Protein AF-A0A1F8KU06-F1 (afdb_monomer_lite)

Sequence (932 aa):
MKFEYQEDDVIWIDDRFTNGYSRRDAIPIIGINEVLKFLVSVGELTIDVYFAILNRIRASNLRFIPVQSDEILYHIRQARLDNGHLIETQEIINLKSYIAASLFHGRILQCPPMQDGSSNQMGEVEFLLSLGREIIGAIIELWISDVDENTCLTKADWLLSNLYLDHLGMSEAITWQRPNQNDLFLLAVSLSSFIGQAITIPAKEEGGIQNRRQKYLDWIYHRLLKTKFEANPALLPTIVEILKSSLFRREDDTLKSVPKSVRMAFLQKYYDDLPENIKNEFALDSELMNSLGYTSLIRIGELEFEPREFLSALSVAINDNTASVKSLGSEEEFQIKRIDTVGESAVTLINLDDGIGLNIQDDIFALLSNSPSIREETLLRHPTWFDCDNQTLEKIVSEIVSKDNPQERVELAEKWRNSSAVTFYKKLYDQLSRREPFELAIFRPINAEALLRHHRLRMSIEDGRRFQEVINSSSKDLLQEVGLFEAISRFSGLPIPLPKSLVDAAKSLSPDEKRKFVKRCLNITGSPLSKFHFIHLLAHISTDEHAYHRLARRIIRNLLKTDDSEFDAFFSVLSWINNDFNLWPETRIMPKHIRLFLVWAHSHRIFTIFKSLGAPDDWLESVFKSQYQPITSDLFERDLSLYCDVANPKQVNRPSFVLSGFQYCLGEKTNDYLDETSKALFLKEVFTEIDGKSGPHLSLIRDLSRASNVLESFLGESFVLMLKPILGDELSNQFRQDNFELLVNQAIDRLIENNDDFLSWSHLHGVLGGLPPYENLVNRQIKLFSQCQFAHLIEEDMNLGILAIHTASIQVPHLDNDNLRSKLQSEIINIASVLAKKDIMQKPKDEQHSTNESVEQQIYEILLDSALNLSITSNHAIGDFGVIINKLIDINPSMIPVIRYMVQRLYDELPINQAKNLSSILVRLRADRVYS

Structure (mmCIF, N/CA/C/O backbone):
data_AF-A0A1F8KU06-F1
#
_entry.id   AF-A0A1F8KU06-F1
#
loop_
_atom_site.group_PDB
_atom_site.id
_atom_site.type_symbol
_atom_site.label_atom_id
_atom_site.label_alt_id
_atom_site.label_comp_id
_atom_site.label_asym_id
_atom_site.label_entity_id
_atom_site.label_seq_id
_atom_site.pdbx_PDB_ins_code
_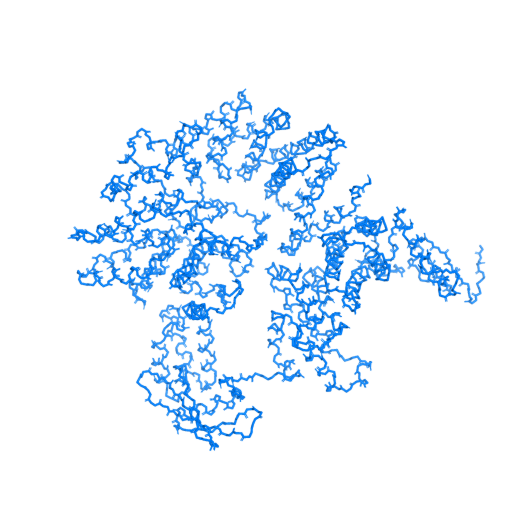atom_site.Cartn_x
_atom_site.Cartn_y
_atom_site.Cartn_z
_atom_site.occupancy
_atom_site.B_iso_or_equiv
_atom_site.auth_seq_id
_atom_site.auth_comp_id
_atom_site.auth_asym_id
_atom_site.auth_atom_id
_atom_site.pdbx_PDB_model_num
ATOM 1 N N . MET A 1 1 ? 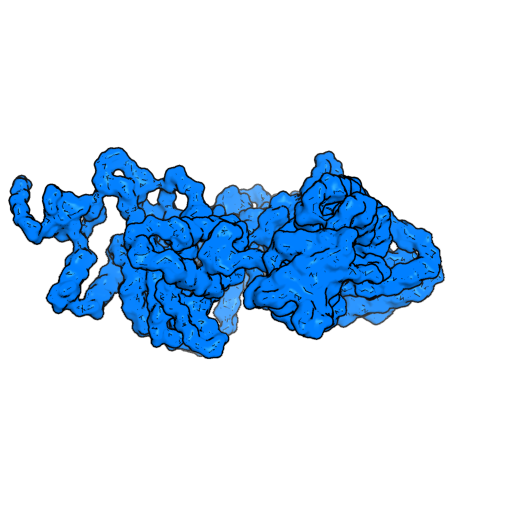-9.192 -16.362 66.208 1.00 47.44 1 MET A N 1
ATOM 2 C CA . MET A 1 1 ? -9.703 -17.742 66.054 1.00 47.44 1 MET A CA 1
ATOM 3 C C . MET A 1 1 ? -8.833 -18.454 65.030 1.00 47.44 1 MET A C 1
ATOM 5 O O . MET A 1 1 ? -8.618 -17.881 63.969 1.00 47.44 1 MET A O 1
ATOM 9 N N . LYS A 1 2 ? -8.290 -19.634 65.349 1.00 57.62 2 LYS A N 1
ATOM 10 C CA . LYS A 1 2 ? -7.710 -20.538 64.341 1.00 57.62 2 LYS A CA 1
ATOM 11 C C . LYS A 1 2 ? -8.857 -21.389 63.788 1.00 57.62 2 LYS A C 1
ATOM 13 O O . LYS A 1 2 ? -9.661 -21.868 64.577 1.00 57.62 2 LYS A O 1
ATOM 18 N N . PHE A 1 3 ? -8.966 -21.482 62.467 1.00 72.12 3 PHE A N 1
ATOM 19 C CA . PHE A 1 3 ? -9.912 -22.370 61.790 1.00 72.12 3 PHE A CA 1
ATOM 20 C C . PHE A 1 3 ? -9.271 -23.763 61.734 1.00 72.12 3 PHE A C 1
ATOM 22 O O . PHE A 1 3 ? -8.132 -23.868 61.281 1.00 72.12 3 PHE A O 1
ATOM 29 N N . GLU A 1 4 ? -9.941 -24.790 62.256 1.00 80.44 4 GLU A N 1
ATOM 30 C CA . GLU A 1 4 ? -9.533 -26.192 62.094 1.00 80.44 4 GLU A CA 1
ATOM 31 C C . GLU A 1 4 ? -10.221 -26.735 60.842 1.00 80.44 4 GLU A C 1
ATOM 33 O O . GLU A 1 4 ? -11.447 -26.715 60.783 1.00 80.44 4 GLU A O 1
ATOM 38 N N . TYR A 1 5 ? -9.440 -27.155 59.845 1.00 79.06 5 TYR A N 1
ATOM 39 C CA . TYR A 1 5 ? -9.954 -27.586 58.545 1.00 79.06 5 TYR A CA 1
ATOM 40 C C . TYR A 1 5 ? -10.028 -29.108 58.415 1.00 79.06 5 TYR A C 1
ATOM 42 O O . TYR A 1 5 ? -9.215 -29.825 59.005 1.00 79.06 5 TYR A O 1
ATOM 50 N N . GLN A 1 6 ? -10.993 -29.585 57.630 1.00 84.69 6 GLN A N 1
ATOM 51 C CA . GLN A 1 6 ? -11.130 -30.978 57.194 1.00 84.69 6 GLN A CA 1
ATOM 52 C C . GLN A 1 6 ? -10.565 -31.175 55.776 1.00 84.69 6 GLN A C 1
ATOM 54 O O . GLN A 1 6 ? -10.295 -30.209 55.067 1.00 84.69 6 GLN A O 1
ATOM 59 N N . GLU A 1 7 ? -10.344 -32.432 55.376 1.00 77.00 7 GLU A N 1
ATOM 60 C CA . GLU A 1 7 ? -9.687 -32.787 54.104 1.00 77.00 7 GLU A CA 1
ATOM 61 C C . GLU A 1 7 ? -10.473 -32.319 52.863 1.00 77.00 7 GLU A C 1
ATOM 63 O O . GLU A 1 7 ? -9.859 -31.924 51.876 1.00 77.00 7 GLU A O 1
ATOM 68 N N . ASP A 1 8 ? -11.807 -32.265 52.956 1.00 82.94 8 ASP A N 1
ATOM 69 C CA . ASP A 1 8 ? -12.715 -31.859 51.870 1.00 82.94 8 ASP A CA 1
ATOM 70 C C . ASP A 1 8 ? -13.186 -30.394 51.966 1.00 82.94 8 ASP A C 1
ATOM 72 O O . ASP A 1 8 ? -14.059 -29.964 51.206 1.00 82.94 8 ASP A O 1
ATOM 76 N N . ASP A 1 9 ? -12.644 -29.611 52.906 1.00 87.81 9 ASP A N 1
ATOM 77 C CA . ASP A 1 9 ? -13.012 -28.201 53.019 1.00 87.81 9 ASP A CA 1
ATOM 78 C C . ASP A 1 9 ? -12.568 -27.425 51.771 1.00 87.81 9 ASP A C 1
ATOM 80 O O . ASP A 1 9 ? -11.492 -27.638 51.209 1.00 87.81 9 ASP A O 1
ATOM 84 N N . VAL A 1 10 ? -13.387 -26.455 51.365 1.00 88.75 10 VAL A N 1
ATOM 85 C CA . VAL A 1 10 ? -13.061 -25.482 50.318 1.00 88.75 10 VAL A CA 1
ATOM 86 C C . VAL A 1 10 ? -13.389 -24.078 50.818 1.00 88.75 10 VAL A C 1
ATOM 88 O O . VAL A 1 10 ? -14.393 -23.865 51.500 1.00 88.75 10 VAL A O 1
ATOM 91 N N . ILE A 1 11 ? -12.553 -23.096 50.482 1.00 88.69 11 ILE A N 1
ATOM 92 C CA . ILE A 1 11 ? -12.850 -21.684 50.749 1.00 88.69 11 ILE A CA 1
ATOM 93 C C . ILE A 1 11 ? -13.415 -21.090 49.467 1.00 88.69 11 ILE A C 1
ATOM 95 O O . ILE A 1 11 ? -12.671 -20.840 48.523 1.00 88.69 11 ILE A O 1
ATOM 99 N N . TRP A 1 12 ? -14.722 -20.843 49.439 1.00 91.38 12 TRP A N 1
ATOM 100 C CA . TRP A 1 12 ? -15.338 -20.098 48.347 1.00 91.38 12 TRP A CA 1
ATOM 101 C C . TRP A 1 12 ? -15.254 -18.596 48.622 1.00 91.38 12 TRP A C 1
ATOM 103 O O . TRP A 1 12 ? -15.838 -18.097 49.589 1.00 91.38 12 TRP A O 1
ATOM 113 N N . ILE A 1 13 ? -14.524 -17.876 47.769 1.00 89.00 13 ILE A N 1
ATOM 114 C CA . ILE A 1 13 ? -14.461 -16.417 47.797 1.00 89.00 13 ILE A CA 1
ATOM 115 C C . ILE A 1 13 ? -14.380 -15.834 46.382 1.00 89.00 13 ILE A C 1
ATOM 117 O O . ILE A 1 13 ? -13.611 -16.280 45.539 1.00 89.00 13 ILE A O 1
ATOM 121 N N . ASP A 1 14 ? -15.168 -14.793 46.126 1.00 85.25 14 ASP A N 1
ATOM 122 C CA . ASP A 1 14 ? -15.140 -14.030 44.875 1.00 85.25 14 ASP A CA 1
ATOM 123 C C . ASP A 1 14 ? -14.476 -12.668 45.113 1.00 85.25 14 ASP A C 1
ATOM 125 O O . ASP A 1 14 ? -15.098 -11.609 45.036 1.00 85.25 14 ASP A O 1
ATOM 129 N N . ASP A 1 15 ? -13.188 -12.717 45.454 1.00 84.56 15 ASP A N 1
ATOM 130 C CA . ASP A 1 15 ? -12.332 -11.550 45.661 1.00 84.56 15 ASP A CA 1
ATOM 131 C C . ASP A 1 15 ? -10.991 -11.762 44.953 1.00 84.56 15 ASP A C 1
ATOM 133 O O . ASP A 1 15 ? -10.284 -12.736 45.208 1.00 84.56 15 ASP A O 1
ATOM 137 N N . ARG A 1 16 ? -10.623 -10.841 44.057 1.00 80.00 16 ARG A N 1
ATOM 138 C CA . ARG A 1 16 ? -9.420 -10.977 43.216 1.00 80.00 16 ARG A CA 1
ATOM 139 C C . ARG A 1 16 ? -8.124 -10.981 44.023 1.00 80.00 16 ARG A C 1
ATOM 141 O O . ARG A 1 16 ? -7.179 -11.662 43.642 1.00 80.00 16 ARG A O 1
ATOM 148 N N . PHE A 1 17 ? -8.077 -10.252 45.138 1.00 78.69 17 PHE A N 1
ATOM 149 C CA . PHE A 1 17 ? -6.897 -10.240 45.999 1.00 78.69 17 PHE A CA 1
ATOM 150 C C . PHE A 1 17 ? -6.713 -11.595 46.694 1.00 78.69 17 PHE A C 1
ATOM 152 O O . PHE A 1 17 ? -5.615 -12.151 46.698 1.00 78.69 17 PHE A O 1
ATOM 159 N N . THR A 1 18 ? -7.795 -12.157 47.226 1.00 79.69 18 THR A N 1
ATOM 160 C CA . THR A 1 18 ? -7.757 -13.435 47.945 1.00 79.69 18 THR A CA 1
ATOM 161 C C . THR A 1 18 ? -7.583 -14.627 47.000 1.00 79.69 18 THR A C 1
ATOM 163 O O . THR A 1 18 ? -6.808 -15.529 47.310 1.00 79.69 18 THR A O 1
ATOM 166 N N . ASN A 1 19 ? -8.196 -14.592 45.813 1.00 76.75 19 ASN A N 1
ATOM 167 C CA . ASN A 1 19 ? -8.027 -15.618 44.773 1.00 76.75 19 ASN A CA 1
ATOM 168 C C . ASN A 1 19 ? -6.632 -15.612 44.127 1.00 76.75 19 ASN A C 1
ATOM 170 O O . ASN A 1 19 ? -6.268 -16.563 43.440 1.00 76.75 19 ASN A O 1
ATOM 174 N N . GLY A 1 20 ? -5.812 -14.587 44.388 1.00 72.00 20 GLY A N 1
ATOM 175 C CA . GLY A 1 20 ? -4.382 -14.612 44.073 1.00 72.00 20 GLY A CA 1
ATOM 176 C C . GLY A 1 20 ? -3.601 -15.675 44.861 1.00 72.00 20 GLY A C 1
ATOM 177 O O . GLY A 1 20 ? -2.468 -15.995 44.503 1.00 72.00 20 GLY A O 1
ATOM 178 N N . TYR A 1 21 ? -4.189 -16.241 45.916 1.00 77.19 21 TYR A N 1
ATOM 179 C CA . TYR A 1 21 ? -3.653 -17.383 46.647 1.00 77.19 21 TYR A CA 1
ATOM 180 C C . TYR A 1 21 ? -4.392 -18.649 46.211 1.00 77.19 21 TYR A C 1
ATOM 182 O O . TYR A 1 21 ? -5.610 -18.728 46.312 1.00 77.19 21 TYR A O 1
ATOM 190 N N . SER A 1 22 ? -3.663 -19.678 45.777 1.00 74.94 22 SER A N 1
ATOM 191 C CA . SER A 1 22 ? -4.286 -20.954 45.398 1.00 74.94 22 SER A CA 1
ATOM 192 C C . SER A 1 22 ? -4.851 -21.718 46.599 1.00 74.94 22 SER A C 1
ATOM 194 O O . SER A 1 22 ? -5.759 -22.537 46.451 1.00 74.94 22 SER A O 1
ATOM 196 N N . ARG A 1 23 ? -4.291 -21.481 47.794 1.00 78.56 23 ARG A N 1
ATOM 197 C CA . ARG A 1 23 ? -4.655 -22.153 49.045 1.00 78.56 23 ARG A CA 1
ATOM 198 C C . ARG A 1 23 ? -4.467 -21.243 50.252 1.00 78.56 23 ARG A C 1
ATOM 200 O O . ARG A 1 23 ? -3.573 -20.395 50.267 1.00 78.56 23 ARG A O 1
ATOM 207 N N . ARG A 1 24 ? -5.238 -21.505 51.307 1.00 79.31 24 ARG A N 1
ATOM 208 C CA . ARG A 1 24 ? -4.912 -21.104 52.682 1.00 79.31 24 ARG A CA 1
ATOM 209 C C . ARG A 1 24 ? -4.530 -22.362 53.453 1.00 79.31 24 ARG A C 1
ATOM 211 O O . ARG A 1 24 ? -5.360 -23.251 53.618 1.00 79.31 24 ARG A O 1
ATOM 218 N N . ASP A 1 25 ? -3.291 -22.429 53.932 1.00 81.06 25 ASP A N 1
ATOM 219 C CA . ASP A 1 25 ? -2.727 -23.649 54.519 1.00 81.06 25 ASP A CA 1
ATOM 220 C C . ASP A 1 25 ? -2.830 -24.828 53.519 1.00 81.06 25 ASP A C 1
ATOM 222 O O . ASP A 1 25 ? -2.161 -24.798 52.486 1.00 81.06 25 ASP A O 1
ATOM 226 N N . ALA A 1 26 ? -3.676 -25.834 53.773 1.00 80.38 26 ALA A N 1
ATOM 227 C CA . ALA A 1 26 ? -3.928 -26.944 52.842 1.00 80.38 26 ALA A CA 1
ATOM 228 C C . ALA A 1 26 ? -5.226 -26.801 52.021 1.00 80.38 26 ALA A C 1
ATOM 230 O O . ALA A 1 26 ? -5.424 -27.560 51.073 1.00 80.38 26 ALA A O 1
ATOM 231 N N . ILE A 1 27 ? -6.081 -25.831 52.354 1.00 86.38 27 ILE A N 1
ATOM 232 C CA . ILE A 1 27 ? -7.443 -25.711 51.826 1.00 86.38 27 ILE A CA 1
ATOM 233 C C . ILE A 1 27 ? -7.422 -24.947 50.498 1.00 86.38 27 ILE A C 1
ATOM 235 O O . ILE A 1 27 ? -6.880 -23.834 50.468 1.00 86.38 27 ILE A O 1
ATOM 239 N N . PRO A 1 28 ? -8.001 -25.481 49.411 1.00 87.38 28 PRO A N 1
ATOM 240 C CA . PRO A 1 28 ? -8.119 -24.756 48.153 1.00 87.38 28 PRO A CA 1
ATOM 241 C C . PRO A 1 28 ? -9.046 -23.545 48.288 1.00 87.38 28 PRO A C 1
ATOM 243 O O . PRO A 1 28 ? -10.093 -23.601 48.939 1.00 87.38 28 PRO A O 1
ATOM 246 N N . ILE A 1 29 ? -8.646 -22.450 47.647 1.00 87.38 29 ILE A N 1
ATOM 247 C CA . ILE A 1 29 ? -9.492 -21.272 47.454 1.00 87.38 29 ILE A CA 1
ATOM 248 C C . ILE A 1 29 ? -10.117 -21.385 46.061 1.00 87.38 29 ILE A C 1
ATOM 250 O O . ILE A 1 29 ? -9.401 -21.596 45.082 1.00 87.38 29 ILE A O 1
ATOM 254 N N . ILE A 1 30 ? -11.445 -21.297 45.984 1.00 89.38 30 ILE A N 1
ATOM 255 C CA . ILE A 1 30 ? -12.228 -21.436 44.751 1.00 89.38 30 ILE A CA 1
ATOM 256 C C . ILE A 1 30 ? -13.141 -20.223 44.550 1.00 89.38 30 ILE A C 1
ATOM 258 O O . ILE A 1 30 ? -13.590 -19.607 45.521 1.00 89.38 30 ILE A O 1
ATOM 262 N N . GLY A 1 31 ? -13.438 -19.892 43.296 1.00 88.25 31 GLY A N 1
ATOM 263 C CA . GLY A 1 31 ? -14.382 -18.841 42.934 1.00 88.25 31 GLY A CA 1
ATOM 264 C C . GLY A 1 31 ? -15.703 -19.399 42.406 1.00 88.25 31 GLY A C 1
ATOM 265 O O . GLY A 1 31 ? -15.936 -20.611 42.339 1.00 88.25 31 GLY A O 1
ATOM 266 N N . ILE A 1 32 ? -16.574 -18.486 41.976 1.00 89.06 32 ILE A N 1
ATOM 267 C CA . ILE A 1 32 ? -17.881 -18.818 41.402 1.00 89.06 32 ILE A CA 1
ATOM 268 C C . ILE A 1 32 ? -17.778 -19.781 40.209 1.00 89.06 32 ILE A C 1
ATOM 270 O O . ILE A 1 32 ? -18.652 -20.626 40.026 1.00 89.06 32 ILE A O 1
ATOM 274 N N . ASN A 1 33 ? -16.720 -19.691 39.395 1.00 85.69 33 ASN A N 1
ATOM 275 C CA . ASN A 1 33 ? -16.596 -20.511 38.190 1.00 85.69 33 ASN A CA 1
ATOM 276 C C . ASN A 1 33 ? -16.369 -21.992 38.527 1.00 85.69 33 ASN A C 1
ATOM 278 O O . ASN A 1 33 ? -17.009 -22.864 37.939 1.00 85.69 33 ASN A O 1
ATOM 282 N N . GLU A 1 34 ? -15.500 -22.284 39.497 1.00 89.06 34 GLU A N 1
ATOM 283 C CA . GLU A 1 34 ? -15.238 -23.647 39.964 1.00 89.06 34 GLU A CA 1
ATOM 284 C C . GLU A 1 34 ? -16.491 -24.263 40.592 1.00 89.06 34 GLU A C 1
ATOM 286 O O . GLU A 1 34 ? -16.816 -25.415 40.304 1.00 89.06 34 GLU A O 1
ATOM 291 N N . VAL A 1 35 ? -17.235 -23.479 41.382 1.00 91.69 35 VAL A N 1
ATOM 292 C CA . VAL A 1 35 ? -18.499 -23.917 41.995 1.00 91.69 35 VAL A CA 1
ATOM 293 C C . VAL A 1 35 ? -19.528 -24.276 40.925 1.00 91.69 35 VAL A C 1
ATOM 295 O O . VAL A 1 35 ? -20.118 -25.355 40.971 1.00 91.69 35 VAL A O 1
ATOM 298 N N . LEU A 1 36 ? -19.729 -23.409 39.929 1.00 92.38 36 LEU A N 1
ATOM 299 C CA . LEU A 1 36 ? -20.692 -23.664 38.858 1.00 92.38 36 LEU A CA 1
ATOM 300 C C . LEU A 1 36 ? -20.309 -24.891 38.017 1.00 92.38 36 LEU A C 1
ATOM 302 O O . LEU A 1 36 ? -21.170 -25.719 37.721 1.00 92.38 36 LEU A O 1
ATOM 306 N N . LYS A 1 37 ? -19.024 -25.049 37.680 1.00 91.00 37 LYS A N 1
ATOM 307 C CA . LYS A 1 37 ? -18.527 -26.229 36.954 1.00 91.00 37 LYS A CA 1
ATOM 308 C C . LYS A 1 37 ? -18.701 -27.514 37.749 1.00 91.00 37 LYS A C 1
ATOM 310 O O . LYS A 1 37 ? -19.070 -28.534 37.171 1.00 91.00 37 LYS A O 1
ATOM 315 N N . PHE A 1 38 ? -18.459 -27.467 39.057 1.00 91.62 38 PHE A N 1
ATOM 316 C CA . PHE A 1 38 ? -18.692 -28.607 39.935 1.00 91.62 38 PHE A CA 1
ATOM 317 C C . PHE A 1 38 ? -20.173 -29.002 39.952 1.00 91.62 38 PHE A C 1
ATOM 319 O O . PHE A 1 38 ? -20.495 -30.170 39.772 1.00 91.62 38 PHE A O 1
ATOM 326 N N . LEU A 1 39 ? -21.087 -28.036 40.072 1.00 94.44 39 LEU A N 1
ATOM 327 C CA . LEU A 1 39 ? -22.528 -28.310 40.037 1.00 94.44 39 LEU A CA 1
ATOM 328 C C . LEU A 1 39 ? -22.984 -28.928 38.705 1.00 94.44 39 LEU A C 1
ATOM 330 O O . LEU A 1 39 ? -23.856 -29.796 38.704 1.00 94.44 39 LEU A O 1
ATOM 334 N N . VAL A 1 40 ? -22.379 -28.532 37.582 1.00 94.19 40 VAL A N 1
ATOM 335 C CA . VAL A 1 40 ? -22.612 -29.191 36.286 1.00 94.19 40 VAL A CA 1
ATOM 336 C C . VAL A 1 40 ? -22.052 -30.615 36.281 1.00 94.19 40 VAL A C 1
ATOM 338 O O . VAL A 1 40 ? -22.735 -31.533 35.829 1.00 94.19 40 VAL A O 1
ATOM 341 N N . SER A 1 41 ? -20.839 -30.831 36.802 1.00 93.00 41 SER A N 1
ATOM 342 C CA . SER A 1 41 ? -20.198 -32.154 36.785 1.00 93.00 41 SER A CA 1
ATOM 343 C C . SER A 1 41 ? -20.920 -33.191 37.651 1.00 93.00 41 SER A C 1
ATOM 345 O O . SER A 1 41 ? -20.904 -34.373 37.307 1.00 93.00 41 SER A O 1
ATOM 347 N N . VAL A 1 42 ? -21.598 -32.762 38.722 1.00 95.00 42 VAL A N 1
ATOM 348 C CA . VAL A 1 42 ? -22.450 -33.632 39.554 1.00 95.00 42 VAL A CA 1
ATOM 349 C C . VAL A 1 42 ? -23.913 -33.696 39.090 1.00 95.00 42 VAL A C 1
ATOM 351 O O . VAL A 1 42 ? -24.704 -34.427 39.679 1.00 95.00 42 VAL A O 1
ATOM 354 N N . GLY A 1 43 ? -24.279 -32.975 38.023 1.00 93.50 43 GLY A N 1
ATOM 355 C CA . GLY A 1 43 ? -25.619 -33.006 37.424 1.00 93.50 43 GLY A CA 1
ATOM 356 C C . GLY A 1 43 ? -26.686 -32.163 38.135 1.00 93.50 43 GLY A C 1
ATOM 357 O O . GLY A 1 43 ? -27.856 -32.242 37.766 1.00 93.50 43 GLY A O 1
ATOM 358 N N . GLU A 1 44 ? -26.302 -31.339 39.113 1.00 96.44 44 GLU A N 1
ATOM 359 C CA . GLU A 1 44 ? -27.201 -30.412 39.824 1.00 96.44 44 GLU A CA 1
ATOM 360 C C . GLU A 1 44 ? -27.538 -29.165 38.982 1.00 96.44 44 GLU A C 1
ATOM 362 O O . GLU A 1 44 ? -28.553 -28.502 39.205 1.00 96.44 44 GLU A O 1
ATOM 367 N N . LEU A 1 45 ? -26.711 -28.849 37.977 1.00 96.12 45 LEU A N 1
ATOM 368 C CA . LEU A 1 45 ? -26.977 -27.828 36.962 1.00 96.12 45 LEU A CA 1
ATOM 369 C C . LEU A 1 45 ? -26.892 -28.417 35.551 1.00 96.12 45 LEU A C 1
ATOM 371 O O . LEU A 1 45 ? -25.956 -29.140 35.219 1.00 96.12 45 LEU A O 1
ATOM 375 N N . THR A 1 46 ? -27.837 -28.049 34.683 1.00 96.12 46 THR A N 1
ATOM 376 C CA . THR A 1 46 ? -27.711 -28.317 33.244 1.00 96.12 46 THR A CA 1
ATOM 377 C C . THR A 1 46 ? -26.770 -27.307 32.585 1.00 96.12 46 THR A C 1
ATOM 379 O O . THR A 1 46 ? -26.581 -26.195 33.083 1.00 96.12 46 THR A O 1
ATOM 382 N N . ILE A 1 47 ? -26.223 -27.669 31.422 1.00 93.38 47 ILE A N 1
ATOM 383 C CA . ILE A 1 47 ? -25.351 -26.792 30.624 1.00 93.38 47 ILE A CA 1
ATOM 384 C C . ILE A 1 47 ? -26.077 -25.495 30.218 1.00 93.38 47 ILE A C 1
ATOM 386 O O . ILE A 1 47 ? -25.506 -24.411 30.325 1.00 93.38 47 ILE A O 1
ATOM 390 N N . ASP A 1 48 ? -27.355 -25.574 29.834 1.00 94.75 48 ASP A N 1
ATOM 391 C CA . ASP A 1 48 ? -28.138 -24.389 29.452 1.00 94.75 48 ASP A CA 1
ATOM 392 C C . ASP A 1 48 ? -28.303 -23.412 30.625 1.00 94.75 48 ASP A C 1
ATOM 394 O O . ASP A 1 48 ? -28.179 -22.195 30.464 1.00 94.75 48 ASP A O 1
ATOM 398 N N . VAL A 1 49 ? -28.550 -23.943 31.831 1.00 95.38 49 VAL A N 1
ATOM 399 C CA . VAL A 1 49 ? -28.669 -23.128 33.047 1.00 95.38 49 VAL A CA 1
ATOM 400 C C . VAL A 1 49 ? -27.312 -22.542 33.434 1.00 95.38 49 VAL A C 1
ATOM 402 O O . VAL A 1 49 ? -27.251 -21.370 33.808 1.00 95.38 49 VAL A O 1
ATOM 405 N N . TYR A 1 50 ? -26.226 -23.306 33.294 1.00 95.38 50 TYR A N 1
ATOM 406 C CA . TYR A 1 50 ? -24.862 -22.827 33.522 1.00 95.38 50 TYR A CA 1
ATOM 407 C C . TYR A 1 50 ? -24.530 -21.606 32.655 1.00 95.38 50 TYR A C 1
ATOM 409 O O . TYR A 1 50 ? -24.175 -20.552 33.192 1.00 95.38 50 TYR A O 1
ATOM 417 N N . PHE A 1 51 ? -24.733 -21.694 31.338 1.00 95.62 51 PHE A N 1
ATOM 418 C CA . PHE A 1 51 ? -24.459 -20.569 30.441 1.00 95.62 51 PHE A CA 1
ATOM 419 C C . PHE A 1 51 ? -25.436 -19.404 30.627 1.00 95.62 51 PHE A C 1
ATOM 421 O O . PHE A 1 51 ? -25.029 -18.249 30.516 1.00 95.62 51 PHE A O 1
ATOM 428 N N . ALA A 1 52 ? -26.696 -19.655 30.996 1.00 95.06 52 ALA A N 1
ATOM 429 C CA . ALA A 1 52 ? -27.621 -18.580 31.360 1.00 95.06 52 ALA A CA 1
ATOM 430 C C . ALA A 1 52 ? -27.164 -17.815 32.619 1.00 95.06 52 ALA A C 1
ATOM 432 O O . ALA A 1 52 ? -27.290 -16.588 32.676 1.00 95.06 52 ALA A O 1
ATOM 433 N N . ILE A 1 53 ? -26.615 -18.512 33.623 1.00 95.25 53 ILE A N 1
ATOM 434 C CA . ILE A 1 53 ? -26.035 -17.886 34.822 1.00 95.25 53 ILE A CA 1
ATOM 435 C C . ILE A 1 53 ? -24.794 -17.074 34.446 1.00 95.25 53 ILE A C 1
ATOM 437 O O . ILE A 1 53 ? -24.723 -15.897 34.809 1.00 95.25 53 ILE A O 1
ATOM 441 N N . LEU A 1 54 ? -23.858 -17.650 33.683 1.00 94.88 54 LEU A N 1
ATOM 442 C CA . LEU A 1 54 ? -22.678 -16.920 33.211 1.00 94.88 54 LEU A CA 1
ATOM 443 C C . LEU A 1 54 ? -23.076 -15.668 32.431 1.00 94.88 54 LEU A C 1
ATOM 445 O O . LEU A 1 54 ? -22.557 -14.588 32.710 1.00 94.88 54 LEU A O 1
ATOM 449 N N . ASN A 1 55 ? -24.060 -15.765 31.536 1.00 95.31 55 ASN A N 1
ATOM 450 C CA . ASN A 1 55 ? -24.518 -14.620 30.763 1.00 95.31 55 ASN A CA 1
ATOM 451 C C . ASN A 1 55 ? -25.090 -13.499 31.644 1.00 95.31 55 ASN A C 1
ATOM 453 O O . ASN A 1 55 ? -24.797 -12.327 31.408 1.00 95.31 55 ASN A O 1
ATOM 457 N N . ARG A 1 56 ? -25.835 -13.836 32.708 1.00 95.12 56 ARG A N 1
ATOM 458 C CA . ARG A 1 56 ? -26.292 -12.847 33.703 1.00 95.12 56 ARG A CA 1
ATOM 459 C C . ARG A 1 56 ? -25.117 -12.181 34.411 1.00 95.12 56 ARG A C 1
ATOM 461 O O . ARG A 1 56 ? -25.115 -10.962 34.561 1.00 95.12 56 ARG A O 1
ATOM 468 N N . ILE A 1 57 ? -24.100 -12.956 34.784 1.00 93.00 57 ILE A N 1
ATOM 469 C CA . ILE A 1 57 ? -22.870 -12.433 35.384 1.00 93.00 57 ILE A CA 1
ATOM 470 C C . ILE A 1 57 ? -22.155 -11.470 34.411 1.00 93.00 57 ILE A C 1
ATOM 472 O O . ILE A 1 57 ? -21.751 -10.374 34.818 1.00 93.00 57 ILE A O 1
ATOM 476 N N . ARG A 1 58 ? -22.069 -11.819 33.114 1.00 93.56 58 ARG A N 1
ATOM 477 C CA . ARG A 1 58 ? -21.532 -10.936 32.059 1.00 93.56 58 ARG A CA 1
ATOM 478 C C . ARG A 1 58 ? -22.358 -9.655 31.926 1.00 93.56 58 ARG A C 1
ATOM 480 O O . ARG A 1 58 ? -21.794 -8.562 31.888 1.00 93.56 58 ARG A O 1
ATOM 487 N N . ALA A 1 59 ? -23.687 -9.774 31.901 1.00 93.00 59 ALA A N 1
ATOM 488 C CA . ALA A 1 59 ? -24.616 -8.652 31.778 1.00 93.00 59 ALA A CA 1
ATOM 489 C C . ALA A 1 59 ? -24.487 -7.658 32.945 1.00 93.00 59 ALA A C 1
ATOM 491 O O . ALA A 1 59 ? -24.549 -6.445 32.716 1.00 93.00 59 ALA A O 1
ATOM 492 N N . SER A 1 60 ? -24.243 -8.172 34.158 1.00 91.88 60 SER A N 1
ATOM 493 C CA . SER A 1 60 ? -23.940 -7.406 35.375 1.00 91.88 60 SER A CA 1
ATOM 494 C C . SER A 1 60 ? -22.515 -6.838 35.425 1.00 91.88 60 SER A C 1
ATOM 496 O O . SER A 1 60 ? -22.203 -6.085 36.345 1.00 91.88 60 SER A O 1
ATOM 498 N N . ASN A 1 61 ? -21.664 -7.144 34.438 1.00 89.25 61 ASN A N 1
ATOM 499 C CA . ASN A 1 61 ? -20.296 -6.636 34.309 1.00 89.25 61 ASN A CA 1
ATOM 500 C C . ASN A 1 61 ? -19.376 -7.012 35.492 1.00 89.25 61 ASN A C 1
ATOM 502 O O . ASN A 1 61 ? -18.543 -6.206 35.912 1.00 89.25 61 ASN A O 1
ATOM 506 N N . LEU A 1 62 ? -19.512 -8.232 36.030 1.00 90.00 62 LEU A N 1
ATOM 507 C CA . LEU A 1 62 ? -18.574 -8.786 37.017 1.00 90.00 62 LEU A CA 1
ATOM 508 C C . LEU A 1 62 ? -17.302 -9.282 36.305 1.00 90.00 62 LEU A C 1
ATOM 510 O O . LEU A 1 62 ? -17.248 -10.411 35.826 1.00 90.00 62 LEU A O 1
ATOM 514 N N . ARG A 1 63 ? -16.318 -8.386 36.163 1.00 88.69 63 ARG A N 1
ATOM 515 C CA . ARG A 1 63 ? -15.149 -8.519 35.267 1.00 88.69 63 ARG A CA 1
ATOM 516 C C . ARG A 1 63 ? -14.119 -9.560 35.709 1.00 88.69 63 ARG A C 1
ATOM 518 O O . ARG A 1 63 ? -14.010 -9.888 36.885 1.00 88.69 63 ARG A O 1
ATOM 525 N N . PHE A 1 64 ? -13.298 -9.971 34.741 1.00 88.69 64 PHE A N 1
ATOM 526 C CA . PHE A 1 64 ? -12.152 -10.887 34.873 1.00 88.69 64 PHE A CA 1
ATOM 527 C C . PHE A 1 64 ? -12.484 -12.334 35.250 1.00 88.69 64 PHE A C 1
ATOM 529 O O . PHE A 1 64 ? -11.592 -13.129 35.520 1.00 88.69 64 PHE A O 1
ATOM 536 N N . ILE A 1 65 ? -13.756 -12.715 35.184 1.00 89.94 65 ILE A N 1
ATOM 537 C CA . ILE A 1 65 ? -14.159 -14.117 35.112 1.00 89.94 65 ILE A CA 1
ATOM 538 C C . ILE A 1 65 ? -13.706 -14.679 33.752 1.00 89.94 65 ILE A C 1
ATOM 540 O O . ILE A 1 65 ? -14.050 -14.071 32.725 1.00 89.94 65 ILE A O 1
ATOM 544 N N . PRO A 1 66 ? -12.971 -15.807 33.713 1.00 90.31 66 PRO A N 1
ATOM 545 C CA . PRO A 1 66 ? -12.488 -16.415 32.473 1.00 90.31 66 PRO A CA 1
ATOM 546 C C . PRO A 1 66 ? -13.618 -16.681 31.478 1.00 90.31 66 PRO A C 1
ATOM 548 O O . PRO A 1 66 ? -14.701 -17.107 31.877 1.00 90.31 66 PRO A O 1
ATOM 551 N N . VAL A 1 67 ? -13.372 -16.410 30.199 1.00 93.81 67 VAL A N 1
ATOM 552 C CA . VAL A 1 67 ? -14.254 -16.794 29.085 1.00 93.81 67 VAL A CA 1
ATOM 553 C C . VAL A 1 67 ? -13.675 -18.050 28.459 1.00 93.81 67 VAL A C 1
ATOM 555 O O . VAL A 1 67 ? -12.462 -18.122 28.280 1.00 93.81 67 VAL A O 1
ATOM 558 N N . GLN A 1 68 ? -14.525 -19.017 28.135 1.00 93.88 68 GLN A N 1
ATOM 559 C CA . GLN A 1 68 ? -14.107 -20.293 27.563 1.00 93.88 68 GLN A CA 1
ATOM 560 C C . GLN A 1 68 ? -14.729 -20.518 26.183 1.00 93.88 68 GLN A C 1
ATOM 562 O O . GLN A 1 68 ? -15.773 -19.955 25.842 1.00 93.88 68 GLN A O 1
ATOM 567 N N . SER A 1 69 ? -14.058 -21.331 25.374 1.00 95.62 69 SER A N 1
ATOM 568 C CA . SER A 1 69 ? -14.466 -21.671 24.010 1.00 95.62 69 SER A CA 1
ATOM 569 C C . SER A 1 69 ? -15.858 -22.305 23.946 1.00 95.62 69 SER A C 1
ATOM 571 O O . SER A 1 69 ? -16.618 -22.002 23.028 1.00 95.62 69 SER A O 1
ATOM 573 N N . ASP A 1 70 ? -16.238 -23.112 24.934 1.00 95.06 70 ASP A N 1
ATOM 574 C CA . ASP A 1 70 ? -17.566 -23.721 25.049 1.00 95.06 70 ASP A CA 1
ATOM 575 C C . ASP A 1 70 ? -18.689 -22.690 25.279 1.00 95.06 70 ASP A C 1
ATOM 577 O O . ASP A 1 70 ? -19.720 -22.778 24.610 1.00 95.06 70 ASP A O 1
ATOM 581 N N . GLU A 1 71 ? -18.478 -21.674 26.126 1.00 96.19 71 GLU A N 1
ATOM 582 C CA . GLU A 1 71 ? -19.397 -20.532 26.315 1.00 96.19 71 GLU A CA 1
ATOM 583 C C . GLU A 1 71 ? -19.592 -19.762 25.001 1.00 96.19 71 GLU A C 1
ATOM 585 O O . GLU A 1 71 ? -20.725 -19.484 24.591 1.00 96.19 71 GLU A O 1
ATOM 590 N N . ILE A 1 72 ? -18.489 -19.452 24.308 1.00 97.44 72 ILE A N 1
ATOM 591 C CA . ILE A 1 72 ? -18.518 -18.750 23.016 1.00 97.44 72 ILE A CA 1
ATOM 592 C C . ILE A 1 72 ? -19.309 -19.574 21.989 1.00 97.44 72 ILE A C 1
ATOM 594 O O . ILE A 1 72 ? -20.222 -19.055 21.338 1.00 97.44 72 ILE A O 1
ATOM 598 N N . LEU A 1 73 ? -18.981 -20.863 21.855 1.00 96.56 73 LEU A N 1
ATOM 599 C CA . LEU A 1 73 ? -19.612 -21.779 20.906 1.00 96.56 73 LEU A CA 1
ATOM 600 C C . LEU A 1 73 ? -21.100 -21.977 21.197 1.00 96.56 73 LEU A C 1
ATOM 602 O O . LEU A 1 73 ? -21.904 -22.017 20.262 1.00 96.56 73 LEU A O 1
ATOM 606 N N . TYR A 1 74 ? -21.474 -22.088 22.472 1.00 96.00 74 TYR A N 1
ATOM 607 C CA . TYR A 1 74 ? -22.862 -22.248 22.888 1.00 96.00 74 TYR A CA 1
ATOM 608 C C . TYR A 1 74 ? -23.726 -21.088 22.385 1.00 96.00 74 TYR A C 1
ATOM 610 O O . TYR A 1 74 ? -24.754 -21.320 21.743 1.00 96.00 74 TYR A O 1
ATOM 618 N N . HIS A 1 75 ? -23.288 -19.845 22.600 1.00 96.12 75 HIS A N 1
ATOM 619 C CA . HIS A 1 75 ? -24.044 -18.669 22.174 1.00 96.12 75 HIS A CA 1
ATOM 620 C C . HIS A 1 75 ? -23.982 -18.441 20.654 1.00 96.12 75 HIS A C 1
ATOM 622 O O . HIS A 1 75 ? -25.021 -18.207 20.031 1.00 96.12 75 HIS A O 1
ATOM 628 N N . ILE A 1 76 ? -22.808 -18.574 20.021 1.00 95.44 76 ILE A N 1
ATOM 629 C CA . ILE A 1 76 ? -22.653 -18.316 18.577 1.00 95.44 76 ILE A CA 1
ATOM 630 C C . ILE A 1 76 ? -23.424 -19.330 17.717 1.00 95.44 76 ILE A C 1
ATOM 632 O O . ILE A 1 76 ? -23.947 -18.987 16.653 1.00 95.44 76 ILE A O 1
ATOM 636 N N . ARG A 1 77 ? -23.548 -20.590 18.161 1.00 93.75 77 ARG A N 1
ATOM 637 C CA . ARG A 1 77 ? -24.290 -21.628 17.425 1.00 93.75 77 ARG A CA 1
ATOM 638 C C . ARG A 1 77 ? -25.791 -21.339 17.380 1.00 93.75 77 ARG A C 1
ATOM 640 O O . ARG A 1 77 ? -26.407 -21.632 16.360 1.00 93.75 77 ARG A O 1
ATOM 647 N N . GLN A 1 78 ? -26.339 -20.694 18.407 1.00 92.56 78 GLN A N 1
ATOM 648 C CA . GLN A 1 78 ? -27.759 -20.338 18.497 1.00 92.56 78 GLN A CA 1
ATOM 649 C C . GLN A 1 78 ? -28.133 -19.070 17.715 1.00 92.56 78 GLN A C 1
ATOM 651 O O . GLN A 1 78 ? -29.307 -18.872 17.398 1.00 92.56 78 GLN A O 1
ATOM 656 N N . ALA A 1 79 ? -27.159 -18.220 17.378 1.00 93.81 79 ALA A N 1
ATOM 657 C CA . ALA A 1 79 ? -27.408 -17.033 16.570 1.00 93.81 79 ALA A CA 1
ATOM 658 C C . ALA A 1 79 ? -27.853 -17.389 15.147 1.00 93.81 79 ALA A C 1
ATOM 660 O O . ALA A 1 79 ? -27.291 -18.286 14.500 1.00 93.81 79 ALA A O 1
ATOM 661 N N . ARG A 1 80 ? -28.859 -16.648 14.673 1.00 93.44 80 ARG A N 1
ATOM 662 C CA . ARG A 1 80 ? -29.412 -16.763 13.321 1.00 93.44 80 ARG A CA 1
ATOM 663 C C . ARG A 1 80 ? -28.580 -15.953 12.336 1.00 93.44 80 ARG A C 1
ATOM 665 O O . ARG A 1 80 ? -27.941 -14.972 12.711 1.00 93.44 80 ARG A O 1
ATOM 672 N N . LEU A 1 81 ? -28.635 -16.370 11.078 1.00 91.75 81 LEU A N 1
ATOM 673 C CA . LEU A 1 81 ? -28.068 -15.630 9.962 1.00 91.75 81 LEU A CA 1
ATOM 674 C C . LEU A 1 81 ? -29.198 -15.021 9.130 1.00 91.75 81 LEU A C 1
ATOM 676 O O . LEU A 1 81 ? -30.210 -15.686 8.908 1.00 91.75 81 LEU A O 1
ATOM 680 N N . ASP A 1 82 ? -29.005 -13.792 8.668 1.00 87.06 82 ASP A N 1
ATOM 681 C CA . ASP A 1 82 ? -29.888 -13.110 7.721 1.00 87.06 82 ASP A CA 1
ATOM 682 C C . ASP A 1 82 ? -29.046 -12.412 6.651 1.00 87.06 82 ASP A C 1
ATOM 684 O O . ASP A 1 82 ? -28.082 -11.718 6.971 1.00 87.06 82 ASP A O 1
ATOM 688 N N . ASN A 1 83 ? -29.355 -12.667 5.378 1.00 80.75 83 ASN A N 1
ATOM 689 C CA . ASN A 1 83 ? -28.605 -12.171 4.214 1.00 80.75 83 ASN A CA 1
ATOM 690 C C . ASN A 1 83 ? -27.067 -12.306 4.324 1.00 80.75 83 ASN A C 1
ATOM 692 O O . ASN A 1 83 ? -26.328 -11.440 3.873 1.00 80.75 83 ASN A O 1
ATOM 696 N N . GLY A 1 84 ? -26.572 -13.393 4.931 1.00 81.75 84 GLY A N 1
ATOM 697 C CA . GLY A 1 84 ? -25.130 -13.636 5.104 1.00 81.75 84 GLY A CA 1
ATOM 698 C C . GLY A 1 84 ? -24.487 -12.934 6.307 1.00 81.75 84 GLY A C 1
ATOM 699 O O . GLY A 1 84 ? -23.283 -13.079 6.518 1.00 81.75 84 GLY A O 1
ATOM 700 N N . HIS A 1 85 ? -25.272 -12.241 7.133 1.00 84.56 85 HIS A N 1
ATOM 701 C CA . HIS A 1 85 ? -24.823 -11.582 8.358 1.00 84.56 85 HIS A CA 1
ATOM 702 C C . HIS A 1 85 ? -25.355 -12.283 9.607 1.00 84.56 85 HIS A C 1
ATOM 704 O O . HIS A 1 85 ? -26.457 -12.829 9.620 1.00 84.56 85 HIS A O 1
ATOM 710 N N . LEU A 1 86 ? -24.567 -12.258 10.683 1.00 91.94 86 LEU A N 1
ATOM 711 C CA . LEU A 1 86 ? -24.994 -12.764 11.984 1.00 91.94 86 LEU A CA 1
ATOM 712 C C . LEU A 1 86 ? -25.901 -11.745 12.678 1.00 91.94 86 LEU A C 1
ATOM 714 O O . LEU A 1 86 ? -25.482 -10.615 12.919 1.00 91.94 86 LEU A O 1
ATOM 718 N N . ILE A 1 87 ? -27.112 -12.165 13.054 1.00 92.56 87 ILE A N 1
ATOM 719 C CA . ILE A 1 87 ? -27.983 -11.368 13.923 1.00 92.56 87 ILE A CA 1
ATOM 720 C C . ILE A 1 87 ? -27.533 -11.579 15.369 1.00 92.56 87 ILE A C 1
ATOM 722 O O . ILE A 1 87 ? -27.619 -12.690 15.903 1.00 92.56 87 ILE A O 1
ATOM 726 N N . GLU A 1 88 ? -27.048 -10.512 16.002 1.00 91.69 88 GLU A N 1
ATOM 727 C CA . GLU A 1 88 ? -26.591 -10.562 17.389 1.00 91.69 88 GLU A CA 1
ATOM 728 C C . GLU A 1 88 ? -27.762 -10.827 18.347 1.00 91.69 88 GLU A C 1
ATOM 730 O O . GLU A 1 88 ? -28.767 -10.118 18.357 1.00 91.69 88 GLU A O 1
ATOM 735 N N . THR A 1 89 ? -27.621 -11.860 19.176 1.00 94.31 89 THR A N 1
ATOM 736 C CA . THR A 1 89 ? -28.516 -12.122 20.307 1.00 94.31 89 THR A CA 1
ATOM 737 C C . THR A 1 89 ? -28.076 -11.303 21.519 1.00 94.31 89 THR A C 1
ATOM 739 O O . THR A 1 89 ? -26.912 -10.898 21.616 1.00 94.31 89 THR A O 1
ATOM 742 N N . GLN A 1 90 ? -28.973 -11.084 22.486 1.00 92.69 90 GLN A N 1
ATOM 743 C CA . GLN A 1 90 ? -28.622 -10.358 23.712 1.00 92.69 90 GLN A CA 1
ATOM 744 C C . GLN A 1 90 ? -27.459 -11.037 24.450 1.00 92.69 90 GLN A C 1
ATOM 746 O O . GLN A 1 90 ? -26.597 -10.367 25.021 1.00 92.69 90 GLN A O 1
ATOM 751 N N . GLU A 1 91 ? -27.403 -12.365 24.405 1.00 94.19 91 GLU A N 1
ATOM 752 C CA . GLU A 1 91 ? -26.357 -13.162 25.023 1.00 94.19 91 GLU A CA 1
ATOM 753 C C . GLU A 1 91 ? -24.982 -12.881 24.405 1.00 94.19 91 GLU A C 1
ATOM 755 O O . GLU A 1 91 ? -24.007 -12.694 25.137 1.00 94.19 91 GLU A O 1
ATOM 760 N N . ILE A 1 92 ? -24.911 -12.796 23.073 1.00 94.00 92 ILE A N 1
ATOM 761 C CA . ILE A 1 92 ? -23.683 -12.479 22.333 1.00 94.00 92 ILE A CA 1
ATOM 762 C C . ILE A 1 92 ? -23.269 -11.023 22.556 1.00 94.00 92 ILE A C 1
ATOM 764 O O . ILE A 1 92 ? -22.082 -10.752 22.748 1.00 94.00 92 ILE A O 1
ATOM 768 N N . ILE A 1 93 ? -24.232 -10.096 22.592 1.00 92.25 93 ILE A N 1
ATOM 769 C CA . ILE A 1 93 ? -23.975 -8.692 22.940 1.00 92.25 93 ILE A CA 1
ATOM 770 C C . ILE A 1 93 ? -23.352 -8.610 24.337 1.00 92.25 93 ILE A C 1
ATOM 772 O O . ILE A 1 93 ? -22.320 -7.961 24.513 1.00 92.25 93 ILE A O 1
ATOM 776 N N . ASN A 1 94 ? -23.919 -9.323 25.318 1.00 93.88 94 ASN A N 1
ATOM 777 C CA . ASN A 1 94 ? -23.396 -9.363 26.684 1.00 93.88 94 ASN A CA 1
ATOM 778 C C . ASN A 1 94 ? -21.960 -9.901 26.726 1.00 93.88 94 ASN A C 1
ATOM 780 O O . ASN A 1 94 ? -21.119 -9.311 27.404 1.00 93.88 94 ASN A O 1
ATOM 784 N N . LEU A 1 95 ? -21.666 -10.975 25.986 1.00 94.31 95 LEU A N 1
ATOM 785 C CA . LEU A 1 95 ? -20.329 -11.567 25.908 1.00 94.31 95 LEU A CA 1
ATOM 786 C C . LEU A 1 95 ? -19.308 -10.613 25.261 1.00 94.31 95 LEU A C 1
ATOM 788 O O . LEU A 1 95 ? -18.245 -10.368 25.835 1.00 94.31 95 LEU A O 1
ATOM 792 N N . LYS A 1 96 ? -19.655 -10.019 24.111 1.00 93.50 96 LYS A N 1
ATOM 793 C CA . LYS A 1 96 ? -18.835 -9.026 23.396 1.00 93.50 96 LYS A CA 1
ATOM 794 C C . LYS A 1 96 ? -18.517 -7.823 24.283 1.00 93.50 96 LYS A C 1
ATOM 796 O O . LYS A 1 96 ? -17.345 -7.506 24.496 1.00 93.50 96 LYS A O 1
ATOM 801 N N . SER A 1 97 ? -19.547 -7.192 24.853 1.00 91.00 97 SER A N 1
ATOM 802 C CA . SER A 1 97 ? -19.381 -6.032 25.734 1.00 91.00 97 SER A CA 1
ATOM 803 C C . SER A 1 97 ? -18.592 -6.377 26.994 1.00 91.00 97 SER A C 1
ATOM 805 O O . SER A 1 97 ? -17.814 -5.554 27.466 1.00 91.00 97 SER A O 1
ATOM 807 N N . TYR A 1 98 ? -18.761 -7.582 27.543 1.00 94.25 98 TYR A N 1
ATOM 808 C CA . TYR A 1 98 ? -18.017 -8.034 28.715 1.00 94.25 98 TYR A CA 1
ATOM 809 C C . TYR A 1 98 ? -16.513 -8.176 28.443 1.00 94.25 98 TYR A C 1
ATOM 811 O O . TYR A 1 98 ? -15.695 -7.682 29.228 1.00 94.25 98 TYR A O 1
ATOM 819 N N . ILE A 1 99 ? -16.145 -8.835 27.338 1.00 94.75 99 ILE A N 1
ATOM 820 C CA . ILE A 1 99 ? -14.742 -9.016 26.937 1.00 94.75 99 ILE A CA 1
ATOM 821 C C . ILE A 1 99 ? -14.095 -7.647 26.725 1.00 94.75 99 ILE A C 1
ATOM 823 O O . ILE A 1 99 ? -13.062 -7.341 27.325 1.00 94.75 99 ILE A O 1
ATOM 827 N N . ALA A 1 100 ? -14.754 -6.791 25.945 1.00 92.62 100 ALA A N 1
ATOM 828 C CA . ALA A 1 100 ? -14.275 -5.449 25.665 1.00 92.62 100 ALA A CA 1
ATOM 829 C C . ALA A 1 100 ? -14.163 -4.595 26.943 1.00 92.62 100 ALA A C 1
ATOM 831 O O . ALA A 1 100 ? -13.137 -3.959 27.171 1.00 92.62 100 ALA A O 1
ATOM 832 N N . ALA A 1 101 ? -15.151 -4.640 27.844 1.00 91.81 101 ALA A N 1
ATOM 833 C CA . ALA A 1 101 ? -15.096 -3.918 29.116 1.00 91.81 101 ALA A CA 1
ATOM 834 C C . ALA A 1 101 ? -13.987 -4.426 30.053 1.00 91.81 101 ALA A C 1
ATOM 836 O O . ALA A 1 101 ? -13.403 -3.618 30.784 1.00 91.81 101 ALA A O 1
ATOM 837 N N . SER A 1 102 ? -13.696 -5.733 30.037 1.00 92.94 102 SER A N 1
ATOM 838 C CA . SER A 1 102 ? -12.609 -6.339 30.817 1.00 92.94 102 SER A CA 1
ATOM 839 C C . SER A 1 102 ? -11.243 -5.863 30.323 1.00 92.94 102 SER A C 1
ATOM 841 O O . SER A 1 102 ? -10.413 -5.471 31.138 1.00 92.94 102 SER A O 1
ATOM 843 N N . LEU A 1 103 ? -11.036 -5.809 29.004 1.00 93.38 103 LEU A N 1
ATOM 844 C CA . LEU A 1 103 ? -9.812 -5.264 28.411 1.00 93.38 103 LEU A CA 1
ATOM 845 C C . LEU A 1 103 ? -9.704 -3.745 28.622 1.00 93.38 103 LEU A C 1
ATOM 847 O O . LEU A 1 103 ? -8.667 -3.267 29.068 1.00 93.38 103 LEU A O 1
ATOM 851 N N . PHE A 1 104 ? -10.781 -2.981 28.408 1.00 89.94 104 PHE A N 1
ATOM 852 C CA . PHE A 1 104 ? -10.772 -1.518 28.558 1.00 89.94 104 PHE A CA 1
ATOM 853 C C . PHE A 1 104 ? -10.409 -1.072 29.981 1.00 89.94 104 PHE A C 1
ATOM 855 O O . PHE A 1 104 ? -9.696 -0.092 30.186 1.00 89.94 104 PHE A O 1
ATOM 862 N N . HIS A 1 105 ? -10.875 -1.813 30.989 1.00 88.62 105 HIS A N 1
ATOM 863 C CA . HIS A 1 105 ? -10.544 -1.550 32.389 1.00 88.62 105 HIS A CA 1
ATOM 864 C C . HIS A 1 105 ? -9.368 -2.388 32.894 1.00 88.62 105 HIS A C 1
ATOM 866 O O . HIS A 1 105 ? -9.079 -2.346 34.088 1.00 88.62 105 HIS A O 1
ATOM 872 N N . GLY A 1 106 ? -8.681 -3.129 32.024 1.00 88.12 106 GLY A N 1
ATOM 873 C CA . GLY A 1 106 ? -7.676 -4.116 32.409 1.00 88.12 106 GLY A CA 1
ATOM 874 C C . GLY A 1 106 ? -6.410 -3.532 33.034 1.00 88.12 106 GLY A C 1
ATOM 875 O O . GLY A 1 106 ? -5.630 -4.286 33.594 1.00 88.12 106 GLY A O 1
ATOM 876 N N . ARG A 1 107 ? -6.243 -2.201 33.067 1.00 87.62 107 ARG A N 1
ATOM 877 C CA . ARG A 1 107 ? -5.172 -1.518 33.826 1.00 87.62 107 ARG A CA 1
ATOM 878 C C . ARG A 1 107 ? -5.123 -1.872 35.321 1.00 87.62 107 ARG A C 1
ATOM 880 O O . ARG A 1 107 ? -4.150 -1.562 35.994 1.00 87.62 107 ARG A O 1
ATOM 887 N N . ILE A 1 108 ? -6.203 -2.447 35.858 1.00 88.31 108 ILE A N 1
ATOM 888 C CA . ILE A 1 108 ? -6.286 -2.917 37.249 1.00 88.31 108 ILE A CA 1
ATOM 889 C C . ILE A 1 108 ? -5.895 -4.394 37.410 1.00 88.31 108 ILE A C 1
ATOM 891 O O . ILE A 1 108 ? -6.020 -4.924 38.514 1.00 88.31 108 ILE A O 1
ATOM 895 N N . LEU A 1 109 ? -5.512 -5.084 36.332 1.00 88.50 109 LEU A N 1
ATOM 896 C CA . LEU A 1 109 ? -4.943 -6.429 36.389 1.00 88.50 109 LEU A CA 1
ATOM 897 C C . LEU A 1 109 ? -3.528 -6.361 36.956 1.00 88.50 109 LEU A C 1
ATOM 899 O O . LEU A 1 109 ? -2.719 -5.521 36.557 1.00 88.50 109 LEU A O 1
ATOM 903 N N . GLN A 1 110 ? -3.219 -7.271 37.870 1.00 86.69 110 GLN A N 1
ATOM 904 C CA . GLN A 1 110 ? -1.861 -7.455 38.360 1.00 86.69 110 GLN A CA 1
ATOM 905 C C . GLN A 1 110 ? -1.023 -8.071 37.240 1.00 86.69 110 GLN A C 1
ATOM 907 O O . GLN A 1 110 ? -1.310 -9.177 36.796 1.00 86.69 110 GLN A O 1
ATOM 912 N N . CYS A 1 111 ? 0.000 -7.369 36.764 1.00 86.25 111 CYS A N 1
ATOM 913 C CA . CYS A 1 111 ? 0.863 -7.855 35.692 1.00 86.25 111 CYS A CA 1
ATOM 914 C C . CYS A 1 111 ? 2.330 -7.812 36.146 1.00 86.25 111 CYS A C 1
ATOM 916 O O . CYS A 1 111 ? 2.714 -6.869 36.839 1.00 86.25 111 CYS A O 1
ATOM 918 N N . PRO A 1 112 ? 3.164 -8.794 35.766 1.00 84.25 112 PRO A N 1
ATOM 919 C CA . PRO A 1 112 ? 4.570 -8.802 36.121 1.00 84.25 112 PRO A CA 1
ATOM 920 C C . PRO A 1 112 ? 5.336 -7.666 35.410 1.00 84.25 112 PRO A C 1
ATOM 922 O O . PRO A 1 112 ? 4.960 -7.286 34.298 1.00 84.25 112 PRO A O 1
ATOM 925 N N . PRO A 1 113 ? 6.432 -7.152 35.998 1.00 84.88 113 PRO A N 1
ATOM 926 C CA . PRO A 1 113 ? 7.075 -7.657 37.213 1.00 84.88 113 PRO A CA 1
ATOM 927 C C . PRO A 1 113 ? 6.295 -7.309 38.492 1.00 84.88 113 PRO A C 1
ATOM 929 O O . PRO A 1 113 ? 5.938 -6.158 38.728 1.00 84.88 113 PRO A O 1
ATOM 932 N N . MET A 1 114 ? 6.042 -8.326 39.322 1.00 84.06 114 MET A N 1
ATOM 933 C CA . MET A 1 114 ? 5.418 -8.177 40.641 1.00 84.06 114 MET A CA 1
ATOM 934 C C . MET A 1 114 ? 6.487 -7.863 41.696 1.00 84.06 114 MET A C 1
ATOM 936 O O . MET A 1 114 ? 7.669 -8.119 41.482 1.00 84.06 114 MET A O 1
ATOM 940 N N . GLN A 1 115 ? 6.092 -7.316 42.849 1.00 81.81 115 GLN A N 1
ATOM 941 C CA . GLN A 1 115 ? 7.033 -7.070 43.950 1.00 81.81 115 GLN A CA 1
ATOM 942 C C . GLN A 1 115 ? 7.624 -8.390 44.479 1.00 81.81 115 GLN A C 1
ATOM 944 O O . GLN A 1 115 ? 6.912 -9.398 44.577 1.00 81.81 115 GLN A O 1
ATOM 949 N N . ASP A 1 116 ? 8.900 -8.377 44.871 1.00 77.75 116 ASP A N 1
ATOM 950 C CA . ASP A 1 116 ? 9.566 -9.535 45.477 1.00 77.75 116 ASP A CA 1
ATOM 951 C C . ASP A 1 116 ? 8.776 -10.043 46.695 1.00 77.75 116 ASP A C 1
ATOM 953 O O . ASP A 1 116 ? 8.405 -9.277 47.584 1.00 77.75 116 ASP A O 1
ATOM 957 N N . GLY A 1 117 ? 8.488 -11.348 46.728 1.00 76.50 117 GLY A N 1
ATOM 958 C CA . GLY A 1 117 ? 7.669 -11.967 47.777 1.00 76.50 117 GLY A CA 1
ATOM 959 C C . GLY A 1 117 ? 6.152 -11.926 47.542 1.00 76.50 117 GLY A C 1
ATOM 960 O O . GLY A 1 117 ? 5.406 -12.434 48.379 1.00 76.50 117 GLY A O 1
ATOM 961 N N . SER A 1 118 ? 5.679 -11.388 46.409 1.00 78.62 118 SER A N 1
ATOM 962 C CA . SER A 1 118 ? 4.274 -11.527 45.989 1.00 78.62 118 SER A CA 1
ATOM 963 C C . SER A 1 118 ? 3.878 -13.004 45.890 1.00 78.62 118 SER A C 1
ATOM 965 O O . SER A 1 118 ? 4.632 -13.813 45.343 1.00 78.62 118 SER A O 1
ATOM 967 N N . SER A 1 119 ? 2.685 -13.349 46.384 1.00 73.50 119 SER A N 1
ATOM 968 C CA . SER A 1 119 ? 2.149 -14.720 46.360 1.00 73.50 119 SER A CA 1
ATOM 969 C C . SER A 1 119 ? 1.874 -15.237 44.950 1.00 73.50 119 SER A C 1
ATOM 971 O O . SER A 1 119 ? 2.005 -16.432 44.701 1.00 73.50 119 SER A O 1
ATOM 973 N N . ASN A 1 120 ? 1.553 -14.332 44.025 1.00 77.94 120 ASN A N 1
ATOM 974 C CA . ASN A 1 120 ? 1.367 -14.627 42.615 1.00 77.94 120 ASN A CA 1
ATOM 975 C C . ASN A 1 120 ? 2.376 -13.839 41.767 1.00 77.94 120 ASN A C 1
ATOM 977 O O . ASN A 1 120 ? 2.118 -12.713 41.347 1.00 77.94 120 ASN A O 1
ATOM 981 N N . GLN A 1 121 ? 3.540 -14.441 41.521 1.00 79.25 121 GLN A N 1
ATOM 982 C CA . GLN A 1 121 ? 4.632 -13.828 40.751 1.00 79.25 121 GLN A CA 1
ATOM 983 C C . GLN A 1 121 ? 4.284 -13.589 39.272 1.00 79.25 121 GLN A C 1
ATOM 985 O O . GLN A 1 121 ? 4.872 -12.714 38.641 1.00 79.25 121 GLN A O 1
ATOM 990 N N . MET A 1 122 ? 3.320 -14.336 38.726 1.00 78.19 122 MET A N 1
ATOM 991 C CA . MET A 1 122 ? 2.868 -14.198 37.334 1.00 78.19 122 MET A CA 1
ATOM 992 C C . MET A 1 122 ? 1.680 -13.237 37.189 1.00 78.19 122 MET A C 1
ATOM 994 O O . MET A 1 122 ? 1.274 -12.928 36.067 1.00 78.19 122 MET A O 1
ATOM 998 N N . GLY A 1 123 ? 1.139 -12.740 38.307 1.00 84.06 123 GLY A N 1
ATOM 999 C CA . GLY A 1 123 ? -0.049 -11.896 38.327 1.00 84.06 123 GLY A CA 1
ATOM 1000 C C . GLY A 1 123 ? -1.261 -12.569 37.670 1.00 84.06 123 GLY A C 1
ATOM 1001 O O . GLY A 1 123 ? -1.419 -13.788 37.670 1.00 84.06 123 GLY A O 1
ATOM 1002 N N . GLU A 1 124 ? -2.134 -11.764 37.086 1.00 87.12 124 GLU A N 1
ATOM 1003 C CA . GLU A 1 124 ? -3.378 -12.171 36.427 1.00 87.12 124 GLU A CA 1
ATOM 1004 C C . GLU A 1 124 ? -3.232 -12.239 34.893 1.00 87.12 124 GLU A C 1
ATOM 1006 O O . GLU A 1 124 ? -4.224 -12.232 34.167 1.00 87.12 124 GLU A O 1
ATOM 1011 N N . VAL A 1 125 ? -2.002 -12.333 34.373 1.00 85.50 125 VAL A N 1
ATOM 1012 C CA . VAL A 1 125 ? -1.731 -12.402 32.921 1.00 85.50 125 VAL A CA 1
ATOM 1013 C C . VAL A 1 125 ? -2.385 -13.619 32.264 1.00 85.50 125 VAL A C 1
ATOM 1015 O O . VAL A 1 125 ? -2.756 -13.559 31.091 1.00 85.50 125 VAL A O 1
ATOM 1018 N N . GLU A 1 126 ? -2.594 -14.703 33.016 1.00 85.00 126 GLU A N 1
ATOM 1019 C CA . GLU A 1 126 ? -3.271 -15.904 32.520 1.00 85.00 126 GLU A CA 1
ATOM 1020 C C . GLU A 1 126 ? -4.690 -15.610 32.012 1.00 85.00 126 GLU A C 1
ATOM 1022 O O . GLU A 1 126 ? -5.130 -16.237 31.051 1.00 85.00 126 GLU A O 1
ATOM 1027 N N . PHE A 1 127 ? -5.387 -14.607 32.564 1.00 88.88 127 PHE A N 1
ATOM 1028 C CA . PHE A 1 127 ? -6.677 -14.159 32.028 1.00 88.88 127 PHE A CA 1
ATOM 1029 C C . PHE A 1 127 ? -6.557 -13.690 30.566 1.00 88.88 127 PHE A C 1
ATOM 1031 O O . PHE A 1 127 ? -7.384 -14.044 29.732 1.00 88.88 127 PHE A O 1
ATOM 1038 N N . LEU A 1 128 ? -5.506 -12.933 30.233 1.00 88.69 128 LEU A N 1
ATOM 1039 C CA . LEU A 1 128 ? -5.283 -12.410 28.878 1.00 88.69 128 LEU A CA 1
ATOM 1040 C C . LEU A 1 128 ? -4.825 -13.512 27.919 1.00 88.69 128 LEU A C 1
ATOM 1042 O O . LEU A 1 128 ? -5.301 -13.598 26.786 1.00 88.69 128 LEU A O 1
ATOM 1046 N N . LEU A 1 129 ? -3.898 -14.362 28.376 1.00 85.56 129 LEU A N 1
ATOM 1047 C CA . LEU A 1 129 ? -3.377 -15.464 27.569 1.00 85.56 129 LEU A CA 1
ATOM 1048 C C . LEU A 1 129 ? -4.475 -16.485 27.261 1.00 85.56 129 LEU A C 1
ATOM 1050 O O . LEU A 1 129 ? -4.616 -16.898 26.111 1.00 85.56 129 LEU A O 1
ATOM 1054 N N . SER A 1 130 ? -5.280 -16.852 28.262 1.00 89.81 130 SER A N 1
ATOM 1055 C CA . SER A 1 130 ? -6.420 -17.751 28.068 1.00 89.81 130 SER A CA 1
ATOM 1056 C C . SER A 1 130 ? -7.473 -17.139 27.150 1.00 89.81 130 SER A C 1
ATOM 1058 O O . SER A 1 130 ? -7.875 -17.810 26.210 1.00 89.81 130 SER A O 1
ATOM 1060 N N . LEU A 1 131 ? -7.839 -15.863 27.314 1.00 93.56 131 LEU A N 1
ATOM 1061 C CA . LEU A 1 131 ? -8.840 -15.211 26.463 1.00 93.56 131 LEU A CA 1
ATOM 1062 C C . LEU A 1 131 ? -8.516 -15.333 24.964 1.00 93.56 131 LEU A C 1
ATOM 1064 O O . LEU A 1 131 ? -9.374 -15.741 24.182 1.00 93.56 131 LEU A O 1
ATOM 1068 N N . GLY A 1 132 ? -7.280 -15.018 24.561 1.00 91.69 132 GLY A N 1
ATOM 1069 C CA . GLY A 1 132 ? -6.856 -15.154 23.163 1.00 91.69 132 GLY A CA 1
ATOM 1070 C C . GLY A 1 132 ? -6.933 -16.603 22.668 1.00 91.69 132 GLY A C 1
ATOM 1071 O O . GLY A 1 132 ? -7.486 -16.861 21.598 1.00 91.69 132 GLY A O 1
ATOM 1072 N N . ARG A 1 133 ? -6.442 -17.559 23.470 1.00 92.00 133 ARG A N 1
ATOM 1073 C CA . ARG A 1 133 ? -6.470 -18.991 23.127 1.00 92.00 133 ARG A CA 1
ATOM 1074 C C . ARG A 1 133 ? -7.891 -19.539 23.012 1.00 92.00 133 ARG A C 1
ATOM 1076 O O . ARG A 1 133 ? -8.160 -20.274 22.071 1.00 92.00 133 ARG A O 1
ATOM 1083 N N . GLU A 1 134 ? -8.791 -19.172 23.920 1.00 96.31 134 GLU A N 1
ATOM 1084 C CA . GLU A 1 134 ? -10.179 -19.652 23.941 1.00 96.31 134 GLU A CA 1
ATOM 1085 C C . GLU A 1 134 ? -10.994 -19.098 22.763 1.00 96.31 134 GLU A C 1
ATOM 1087 O O . GLU A 1 134 ? -11.809 -19.817 22.186 1.00 96.31 134 GLU A O 1
ATOM 1092 N N . ILE A 1 135 ? -10.736 -17.855 22.332 1.00 96.69 135 ILE A N 1
ATOM 1093 C CA . ILE A 1 135 ? -11.361 -17.295 21.121 1.00 96.69 135 ILE A CA 1
ATOM 1094 C C . ILE A 1 135 ? -10.857 -18.015 19.862 1.00 96.69 135 ILE A C 1
ATOM 1096 O O . ILE A 1 135 ? -11.667 -18.391 19.013 1.00 96.69 135 ILE A O 1
ATOM 1100 N N . ILE A 1 136 ? -9.541 -18.240 19.739 1.00 96.06 136 ILE A N 1
ATOM 1101 C CA . ILE A 1 136 ? -8.969 -19.007 18.617 1.00 96.06 136 ILE A CA 1
ATOM 1102 C C . ILE A 1 136 ? -9.522 -20.438 18.621 1.00 96.06 136 ILE A C 1
ATOM 1104 O O . ILE A 1 136 ? -9.952 -20.923 17.576 1.00 96.06 136 ILE A O 1
ATOM 1108 N N . GLY A 1 137 ? -9.588 -21.081 19.789 1.00 96.12 137 GLY A N 1
ATOM 1109 C CA . GLY A 1 137 ? -10.159 -22.416 19.957 1.00 96.12 137 GLY A CA 1
ATOM 1110 C C . GLY A 1 137 ? -11.618 -22.484 19.509 1.00 96.12 137 GLY A C 1
ATOM 1111 O O . GLY A 1 137 ? -11.975 -23.367 18.736 1.00 96.12 137 GLY A O 1
ATOM 1112 N N . ALA A 1 138 ? -12.449 -21.507 19.890 1.00 97.06 138 ALA A N 1
ATOM 1113 C CA . ALA A 1 138 ? -13.833 -21.424 19.419 1.00 97.06 138 ALA A CA 1
ATOM 1114 C C . ALA A 1 138 ? -13.928 -21.280 17.889 1.00 97.06 138 ALA A C 1
ATOM 1116 O O . ALA A 1 138 ? -14.787 -21.902 17.266 1.00 97.06 138 ALA A O 1
ATOM 1117 N N . ILE A 1 139 ? -13.036 -20.499 17.268 1.00 97.00 139 ILE A N 1
ATOM 1118 C CA . ILE A 1 139 ? -12.964 -20.390 15.804 1.00 97.00 139 ILE A CA 1
ATOM 1119 C C . ILE A 1 139 ? -12.595 -21.749 15.189 1.00 97.00 139 ILE A C 1
ATOM 1121 O O . ILE A 1 139 ? -13.300 -22.211 14.296 1.00 97.00 139 ILE A O 1
ATOM 1125 N N . ILE A 1 140 ? -11.543 -22.415 15.672 1.00 95.75 140 ILE A N 1
ATOM 1126 C CA . ILE A 1 140 ? -11.109 -23.731 15.169 1.00 95.75 140 ILE A CA 1
ATOM 1127 C C . ILE A 1 140 ? -12.226 -24.779 15.308 1.00 95.75 140 ILE A C 1
ATOM 1129 O O . ILE A 1 140 ? -12.526 -25.493 14.352 1.00 95.75 140 ILE A O 1
ATOM 1133 N N . GLU A 1 141 ? -12.906 -24.827 16.452 1.00 95.56 141 GLU A N 1
ATOM 1134 C CA . GLU A 1 141 ? -14.014 -25.755 16.718 1.00 95.56 141 GLU A CA 1
ATOM 1135 C C . GLU A 1 141 ? -15.241 -25.523 15.818 1.00 95.56 141 GLU A C 1
ATOM 1137 O O . GLU A 1 141 ? -15.947 -26.474 15.465 1.00 95.56 141 GLU A O 1
ATOM 1142 N N . LEU A 1 142 ? -15.505 -24.282 15.383 1.00 94.19 142 LEU A N 1
ATOM 1143 C CA . LEU A 1 142 ? -16.509 -24.032 14.338 1.00 94.19 142 LEU A CA 1
ATOM 1144 C C . LEU A 1 142 ? -16.112 -24.708 13.020 1.00 94.19 142 LEU A C 1
ATOM 1146 O O . LEU A 1 142 ? -16.953 -25.342 12.381 1.00 94.19 142 LEU A O 1
ATOM 1150 N N . TRP A 1 143 ? -14.834 -24.639 12.647 1.00 93.25 143 TRP A N 1
ATOM 1151 C CA . TRP A 1 143 ? -14.331 -25.245 11.414 1.00 93.25 143 TRP A CA 1
ATOM 1152 C C . TRP A 1 143 ? -14.237 -26.773 11.474 1.00 93.25 143 TRP A C 1
ATOM 1154 O O . TRP A 1 143 ? -14.416 -27.415 10.435 1.00 93.25 143 TRP A O 1
ATOM 1164 N N . ILE A 1 144 ? -14.036 -27.352 12.664 1.00 91.88 144 ILE A N 1
ATOM 1165 C CA . ILE A 1 144 ? -14.124 -28.803 12.917 1.00 91.88 144 ILE A CA 1
ATOM 1166 C C . ILE A 1 144 ? -15.571 -29.302 12.792 1.00 91.88 144 ILE A C 1
ATOM 1168 O O . ILE A 1 144 ? -15.800 -30.415 12.317 1.00 91.88 144 ILE A O 1
ATOM 1172 N N . SER A 1 145 ? -16.546 -28.495 13.220 1.00 85.38 145 SER A N 1
ATOM 1173 C CA . SER A 1 145 ? -17.953 -28.897 13.240 1.00 85.38 145 SER A CA 1
ATOM 1174 C C . SER A 1 145 ? -18.543 -29.135 11.844 1.00 85.38 145 SER A C 1
ATOM 1176 O O . SER A 1 145 ? -18.153 -28.501 10.861 1.00 85.38 145 SER A O 1
ATOM 1178 N N . ASP A 1 146 ? -19.528 -30.035 11.768 1.00 81.12 146 ASP A N 1
ATOM 1179 C CA . ASP A 1 146 ? -20.206 -30.437 10.525 1.00 81.12 146 ASP A CA 1
ATOM 1180 C C . ASP A 1 146 ? -21.302 -29.434 10.117 1.00 81.12 146 ASP A C 1
ATOM 1182 O O . ASP A 1 146 ? -22.469 -29.769 9.927 1.00 81.12 146 ASP A O 1
ATOM 1186 N N . VAL A 1 147 ? -20.926 -28.157 10.073 1.00 84.00 147 VAL A N 1
ATOM 1187 C CA . VAL A 1 147 ? -21.784 -27.039 9.668 1.00 84.00 147 VAL A CA 1
ATOM 1188 C C . VAL A 1 147 ? -21.403 -26.619 8.251 1.00 84.00 147 VAL A C 1
ATOM 1190 O O . VAL A 1 147 ? -20.224 -26.676 7.876 1.00 84.00 147 VAL A O 1
ATOM 1193 N N . ASP A 1 148 ? -22.384 -26.168 7.466 1.00 87.69 148 ASP A N 1
ATOM 1194 C CA . ASP A 1 148 ? -22.121 -25.653 6.126 1.00 87.69 148 ASP A CA 1
ATOM 1195 C C . ASP A 1 148 ? -21.075 -24.525 6.154 1.00 87.69 148 ASP A C 1
ATOM 1197 O O . ASP A 1 148 ? -20.900 -23.798 7.135 1.00 87.69 148 ASP A O 1
ATOM 1201 N N . GLU A 1 149 ? -20.315 -24.430 5.071 1.00 86.62 149 GLU A N 1
ATOM 1202 C CA . GLU A 1 149 ? -19.165 -23.537 4.970 1.00 86.62 149 GLU A CA 1
ATOM 1203 C C . GLU A 1 149 ? -19.528 -22.063 5.128 1.00 86.62 149 GLU A C 1
ATOM 1205 O O . GLU A 1 149 ? -18.825 -21.350 5.839 1.00 86.62 149 GLU A O 1
ATOM 1210 N N . ASN A 1 150 ? -20.637 -21.621 4.532 1.00 89.25 150 ASN A N 1
ATOM 1211 C CA . ASN A 1 150 ? -21.048 -20.223 4.593 1.00 89.25 150 ASN A CA 1
ATOM 1212 C C . ASN A 1 150 ? -21.412 -19.826 6.030 1.00 89.25 150 ASN A C 1
ATOM 1214 O O . ASN A 1 150 ? -20.933 -18.816 6.541 1.00 89.25 150 ASN A O 1
ATOM 1218 N N . THR A 1 151 ? -22.175 -20.671 6.728 1.00 91.44 151 THR A N 1
ATOM 1219 C CA . THR A 1 151 ? -22.494 -20.454 8.144 1.00 91.44 151 THR A CA 1
ATOM 1220 C C . THR A 1 151 ? -21.240 -20.434 9.016 1.00 91.44 151 THR A C 1
ATOM 1222 O O . THR A 1 151 ? -21.131 -19.598 9.918 1.00 91.44 151 THR A O 1
ATOM 1225 N N . CYS A 1 152 ? -20.289 -21.337 8.761 1.00 91.94 152 CYS A N 1
ATOM 1226 C CA . CYS A 1 152 ? -19.017 -21.374 9.479 1.00 91.94 152 CYS A CA 1
ATOM 1227 C C . CYS A 1 152 ? -18.211 -20.088 9.257 1.00 91.94 152 CYS A C 1
ATOM 1229 O O . CYS A 1 152 ? -17.774 -19.470 10.229 1.00 91.94 152 CYS A O 1
ATOM 1231 N N . LEU A 1 153 ? -18.075 -19.658 8.001 1.00 93.44 153 LEU A N 1
ATOM 1232 C CA . LEU A 1 153 ? -17.349 -18.453 7.612 1.00 93.44 153 LEU A CA 1
ATOM 1233 C C . LEU A 1 153 ? -17.963 -17.207 8.256 1.00 93.44 153 LEU A C 1
ATOM 1235 O O . LEU A 1 153 ? -17.246 -16.478 8.937 1.00 93.44 153 LEU A O 1
ATOM 1239 N N . THR A 1 154 ? -19.279 -16.997 8.137 1.00 94.38 154 THR A N 1
ATOM 1240 C CA . THR A 1 154 ? -19.962 -15.838 8.739 1.00 94.38 154 THR A CA 1
ATOM 1241 C C . THR A 1 154 ? -19.775 -15.790 10.259 1.00 94.38 154 THR A C 1
ATOM 1243 O O . THR A 1 154 ? -19.508 -14.727 10.824 1.00 94.38 154 THR A O 1
ATOM 1246 N N . LYS A 1 155 ? -19.888 -16.933 10.952 1.00 95.62 155 LYS A N 1
ATOM 1247 C CA . LYS A 1 155 ? -19.717 -16.995 12.415 1.00 95.62 155 LYS A CA 1
ATOM 1248 C C . LYS A 1 155 ? -18.263 -16.779 12.834 1.00 95.62 155 LYS A C 1
ATOM 1250 O O . LYS A 1 155 ? -18.015 -16.039 13.786 1.00 95.62 155 LYS A O 1
ATOM 1255 N N . ALA A 1 156 ? -17.311 -17.384 12.129 1.00 95.75 156 ALA A N 1
ATOM 1256 C CA . ALA A 1 156 ? -15.887 -17.219 12.397 1.00 95.75 156 ALA A CA 1
ATOM 1257 C C . ALA A 1 156 ? -15.421 -15.776 12.133 1.00 95.75 156 ALA A C 1
ATOM 1259 O O . ALA A 1 156 ? -14.684 -15.216 12.946 1.00 95.75 156 ALA A O 1
ATOM 1260 N N . ASP A 1 157 ? -15.909 -15.144 11.061 1.00 94.81 157 ASP A N 1
ATOM 1261 C CA . ASP A 1 157 ? -15.628 -13.740 10.747 1.00 94.81 157 ASP A CA 1
ATOM 1262 C C . ASP A 1 157 ? -16.207 -12.788 11.800 1.00 94.81 157 ASP A C 1
ATOM 1264 O O . ASP A 1 157 ? -15.533 -11.845 12.232 1.00 94.81 157 ASP A O 1
ATOM 1268 N N . TRP A 1 158 ? -17.410 -13.084 12.306 1.00 94.62 158 TRP A N 1
ATOM 1269 C CA . TRP A 1 158 ? -17.981 -12.333 13.419 1.00 94.62 158 TRP A CA 1
ATOM 1270 C C . TRP A 1 158 ? -17.111 -12.454 14.681 1.00 94.62 158 TRP A C 1
ATOM 1272 O O . TRP A 1 158 ? -16.794 -11.427 15.287 1.00 94.62 158 TRP A O 1
ATOM 1282 N N . LEU A 1 159 ? -16.677 -13.666 15.063 1.00 96.00 159 LEU A N 1
ATOM 1283 C CA . LEU A 1 159 ? -15.812 -13.876 16.237 1.00 96.00 159 LEU A CA 1
ATOM 1284 C C . LEU A 1 159 ? -14.484 -13.124 16.105 1.00 96.00 159 LEU A C 1
ATOM 1286 O O . LEU A 1 159 ? -14.062 -12.443 17.045 1.00 96.00 159 LEU A O 1
ATOM 1290 N N . LEU A 1 160 ? -13.857 -13.201 14.932 1.00 94.38 160 LEU A N 1
ATOM 1291 C CA . LEU A 1 160 ? -12.602 -12.517 14.646 1.00 94.38 160 LEU A CA 1
ATOM 1292 C C . LEU A 1 160 ? -12.756 -10.988 14.732 1.00 94.38 160 LEU A C 1
ATOM 1294 O O . LEU A 1 160 ? -11.953 -10.312 15.371 1.00 94.38 160 LEU A O 1
ATOM 1298 N N . SER A 1 161 ? -13.824 -10.442 14.149 1.00 90.00 161 SER A N 1
ATOM 1299 C CA . SER A 1 161 ? -14.054 -8.992 14.059 1.00 90.00 161 SER A CA 1
ATOM 1300 C C . SER A 1 161 ? -14.563 -8.356 15.362 1.00 90.00 161 SER A C 1
ATOM 1302 O O . SER A 1 161 ? -14.446 -7.139 15.555 1.00 90.00 161 SER A O 1
ATOM 1304 N N . ASN A 1 162 ? -15.172 -9.147 16.251 1.00 90.69 162 ASN A N 1
ATOM 1305 C CA . ASN A 1 162 ? -15.832 -8.643 17.460 1.00 90.69 162 ASN A CA 1
ATOM 1306 C C . ASN A 1 162 ? -15.127 -9.034 18.759 1.00 90.69 162 ASN A C 1
ATOM 1308 O O . ASN A 1 162 ? -15.101 -8.217 19.680 1.00 90.69 162 ASN A O 1
ATOM 1312 N N . LEU A 1 163 ? -14.576 -10.247 18.857 1.00 93.81 163 LEU A N 1
ATOM 1313 C CA . LEU A 1 163 ? -14.007 -10.756 20.109 1.00 93.81 163 LEU A CA 1
ATOM 1314 C C . LEU A 1 163 ? -12.479 -10.770 20.091 1.00 93.81 163 LEU A C 1
ATOM 1316 O O . LEU A 1 163 ? -11.859 -10.422 21.094 1.00 93.81 163 LEU A O 1
ATOM 1320 N N . TYR A 1 164 ? -11.870 -11.155 18.968 1.00 93.50 164 TYR A N 1
ATOM 1321 C CA . TYR A 1 164 ? -10.427 -11.365 18.903 1.00 93.50 164 TYR A CA 1
ATOM 1322 C C . TYR A 1 164 ? -9.628 -10.053 18.946 1.00 93.50 164 TYR A C 1
ATOM 1324 O O . TYR A 1 164 ? -9.953 -9.067 18.277 1.00 93.50 164 TYR A O 1
ATOM 1332 N N . LEU A 1 165 ? -8.554 -10.070 19.730 1.00 92.62 165 LEU A N 1
ATOM 1333 C CA . LEU A 1 165 ? -7.475 -9.088 19.760 1.00 92.62 165 LEU A CA 1
ATOM 1334 C C . LEU A 1 165 ? -6.188 -9.883 20.005 1.00 92.62 165 LEU A C 1
ATOM 1336 O O . LEU A 1 165 ? -6.201 -10.797 20.826 1.00 92.62 165 LEU A O 1
ATOM 1340 N N . ASP A 1 166 ? -5.097 -9.594 19.301 1.00 92.81 166 ASP A N 1
ATOM 1341 C CA . ASP A 1 166 ? -3.848 -10.328 19.535 1.00 92.81 166 ASP A CA 1
ATOM 1342 C C . ASP A 1 166 ? -3.224 -9.975 20.899 1.00 92.81 166 ASP A C 1
ATOM 1344 O O . ASP A 1 166 ? -3.580 -8.976 21.531 1.00 92.81 166 ASP A O 1
ATOM 1348 N N . HIS A 1 167 ? -2.290 -10.799 21.386 1.00 91.44 167 HIS A N 1
ATOM 1349 C CA . HIS A 1 167 ? -1.688 -10.593 22.706 1.00 91.44 167 HIS A CA 1
ATOM 1350 C C . HIS A 1 167 ? -0.940 -9.261 22.828 1.00 91.44 167 HIS A C 1
ATOM 1352 O O . HIS A 1 167 ? -0.903 -8.696 23.925 1.00 91.44 167 HIS A O 1
ATOM 1358 N N . LEU A 1 168 ? -0.379 -8.734 21.732 1.00 93.00 168 LEU A N 1
ATOM 1359 C CA . LEU A 1 168 ? 0.219 -7.403 21.739 1.00 93.00 168 LEU A CA 1
ATOM 1360 C C . LEU A 1 168 ? -0.872 -6.356 21.965 1.00 93.00 168 LEU A C 1
ATOM 1362 O O . LEU A 1 168 ? -0.777 -5.592 22.924 1.00 93.00 168 LEU A O 1
ATOM 1366 N N . GLY A 1 169 ? -1.943 -6.382 21.174 1.00 92.75 169 GLY A N 1
ATOM 1367 C CA . GLY A 1 169 ? -3.066 -5.463 21.330 1.00 92.75 169 GLY A CA 1
ATOM 1368 C C . GLY A 1 169 ? -3.716 -5.532 22.710 1.00 92.75 169 GLY A C 1
ATOM 1369 O O . GLY A 1 169 ? -4.004 -4.493 23.302 1.00 92.75 169 GLY A O 1
ATOM 1370 N N . MET A 1 170 ? -3.881 -6.733 23.274 1.00 92.50 170 MET A N 1
ATOM 1371 C CA . MET A 1 170 ? -4.371 -6.901 24.646 1.00 92.50 170 MET A CA 1
ATOM 1372 C C . MET A 1 170 ? -3.426 -6.253 25.661 1.00 92.50 170 MET A C 1
ATOM 1374 O O . MET A 1 170 ? -3.891 -5.519 26.532 1.00 92.50 170 MET A O 1
ATOM 1378 N N . SER A 1 171 ? -2.114 -6.485 25.538 1.00 91.75 171 SER A N 1
ATOM 1379 C CA . SER A 1 171 ? -1.117 -5.907 26.448 1.00 91.75 171 SER A CA 1
ATOM 1380 C C . SER A 1 171 ? -1.101 -4.376 26.402 1.00 91.75 171 SER A C 1
ATOM 1382 O O . SER A 1 171 ? -1.027 -3.736 27.451 1.00 91.75 171 SER A O 1
ATOM 1384 N N . GLU A 1 172 ? -1.257 -3.786 25.215 1.00 91.62 172 GLU A N 1
ATOM 1385 C CA . GLU A 1 172 ? -1.307 -2.333 25.039 1.00 91.62 172 GLU A CA 1
ATOM 1386 C C . GLU A 1 172 ? -2.634 -1.743 25.530 1.00 91.62 172 GLU A C 1
ATOM 1388 O O . GLU A 1 172 ? -2.639 -0.715 26.206 1.00 91.62 172 GLU A O 1
ATOM 1393 N N . ALA A 1 173 ? -3.763 -2.418 25.280 1.00 90.44 173 ALA A N 1
ATOM 1394 C CA . ALA A 1 173 ? -5.076 -1.984 25.759 1.00 90.44 173 ALA A CA 1
ATOM 1395 C C . ALA A 1 173 ? -5.136 -1.879 27.293 1.00 90.44 173 ALA A C 1
ATOM 1397 O O . ALA A 1 173 ? -5.816 -0.998 27.820 1.00 90.44 173 ALA A O 1
ATOM 1398 N N . ILE A 1 174 ? -4.395 -2.737 28.005 1.00 90.25 174 ILE A N 1
ATOM 1399 C CA . ILE A 1 174 ? -4.302 -2.709 29.470 1.00 90.25 174 ILE A CA 1
ATOM 1400 C C . ILE A 1 174 ? -3.086 -1.942 30.004 1.00 90.25 174 ILE A C 1
ATOM 1402 O O . ILE A 1 174 ? -2.887 -1.893 31.218 1.00 90.25 174 ILE A O 1
ATOM 1406 N N . THR A 1 175 ? -2.268 -1.342 29.134 1.00 88.06 175 THR A N 1
ATOM 1407 C CA . THR A 1 175 ? -1.038 -0.607 29.486 1.00 88.06 175 THR A CA 1
ATOM 1408 C C . THR A 1 175 ? 0.010 -1.440 30.245 1.00 88.06 175 THR A C 1
ATOM 1410 O O . THR A 1 175 ? 0.672 -0.950 31.162 1.00 88.06 175 THR A O 1
ATOM 1413 N N . TRP A 1 176 ? 0.177 -2.716 29.882 1.00 88.31 176 TRP A N 1
ATOM 1414 C CA . TRP A 1 176 ? 1.125 -3.611 30.550 1.00 88.31 176 TRP A CA 1
ATOM 1415 C C . TRP A 1 176 ? 2.586 -3.264 30.212 1.00 88.31 176 TRP A C 1
ATOM 1417 O O . TRP A 1 176 ? 3.058 -3.455 29.090 1.00 88.31 176 TRP A O 1
ATOM 1427 N N . GLN A 1 177 ? 3.338 -2.810 31.221 1.00 83.56 177 GLN A N 1
ATOM 1428 C CA . GLN A 1 177 ? 4.778 -2.558 31.122 1.00 83.56 177 GLN A CA 1
ATOM 1429 C C . GLN A 1 177 ? 5.584 -3.868 31.119 1.00 83.56 177 GLN A C 1
ATOM 1431 O O . GLN A 1 177 ? 5.855 -4.457 32.164 1.00 83.56 177 GLN A O 1
ATOM 1436 N N . ARG A 1 178 ? 5.978 -4.326 29.926 1.00 83.31 178 ARG A N 1
ATOM 1437 C CA . ARG A 1 178 ? 6.742 -5.568 29.724 1.00 83.31 178 ARG A CA 1
ATOM 1438 C C . ARG A 1 178 ? 8.263 -5.326 29.837 1.00 83.31 178 ARG A C 1
ATOM 1440 O O . ARG A 1 178 ? 8.751 -4.398 29.194 1.00 83.31 178 ARG A O 1
ATOM 1447 N N . PRO A 1 179 ? 9.033 -6.173 30.562 1.00 66.19 179 PRO A N 1
ATOM 1448 C CA . PRO A 1 179 ? 10.492 -6.023 30.700 1.00 66.19 179 PRO A CA 1
ATOM 1449 C C . PRO A 1 179 ? 11.259 -6.150 29.375 1.00 66.19 179 PRO A C 1
ATOM 1451 O O . PRO A 1 179 ? 12.223 -5.427 29.147 1.00 66.19 179 PRO A O 1
ATOM 1454 N N . ASN A 1 180 ? 10.806 -7.051 28.496 1.00 68.38 180 ASN A N 1
ATOM 1455 C CA . ASN A 1 180 ? 11.341 -7.246 27.151 1.00 68.38 180 ASN A CA 1
ATOM 1456 C C . ASN A 1 180 ? 10.278 -6.811 26.135 1.00 68.38 180 ASN A C 1
ATOM 1458 O O . ASN A 1 180 ? 9.324 -7.549 25.874 1.00 68.38 180 ASN A O 1
ATOM 1462 N N . GLN A 1 181 ? 10.427 -5.615 25.563 1.00 70.88 181 GLN A N 1
ATOM 1463 C CA . GLN A 1 181 ? 9.562 -5.143 24.479 1.00 70.88 181 GLN A CA 1
ATOM 1464 C C . GLN A 1 181 ? 9.962 -5.818 23.162 1.00 70.88 181 GLN A C 1
ATOM 1466 O O . GLN A 1 181 ? 10.718 -5.268 22.367 1.00 70.88 181 GLN A O 1
ATOM 1471 N N . ASN A 1 182 ? 9.470 -7.038 22.937 1.00 86.94 182 ASN A N 1
ATOM 1472 C CA . ASN A 1 182 ? 9.513 -7.673 21.622 1.00 86.94 182 ASN A CA 1
ATOM 1473 C C . ASN A 1 182 ? 8.091 -7.780 21.058 1.00 86.94 182 ASN A C 1
ATOM 1475 O O . ASN A 1 182 ? 7.436 -8.819 21.145 1.00 86.94 182 ASN A O 1
ATOM 1479 N N . ASP A 1 183 ? 7.604 -6.657 20.530 1.00 92.94 183 ASP A N 1
ATOM 1480 C CA . ASP A 1 183 ? 6.252 -6.528 19.975 1.00 92.94 183 ASP A CA 1
ATOM 1481 C C . ASP A 1 183 ? 6.030 -7.474 18.792 1.00 92.94 183 ASP A C 1
ATOM 1483 O O . ASP A 1 183 ? 4.987 -8.122 18.706 1.00 92.94 183 ASP A O 1
ATOM 1487 N N . LEU A 1 184 ? 7.048 -7.616 17.933 1.00 93.62 184 LEU A N 1
ATOM 1488 C CA . LEU A 1 184 ? 7.034 -8.541 16.802 1.00 93.62 184 LEU A CA 1
ATOM 1489 C C . LEU A 1 184 ? 6.800 -9.980 17.265 1.00 93.62 184 LEU A C 1
ATOM 1491 O O . LEU A 1 184 ? 5.923 -10.660 16.738 1.00 93.62 184 LEU A O 1
ATOM 1495 N N . PHE A 1 185 ? 7.550 -10.432 18.271 1.00 92.88 185 PHE A N 1
ATOM 1496 C CA . PHE A 1 185 ? 7.416 -11.786 18.798 1.00 92.88 185 PHE A CA 1
ATOM 1497 C C . PHE A 1 185 ? 6.044 -12.025 19.439 1.00 92.88 185 PHE A C 1
ATOM 1499 O O . PHE A 1 185 ? 5.429 -13.058 19.188 1.00 92.88 185 PHE A O 1
ATOM 1506 N N . LEU A 1 186 ? 5.527 -11.074 20.225 1.00 91.19 186 LEU A N 1
ATOM 1507 C CA . LEU A 1 186 ? 4.229 -11.234 20.890 1.00 91.19 186 LEU A CA 1
ATOM 1508 C C . LEU A 1 186 ? 3.067 -11.326 19.883 1.00 91.19 186 LEU A C 1
ATOM 1510 O O . LEU A 1 186 ? 2.160 -12.151 20.044 1.00 91.19 186 LEU A O 1
ATOM 1514 N N . LEU A 1 187 ? 3.125 -10.530 18.810 1.00 94.19 187 LEU A N 1
ATOM 1515 C CA . LEU A 1 187 ? 2.189 -10.649 17.694 1.00 94.19 187 LEU A CA 1
ATOM 1516 C C . LEU A 1 187 ? 2.357 -11.996 16.970 1.00 94.19 187 LEU A C 1
ATOM 1518 O O . LEU A 1 187 ? 1.368 -12.694 16.742 1.00 94.19 187 LEU A O 1
ATOM 1522 N N . ALA A 1 188 ? 3.594 -12.401 16.665 1.00 95.81 188 ALA A N 1
ATOM 1523 C CA . ALA A 1 188 ? 3.890 -13.660 15.978 1.00 95.81 188 ALA A CA 1
ATOM 1524 C C . ALA A 1 188 ? 3.389 -14.895 16.751 1.00 95.81 188 ALA A C 1
ATOM 1526 O O . ALA A 1 188 ? 2.837 -15.815 16.149 1.00 95.81 188 ALA A O 1
ATOM 1527 N N . VAL A 1 189 ? 3.498 -14.911 18.083 1.00 92.69 189 VAL A N 1
ATOM 1528 C CA . VAL A 1 189 ? 2.944 -15.983 18.935 1.00 92.69 189 VAL A CA 1
ATOM 1529 C C . VAL A 1 189 ? 1.421 -16.083 18.789 1.00 92.69 189 VAL A C 1
ATOM 1531 O O . VAL A 1 189 ? 0.875 -17.178 18.650 1.00 92.69 189 VAL A O 1
ATOM 1534 N N . SER A 1 190 ? 0.730 -14.943 18.758 1.00 92.31 190 SER A N 1
ATOM 1535 C CA . SER A 1 190 ? -0.730 -14.916 18.601 1.00 92.31 190 SER A CA 1
ATOM 1536 C C . SER A 1 190 ? -1.147 -15.441 17.224 1.00 92.31 190 SER A C 1
ATOM 1538 O O . SER A 1 190 ? -2.003 -16.313 17.115 1.00 92.31 190 SER A O 1
ATOM 1540 N N . LEU A 1 191 ? -0.492 -14.964 16.161 1.00 95.62 191 LEU A N 1
ATOM 1541 C CA . LEU A 1 191 ? -0.838 -15.330 14.785 1.00 95.62 191 LEU A CA 1
ATOM 1542 C C . LEU A 1 191 ? -0.420 -16.759 14.415 1.00 95.62 191 LEU A C 1
ATOM 1544 O O . LEU A 1 191 ? -1.157 -17.450 13.713 1.00 95.62 191 LEU A O 1
ATOM 1548 N N . SER A 1 192 ? 0.715 -17.240 14.931 1.00 95.75 192 SER A N 1
ATOM 1549 C CA . SER A 1 192 ? 1.129 -18.641 14.764 1.00 95.75 192 SER A CA 1
ATOM 1550 C C . SER A 1 192 ? 0.138 -19.618 15.395 1.00 95.75 192 SER A C 1
ATOM 1552 O O . SER A 1 192 ? 0.041 -20.746 14.923 1.00 95.75 192 SER A O 1
ATOM 1554 N N . SER A 1 193 ? -0.652 -19.196 16.390 1.00 93.94 193 SER A N 1
ATOM 1555 C CA . SER A 1 193 ? -1.683 -20.044 16.997 1.00 93.94 193 SER A CA 1
ATOM 1556 C C . SER A 1 193 ? -2.833 -20.361 16.035 1.00 93.94 193 SER A C 1
ATOM 1558 O O . SER A 1 193 ? -3.308 -21.492 16.053 1.00 93.94 193 SER A O 1
ATOM 1560 N N . PHE A 1 194 ? -3.242 -19.432 15.158 1.00 96.12 194 PHE A N 1
ATOM 1561 C CA . PHE A 1 194 ? -4.246 -19.723 14.120 1.00 96.12 194 PHE A CA 1
ATOM 1562 C C . PHE A 1 194 ? -3.758 -20.801 13.150 1.00 96.12 194 PHE A C 1
ATOM 1564 O O . PHE A 1 194 ? -4.479 -21.749 12.855 1.00 96.12 194 PHE A O 1
ATOM 1571 N N . ILE A 1 195 ? -2.511 -20.676 12.690 1.00 96.56 195 ILE A N 1
ATOM 1572 C CA . ILE A 1 195 ? -1.912 -21.637 11.762 1.00 96.56 195 ILE A CA 1
ATOM 1573 C C . ILE A 1 195 ? -1.700 -22.966 12.490 1.00 96.56 195 ILE A C 1
ATOM 1575 O O . ILE A 1 195 ? -2.265 -23.982 12.111 1.00 96.56 195 ILE A O 1
ATOM 1579 N N . GLY A 1 196 ? -0.956 -22.963 13.594 1.00 93.94 196 GLY A N 1
ATOM 1580 C CA . GLY A 1 196 ? -0.555 -24.185 14.278 1.00 93.94 196 GLY A CA 1
ATOM 1581 C C . GLY A 1 196 ? -1.710 -25.004 14.850 1.00 93.94 196 GLY A C 1
ATOM 1582 O O . GLY A 1 196 ? -1.630 -26.230 14.831 1.00 93.94 196 GLY A O 1
ATOM 1583 N N . GLN A 1 197 ? -2.799 -24.374 15.307 1.00 93.19 197 GLN A N 1
ATOM 1584 C CA . GLN A 1 197 ? -3.983 -25.112 15.764 1.00 93.19 197 GLN A CA 1
ATOM 1585 C C . GLN A 1 197 ? -4.803 -25.697 14.607 1.00 93.19 197 GLN A C 1
ATOM 1587 O O . GLN A 1 197 ? -5.501 -26.683 14.822 1.00 93.19 197 GLN A O 1
ATOM 1592 N N . ALA A 1 198 ? -4.670 -25.192 13.375 1.00 94.06 198 ALA A N 1
ATOM 1593 C CA . ALA A 1 198 ? -5.367 -25.730 12.201 1.00 94.06 198 ALA A CA 1
ATOM 1594 C C . ALA A 1 198 ? -5.049 -27.207 11.928 1.00 94.06 198 ALA A C 1
ATOM 1596 O O . ALA A 1 198 ? -5.815 -27.900 11.257 1.00 94.06 198 ALA A O 1
ATOM 1597 N N . ILE A 1 199 ? -3.938 -27.717 12.471 1.00 91.25 199 ILE A N 1
ATOM 1598 C CA . ILE A 1 199 ? -3.564 -29.127 12.378 1.00 91.25 199 ILE A CA 1
ATOM 1599 C C . ILE A 1 199 ? -4.640 -30.068 12.956 1.00 91.25 199 ILE A C 1
ATOM 1601 O O . ILE A 1 199 ? -4.752 -31.212 12.508 1.00 91.25 199 ILE A O 1
ATOM 1605 N N . THR A 1 200 ? -5.464 -29.592 13.900 1.00 91.38 200 THR A N 1
ATOM 1606 C CA . THR A 1 200 ? -6.580 -30.358 14.484 1.00 91.38 200 THR A CA 1
ATOM 1607 C C . THR A 1 200 ? -7.800 -30.429 13.565 1.00 91.38 200 THR A C 1
ATOM 1609 O O . THR A 1 200 ? -8.623 -31.332 13.718 1.00 91.38 200 THR A O 1
ATOM 1612 N N . ILE A 1 201 ? -7.911 -29.532 12.578 1.00 91.75 201 ILE A N 1
ATOM 1613 C CA . ILE A 1 201 ? -8.993 -29.558 11.593 1.00 91.75 201 ILE A CA 1
ATOM 1614 C C . ILE A 1 201 ? -8.783 -30.778 10.685 1.00 91.75 201 ILE A C 1
ATOM 1616 O O . ILE A 1 201 ? -7.695 -30.932 10.114 1.00 91.75 201 ILE A O 1
ATOM 1620 N N . PRO A 1 202 ? -9.791 -31.654 10.517 1.00 84.50 202 PRO A N 1
ATOM 1621 C CA . PRO A 1 202 ? -9.663 -32.828 9.666 1.00 84.50 202 PRO A CA 1
ATOM 1622 C C . PRO A 1 202 ? -9.428 -32.448 8.202 1.00 84.50 202 PRO A C 1
ATOM 1624 O O . PRO A 1 202 ? -10.228 -31.740 7.588 1.00 84.50 202 PRO A O 1
ATOM 1627 N N . ALA A 1 203 ? -8.376 -33.001 7.604 1.00 75.25 203 ALA A N 1
ATOM 1628 C CA . ALA A 1 203 ? -8.180 -32.963 6.162 1.00 75.25 203 ALA A CA 1
ATOM 1629 C C . ALA A 1 203 ? -9.081 -34.022 5.494 1.00 75.25 203 ALA A C 1
ATOM 1631 O O . ALA A 1 203 ? -8.624 -35.121 5.171 1.00 75.25 203 ALA A O 1
ATOM 1632 N N . LYS A 1 204 ? -10.387 -33.732 5.371 1.00 65.38 204 LYS A N 1
ATOM 1633 C CA . LYS A 1 204 ? -11.338 -34.583 4.629 1.00 65.38 204 LYS A CA 1
ATOM 1634 C C . LYS A 1 204 ? -10.988 -34.538 3.135 1.00 65.38 204 LYS A C 1
ATOM 1636 O O . LYS A 1 204 ? -11.090 -33.480 2.525 1.00 65.38 204 LYS A O 1
ATOM 1641 N N . GLU A 1 205 ? -10.576 -35.663 2.559 1.00 55.47 205 GLU A N 1
ATOM 1642 C CA . GLU A 1 205 ? -10.370 -35.806 1.113 1.00 55.47 205 GLU A CA 1
ATOM 1643 C C . GLU A 1 205 ? -11.672 -36.280 0.461 1.00 55.47 205 GLU A C 1
ATOM 1645 O O . GLU A 1 205 ? -12.075 -37.424 0.652 1.00 55.47 205 GLU A O 1
ATOM 1650 N N . GLU A 1 206 ? -12.324 -35.426 -0.329 1.00 49.19 206 GLU A N 1
ATOM 1651 C CA . GLU A 1 206 ? -13.369 -35.857 -1.261 1.00 49.19 206 GLU A CA 1
ATOM 1652 C C . GLU A 1 206 ? -13.098 -35.265 -2.651 1.00 49.19 206 GLU A C 1
ATOM 1654 O O . GLU A 1 206 ? -13.185 -34.059 -2.872 1.00 49.19 206 GLU A O 1
ATOM 1659 N N . GLY A 1 207 ? -12.751 -36.135 -3.606 1.00 47.44 207 GLY A N 1
ATOM 1660 C CA . GLY A 1 207 ? -12.958 -35.893 -5.039 1.00 47.44 207 GLY A CA 1
ATOM 1661 C C . GLY A 1 207 ? -12.245 -34.699 -5.688 1.00 47.44 207 GLY A C 1
ATOM 1662 O O . GLY A 1 207 ? -12.761 -34.184 -6.674 1.00 47.44 207 GLY A O 1
ATOM 1663 N N . GLY A 1 208 ? -11.091 -34.256 -5.180 1.00 48.78 208 GLY A N 1
ATOM 1664 C CA . GLY A 1 208 ? -10.334 -33.138 -5.770 1.00 48.78 208 GLY A CA 1
ATOM 1665 C C . GLY A 1 208 ? -10.855 -31.739 -5.405 1.00 48.78 208 GLY A C 1
ATOM 1666 O O . GLY A 1 208 ? -10.435 -30.759 -6.013 1.00 48.78 208 GLY A O 1
ATOM 1667 N N . ILE A 1 209 ? -11.752 -31.633 -4.419 1.00 57.75 209 ILE A N 1
ATOM 1668 C CA . ILE A 1 209 ? -12.200 -30.362 -3.831 1.00 57.75 209 ILE A CA 1
ATOM 1669 C C . ILE A 1 209 ? -11.284 -30.016 -2.644 1.00 57.75 209 ILE A C 1
ATOM 1671 O O . ILE A 1 209 ? -10.884 -30.914 -1.902 1.00 57.75 209 ILE A O 1
ATOM 1675 N N . GLN A 1 210 ? -10.967 -28.726 -2.450 1.00 63.56 210 GLN A N 1
ATOM 1676 C CA . GLN A 1 210 ? -10.213 -28.252 -1.281 1.00 63.56 210 GLN A CA 1
ATOM 1677 C C . GLN A 1 210 ? -10.792 -28.817 0.023 1.00 63.56 210 GLN A C 1
ATOM 1679 O O . GLN A 1 210 ? -12.004 -28.733 0.268 1.00 63.56 210 GLN A O 1
ATOM 1684 N N . ASN A 1 211 ? -9.922 -29.353 0.881 1.00 83.50 211 ASN A N 1
ATOM 1685 C CA . ASN A 1 211 ? -10.352 -29.907 2.160 1.00 83.50 211 ASN A CA 1
ATOM 1686 C C . ASN A 1 211 ? -10.726 -28.790 3.160 1.00 83.50 211 ASN A C 1
ATOM 1688 O O . ASN A 1 211 ? -10.383 -27.619 2.993 1.00 83.50 211 ASN A O 1
ATOM 1692 N N . ARG A 1 212 ? -11.454 -29.141 4.228 1.00 87.00 212 ARG A N 1
ATOM 1693 C CA . ARG A 1 212 ? -11.932 -28.174 5.238 1.00 87.00 212 ARG A CA 1
ATOM 1694 C C . ARG A 1 212 ? -10.795 -27.370 5.888 1.00 87.00 212 ARG A C 1
ATOM 1696 O O . ARG A 1 212 ? -11.005 -26.206 6.218 1.00 87.00 212 ARG A O 1
ATOM 1703 N N . ARG A 1 213 ? -9.612 -27.973 6.057 1.00 91.62 213 ARG A N 1
ATOM 1704 C CA . ARG A 1 213 ? -8.427 -27.310 6.616 1.00 91.62 213 ARG A CA 1
ATOM 1705 C C . ARG A 1 213 ? -7.854 -26.275 5.649 1.00 91.62 213 ARG A C 1
ATOM 1707 O O . ARG A 1 213 ? -7.587 -25.163 6.085 1.00 91.62 213 ARG A O 1
ATOM 1714 N N . GLN A 1 214 ? -7.730 -26.607 4.365 1.00 91.38 214 GLN A N 1
ATOM 1715 C CA . GLN A 1 214 ? -7.293 -25.671 3.321 1.00 91.38 214 GLN A CA 1
ATOM 1716 C C . GLN A 1 214 ? -8.210 -24.449 3.269 1.00 91.38 214 GLN A C 1
ATOM 1718 O O . GLN A 1 214 ? -7.737 -23.328 3.372 1.00 91.38 214 GLN A O 1
ATOM 1723 N N . LYS A 1 215 ? -9.532 -24.659 3.269 1.00 91.19 215 LYS A N 1
ATOM 1724 C CA . LYS A 1 215 ? -10.516 -23.561 3.286 1.00 91.19 215 LYS A CA 1
ATOM 1725 C C . LYS A 1 215 ? -10.379 -22.646 4.505 1.00 91.19 215 LYS A C 1
ATOM 1727 O O . LYS A 1 215 ? -10.471 -21.429 4.376 1.00 91.19 215 LYS A O 1
ATOM 1732 N N . TYR A 1 216 ? -10.142 -23.223 5.685 1.00 94.56 216 TYR A N 1
ATOM 1733 C CA . TYR A 1 216 ? -9.857 -22.451 6.895 1.00 94.56 216 TYR A CA 1
ATOM 1734 C C . TYR A 1 216 ? -8.565 -21.632 6.762 1.00 94.56 216 TYR A C 1
ATOM 1736 O O . TYR A 1 216 ? -8.556 -20.443 7.085 1.00 94.56 216 TYR A O 1
ATOM 1744 N N . LEU A 1 217 ? -7.483 -22.273 6.308 1.00 95.44 217 LEU A N 1
ATOM 1745 C CA . LEU A 1 217 ? -6.166 -21.655 6.168 1.00 95.44 217 LEU A CA 1
ATOM 1746 C C . LEU A 1 217 ? -6.182 -20.536 5.120 1.00 95.44 217 LEU A C 1
ATOM 1748 O O . LEU A 1 217 ? -5.648 -19.461 5.387 1.00 95.44 217 LEU A O 1
ATOM 1752 N N . ASP A 1 218 ? -6.862 -20.745 3.996 1.00 93.12 218 ASP A N 1
ATOM 1753 C CA . ASP A 1 218 ? -7.085 -19.734 2.962 1.00 93.12 218 ASP A CA 1
ATOM 1754 C C . ASP A 1 218 ? -7.905 -18.561 3.517 1.00 93.12 218 ASP A C 1
ATOM 1756 O O . ASP A 1 218 ? -7.518 -17.398 3.365 1.00 93.12 218 ASP A O 1
ATOM 1760 N N . TRP A 1 219 ? -8.999 -18.844 4.238 1.00 94.88 219 TRP A N 1
ATOM 1761 C CA . TRP A 1 219 ? -9.820 -17.808 4.868 1.00 94.88 219 TRP A CA 1
ATOM 1762 C C . TRP A 1 219 ? -9.012 -16.952 5.848 1.00 94.88 219 TRP A C 1
ATOM 1764 O O . TRP A 1 219 ? -8.990 -15.729 5.702 1.00 94.88 219 TRP A O 1
ATOM 1774 N N . ILE A 1 220 ? -8.319 -17.552 6.824 1.00 96.31 220 ILE A N 1
ATOM 1775 C CA . ILE A 1 220 ? -7.560 -16.779 7.822 1.00 96.31 220 ILE A CA 1
ATOM 1776 C C . ILE A 1 220 ? -6.359 -16.062 7.194 1.00 96.31 220 ILE A C 1
ATOM 1778 O O . ILE A 1 220 ? -6.005 -14.955 7.620 1.00 96.31 220 ILE A O 1
ATOM 1782 N N . TYR A 1 221 ? -5.766 -16.652 6.149 1.00 95.19 221 TYR A N 1
ATOM 1783 C CA . TYR A 1 221 ? -4.695 -16.027 5.388 1.00 95.19 221 TYR A CA 1
ATOM 1784 C C . TYR A 1 221 ? -5.161 -14.719 4.752 1.00 95.19 221 TYR A C 1
ATOM 1786 O O . TYR A 1 221 ? -4.584 -13.666 5.028 1.00 95.19 221 TYR A O 1
ATOM 1794 N N . HIS A 1 222 ? -6.241 -14.759 3.972 1.00 90.69 222 HIS A N 1
ATOM 1795 C CA . HIS A 1 222 ? -6.765 -13.570 3.302 1.00 90.69 222 HIS A CA 1
ATOM 1796 C C . HIS A 1 222 ? -7.421 -12.578 4.265 1.00 90.69 222 HIS A C 1
ATOM 1798 O O . HIS A 1 222 ? -7.315 -11.370 4.058 1.00 90.69 222 HIS A O 1
ATOM 1804 N N . ARG A 1 223 ? -8.077 -13.066 5.323 1.00 90.94 223 ARG A N 1
ATOM 1805 C CA . ARG A 1 223 ? -8.827 -12.220 6.256 1.00 90.94 223 ARG A CA 1
ATOM 1806 C C . ARG A 1 223 ? -7.939 -11.448 7.233 1.00 90.94 223 ARG A C 1
ATOM 1808 O O . ARG A 1 223 ? -8.335 -10.354 7.638 1.00 90.94 223 ARG A O 1
ATOM 1815 N N . LEU A 1 224 ? -6.801 -12.011 7.651 1.00 91.69 224 LEU A N 1
ATOM 1816 C CA . LEU A 1 224 ? -5.950 -11.425 8.696 1.00 91.69 224 LEU A CA 1
ATOM 1817 C C . LEU A 1 224 ? -4.453 -11.452 8.367 1.00 91.69 224 LEU A C 1
ATOM 1819 O O . LEU A 1 224 ? -3.771 -10.451 8.570 1.00 91.69 224 LEU A O 1
ATOM 1823 N N . LEU A 1 225 ? -3.907 -12.590 7.927 1.00 94.12 225 LEU A N 1
ATOM 1824 C CA . LEU A 1 225 ? -2.447 -12.753 7.872 1.00 94.12 225 LEU A CA 1
ATOM 1825 C C . LEU A 1 225 ? -1.801 -11.948 6.741 1.00 94.12 225 LEU A C 1
ATOM 1827 O O . LEU A 1 225 ? -0.750 -11.348 6.955 1.00 94.12 225 LEU A O 1
ATOM 1831 N N . LYS A 1 226 ? -2.430 -11.911 5.560 1.00 89.31 226 LYS A N 1
ATOM 1832 C CA . LYS A 1 226 ? -1.891 -11.256 4.362 1.00 89.31 226 LYS A CA 1
ATOM 1833 C C . LYS A 1 226 ? -1.546 -9.788 4.627 1.00 89.31 226 LYS A C 1
ATOM 1835 O O . LYS A 1 226 ? -0.394 -9.397 4.461 1.00 89.31 226 LYS A O 1
ATOM 1840 N N . THR A 1 227 ? -2.505 -9.011 5.128 1.00 86.88 227 THR A N 1
ATOM 1841 C CA . THR A 1 227 ? -2.313 -7.580 5.417 1.00 86.88 227 THR A CA 1
ATOM 1842 C C . THR A 1 227 ? -1.281 -7.351 6.522 1.00 86.88 227 THR A C 1
ATOM 1844 O O . THR A 1 227 ? -0.433 -6.465 6.409 1.00 86.88 227 THR A O 1
ATOM 1847 N N . LYS A 1 228 ? -1.260 -8.202 7.558 1.00 90.25 228 LYS A N 1
ATOM 1848 C CA . LYS A 1 228 ? -0.253 -8.131 8.630 1.00 90.25 228 LYS A CA 1
ATOM 1849 C C . LYS A 1 228 ? 1.165 -8.402 8.117 1.00 90.25 228 LYS A C 1
ATOM 1851 O O . LYS A 1 228 ? 2.095 -7.740 8.584 1.00 90.25 228 LYS A O 1
ATOM 1856 N N . PHE A 1 229 ? 1.340 -9.339 7.179 1.00 89.94 229 PHE A N 1
ATOM 1857 C CA . PHE A 1 229 ? 2.638 -9.649 6.559 1.00 89.94 229 PHE A CA 1
ATOM 1858 C C . PHE A 1 229 ? 3.108 -8.525 5.639 1.00 89.94 229 PHE A C 1
ATOM 1860 O O . PHE A 1 229 ? 4.274 -8.144 5.695 1.00 89.94 229 PHE A O 1
ATOM 1867 N N . GLU A 1 230 ? 2.202 -7.954 4.845 1.00 82.50 230 GLU A N 1
ATOM 1868 C CA . GLU A 1 230 ? 2.497 -6.813 3.972 1.00 82.50 230 GLU A CA 1
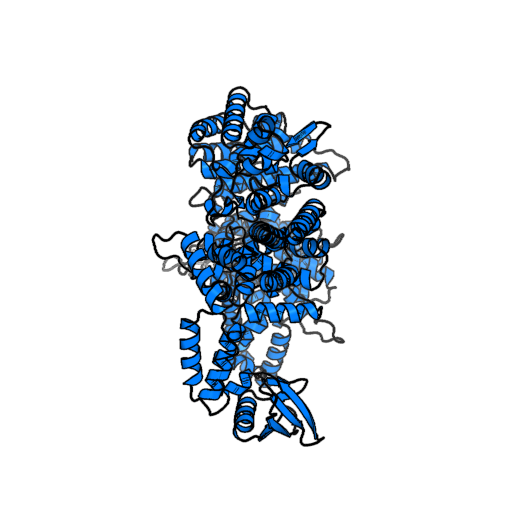ATOM 1869 C C . GLU A 1 230 ? 2.941 -5.584 4.781 1.00 82.50 230 GLU A C 1
ATOM 1871 O O . GLU A 1 230 ? 3.942 -4.942 4.455 1.00 82.50 230 GLU A O 1
ATOM 1876 N N . ALA A 1 231 ? 2.254 -5.294 5.889 1.00 84.00 231 ALA A N 1
ATOM 1877 C CA . ALA A 1 231 ? 2.609 -4.198 6.785 1.00 84.00 231 ALA A CA 1
ATOM 1878 C C . ALA A 1 231 ? 3.925 -4.453 7.545 1.00 84.00 231 ALA A C 1
ATOM 1880 O O . ALA A 1 231 ? 4.708 -3.519 7.766 1.00 84.00 231 ALA A O 1
ATOM 1881 N N . ASN A 1 232 ? 4.183 -5.715 7.923 1.00 88.50 232 ASN A N 1
ATOM 1882 C CA . ASN A 1 232 ? 5.304 -6.133 8.768 1.00 88.50 232 ASN A CA 1
ATOM 1883 C C . ASN A 1 232 ? 6.043 -7.354 8.179 1.00 88.50 232 ASN A C 1
ATOM 1885 O O . ASN A 1 232 ? 5.861 -8.470 8.668 1.00 88.50 232 ASN A O 1
ATOM 1889 N N . PRO A 1 233 ? 6.938 -7.183 7.188 1.00 86.56 233 PRO A N 1
ATOM 1890 C CA . PRO A 1 233 ? 7.534 -8.321 6.473 1.00 86.56 233 PRO A CA 1
ATOM 1891 C C . PRO A 1 233 ? 8.367 -9.281 7.332 1.00 86.56 233 PRO A C 1
ATOM 1893 O O . PRO A 1 233 ? 8.437 -10.468 7.036 1.00 86.56 233 PRO A O 1
ATOM 1896 N N . ALA A 1 234 ? 8.930 -8.813 8.452 1.00 90.81 234 ALA A N 1
ATOM 1897 C CA . ALA A 1 234 ? 9.635 -9.671 9.410 1.00 90.81 234 ALA A CA 1
ATOM 1898 C C . ALA A 1 234 ? 8.712 -10.657 10.164 1.00 90.81 234 ALA A C 1
ATOM 1900 O O . ALA A 1 234 ? 9.192 -11.572 10.838 1.00 90.81 234 ALA A O 1
ATOM 1901 N N . LEU A 1 235 ? 7.389 -10.479 10.080 1.00 94.19 235 LEU A N 1
ATOM 1902 C CA . LEU A 1 235 ? 6.402 -11.271 10.810 1.00 94.19 235 LEU A CA 1
ATOM 1903 C C . LEU A 1 235 ? 6.272 -12.696 10.264 1.00 94.19 235 LEU A C 1
ATOM 1905 O O . LEU A 1 235 ? 6.213 -13.628 11.063 1.00 94.19 235 LEU A O 1
ATOM 1909 N N . LEU A 1 236 ? 6.278 -12.875 8.939 1.00 94.81 236 LEU A N 1
ATOM 1910 C CA . LEU A 1 236 ? 6.169 -14.194 8.306 1.00 94.81 236 LEU A CA 1
ATOM 1911 C C . LEU A 1 236 ? 7.352 -15.116 8.679 1.00 94.81 236 LEU A C 1
ATOM 1913 O O . LEU A 1 236 ? 7.082 -16.186 9.233 1.00 94.81 236 LEU A O 1
ATOM 1917 N N . PRO A 1 237 ? 8.630 -14.706 8.521 1.00 95.00 237 PRO A N 1
ATOM 1918 C CA . PRO A 1 237 ? 9.769 -15.509 8.974 1.00 95.00 237 PRO A CA 1
ATOM 1919 C C . PRO A 1 237 ? 9.698 -15.842 10.471 1.00 95.00 237 PRO A C 1
ATOM 1921 O O . PRO A 1 237 ? 9.934 -16.978 10.881 1.00 95.00 237 PRO A O 1
ATOM 1924 N N . THR A 1 238 ? 9.299 -14.871 11.303 1.00 96.62 238 THR A N 1
ATOM 1925 C CA . THR A 1 238 ? 9.173 -15.070 12.759 1.00 96.62 238 THR A CA 1
ATOM 1926 C C . THR A 1 238 ? 8.098 -16.107 13.102 1.00 96.62 238 THR A C 1
ATOM 1928 O O . THR A 1 238 ? 8.322 -16.974 13.946 1.00 96.62 238 THR A O 1
ATOM 1931 N N . ILE A 1 239 ? 6.935 -16.051 12.446 1.00 96.94 239 ILE A N 1
ATOM 1932 C CA . ILE A 1 239 ? 5.855 -17.035 12.616 1.00 96.94 239 ILE A CA 1
ATOM 1933 C C . ILE A 1 239 ? 6.317 -18.421 12.178 1.00 96.94 239 ILE A C 1
ATOM 1935 O O . ILE A 1 239 ? 6.079 -19.392 12.897 1.00 96.94 239 ILE A O 1
ATOM 1939 N N . VAL A 1 240 ? 6.988 -18.522 11.029 1.00 96.06 240 VAL A N 1
ATOM 1940 C CA . VAL A 1 240 ? 7.487 -19.800 10.515 1.00 96.06 240 VAL A CA 1
ATOM 1941 C C . VAL A 1 240 ? 8.502 -20.416 11.476 1.00 96.06 240 VAL A C 1
ATOM 1943 O O . VAL A 1 240 ? 8.379 -21.598 11.785 1.00 96.06 240 VAL A O 1
ATOM 1946 N N . GLU A 1 241 ? 9.422 -19.644 12.058 1.00 95.31 241 GLU A N 1
ATOM 1947 C CA . GLU A 1 241 ? 10.342 -20.160 13.085 1.00 95.31 241 GLU A CA 1
ATOM 1948 C C . GLU A 1 241 ? 9.621 -20.641 14.363 1.00 95.31 241 GLU A C 1
ATOM 1950 O O . GLU A 1 241 ? 9.970 -21.685 14.935 1.00 95.31 241 GLU A O 1
ATOM 1955 N N . ILE A 1 242 ? 8.559 -19.949 14.794 1.00 94.75 242 ILE A N 1
ATOM 1956 C CA . ILE A 1 242 ? 7.713 -20.413 15.908 1.00 94.75 242 ILE A CA 1
ATOM 1957 C C . ILE A 1 242 ? 7.018 -21.735 15.547 1.00 94.75 242 ILE A C 1
ATOM 1959 O O . ILE A 1 242 ? 6.991 -22.665 16.356 1.00 94.75 242 ILE A O 1
ATOM 1963 N N . LEU A 1 243 ? 6.490 -21.874 14.331 1.00 94.06 243 LEU A N 1
ATOM 1964 C CA . LEU A 1 243 ? 5.846 -23.111 13.876 1.00 94.06 243 LEU A CA 1
ATOM 1965 C C . LEU A 1 243 ? 6.854 -24.263 13.736 1.00 94.06 243 LEU A C 1
ATOM 1967 O O . LEU A 1 243 ? 6.572 -25.379 14.174 1.00 94.06 243 LEU A O 1
ATOM 1971 N N . LYS A 1 244 ? 8.056 -24.003 13.205 1.00 91.88 244 LYS A N 1
ATOM 1972 C CA . LYS A 1 244 ? 9.147 -24.988 13.120 1.00 91.88 244 LYS A CA 1
ATOM 1973 C C . LYS A 1 244 ? 9.500 -25.539 14.496 1.00 91.88 244 LYS A C 1
ATOM 1975 O O . LYS A 1 244 ? 9.573 -26.755 14.669 1.00 91.88 244 LYS A O 1
ATOM 1980 N N . SER A 1 245 ? 9.694 -24.660 15.477 1.00 89.12 245 SER A N 1
ATOM 1981 C CA . SER A 1 245 ? 10.048 -25.062 16.843 1.00 89.12 245 SER A CA 1
ATOM 1982 C C . SER A 1 245 ? 8.906 -25.782 17.571 1.00 89.12 245 SER A C 1
ATOM 1984 O O . SER A 1 245 ? 9.154 -26.776 18.253 1.00 89.12 245 SER A O 1
ATOM 1986 N N . SER A 1 246 ? 7.660 -25.333 17.399 1.00 86.56 246 SER A N 1
ATOM 1987 C CA . SER A 1 246 ? 6.502 -25.872 18.129 1.00 86.56 246 SER A CA 1
ATOM 1988 C C . SER A 1 246 ? 5.889 -27.142 17.528 1.00 86.56 246 SER A C 1
ATOM 1990 O O . SER A 1 246 ? 5.395 -27.978 18.290 1.00 86.56 246 SER A O 1
ATOM 1992 N N . LEU A 1 247 ? 5.930 -27.313 16.202 1.00 83.94 247 LEU A N 1
ATOM 1993 C CA . LEU A 1 247 ? 5.284 -28.431 15.496 1.00 83.94 247 LEU A CA 1
ATOM 1994 C C . LEU A 1 247 ? 6.286 -29.432 14.918 1.00 83.94 247 LEU A C 1
ATOM 1996 O O . LEU A 1 247 ? 6.133 -30.636 15.111 1.00 83.94 247 LEU A O 1
ATOM 2000 N N . PHE A 1 248 ? 7.312 -28.949 14.216 1.00 78.25 248 PHE A N 1
ATOM 2001 C CA . PHE A 1 248 ? 8.177 -29.814 13.405 1.00 78.25 248 PHE A CA 1
ATOM 2002 C C . PHE A 1 248 ? 9.387 -30.352 14.177 1.00 78.25 248 PHE A C 1
ATOM 2004 O O . PHE A 1 248 ? 9.780 -31.504 13.994 1.00 78.25 248 PHE A O 1
ATOM 2011 N N . ARG A 1 249 ? 9.964 -29.539 15.069 1.00 78.44 249 ARG A N 1
ATOM 2012 C CA . ARG A 1 249 ? 11.155 -29.878 15.871 1.00 78.44 249 ARG A CA 1
ATOM 2013 C C . ARG A 1 249 ? 10.819 -30.318 17.301 1.00 78.44 249 ARG A C 1
ATOM 2015 O O . ARG A 1 249 ? 11.722 -30.554 18.099 1.00 78.44 249 ARG A O 1
ATOM 2022 N N . ARG A 1 250 ? 9.532 -30.437 17.642 1.00 74.88 250 ARG A N 1
ATOM 2023 C CA . ARG A 1 250 ? 9.093 -30.825 18.986 1.00 74.88 250 ARG A CA 1
ATOM 2024 C C . ARG A 1 250 ? 9.311 -32.321 19.229 1.00 74.88 250 ARG A C 1
ATOM 2026 O O . ARG A 1 250 ? 8.724 -33.177 18.565 1.00 74.88 250 ARG A O 1
ATOM 2033 N N . GLU A 1 251 ? 10.112 -32.635 20.241 1.00 65.38 251 GLU A N 1
ATOM 2034 C CA . GLU A 1 251 ? 10.308 -33.992 20.757 1.00 65.38 251 GLU A CA 1
ATOM 2035 C C . GLU A 1 251 ? 9.714 -34.100 22.165 1.00 65.38 251 GLU A C 1
ATOM 2037 O O . GLU A 1 251 ? 10.400 -33.957 23.170 1.00 65.38 251 GLU A O 1
ATOM 2042 N N . ASP A 1 252 ? 8.400 -34.307 22.231 1.00 64.25 252 ASP A N 1
ATOM 2043 C CA . ASP A 1 252 ? 7.671 -34.536 23.484 1.00 64.25 252 ASP A CA 1
ATOM 2044 C C . ASP A 1 252 ? 7.636 -36.041 23.816 1.00 64.25 252 ASP A C 1
ATOM 2046 O O . ASP A 1 252 ? 7.583 -36.877 22.907 1.00 64.25 252 ASP A O 1
ATOM 2050 N N . ASP A 1 253 ? 7.632 -36.406 25.101 1.00 61.19 253 ASP A N 1
ATOM 2051 C CA . ASP A 1 253 ? 7.537 -37.801 25.560 1.00 61.19 253 ASP A CA 1
ATOM 2052 C C . ASP A 1 253 ? 6.254 -38.489 25.072 1.00 61.19 253 ASP A C 1
ATOM 2054 O O . ASP A 1 253 ? 6.258 -39.685 24.773 1.00 61.19 253 ASP A O 1
ATOM 2058 N N . THR A 1 254 ? 5.178 -37.720 24.895 1.00 63.50 254 THR A N 1
ATOM 2059 C CA . THR A 1 254 ? 3.923 -38.190 24.286 1.00 63.50 254 THR A CA 1
ATOM 2060 C C . THR A 1 254 ? 4.094 -38.571 22.810 1.00 63.50 254 THR A C 1
ATOM 2062 O O . THR A 1 254 ? 3.582 -39.601 22.364 1.00 63.50 254 THR A O 1
ATOM 2065 N N . LEU A 1 255 ? 4.881 -37.795 22.057 1.00 66.38 255 LEU A N 1
ATOM 2066 C CA . LEU A 1 255 ? 5.134 -37.999 20.627 1.00 66.38 255 LEU A CA 1
ATOM 2067 C C . LEU A 1 255 ? 6.112 -39.146 20.346 1.00 66.38 255 LEU A C 1
ATOM 2069 O O . LEU A 1 255 ? 6.077 -39.701 19.250 1.00 66.38 255 LEU A O 1
ATOM 2073 N N . LYS A 1 256 ? 6.945 -39.544 21.318 1.00 69.19 256 LYS A N 1
ATOM 2074 C CA . LYS A 1 256 ? 7.860 -40.698 21.181 1.00 69.19 256 LYS A CA 1
ATOM 2075 C C . LYS A 1 256 ? 7.123 -42.025 20.971 1.00 69.19 256 LYS A C 1
ATOM 2077 O O . LYS A 1 256 ? 7.712 -42.965 20.445 1.00 69.19 256 LYS A O 1
ATOM 2082 N N . SER A 1 257 ? 5.850 -42.103 21.367 1.00 77.19 257 SER A N 1
ATOM 2083 C CA . SER A 1 257 ? 5.003 -43.289 21.179 1.00 77.19 257 SER A CA 1
ATOM 2084 C C . SER A 1 257 ? 4.516 -43.482 19.734 1.00 77.19 257 SER A C 1
ATOM 2086 O O . SER A 1 257 ? 4.147 -44.595 19.357 1.00 77.19 257 SER A O 1
ATOM 2088 N N . VAL A 1 258 ? 4.546 -42.429 18.909 1.00 78.88 258 VAL A N 1
ATOM 2089 C CA . VAL A 1 258 ? 4.117 -42.461 17.504 1.00 78.88 258 VAL A CA 1
ATOM 2090 C C . VAL A 1 258 ? 5.343 -42.662 16.603 1.00 78.88 258 VAL A C 1
ATOM 2092 O O . VAL A 1 258 ? 6.319 -41.919 16.738 1.00 78.88 258 VAL A O 1
ATOM 2095 N N . PRO A 1 259 ? 5.331 -43.617 15.649 1.00 83.62 259 PRO A N 1
ATOM 2096 C CA . PRO A 1 259 ? 6.444 -43.797 14.722 1.00 83.62 259 PRO A CA 1
ATOM 2097 C C . PRO A 1 259 ? 6.778 -42.506 13.970 1.00 83.62 259 PRO A C 1
ATOM 2099 O O . PRO A 1 259 ? 5.891 -41.849 13.418 1.00 83.62 259 PRO A O 1
ATOM 2102 N N . LYS A 1 260 ? 8.073 -42.172 13.886 1.00 81.38 260 LYS A N 1
ATOM 2103 C CA . LYS A 1 260 ? 8.547 -40.952 13.212 1.00 81.38 260 LYS A CA 1
ATOM 2104 C C . LYS A 1 260 ? 8.007 -40.841 11.782 1.00 81.38 260 LYS A C 1
ATOM 2106 O O . LYS A 1 260 ? 7.596 -39.758 11.398 1.00 81.38 260 LYS A O 1
ATOM 2111 N N . SER A 1 261 ? 7.948 -41.940 11.027 1.00 79.81 261 SER A N 1
ATOM 2112 C CA . SER A 1 261 ? 7.412 -41.959 9.657 1.00 79.81 261 SER A CA 1
ATOM 2113 C C . SER A 1 261 ? 5.949 -41.516 9.574 1.00 79.81 261 SER A C 1
ATOM 2115 O O . SER A 1 261 ? 5.613 -40.700 8.726 1.00 79.81 261 SER A O 1
ATOM 2117 N N . VAL A 1 262 ? 5.094 -41.988 10.487 1.00 82.50 262 VAL A N 1
ATOM 2118 C CA . VAL A 1 262 ? 3.676 -41.592 10.558 1.00 82.50 262 VAL A CA 1
ATOM 2119 C C . VAL A 1 262 ? 3.552 -40.115 10.923 1.00 82.50 262 VAL A C 1
ATOM 2121 O O . VAL A 1 262 ? 2.765 -39.390 10.318 1.00 82.50 262 VAL A O 1
ATOM 2124 N N . ARG A 1 263 ? 4.376 -39.646 11.869 1.00 82.44 263 ARG A N 1
ATOM 2125 C CA . ARG A 1 263 ? 4.428 -38.229 12.246 1.00 82.44 263 ARG A CA 1
ATOM 2126 C C . ARG A 1 263 ? 4.851 -37.345 11.070 1.00 82.44 263 ARG A C 1
ATOM 2128 O O . ARG A 1 263 ? 4.199 -36.337 10.826 1.00 82.44 263 ARG A O 1
ATOM 2135 N N . MET A 1 264 ? 5.905 -37.719 10.339 1.00 83.56 264 MET A N 1
ATOM 2136 C CA . MET A 1 264 ? 6.369 -36.940 9.183 1.00 83.56 264 MET A CA 1
ATOM 2137 C C . MET A 1 264 ? 5.349 -36.962 8.042 1.00 83.56 264 MET A C 1
ATOM 2139 O O . MET A 1 264 ? 5.095 -35.910 7.480 1.00 83.56 264 MET A O 1
ATOM 2143 N N . ALA A 1 265 ? 4.697 -38.096 7.760 1.00 83.12 265 ALA A N 1
ATOM 2144 C CA . ALA A 1 265 ? 3.636 -38.165 6.749 1.00 83.12 265 ALA A CA 1
ATOM 2145 C C . ALA A 1 265 ? 2.437 -37.261 7.098 1.00 83.12 265 ALA A C 1
ATOM 2147 O O . ALA A 1 265 ? 1.871 -36.593 6.236 1.00 83.12 265 ALA A O 1
ATOM 2148 N N . PHE A 1 266 ? 2.067 -37.191 8.380 1.00 85.44 266 PHE A N 1
ATOM 2149 C CA . PHE A 1 266 ? 1.017 -36.282 8.836 1.00 85.44 266 PHE A CA 1
ATOM 2150 C C . PHE A 1 266 ? 1.429 -34.805 8.719 1.00 85.44 266 PHE A C 1
ATOM 2152 O O . PHE A 1 266 ? 0.633 -33.980 8.271 1.00 85.44 266 PHE A O 1
ATOM 2159 N N . LEU A 1 267 ? 2.673 -34.475 9.082 1.00 88.56 267 LEU A N 1
ATOM 2160 C CA . LEU A 1 267 ? 3.226 -33.124 8.938 1.00 88.56 267 LEU A CA 1
ATOM 2161 C C . LEU A 1 267 ? 3.405 -32.712 7.472 1.00 88.56 267 LEU A C 1
ATOM 2163 O O . LEU A 1 267 ? 3.205 -31.544 7.160 1.00 88.56 267 LEU A O 1
ATOM 2167 N N . GLN A 1 268 ? 3.730 -33.654 6.586 1.00 89.00 268 GLN A N 1
ATOM 2168 C CA . GLN A 1 268 ? 3.795 -33.442 5.142 1.00 89.00 268 GLN A CA 1
ATOM 2169 C C . GLN A 1 268 ? 2.420 -33.036 4.605 1.00 89.00 268 GLN A C 1
ATOM 2171 O O . GLN A 1 268 ? 2.282 -31.964 4.030 1.00 89.00 268 GLN A O 1
ATOM 2176 N N . LYS A 1 269 ? 1.372 -33.809 4.923 1.00 87.44 269 LYS A N 1
ATOM 2177 C CA . LYS A 1 269 ? -0.003 -33.468 4.531 1.00 87.44 269 LYS A CA 1
ATOM 2178 C C . LYS A 1 269 ? -0.451 -32.110 5.083 1.00 87.44 269 LYS A C 1
ATOM 2180 O O . LYS A 1 269 ? -1.145 -31.361 4.411 1.00 87.44 269 LYS A O 1
ATOM 2185 N N . TYR A 1 270 ? -0.060 -31.785 6.315 1.00 91.12 270 TYR A N 1
ATOM 2186 C CA . TYR A 1 270 ? -0.325 -30.466 6.884 1.00 91.12 270 TYR A CA 1
ATOM 2187 C C . TYR A 1 270 ? 0.427 -29.346 6.148 1.00 91.12 270 TYR A C 1
ATOM 2189 O O . TYR A 1 270 ? -0.160 -28.296 5.912 1.00 91.12 270 TYR A O 1
ATOM 2197 N N . TYR A 1 271 ? 1.690 -29.564 5.765 1.00 92.00 271 TYR A N 1
ATOM 2198 C CA . TYR A 1 271 ? 2.460 -28.625 4.948 1.00 92.00 271 TYR A CA 1
ATOM 2199 C C . TYR A 1 271 ? 1.803 -28.389 3.581 1.00 92.00 271 TYR A C 1
ATOM 2201 O O . TYR A 1 271 ? 1.689 -27.237 3.169 1.00 92.00 271 TYR A O 1
ATOM 2209 N N . ASP A 1 272 ? 1.308 -29.442 2.922 1.00 88.75 272 ASP A N 1
ATOM 2210 C CA . ASP A 1 272 ? 0.606 -29.336 1.633 1.00 88.75 272 ASP A CA 1
ATOM 2211 C C . ASP A 1 272 ? -0.665 -28.474 1.713 1.00 88.75 272 ASP A C 1
ATOM 2213 O O . ASP A 1 272 ? -1.021 -27.806 0.741 1.00 88.75 272 ASP A O 1
ATOM 2217 N N . ASP A 1 273 ? -1.324 -28.456 2.877 1.00 91.12 273 ASP A N 1
ATOM 2218 C CA . ASP A 1 273 ? -2.525 -27.657 3.134 1.00 91.12 273 ASP A CA 1
ATOM 2219 C C . ASP A 1 273 ? -2.230 -26.165 3.403 1.00 91.12 273 ASP A C 1
ATOM 2221 O O . ASP A 1 273 ? -3.168 -25.368 3.464 1.00 91.12 273 ASP A O 1
ATOM 2225 N N . LEU A 1 274 ? -0.965 -25.768 3.610 1.00 93.00 274 LEU A N 1
ATOM 2226 C CA . LEU A 1 274 ? -0.603 -24.383 3.930 1.00 93.00 274 LEU A CA 1
ATOM 2227 C C . LEU A 1 274 ? -0.720 -23.448 2.707 1.00 93.00 274 LEU A C 1
ATOM 2229 O O . LEU A 1 274 ? -0.408 -23.852 1.583 1.00 93.00 274 LEU A O 1
ATOM 2233 N N . PRO A 1 275 ? -1.051 -22.158 2.919 1.00 92.31 275 PRO A N 1
ATOM 2234 C CA . PRO A 1 275 ? -1.007 -21.143 1.868 1.00 92.31 275 PRO A CA 1
ATOM 2235 C C . PRO A 1 275 ? 0.394 -21.006 1.252 1.00 92.31 275 PRO A C 1
ATOM 2237 O O . PRO A 1 275 ? 1.397 -21.070 1.970 1.00 92.31 275 PRO A O 1
ATOM 2240 N N . GLU A 1 276 ? 0.473 -20.743 -0.058 1.00 86.19 276 GLU A N 1
ATOM 2241 C CA . GLU A 1 276 ? 1.736 -20.707 -0.824 1.00 86.19 276 GLU A CA 1
ATOM 2242 C C . GLU A 1 276 ? 2.816 -19.820 -0.198 1.00 86.19 276 GLU A C 1
ATOM 2244 O O . GLU A 1 276 ? 3.957 -20.242 -0.040 1.00 86.19 276 GLU A O 1
ATOM 2249 N N . ASN A 1 277 ? 2.462 -18.616 0.253 1.00 86.12 277 ASN A N 1
ATOM 2250 C CA . ASN A 1 277 ? 3.439 -17.701 0.849 1.00 86.12 277 ASN A CA 1
ATOM 2251 C C . ASN A 1 277 ? 4.054 -18.247 2.147 1.00 86.12 277 ASN A C 1
ATOM 2253 O O . ASN A 1 277 ? 5.226 -18.003 2.423 1.00 86.12 277 ASN A O 1
ATOM 2257 N N . ILE A 1 278 ? 3.297 -19.030 2.920 1.00 92.56 278 ILE A N 1
ATOM 2258 C CA . ILE A 1 278 ? 3.815 -19.699 4.118 1.00 92.56 278 ILE A CA 1
ATOM 2259 C C . ILE A 1 278 ? 4.669 -20.908 3.707 1.00 92.56 278 ILE A C 1
ATOM 2261 O O . ILE A 1 278 ? 5.765 -21.078 4.242 1.00 92.56 278 ILE A O 1
ATOM 2265 N N . LYS A 1 279 ? 4.226 -21.708 2.725 1.00 90.38 279 LYS A N 1
ATOM 2266 C CA . LYS A 1 279 ? 5.001 -22.844 2.188 1.00 90.38 279 LYS A CA 1
ATOM 2267 C C . LYS A 1 279 ? 6.360 -22.422 1.638 1.00 90.38 279 LYS A C 1
ATOM 2269 O O . LYS A 1 279 ? 7.351 -23.094 1.921 1.00 90.38 279 LYS A O 1
ATOM 2274 N N . ASN A 1 280 ? 6.404 -21.309 0.910 1.00 85.62 280 ASN A N 1
ATOM 2275 C CA . ASN A 1 280 ? 7.622 -20.748 0.329 1.00 85.62 280 ASN A CA 1
ATOM 2276 C C . ASN A 1 280 ? 8.632 -20.338 1.407 1.00 85.62 280 ASN A C 1
ATOM 2278 O O . ASN A 1 280 ? 9.817 -20.623 1.271 1.00 85.62 280 ASN A O 1
ATOM 2282 N N . GLU A 1 281 ? 8.171 -19.742 2.509 1.00 90.88 281 GLU A N 1
ATOM 2283 C CA . GLU A 1 281 ? 9.042 -19.394 3.637 1.00 90.88 281 GLU A CA 1
ATOM 2284 C C . GLU A 1 281 ? 9.567 -20.649 4.364 1.00 90.88 281 GLU A C 1
ATOM 2286 O O . GLU A 1 281 ? 10.738 -20.720 4.738 1.00 90.88 281 GLU A O 1
ATOM 2291 N N . PHE A 1 282 ? 8.736 -21.687 4.523 1.00 89.81 282 PHE A N 1
ATOM 2292 C CA . PHE A 1 282 ? 9.197 -22.993 5.016 1.00 89.81 282 PHE A CA 1
ATOM 2293 C C . PHE A 1 282 ? 10.242 -23.626 4.086 1.00 89.81 282 PHE A C 1
ATOM 2295 O O . PHE A 1 282 ? 11.218 -24.197 4.577 1.00 89.81 282 PHE A O 1
ATOM 2302 N N . ALA A 1 283 ? 10.069 -23.485 2.768 1.00 85.50 283 ALA A N 1
ATOM 2303 C CA . ALA A 1 283 ? 10.945 -24.067 1.754 1.00 85.50 283 ALA A CA 1
ATOM 2304 C C . ALA A 1 283 ? 12.385 -23.524 1.790 1.00 85.50 283 ALA A C 1
ATOM 2306 O O . ALA A 1 283 ? 13.297 -24.173 1.275 1.00 85.50 283 ALA A O 1
ATOM 2307 N N . LEU A 1 284 ? 12.614 -22.381 2.448 1.00 84.25 284 LEU A N 1
ATOM 2308 C CA . LEU A 1 284 ? 13.953 -21.834 2.689 1.00 84.25 284 LEU A CA 1
ATOM 2309 C C . LEU A 1 284 ? 14.806 -22.715 3.624 1.00 84.25 284 LEU A C 1
ATOM 2311 O O . LEU A 1 284 ? 16.030 -22.598 3.628 1.00 84.25 284 LEU A O 1
ATOM 2315 N N . ASP A 1 285 ? 14.190 -23.605 4.409 1.00 84.88 285 ASP A N 1
ATOM 2316 C CA . ASP A 1 285 ? 14.879 -24.551 5.293 1.00 84.88 285 ASP A CA 1
ATOM 2317 C C . ASP A 1 285 ? 14.987 -25.932 4.633 1.00 84.88 285 ASP A C 1
ATOM 2319 O O . ASP A 1 285 ? 14.137 -26.808 4.805 1.00 84.88 285 ASP A O 1
ATOM 2323 N N . SER A 1 286 ? 16.058 -26.134 3.864 1.00 81.69 286 SER A N 1
ATOM 2324 C CA . SER A 1 286 ? 16.273 -27.381 3.121 1.00 81.69 286 SER A CA 1
ATOM 2325 C C . SER A 1 286 ? 16.372 -28.618 4.023 1.00 81.69 286 SER A C 1
ATOM 2327 O O . SER A 1 286 ? 15.983 -29.704 3.601 1.00 81.69 286 SER A O 1
ATOM 2329 N N . GLU A 1 287 ? 16.870 -28.486 5.258 1.00 82.75 287 GLU A N 1
ATOM 2330 C CA . GLU A 1 287 ? 16.962 -29.612 6.198 1.00 82.75 287 GLU A CA 1
ATOM 2331 C C . GLU A 1 287 ? 15.566 -30.085 6.616 1.00 82.75 287 GLU A C 1
ATOM 2333 O O . GLU A 1 287 ? 15.261 -31.283 6.568 1.00 82.75 287 GLU A O 1
ATOM 2338 N N . LEU A 1 288 ? 14.690 -29.137 6.957 1.00 85.25 288 LEU A N 1
ATOM 2339 C CA . LEU A 1 288 ? 13.298 -29.428 7.268 1.00 85.25 288 LEU A CA 1
ATOM 2340 C C . LEU A 1 288 ? 12.556 -30.017 6.063 1.00 85.25 288 LEU A C 1
ATOM 2342 O O . LEU A 1 288 ? 11.885 -31.040 6.220 1.00 85.25 288 LEU A O 1
ATOM 2346 N N . MET A 1 289 ? 12.695 -29.421 4.876 1.00 87.06 289 MET A N 1
ATOM 2347 C CA . MET A 1 289 ? 12.011 -29.898 3.668 1.00 87.06 289 MET A CA 1
ATOM 2348 C C . MET A 1 289 ? 12.412 -31.331 3.308 1.00 87.06 289 MET A C 1
ATOM 2350 O O . MET A 1 289 ? 11.537 -32.173 3.091 1.00 87.06 289 MET A O 1
ATOM 2354 N N . ASN A 1 290 ? 13.708 -31.647 3.391 1.00 81.62 290 ASN A N 1
ATOM 2355 C CA . ASN A 1 290 ? 14.206 -33.009 3.203 1.00 81.62 290 ASN A CA 1
ATOM 2356 C C . ASN A 1 290 ? 13.594 -33.980 4.224 1.00 81.62 290 ASN A C 1
ATOM 2358 O O . ASN A 1 290 ? 13.239 -35.108 3.881 1.00 81.62 290 ASN A O 1
ATOM 2362 N N . SER A 1 291 ? 13.425 -33.550 5.479 1.00 81.62 291 SER A N 1
ATOM 2363 C CA . SER A 1 291 ? 12.807 -34.378 6.522 1.00 81.62 291 SER A CA 1
ATOM 2364 C C . SER A 1 291 ? 11.319 -34.674 6.266 1.00 81.62 291 SER A C 1
ATOM 2366 O O . SER A 1 291 ? 10.825 -35.716 6.703 1.00 81.62 291 SER A O 1
ATOM 2368 N N . LEU A 1 292 ? 10.627 -33.787 5.542 1.00 83.19 292 LEU A N 1
ATOM 2369 C CA . LEU A 1 292 ? 9.237 -33.936 5.096 1.00 83.19 292 LEU A CA 1
ATOM 2370 C C . LEU A 1 292 ? 9.109 -34.690 3.761 1.00 83.19 292 LEU A C 1
ATOM 2372 O O . LEU A 1 292 ? 7.996 -34.908 3.297 1.00 83.19 292 LEU A O 1
ATOM 2376 N N . GLY A 1 293 ? 10.228 -35.106 3.160 1.00 78.06 293 GLY A N 1
ATOM 2377 C CA . GLY A 1 293 ? 10.248 -35.837 1.893 1.00 78.06 293 GLY A CA 1
ATOM 2378 C C . GLY A 1 293 ? 10.282 -34.954 0.643 1.00 78.06 293 GLY A C 1
ATOM 2379 O O . GLY A 1 293 ? 10.248 -35.494 -0.459 1.00 78.06 293 GLY A O 1
ATOM 2380 N N . TYR A 1 294 ? 10.398 -33.629 0.777 1.00 79.38 294 TYR A N 1
ATOM 2381 C CA . TYR A 1 294 ? 10.620 -32.738 -0.364 1.00 79.38 294 TYR A CA 1
ATOM 2382 C C . TYR A 1 294 ? 12.117 -32.578 -0.590 1.00 79.38 294 TYR A C 1
ATOM 2384 O O . TYR A 1 294 ? 12.832 -32.029 0.245 1.00 79.38 294 TYR A O 1
ATOM 2392 N N . THR A 1 295 ? 12.586 -33.056 -1.734 1.00 67.81 295 THR A N 1
ATOM 2393 C CA . THR A 1 295 ? 13.956 -32.826 -2.203 1.00 67.81 295 THR A CA 1
ATOM 2394 C C . THR A 1 295 ? 13.920 -31.727 -3.263 1.00 67.81 295 THR A C 1
ATOM 2396 O O . THR A 1 295 ? 12.925 -31.590 -3.970 1.00 67.81 295 THR A O 1
ATOM 2399 N N . SER A 1 296 ? 14.970 -30.910 -3.373 1.00 64.88 296 SER A N 1
ATOM 2400 C CA . SER A 1 296 ? 15.096 -29.994 -4.516 1.00 64.88 296 SER A CA 1
ATOM 2401 C C . SER A 1 296 ? 15.337 -30.822 -5.777 1.00 64.88 296 SER A C 1
ATOM 2403 O O . SER A 1 296 ? 16.177 -31.719 -5.749 1.00 64.88 296 SER A O 1
ATOM 2405 N N . LEU A 1 297 ? 14.596 -30.551 -6.852 1.00 73.19 297 LEU A N 1
ATOM 2406 C CA . LEU A 1 297 ? 14.605 -31.338 -8.088 1.00 73.19 297 LEU A CA 1
ATOM 2407 C C . LEU A 1 297 ? 14.746 -30.411 -9.292 1.00 73.19 297 LEU A C 1
ATOM 2409 O O . LEU A 1 297 ? 14.115 -29.353 -9.349 1.00 73.19 297 LEU A O 1
ATOM 2413 N N . ILE A 1 298 ? 15.532 -30.825 -10.284 1.00 73.06 298 ILE A N 1
ATOM 2414 C CA . ILE A 1 298 ? 15.506 -30.210 -11.611 1.00 73.06 298 ILE A CA 1
ATOM 2415 C C . ILE A 1 298 ? 14.398 -30.894 -12.408 1.00 73.06 298 ILE A C 1
ATOM 2417 O O . ILE A 1 298 ? 14.480 -32.089 -12.687 1.00 73.06 298 ILE A O 1
ATOM 2421 N N . ARG A 1 299 ? 13.359 -30.127 -12.754 1.00 74.69 299 ARG A N 1
ATOM 2422 C CA . ARG A 1 299 ? 12.235 -30.586 -13.575 1.00 74.69 299 ARG A CA 1
ATOM 2423 C C . ARG A 1 299 ? 12.401 -30.173 -15.023 1.00 74.69 299 ARG A C 1
ATOM 2425 O O . ARG A 1 299 ? 12.598 -28.995 -15.321 1.00 74.69 299 ARG A O 1
ATOM 2432 N N . ILE A 1 300 ? 12.279 -31.142 -15.918 1.00 73.44 300 ILE A N 1
ATOM 2433 C CA . ILE A 1 300 ? 12.346 -30.937 -17.360 1.00 73.44 300 ILE A CA 1
ATOM 2434 C C . ILE A 1 300 ? 11.175 -31.699 -17.985 1.00 73.44 300 ILE A C 1
ATOM 2436 O O . ILE A 1 300 ? 11.228 -32.913 -18.175 1.00 73.44 300 ILE A O 1
ATOM 2440 N N . GLY A 1 301 ? 10.099 -30.976 -18.301 1.00 72.94 301 GLY A N 1
ATOM 2441 C CA . GLY A 1 301 ? 8.820 -31.616 -18.613 1.00 72.94 301 GLY A CA 1
ATOM 2442 C C . GLY A 1 301 ? 8.323 -32.404 -17.399 1.00 72.94 301 GLY A C 1
ATOM 2443 O O . GLY A 1 301 ? 8.287 -31.860 -16.299 1.00 72.94 301 GLY A O 1
ATOM 2444 N N . GLU A 1 302 ? 8.003 -33.680 -17.601 1.00 72.19 302 GLU A N 1
ATOM 2445 C CA . GLU A 1 302 ? 7.589 -34.615 -16.540 1.00 72.19 302 GLU A CA 1
ATOM 2446 C C . GLU A 1 302 ? 8.777 -35.325 -15.859 1.00 72.19 302 GLU A C 1
ATOM 2448 O O . GLU A 1 302 ? 8.579 -36.119 -14.944 1.00 72.19 302 GLU A O 1
ATOM 2453 N N . LEU A 1 303 ? 10.014 -35.076 -16.310 1.00 80.94 303 LEU A N 1
ATOM 2454 C CA . LEU A 1 303 ? 11.212 -35.727 -15.777 1.00 80.94 303 LEU A CA 1
ATOM 2455 C C . LEU A 1 303 ? 11.765 -34.955 -14.584 1.00 80.94 303 LEU A C 1
ATOM 2457 O O . LEU A 1 303 ? 11.917 -33.732 -14.639 1.00 80.94 303 LEU A O 1
ATOM 2461 N N . GLU A 1 304 ? 12.136 -35.687 -13.539 1.00 81.88 304 GLU A N 1
ATOM 2462 C CA . GLU A 1 304 ? 12.756 -35.145 -12.333 1.00 81.88 304 GLU A CA 1
ATOM 2463 C C . GLU A 1 304 ? 14.188 -35.663 -12.206 1.00 81.88 304 GLU A C 1
ATOM 2465 O O . GLU A 1 304 ? 14.447 -36.844 -12.440 1.00 81.88 304 GLU A O 1
ATOM 2470 N N . PHE A 1 305 ? 15.124 -34.791 -11.833 1.00 84.38 305 PHE A N 1
ATOM 2471 C CA . PHE A 1 305 ? 16.528 -35.142 -11.623 1.00 84.38 305 PHE A CA 1
ATOM 2472 C C . PHE A 1 305 ? 17.069 -34.532 -10.329 1.00 84.38 305 PHE A C 1
ATOM 2474 O O . PHE A 1 305 ? 16.665 -33.434 -9.933 1.00 84.38 305 PHE A O 1
ATOM 2481 N N . GLU A 1 306 ? 18.018 -35.216 -9.685 1.00 81.50 306 GLU A N 1
ATOM 2482 C CA . GLU A 1 306 ? 18.737 -34.652 -8.540 1.00 81.50 306 GLU A CA 1
ATOM 2483 C C . GLU A 1 306 ? 19.650 -33.514 -9.043 1.00 81.50 306 GLU A C 1
ATOM 2485 O O . GLU A 1 306 ? 20.381 -33.711 -10.020 1.00 81.50 306 GLU A O 1
ATOM 2490 N N . PRO A 1 307 ? 19.612 -32.308 -8.442 1.00 79.56 307 PRO A N 1
ATOM 2491 C CA . PRO A 1 307 ? 20.311 -31.146 -8.982 1.00 79.56 307 PRO A CA 1
ATOM 2492 C C . PRO A 1 307 ? 21.823 -31.321 -9.160 1.00 79.56 307 PRO A C 1
ATOM 2494 O O . PRO A 1 307 ? 22.367 -30.868 -10.170 1.00 79.56 307 PRO A O 1
ATOM 2497 N N . ARG A 1 308 ? 22.521 -31.963 -8.214 1.00 78.69 308 ARG A N 1
ATOM 2498 C CA . ARG A 1 308 ? 23.978 -32.162 -8.289 1.00 78.69 308 ARG A CA 1
ATOM 2499 C C . ARG A 1 308 ? 24.337 -33.201 -9.340 1.00 78.69 308 ARG A C 1
ATOM 2501 O O . ARG A 1 308 ? 25.260 -32.964 -10.119 1.00 78.69 308 ARG A O 1
ATOM 2508 N N . GLU A 1 309 ? 23.620 -34.319 -9.386 1.00 84.25 309 GLU A N 1
ATOM 2509 C CA . GLU A 1 309 ? 23.827 -35.371 -10.383 1.00 84.25 309 GLU A CA 1
ATOM 2510 C C . GLU A 1 309 ? 23.557 -34.843 -11.792 1.00 84.25 309 GLU A C 1
ATOM 2512 O O . GLU A 1 309 ? 24.387 -35.015 -12.687 1.00 84.25 309 GLU A O 1
ATOM 2517 N N . PHE A 1 310 ? 22.456 -34.112 -11.974 1.00 86.88 310 PHE A N 1
ATOM 2518 C CA . PHE A 1 310 ? 22.103 -33.526 -13.260 1.00 86.88 310 PHE A CA 1
ATOM 2519 C C . PHE A 1 310 ? 23.105 -32.468 -13.719 1.00 86.88 310 PHE A C 1
ATOM 2521 O O . PHE A 1 310 ? 23.585 -32.542 -14.847 1.00 86.88 310 PHE A O 1
ATOM 2528 N N . LEU A 1 311 ? 23.473 -31.504 -12.865 1.00 83.38 311 LEU A N 1
ATOM 2529 C CA . LEU A 1 311 ? 24.449 -30.470 -13.232 1.00 83.38 311 LEU A CA 1
ATOM 2530 C C . LEU A 1 311 ? 25.848 -31.054 -13.467 1.00 83.38 311 LEU A C 1
ATOM 2532 O O . LEU A 1 311 ? 26.565 -30.583 -14.353 1.00 83.38 311 LEU A O 1
ATOM 2536 N N . SER A 1 312 ? 26.231 -32.096 -12.721 1.00 86.38 312 SER A N 1
ATOM 2537 C CA . SER A 1 312 ? 27.483 -32.821 -12.952 1.00 86.38 312 SER A CA 1
ATOM 2538 C C . SER A 1 312 ? 27.474 -33.523 -14.312 1.00 86.38 312 SER A C 1
ATOM 2540 O O . SER A 1 312 ? 28.399 -33.321 -15.102 1.00 86.38 312 SER A O 1
ATOM 2542 N N . ALA A 1 313 ? 26.406 -34.259 -14.634 1.00 88.12 313 ALA A N 1
ATOM 2543 C CA . ALA A 1 313 ? 26.246 -34.910 -15.932 1.00 88.12 313 ALA A CA 1
ATOM 2544 C C . ALA A 1 313 ? 26.199 -33.888 -17.080 1.00 88.12 313 ALA A C 1
ATOM 2546 O O . ALA A 1 313 ? 26.864 -34.065 -18.100 1.00 88.12 313 ALA A O 1
ATOM 2547 N N . LEU A 1 314 ? 25.493 -32.770 -16.900 1.00 88.25 314 LEU A N 1
ATOM 2548 C CA . LEU A 1 314 ? 25.437 -31.674 -17.866 1.00 88.25 314 LEU A CA 1
ATOM 2549 C C . LEU A 1 314 ? 26.833 -31.070 -18.106 1.00 88.25 314 LEU A C 1
ATOM 2551 O O . LEU A 1 314 ? 27.216 -30.825 -19.250 1.00 88.25 314 LEU A O 1
ATOM 2555 N N . SER A 1 315 ? 27.629 -30.888 -17.045 1.00 88.38 315 SER A N 1
ATOM 2556 C CA . SER A 1 315 ? 29.011 -30.408 -17.151 1.00 88.38 315 SER A CA 1
ATOM 2557 C C . SER A 1 315 ? 29.901 -31.382 -17.925 1.00 88.38 315 SER A C 1
ATOM 2559 O O . SER A 1 315 ? 30.644 -30.943 -18.805 1.00 88.38 315 SER A O 1
ATOM 2561 N N . VAL A 1 316 ? 29.790 -32.689 -17.671 1.00 89.06 316 VAL A N 1
ATOM 2562 C CA . VAL A 1 316 ? 30.506 -33.712 -18.451 1.00 89.06 316 VAL A CA 1
ATOM 2563 C C . VAL A 1 316 ? 30.057 -33.676 -19.911 1.00 89.06 316 VAL A C 1
ATOM 2565 O O . VAL A 1 316 ? 30.895 -33.573 -20.797 1.00 89.06 316 VAL A O 1
ATOM 2568 N N . ALA A 1 317 ? 28.753 -33.648 -20.194 1.00 89.12 317 ALA A N 1
ATOM 2569 C CA . ALA A 1 317 ? 28.242 -33.643 -21.565 1.00 89.12 317 ALA A CA 1
ATOM 2570 C C . ALA A 1 317 ? 28.695 -32.417 -22.377 1.00 89.12 317 ALA A C 1
ATOM 2572 O O . ALA A 1 317 ? 28.951 -32.522 -23.575 1.00 89.12 317 ALA A O 1
ATOM 2573 N N . ILE A 1 318 ? 28.827 -31.252 -21.744 1.00 86.94 318 ILE A N 1
ATOM 2574 C CA . ILE A 1 318 ? 29.258 -30.018 -22.418 1.00 86.94 318 ILE A CA 1
ATOM 2575 C C . ILE A 1 318 ? 30.745 -30.046 -22.788 1.00 86.94 318 ILE A C 1
ATOM 2577 O O . ILE A 1 318 ? 31.126 -29.471 -23.815 1.00 86.94 318 ILE A O 1
ATOM 2581 N N . ASN A 1 319 ? 31.567 -30.715 -21.975 1.00 85.94 319 ASN A N 1
ATOM 2582 C CA . ASN A 1 319 ? 33.015 -30.819 -22.166 1.00 85.94 319 ASN A CA 1
ATOM 2583 C C . ASN A 1 319 ? 33.427 -32.052 -22.992 1.00 85.94 319 ASN A C 1
ATOM 2585 O O . ASN A 1 319 ? 34.303 -31.942 -23.846 1.00 85.94 319 ASN A O 1
ATOM 2589 N N . ASP A 1 320 ? 32.755 -33.184 -22.785 1.00 83.38 320 ASP A N 1
ATOM 2590 C CA . ASP A 1 320 ? 33.086 -34.510 -23.326 1.00 83.38 320 ASP A CA 1
ATOM 2591 C C . ASP A 1 320 ? 32.005 -35.045 -24.295 1.00 83.38 320 ASP A C 1
ATOM 2593 O O . ASP A 1 320 ? 31.952 -36.234 -24.608 1.00 83.38 320 ASP A O 1
ATOM 2597 N N . ASN A 1 321 ? 31.141 -34.157 -24.802 1.00 79.56 321 ASN A N 1
ATOM 2598 C CA . ASN A 1 321 ? 30.014 -34.378 -25.727 1.00 79.56 321 ASN A CA 1
ATOM 2599 C C . ASN A 1 321 ? 28.824 -35.200 -25.210 1.00 79.56 321 ASN A C 1
ATOM 2601 O O . ASN A 1 321 ? 27.703 -34.959 -25.669 1.00 79.56 321 ASN A O 1
ATOM 2605 N N . THR A 1 322 ? 29.023 -36.162 -24.306 1.00 88.62 322 THR A N 1
ATOM 2606 C CA . THR A 1 322 ? 27.940 -37.009 -23.779 1.00 88.62 322 THR A CA 1
ATOM 2607 C C . THR A 1 322 ? 28.134 -37.382 -22.313 1.00 88.62 322 THR A C 1
ATOM 2609 O O . THR A 1 322 ? 29.256 -37.671 -21.907 1.00 88.62 322 THR A O 1
ATOM 2612 N N . ALA A 1 323 ? 27.045 -37.474 -21.553 1.00 92.00 323 ALA A N 1
ATOM 2613 C CA . ALA A 1 323 ? 27.015 -38.028 -20.198 1.00 92.00 323 ALA A CA 1
ATOM 2614 C C . ALA A 1 323 ? 25.690 -38.757 -19.946 1.00 92.00 323 ALA A C 1
ATOM 2616 O O . ALA A 1 323 ? 24.719 -38.498 -20.651 1.00 92.00 323 ALA A O 1
ATOM 2617 N N . SER A 1 324 ? 25.635 -39.631 -18.944 1.00 88.75 324 SER A N 1
ATOM 2618 C CA . SER A 1 324 ? 24.382 -40.250 -18.500 1.00 88.75 324 SER A CA 1
ATOM 2619 C C . SER A 1 324 ? 23.905 -39.638 -17.189 1.00 88.75 324 SER A C 1
ATOM 2621 O O . SER A 1 324 ? 24.718 -39.297 -16.329 1.00 88.75 324 SER A O 1
ATOM 2623 N N . VAL A 1 325 ? 22.590 -39.542 -17.026 1.00 90.44 325 VAL A N 1
ATOM 2624 C CA . VAL A 1 325 ? 21.926 -39.172 -15.775 1.00 90.44 325 VAL A CA 1
ATOM 2625 C C . VAL A 1 325 ? 20.676 -40.031 -15.606 1.00 90.44 325 VAL A C 1
ATOM 2627 O O . VAL A 1 325 ? 20.004 -40.357 -16.584 1.00 90.44 325 VAL A O 1
ATOM 2630 N N . LYS A 1 326 ? 20.357 -40.411 -14.371 1.00 87.62 326 LYS A N 1
ATOM 2631 C CA . LYS A 1 326 ? 19.127 -41.144 -14.064 1.00 87.62 326 LYS A CA 1
ATOM 2632 C C . LYS A 1 326 ? 18.035 -40.181 -13.633 1.00 87.62 326 LYS A C 1
ATOM 2634 O O . LYS A 1 326 ? 18.309 -39.246 -12.881 1.00 87.62 326 LYS A O 1
ATOM 2639 N N . SER A 1 327 ? 16.814 -40.409 -14.104 1.00 84.25 327 SER A N 1
ATOM 2640 C CA . SER A 1 327 ? 15.666 -39.682 -13.570 1.00 84.25 327 SER A CA 1
ATOM 2641 C C . SER A 1 327 ? 15.300 -40.226 -12.185 1.00 84.25 327 SER A C 1
ATOM 2643 O O . SER A 1 327 ? 15.462 -41.408 -11.890 1.00 84.25 327 SER A O 1
ATOM 2645 N N . LEU A 1 328 ? 14.841 -39.347 -11.300 1.00 77.38 328 LEU A N 1
ATOM 2646 C CA . LEU A 1 328 ? 14.328 -39.717 -9.991 1.00 77.38 328 LEU A CA 1
ATOM 2647 C C . LEU A 1 328 ? 12.924 -40.312 -10.129 1.00 77.38 328 LEU A C 1
ATOM 2649 O O . LEU A 1 328 ? 12.062 -39.755 -10.798 1.00 77.38 328 LEU A O 1
ATOM 2653 N N . GLY A 1 329 ? 12.693 -41.448 -9.468 1.00 67.56 329 GLY A N 1
ATOM 2654 C CA . GLY A 1 329 ? 11.398 -42.139 -9.486 1.00 67.56 329 GLY A CA 1
ATOM 2655 C C . GLY A 1 329 ? 11.194 -43.118 -10.649 1.00 67.56 329 GLY A C 1
ATOM 2656 O O . GLY A 1 329 ? 10.186 -43.825 -10.656 1.00 67.56 329 GLY A O 1
ATOM 2657 N N . SER A 1 330 ? 12.149 -43.231 -11.577 1.00 71.12 330 SER A N 1
ATOM 2658 C CA . SER A 1 330 ? 12.178 -44.248 -12.636 1.00 71.12 330 SER A CA 1
ATOM 2659 C C . SER A 1 330 ? 13.556 -44.926 -12.710 1.00 71.12 330 SER A C 1
ATOM 2661 O O . SER A 1 330 ? 14.550 -44.400 -12.218 1.00 71.12 330 SER A O 1
ATOM 2663 N N . GLU A 1 331 ? 13.625 -46.124 -13.297 1.00 72.62 331 GLU A N 1
ATOM 2664 C CA . GLU A 1 331 ? 14.912 -46.760 -13.648 1.00 72.62 331 GLU A CA 1
ATOM 2665 C C . GLU A 1 331 ? 15.436 -46.267 -15.012 1.00 72.62 331 GLU A C 1
ATOM 2667 O O . GLU A 1 331 ? 16.464 -46.751 -15.485 1.00 72.62 331 GLU A O 1
ATOM 2672 N N . GLU A 1 332 ? 14.737 -45.312 -15.638 1.00 80.06 332 GLU A N 1
ATOM 2673 C CA . GLU A 1 332 ? 15.054 -44.798 -16.967 1.00 80.06 332 GLU A CA 1
ATOM 2674 C C . GLU A 1 332 ? 16.345 -43.967 -16.918 1.00 80.06 332 GLU A C 1
ATOM 2676 O O . GLU A 1 332 ? 16.491 -43.002 -16.152 1.00 80.06 332 GLU A O 1
ATOM 2681 N N . GLU A 1 333 ? 17.308 -44.355 -17.752 1.00 86.25 333 GLU A N 1
ATOM 2682 C CA . GLU A 1 333 ? 18.592 -43.677 -17.886 1.00 86.25 333 GLU A CA 1
ATOM 2683 C C . GLU A 1 333 ? 18.579 -42.786 -19.131 1.00 86.25 333 GLU A C 1
ATOM 2685 O O . GLU A 1 333 ? 18.248 -43.215 -20.239 1.00 86.25 333 GLU A O 1
ATOM 2690 N N . PHE A 1 334 ? 18.962 -41.525 -18.952 1.00 88.62 334 PHE A N 1
ATOM 2691 C CA . PHE A 1 334 ? 18.987 -40.530 -20.013 1.00 88.62 334 PHE A CA 1
ATOM 2692 C C . PHE A 1 334 ? 20.425 -40.201 -20.388 1.00 88.62 334 PHE A C 1
ATOM 2694 O O . PHE A 1 334 ? 21.252 -39.880 -19.533 1.00 88.62 334 PHE A O 1
ATOM 2701 N N . GLN A 1 335 ? 20.718 -40.205 -21.685 1.00 89.94 335 GLN A N 1
ATOM 2702 C CA . GLN A 1 335 ? 21.970 -39.689 -22.216 1.00 89.94 335 GLN A CA 1
ATOM 2703 C C . GLN A 1 335 ? 21.814 -38.206 -22.560 1.00 89.94 335 GLN A C 1
ATOM 2705 O O . GLN A 1 335 ? 21.084 -37.834 -23.478 1.00 89.94 335 GLN A O 1
ATOM 2710 N N . ILE A 1 336 ? 22.541 -37.350 -21.852 1.00 89.50 336 ILE A N 1
ATOM 2711 C CA . ILE A 1 336 ? 22.712 -35.941 -22.196 1.00 89.50 336 ILE A CA 1
ATOM 2712 C C . ILE A 1 336 ? 23.753 -35.858 -23.307 1.00 89.50 336 ILE A C 1
ATOM 2714 O O . ILE A 1 336 ? 24.890 -36.292 -23.126 1.00 89.50 336 ILE A O 1
ATOM 2718 N N . LYS A 1 337 ? 23.390 -35.269 -24.443 1.00 86.94 337 LYS A N 1
ATOM 2719 C CA . LYS A 1 337 ? 24.290 -35.026 -25.569 1.00 86.94 337 LYS A CA 1
ATOM 2720 C C . LYS A 1 337 ? 24.314 -33.549 -25.921 1.00 86.94 337 LYS A C 1
ATOM 2722 O O . LYS A 1 337 ? 23.266 -32.938 -26.115 1.00 86.94 337 LYS A O 1
ATOM 2727 N N . ARG A 1 338 ? 25.508 -32.979 -26.052 1.00 84.00 338 ARG A N 1
ATOM 2728 C CA . ARG A 1 338 ? 25.671 -31.604 -26.531 1.00 84.00 338 ARG A CA 1
ATOM 2729 C C . ARG A 1 338 ? 25.213 -31.481 -27.989 1.00 84.00 338 ARG A C 1
ATOM 2731 O O . ARG A 1 338 ? 25.553 -32.318 -28.828 1.00 84.00 338 ARG A O 1
ATOM 2738 N N . ILE A 1 339 ? 24.477 -30.414 -28.288 1.00 81.69 339 ILE A N 1
ATOM 2739 C CA . ILE A 1 339 ? 24.119 -30.009 -29.647 1.00 81.69 339 ILE A CA 1
ATOM 2740 C C . ILE A 1 339 ? 24.918 -28.752 -29.984 1.00 81.69 339 ILE A C 1
ATOM 2742 O O . ILE A 1 339 ? 24.856 -27.756 -29.265 1.00 81.69 339 ILE A O 1
ATOM 2746 N N . ASP A 1 340 ? 25.642 -28.774 -31.099 1.00 67.12 340 ASP A N 1
ATOM 2747 C CA . ASP A 1 340 ? 26.270 -27.566 -31.623 1.00 67.12 340 ASP A CA 1
ATOM 2748 C C . ASP A 1 340 ? 25.236 -26.765 -32.426 1.00 67.12 340 ASP A C 1
ATOM 2750 O O . ASP A 1 340 ? 25.016 -26.989 -33.618 1.00 67.12 340 ASP A O 1
ATOM 2754 N N . THR A 1 341 ? 24.560 -25.840 -31.749 1.00 63.72 341 THR A N 1
ATOM 2755 C CA . THR A 1 341 ? 23.669 -24.852 -32.366 1.00 63.72 341 THR A CA 1
ATOM 2756 C C . THR A 1 341 ? 24.408 -23.544 -32.641 1.00 63.72 341 THR A C 1
ATOM 2758 O O . THR A 1 341 ? 25.296 -23.133 -31.896 1.00 63.72 341 THR A O 1
ATOM 2761 N N . VAL A 1 342 ? 24.058 -22.863 -33.738 1.00 57.97 342 VAL A N 1
ATOM 2762 C CA . VAL A 1 342 ? 24.653 -21.561 -34.073 1.00 57.97 342 VAL A CA 1
ATOM 2763 C C . VAL A 1 342 ? 24.175 -20.527 -33.058 1.00 57.97 342 VAL A C 1
ATOM 2765 O O . VAL A 1 342 ? 23.038 -20.074 -33.125 1.00 57.97 342 VAL A O 1
ATOM 2768 N N . GLY A 1 343 ? 25.059 -20.139 -32.143 1.00 57.44 343 GLY A N 1
ATOM 2769 C CA . GLY A 1 343 ? 24.842 -19.016 -31.235 1.00 57.44 343 GLY A CA 1
ATOM 2770 C C . GLY A 1 343 ? 24.212 -19.359 -29.886 1.00 57.44 343 GLY A C 1
ATOM 2771 O O . GLY A 1 343 ? 24.296 -18.506 -29.015 1.00 57.44 343 GLY A O 1
ATOM 2772 N N . GLU A 1 344 ? 23.696 -20.569 -29.669 1.00 62.78 344 GLU A N 1
ATOM 2773 C CA . GLU A 1 344 ? 23.140 -20.990 -28.372 1.00 62.78 344 GLU A CA 1
ATOM 2774 C C . GLU A 1 344 ? 23.754 -22.308 -27.887 1.00 62.78 344 GLU A C 1
ATOM 2776 O O . GLU A 1 344 ? 24.037 -23.190 -28.703 1.00 62.78 344 GLU A O 1
ATOM 2781 N N . SER A 1 345 ? 23.951 -22.461 -26.573 1.00 73.38 345 SER A N 1
ATOM 2782 C CA . SER A 1 345 ? 24.289 -23.763 -25.975 1.00 73.38 345 SER A CA 1
ATOM 2783 C C . SER A 1 345 ? 23.034 -24.603 -25.769 1.00 73.38 345 SER A C 1
ATOM 2785 O O . SER A 1 345 ? 22.107 -24.208 -25.063 1.00 73.38 345 SER A O 1
ATOM 2787 N N . ALA A 1 346 ? 23.022 -25.785 -26.377 1.00 80.56 346 ALA A N 1
ATOM 2788 C CA . ALA A 1 346 ? 21.897 -26.699 -26.320 1.00 80.56 346 ALA A CA 1
ATOM 2789 C C . ALA A 1 346 ? 22.356 -28.119 -25.984 1.00 80.56 346 ALA A C 1
ATOM 2791 O O . ALA A 1 346 ? 23.446 -28.559 -26.365 1.00 80.56 346 ALA A O 1
ATOM 2792 N N . VAL A 1 347 ? 21.497 -28.849 -25.284 1.00 84.44 347 VAL A N 1
ATOM 2793 C CA . VAL A 1 347 ? 21.673 -30.275 -25.007 1.00 84.44 347 VAL A CA 1
ATOM 2794 C C . VAL A 1 347 ? 20.408 -31.031 -25.396 1.00 84.44 347 VAL A C 1
ATOM 2796 O O . VAL A 1 347 ? 19.302 -30.509 -25.279 1.00 84.44 347 VAL A O 1
ATOM 2799 N N . THR A 1 348 ? 20.560 -32.269 -25.850 1.00 86.12 348 THR A N 1
ATOM 2800 C CA . THR A 1 348 ? 19.460 -33.228 -25.973 1.00 86.12 348 THR A CA 1
ATOM 2801 C C . THR A 1 348 ? 19.571 -34.230 -24.834 1.00 86.12 348 THR A C 1
ATOM 2803 O O . THR A 1 348 ? 20.617 -34.858 -24.683 1.00 86.12 348 THR A O 1
ATOM 2806 N N . LEU A 1 349 ? 18.501 -34.415 -24.068 1.00 86.75 349 LEU A N 1
ATOM 2807 C CA . LEU A 1 349 ? 18.307 -35.584 -23.210 1.00 86.75 349 LEU A CA 1
ATOM 2808 C C . LEU A 1 349 ? 17.660 -36.687 -24.038 1.00 86.75 349 LEU A C 1
ATOM 2810 O O . LEU A 1 349 ? 16.517 -36.533 -24.454 1.00 86.75 349 LEU A O 1
ATOM 2814 N N . ILE A 1 350 ? 18.386 -37.766 -24.301 1.00 85.00 350 ILE A N 1
ATOM 2815 C CA . ILE A 1 350 ? 17.903 -38.931 -25.047 1.00 85.00 350 ILE A CA 1
ATOM 2816 C C . ILE A 1 350 ? 17.563 -40.019 -24.033 1.00 85.00 350 ILE A C 1
ATOM 2818 O O . ILE A 1 350 ? 18.462 -40.479 -23.329 1.00 85.00 350 ILE A O 1
ATOM 2822 N N . ASN A 1 351 ? 16.300 -40.434 -23.959 1.00 82.81 351 ASN A N 1
ATOM 2823 C CA . ASN A 1 351 ? 15.927 -41.613 -23.180 1.00 82.81 351 ASN A CA 1
ATOM 2824 C C . ASN A 1 351 ? 16.551 -42.856 -23.838 1.00 82.81 351 ASN A C 1
ATOM 2826 O O . ASN A 1 351 ? 16.380 -43.076 -25.042 1.00 82.81 351 ASN A O 1
ATOM 2830 N N . LEU A 1 352 ? 17.324 -43.640 -23.083 1.00 81.75 352 LEU A N 1
ATOM 2831 C CA . LEU A 1 352 ? 18.015 -44.814 -23.621 1.00 81.75 352 LEU A CA 1
ATOM 2832 C C . LEU A 1 352 ? 17.076 -45.999 -23.900 1.00 81.75 352 LEU A C 1
ATOM 2834 O O . LEU A 1 352 ? 17.455 -46.880 -24.675 1.00 81.75 352 LEU A O 1
ATOM 2838 N N . ASP A 1 353 ? 15.866 -45.999 -23.337 1.00 79.12 353 ASP A N 1
ATOM 2839 C CA . ASP A 1 353 ? 14.902 -47.092 -23.484 1.00 79.12 353 ASP A CA 1
ATOM 2840 C C . ASP A 1 353 ? 14.058 -46.980 -24.766 1.00 79.12 353 ASP A C 1
ATOM 2842 O O . ASP A 1 353 ? 13.831 -47.985 -25.445 1.00 79.12 353 ASP A O 1
ATOM 2846 N N . ASP A 1 354 ? 13.620 -45.771 -25.143 1.00 78.56 354 ASP A N 1
ATOM 2847 C CA . ASP A 1 354 ? 12.775 -45.533 -26.329 1.00 78.56 354 ASP A CA 1
ATOM 2848 C C . ASP A 1 354 ? 13.437 -44.673 -27.428 1.00 78.56 354 ASP A C 1
ATOM 2850 O O . ASP A 1 354 ? 12.930 -44.591 -28.553 1.00 78.56 354 ASP A O 1
ATOM 2854 N N . GLY A 1 355 ? 14.595 -44.070 -27.140 1.00 77.44 355 GLY A N 1
ATOM 2855 C CA . GLY A 1 355 ? 15.342 -43.217 -28.063 1.00 77.44 355 GLY A CA 1
ATOM 2856 C C . GLY A 1 355 ? 14.735 -41.828 -28.296 1.00 77.44 355 GLY A C 1
ATOM 2857 O O . GLY A 1 355 ? 15.212 -41.110 -29.183 1.00 77.44 355 GLY A O 1
ATOM 2858 N N . ILE A 1 356 ? 13.699 -41.430 -27.549 1.00 80.44 356 ILE A N 1
ATOM 2859 C CA . ILE A 1 356 ? 13.069 -40.111 -27.668 1.00 80.44 356 ILE A CA 1
ATOM 2860 C C . ILE A 1 356 ? 13.972 -39.054 -27.022 1.00 80.44 356 ILE A C 1
ATOM 2862 O O . ILE A 1 356 ? 14.431 -39.186 -25.889 1.00 80.44 356 ILE A O 1
ATOM 2866 N N . GLY A 1 357 ? 14.244 -37.989 -27.780 1.00 80.19 357 GLY A N 1
ATOM 2867 C CA . GLY A 1 357 ? 15.106 -36.886 -27.371 1.00 80.19 357 GLY A CA 1
ATOM 2868 C C . GLY A 1 357 ? 14.322 -35.626 -27.014 1.00 80.19 357 GLY A C 1
ATOM 2869 O O . GLY A 1 357 ? 13.511 -35.160 -27.816 1.00 80.19 357 GLY A O 1
ATOM 2870 N N . LEU A 1 358 ? 14.614 -35.029 -25.861 1.00 83.31 358 LEU A N 1
ATOM 2871 C CA . LEU A 1 358 ? 14.123 -33.714 -25.463 1.00 83.31 358 LEU A CA 1
ATOM 2872 C C . LEU A 1 358 ? 15.256 -32.683 -25.534 1.00 83.31 358 LEU A C 1
ATOM 2874 O O . LEU A 1 358 ? 16.286 -32.828 -24.879 1.00 83.31 358 LEU A O 1
ATOM 2878 N N . ASN A 1 359 ? 15.060 -31.630 -26.325 1.00 85.00 359 ASN A N 1
ATOM 2879 C CA . ASN A 1 359 ? 16.042 -30.559 -26.473 1.00 85.00 359 ASN A CA 1
ATOM 2880 C C . ASN A 1 359 ? 15.833 -29.479 -25.412 1.00 85.00 359 ASN A C 1
ATOM 2882 O O . ASN A 1 359 ? 14.737 -28.934 -25.287 1.00 85.00 359 ASN A O 1
ATOM 2886 N N . ILE A 1 360 ? 16.908 -29.125 -24.715 1.00 83.50 360 ILE A N 1
ATOM 2887 C CA . ILE A 1 360 ? 16.955 -28.006 -23.778 1.00 83.50 360 ILE A CA 1
ATOM 2888 C C . ILE A 1 360 ? 17.938 -26.977 -24.316 1.00 83.50 360 ILE A C 1
ATOM 2890 O O . ILE A 1 360 ? 19.074 -27.307 -24.664 1.00 83.50 360 ILE A O 1
ATOM 2894 N N . GLN A 1 361 ? 17.491 -25.728 -24.372 1.00 83.75 361 GLN A N 1
ATOM 2895 C CA . GLN A 1 361 ? 18.271 -24.600 -24.861 1.00 83.75 361 GLN A CA 1
ATOM 2896 C C . GLN A 1 361 ? 18.330 -23.537 -23.768 1.00 83.75 361 GLN A C 1
ATOM 2898 O O . GLN A 1 361 ? 17.303 -22.963 -23.407 1.00 83.75 361 GLN A O 1
ATOM 2903 N N . ASP A 1 362 ? 19.526 -23.302 -23.234 1.00 85.44 362 ASP A N 1
ATOM 2904 C CA . ASP A 1 362 ? 19.822 -22.141 -22.399 1.00 85.44 362 ASP A CA 1
ATOM 2905 C C . ASP A 1 362 ? 21.328 -21.860 -22.458 1.00 85.44 362 ASP A C 1
ATOM 2907 O O . ASP A 1 362 ? 22.163 -22.717 -22.157 1.00 85.44 362 ASP A O 1
ATOM 2911 N N . ASP A 1 363 ? 21.688 -20.635 -22.831 1.00 88.50 363 ASP A N 1
ATOM 2912 C CA . ASP A 1 363 ? 23.082 -20.211 -22.929 1.00 88.50 363 ASP A CA 1
ATOM 2913 C C . ASP A 1 363 ? 23.836 -20.266 -21.602 1.00 88.50 363 ASP A C 1
ATOM 2915 O O . ASP A 1 363 ? 25.069 -20.322 -21.598 1.00 88.50 363 ASP A O 1
ATOM 2919 N N . ILE A 1 364 ? 23.129 -20.306 -20.470 1.00 89.12 364 ILE A N 1
ATOM 2920 C CA . ILE A 1 364 ? 23.770 -20.432 -19.162 1.00 89.12 364 ILE A CA 1
ATOM 2921 C C . ILE A 1 364 ? 24.563 -21.736 -19.029 1.00 89.12 364 ILE A C 1
ATOM 2923 O O . ILE A 1 364 ? 25.542 -21.798 -18.284 1.00 89.12 364 ILE A O 1
ATOM 2927 N N . PHE A 1 365 ? 24.212 -22.760 -19.810 1.00 88.06 365 PHE A N 1
ATOM 2928 C CA . PHE A 1 365 ? 24.935 -24.024 -19.844 1.00 88.06 365 PHE A CA 1
ATOM 2929 C C . PHE A 1 365 ? 26.379 -23.864 -20.327 1.00 88.06 365 PHE A C 1
ATOM 2931 O O . PHE A 1 365 ? 27.257 -24.583 -19.851 1.00 88.06 365 PHE A O 1
ATOM 2938 N N . ALA A 1 366 ? 26.684 -22.872 -21.171 1.00 88.44 366 ALA A N 1
ATOM 2939 C CA . ALA A 1 366 ? 28.059 -22.604 -21.601 1.00 88.44 366 ALA A CA 1
ATOM 2940 C C . ALA A 1 366 ? 29.005 -22.315 -20.420 1.00 88.44 366 ALA A C 1
ATOM 2942 O O . ALA A 1 366 ? 30.214 -22.550 -20.511 1.00 88.44 366 ALA A O 1
ATOM 2943 N N . LEU A 1 367 ? 28.461 -21.874 -19.277 1.00 90.50 367 LEU A N 1
ATOM 2944 C CA . LEU A 1 367 ? 29.224 -21.642 -18.052 1.00 90.50 367 LEU A CA 1
ATOM 2945 C C . LEU A 1 367 ? 29.755 -22.917 -17.410 1.00 90.50 367 LEU A C 1
ATOM 2947 O O . LEU A 1 367 ? 30.645 -22.812 -16.572 1.00 90.50 367 LEU A O 1
ATOM 2951 N N . LEU A 1 368 ? 29.283 -24.098 -17.811 1.00 90.31 368 LEU A N 1
ATOM 2952 C CA . LEU A 1 368 ? 29.801 -25.394 -17.363 1.00 90.31 368 LEU A CA 1
ATOM 2953 C C . LEU A 1 368 ? 31.048 -25.842 -18.141 1.00 90.31 368 LEU A C 1
ATOM 2955 O O . LEU A 1 368 ? 31.706 -26.807 -17.745 1.00 90.31 368 LEU A O 1
ATOM 2959 N N . SER A 1 369 ? 31.410 -25.130 -19.213 1.00 87.94 369 SER A N 1
ATOM 2960 C CA . SER A 1 369 ? 32.624 -25.384 -19.995 1.00 87.94 369 SER A CA 1
ATOM 2961 C C . SER A 1 369 ? 33.892 -25.255 -19.144 1.00 87.94 369 SER A C 1
ATOM 2963 O O . SER A 1 369 ? 33.997 -24.398 -18.261 1.00 87.94 369 SER A O 1
ATOM 2965 N N . ASN A 1 370 ? 34.904 -26.071 -19.427 1.00 89.31 370 ASN A N 1
ATOM 2966 C CA . ASN A 1 370 ? 36.235 -25.983 -18.827 1.00 89.31 370 ASN A CA 1
ATOM 2967 C C . ASN A 1 370 ? 37.075 -24.840 -19.412 1.00 89.31 370 ASN A C 1
ATOM 2969 O O . ASN A 1 370 ? 38.080 -24.472 -18.813 1.00 89.31 370 ASN A O 1
ATOM 2973 N N . SER A 1 371 ? 36.652 -24.242 -20.530 1.00 90.44 371 SER A N 1
ATOM 2974 C CA . SER A 1 371 ? 37.354 -23.122 -21.157 1.00 90.44 371 SER A CA 1
ATOM 2975 C C . SER A 1 371 ? 36.942 -21.776 -20.544 1.00 90.44 371 SER A C 1
ATOM 2977 O O . SER A 1 371 ? 35.786 -21.375 -20.711 1.00 90.44 371 SER A O 1
ATOM 2979 N N . PRO A 1 372 ? 37.860 -21.034 -19.890 1.00 91.25 372 PRO A N 1
ATOM 2980 C CA . PRO A 1 372 ? 37.562 -19.707 -19.354 1.00 91.25 372 PRO A CA 1
ATOM 2981 C C . PRO A 1 372 ? 37.110 -18.711 -20.427 1.00 91.25 372 PRO A C 1
ATOM 2983 O O . PRO A 1 372 ? 36.211 -17.917 -20.170 1.00 91.25 372 PRO A O 1
ATOM 2986 N N . SER A 1 373 ? 37.659 -18.797 -21.644 1.00 91.12 373 SER A N 1
ATOM 2987 C CA . SER A 1 373 ? 37.300 -17.886 -22.737 1.00 91.12 373 SER A CA 1
ATOM 2988 C C . SER A 1 373 ? 35.859 -18.083 -23.213 1.00 91.12 373 SER A C 1
ATOM 2990 O O . SER A 1 373 ? 35.179 -17.104 -23.489 1.00 91.12 373 SER A O 1
ATOM 2992 N N . ILE A 1 374 ? 35.366 -19.330 -23.255 1.00 89.19 374 ILE A N 1
ATOM 2993 C CA . ILE A 1 374 ? 33.960 -19.618 -23.600 1.00 89.19 374 ILE A CA 1
ATOM 2994 C C . ILE A 1 374 ? 33.021 -19.050 -22.528 1.00 89.19 374 ILE A C 1
ATOM 2996 O O . ILE A 1 374 ? 31.979 -18.482 -22.857 1.00 89.19 374 ILE A O 1
ATOM 3000 N N . ARG A 1 375 ? 33.394 -19.176 -21.245 1.00 92.12 375 ARG A N 1
ATOM 3001 C CA . ARG A 1 375 ? 32.615 -18.610 -20.130 1.00 92.12 375 ARG A CA 1
ATOM 3002 C C . ARG A 1 375 ? 32.520 -17.093 -20.265 1.00 92.12 375 ARG A C 1
ATOM 3004 O O . ARG A 1 375 ? 31.424 -16.548 -20.224 1.00 92.12 375 ARG A O 1
ATOM 3011 N N . GLU A 1 376 ? 33.658 -16.430 -20.454 1.00 94.19 376 GLU A N 1
ATOM 3012 C CA . GLU A 1 376 ? 33.740 -14.975 -20.584 1.00 94.19 376 GLU A CA 1
ATOM 3013 C C . GLU A 1 376 ? 32.941 -14.462 -21.790 1.00 94.19 376 GLU A C 1
ATOM 3015 O O . GLU A 1 376 ? 32.095 -13.582 -21.634 1.00 94.19 376 GLU A O 1
ATOM 3020 N N . GLU A 1 377 ? 33.128 -15.066 -22.969 1.00 91.81 377 GLU A N 1
ATOM 3021 C CA . GLU A 1 377 ? 32.394 -14.709 -24.190 1.00 91.81 377 GLU A CA 1
ATOM 3022 C C . GLU A 1 377 ? 30.876 -14.857 -24.008 1.00 91.81 377 GLU A C 1
ATOM 3024 O O . GLU A 1 377 ? 30.112 -13.973 -24.404 1.00 91.81 377 GLU A O 1
ATOM 3029 N N . THR A 1 378 ? 30.436 -15.933 -23.346 1.00 91.38 378 THR A N 1
ATOM 3030 C CA . THR A 1 378 ? 29.016 -16.152 -23.037 1.00 91.38 378 THR A CA 1
ATOM 3031 C C . THR A 1 378 ? 28.474 -15.025 -22.165 1.00 91.38 378 THR A C 1
ATOM 3033 O O . THR A 1 378 ? 27.466 -14.411 -22.511 1.00 91.38 378 THR A O 1
ATOM 3036 N N . LEU A 1 379 ? 29.136 -14.715 -21.047 1.00 93.75 379 LEU A N 1
ATOM 3037 C CA . LEU A 1 379 ? 28.648 -13.693 -20.120 1.00 93.75 379 LEU A CA 1
ATOM 3038 C C . LEU A 1 379 ? 28.589 -12.303 -20.771 1.00 93.75 379 LEU A C 1
ATOM 3040 O O . LEU A 1 379 ? 27.602 -11.587 -20.594 1.00 93.75 379 LEU A O 1
ATOM 3044 N N . LEU A 1 380 ? 29.595 -11.946 -21.577 1.00 92.56 380 LEU A N 1
ATOM 3045 C CA . LEU A 1 380 ? 29.647 -10.667 -22.296 1.00 92.56 380 LEU A CA 1
ATOM 3046 C C . LEU A 1 380 ? 28.592 -10.553 -23.407 1.00 92.56 380 LEU A C 1
ATOM 3048 O O . LEU A 1 380 ? 28.167 -9.447 -23.742 1.00 92.56 380 LEU A O 1
ATOM 3052 N N . ARG A 1 381 ? 28.129 -11.679 -23.957 1.00 91.31 381 ARG A N 1
ATOM 3053 C CA . ARG A 1 381 ? 27.036 -11.723 -24.939 1.00 91.31 381 ARG A CA 1
ATOM 3054 C C . ARG A 1 381 ? 25.652 -11.529 -24.308 1.00 91.31 381 ARG A C 1
ATOM 3056 O O . ARG A 1 381 ? 24.724 -11.127 -25.012 1.00 91.31 381 ARG A O 1
ATOM 3063 N N . HIS A 1 382 ? 25.509 -11.748 -22.997 1.00 91.94 382 HIS A N 1
ATOM 3064 C CA . HIS A 1 382 ? 24.246 -11.589 -22.264 1.00 91.94 382 HIS A CA 1
ATOM 3065 C C . HIS A 1 382 ? 24.310 -10.504 -21.172 1.00 91.94 382 HIS A C 1
ATOM 3067 O O . HIS A 1 382 ? 23.996 -10.774 -20.010 1.00 91.94 382 HIS A O 1
ATOM 3073 N N . PRO A 1 383 ? 24.610 -9.233 -21.511 1.00 90.81 383 PRO A N 1
ATOM 3074 C CA . PRO A 1 383 ? 24.669 -8.152 -20.520 1.00 90.81 383 PRO A CA 1
ATOM 3075 C C . PRO A 1 383 ? 23.322 -7.921 -19.811 1.00 90.81 383 PRO A C 1
ATOM 3077 O O . PRO A 1 383 ? 23.272 -7.421 -18.687 1.00 90.81 383 PRO A O 1
ATOM 3080 N N . THR A 1 384 ? 22.209 -8.330 -20.429 1.00 92.19 384 THR A N 1
ATOM 3081 C CA . THR A 1 384 ? 20.859 -8.249 -19.852 1.00 92.19 384 THR A CA 1
ATOM 3082 C C . THR A 1 384 ? 20.632 -9.191 -18.669 1.00 92.19 384 THR A C 1
ATOM 3084 O O . THR A 1 384 ? 19.727 -8.928 -17.877 1.00 92.19 384 THR A O 1
ATOM 3087 N N . TRP A 1 385 ? 21.441 -10.245 -18.499 1.00 93.00 385 TRP A N 1
ATOM 3088 C CA . TRP A 1 385 ? 21.398 -11.074 -17.287 1.00 93.00 385 TRP A CA 1
ATOM 3089 C C . TRP A 1 385 ? 21.831 -10.289 -16.049 1.00 93.00 385 TRP A C 1
ATOM 3091 O O . TRP A 1 385 ? 21.351 -10.560 -14.958 1.00 93.00 385 TRP A O 1
ATOM 3101 N N . PHE A 1 386 ? 22.690 -9.288 -16.214 1.00 92.50 386 PHE A N 1
ATOM 3102 C CA . PHE A 1 386 ? 23.228 -8.506 -15.104 1.00 92.50 386 PHE A CA 1
ATOM 3103 C C . PHE A 1 386 ? 22.510 -7.164 -14.949 1.00 92.50 386 PHE A C 1
ATOM 3105 O O . PHE A 1 386 ? 22.191 -6.755 -13.831 1.00 92.50 386 PHE A O 1
ATOM 3112 N N . ASP A 1 387 ? 22.235 -6.502 -16.082 1.00 93.81 387 ASP A N 1
ATOM 3113 C CA . ASP A 1 387 ? 21.625 -5.168 -16.160 1.00 93.81 387 ASP A CA 1
ATOM 3114 C C . ASP A 1 387 ? 22.299 -4.150 -15.220 1.00 93.81 387 ASP A C 1
ATOM 3116 O O . ASP A 1 387 ? 21.640 -3.402 -14.502 1.00 93.81 387 ASP A O 1
ATOM 3120 N N . CYS A 1 388 ? 23.632 -4.130 -15.227 1.00 92.81 388 CYS A N 1
ATOM 3121 C CA . CYS A 1 388 ? 24.480 -3.238 -14.436 1.00 92.81 388 CYS A CA 1
ATOM 3122 C C . CYS A 1 388 ? 25.418 -2.412 -15.330 1.00 92.81 388 CYS A C 1
ATOM 3124 O O . CYS A 1 388 ? 25.470 -2.636 -16.539 1.00 92.81 388 CYS A O 1
ATOM 3126 N N . ASP A 1 389 ? 26.148 -1.466 -14.737 1.00 90.81 389 ASP A N 1
ATOM 3127 C CA . ASP A 1 389 ? 27.180 -0.697 -15.442 1.00 90.81 389 ASP A CA 1
ATOM 3128 C C . ASP A 1 389 ? 28.360 -1.579 -15.893 1.00 90.81 389 ASP A C 1
ATOM 3130 O O . ASP A 1 389 ? 28.594 -2.658 -15.334 1.00 90.81 389 ASP A O 1
ATOM 3134 N N . ASN A 1 390 ? 29.120 -1.107 -16.887 1.00 90.31 390 ASN A N 1
ATOM 3135 C CA . ASN A 1 390 ? 30.243 -1.855 -17.471 1.00 90.31 390 ASN A CA 1
ATOM 3136 C C . ASN A 1 390 ? 31.330 -2.221 -16.447 1.00 90.31 390 ASN A C 1
ATOM 3138 O O . ASN A 1 390 ? 31.864 -3.328 -16.494 1.00 90.31 390 ASN A O 1
ATOM 3142 N N . GLN A 1 391 ? 31.643 -1.333 -15.496 1.00 90.44 391 GLN A N 1
ATOM 3143 C CA . GLN A 1 391 ? 32.673 -1.602 -14.488 1.00 90.44 391 GLN A CA 1
ATOM 3144 C C . GLN A 1 391 ? 32.240 -2.734 -13.545 1.00 90.44 391 GLN A C 1
ATOM 3146 O O . GLN A 1 391 ? 33.047 -3.578 -13.145 1.00 90.44 391 GLN A O 1
ATOM 3151 N N . THR A 1 392 ? 30.965 -2.746 -13.169 1.00 91.94 392 THR A N 1
ATOM 3152 C CA . THR A 1 392 ? 30.362 -3.815 -12.374 1.00 91.94 392 THR A CA 1
ATOM 3153 C C . THR A 1 392 ? 30.289 -5.116 -13.173 1.00 91.94 392 THR A C 1
ATOM 3155 O O . THR A 1 392 ? 30.644 -6.166 -12.634 1.00 91.94 392 THR A O 1
ATOM 3158 N N . LEU A 1 393 ? 29.931 -5.054 -14.461 1.00 93.12 393 LEU A N 1
ATOM 3159 C CA . LEU A 1 393 ? 29.888 -6.220 -15.347 1.00 93.12 393 LEU A CA 1
ATOM 3160 C C . LEU A 1 393 ? 31.260 -6.899 -15.442 1.00 93.12 393 LEU A C 1
ATOM 3162 O O . LEU A 1 393 ? 31.355 -8.099 -15.207 1.00 93.12 393 LEU A O 1
ATOM 3166 N N . GLU A 1 394 ? 32.327 -6.138 -15.699 1.00 93.94 394 GLU A N 1
ATOM 3167 C CA . GLU A 1 394 ? 33.699 -6.662 -15.777 1.00 93.94 394 GLU A CA 1
ATOM 3168 C C . GLU A 1 394 ? 34.115 -7.406 -14.495 1.00 93.94 394 GLU A C 1
ATOM 3170 O O . GLU A 1 394 ? 34.689 -8.497 -14.560 1.00 93.94 394 GLU A O 1
ATOM 3175 N N . LYS A 1 395 ? 33.780 -6.861 -13.317 1.00 95.56 395 LYS A N 1
ATOM 3176 C CA . LYS A 1 395 ? 34.077 -7.504 -12.024 1.00 95.56 395 LYS A CA 1
ATOM 3177 C C . LYS A 1 395 ? 33.323 -8.819 -11.848 1.00 95.56 395 LYS A C 1
ATOM 3179 O O . LYS A 1 395 ? 33.930 -9.807 -11.445 1.00 95.56 395 LYS A O 1
ATOM 3184 N N . ILE A 1 396 ? 32.025 -8.833 -12.155 1.00 94.88 396 ILE A N 1
ATOM 3185 C CA . ILE A 1 396 ? 31.178 -10.025 -12.011 1.00 94.88 396 ILE A CA 1
ATOM 3186 C C . ILE A 1 396 ? 31.609 -11.114 -12.996 1.00 94.88 396 ILE A C 1
ATOM 3188 O O . ILE A 1 396 ? 31.702 -12.282 -12.622 1.00 94.88 396 ILE A O 1
ATOM 3192 N N . VAL A 1 397 ? 31.912 -10.736 -14.240 1.00 95.94 397 VAL A N 1
ATOM 3193 C CA . VAL A 1 397 ? 32.427 -11.659 -15.258 1.00 95.94 397 VAL A CA 1
ATOM 3194 C C . VAL A 1 397 ? 33.733 -12.281 -14.778 1.00 95.94 397 VAL A C 1
ATOM 3196 O O . VAL A 1 397 ? 33.847 -13.506 -14.760 1.00 95.94 397 VAL A O 1
ATOM 3199 N N . SER A 1 398 ? 34.682 -11.468 -14.302 1.00 94.75 398 SER A N 1
ATOM 3200 C CA . SER A 1 398 ? 35.940 -11.977 -13.747 1.00 94.75 398 SER A CA 1
ATOM 3201 C C . SER A 1 398 ? 35.711 -12.913 -12.556 1.00 94.75 398 SER A C 1
ATOM 3203 O O . SER A 1 398 ? 36.389 -13.937 -12.456 1.00 94.75 398 SER A O 1
ATOM 3205 N N . GLU A 1 399 ? 34.774 -12.589 -11.661 1.00 96.00 399 GLU A N 1
ATOM 3206 C CA . GLU A 1 399 ? 34.432 -13.428 -10.510 1.00 96.00 399 GLU A CA 1
ATOM 3207 C C . GLU A 1 399 ? 33.901 -14.793 -10.965 1.00 96.00 399 GLU A C 1
ATOM 3209 O O . GLU A 1 399 ? 34.475 -15.818 -10.593 1.00 96.00 399 GLU A O 1
ATOM 3214 N N . ILE A 1 400 ? 32.871 -14.819 -11.820 1.00 94.75 400 ILE A N 1
ATOM 3215 C CA . ILE A 1 400 ? 32.252 -16.059 -12.311 1.00 94.75 400 ILE A CA 1
ATOM 3216 C C . ILE A 1 400 ? 33.271 -16.901 -13.089 1.00 94.75 400 ILE A C 1
ATOM 3218 O O . ILE A 1 400 ? 33.381 -18.104 -12.858 1.00 94.75 400 ILE A O 1
ATOM 3222 N N . VAL A 1 401 ? 34.055 -16.298 -13.987 1.00 94.62 401 VAL A N 1
ATOM 3223 C CA . VAL A 1 401 ? 35.029 -17.031 -14.817 1.00 94.62 401 VAL A CA 1
ATOM 3224 C C . VAL A 1 401 ? 36.103 -17.713 -13.960 1.00 94.62 401 VAL A C 1
ATOM 3226 O O . VAL A 1 401 ? 36.512 -18.832 -14.289 1.00 94.62 401 VAL A O 1
ATOM 3229 N N . SER A 1 402 ? 36.512 -17.075 -12.855 1.00 92.69 402 SER A N 1
ATOM 3230 C CA . SER A 1 402 ? 37.565 -17.555 -11.946 1.00 92.69 402 SER A CA 1
ATOM 3231 C C . SER A 1 402 ? 37.153 -18.692 -11.002 1.00 92.69 402 SER A C 1
ATOM 3233 O O . SER A 1 402 ? 38.016 -19.282 -10.355 1.00 92.69 402 SER A O 1
ATOM 3235 N N . LYS A 1 403 ? 35.858 -19.017 -10.901 1.00 93.38 403 LYS A N 1
ATOM 3236 C CA . LYS A 1 403 ? 35.368 -20.099 -10.037 1.00 93.38 403 LYS A CA 1
ATOM 3237 C C . LYS A 1 403 ? 35.657 -21.469 -10.652 1.00 93.38 403 LYS A C 1
ATOM 3239 O O . LYS A 1 403 ? 35.206 -21.774 -11.758 1.00 93.38 403 LYS A O 1
ATOM 3244 N N . ASP A 1 404 ? 36.348 -22.327 -9.904 1.00 88.19 404 ASP A N 1
ATOM 3245 C CA . ASP A 1 404 ? 36.675 -23.687 -10.352 1.00 88.19 404 ASP A CA 1
ATOM 3246 C C . ASP A 1 404 ? 35.419 -24.566 -10.459 1.00 88.19 404 ASP A C 1
ATOM 3248 O O . ASP A 1 404 ? 35.186 -25.223 -11.480 1.00 88.19 404 ASP A O 1
ATOM 3252 N N . ASN A 1 405 ? 34.557 -24.517 -9.440 1.00 87.88 405 ASN A N 1
ATOM 3253 C CA . ASN A 1 405 ? 33.346 -25.326 -9.353 1.00 87.88 405 ASN A CA 1
ATOM 3254 C C . ASN A 1 405 ? 32.311 -24.921 -10.436 1.00 87.88 405 ASN A C 1
ATOM 3256 O O . ASN A 1 405 ? 31.839 -23.781 -10.420 1.00 87.88 405 ASN A O 1
ATOM 3260 N N . PRO A 1 406 ? 31.937 -25.816 -11.380 1.00 86.56 406 PRO A N 1
ATOM 3261 C CA . PRO A 1 406 ? 30.932 -25.531 -12.413 1.00 86.56 406 PRO A CA 1
ATOM 3262 C C . PRO A 1 406 ? 29.558 -25.150 -11.859 1.00 86.56 406 PRO A C 1
ATOM 3264 O O . PRO A 1 406 ? 28.887 -24.292 -12.429 1.00 86.56 406 PRO A O 1
ATOM 3267 N N . GLN A 1 407 ? 29.154 -25.751 -10.741 1.00 82.62 407 GLN A N 1
ATOM 3268 C CA . GLN A 1 407 ? 27.855 -25.491 -10.131 1.00 82.62 407 GLN A CA 1
ATOM 3269 C C . GLN A 1 407 ? 27.792 -24.072 -9.551 1.00 82.62 407 GLN A C 1
ATOM 3271 O O . GLN A 1 407 ? 26.877 -23.322 -9.879 1.00 82.62 407 GLN A O 1
ATOM 3276 N N . GLU A 1 408 ? 28.813 -23.660 -8.791 1.00 86.75 408 GLU A N 1
ATOM 3277 C CA . GLU A 1 408 ? 28.892 -22.300 -8.232 1.00 86.75 408 GLU A CA 1
ATOM 3278 C C . GLU A 1 408 ? 28.857 -21.218 -9.323 1.00 86.75 408 GLU A C 1
ATOM 3280 O O . GLU A 1 408 ? 28.293 -20.144 -9.112 1.00 86.75 408 GLU A O 1
ATOM 3285 N N . ARG A 1 409 ? 29.430 -21.494 -10.506 1.00 91.12 409 ARG A N 1
ATOM 3286 C CA . ARG A 1 409 ? 29.381 -20.581 -11.661 1.00 91.12 409 ARG A CA 1
ATOM 3287 C C . ARG A 1 409 ? 27.955 -20.348 -12.147 1.00 91.12 409 ARG A C 1
ATOM 3289 O O . ARG A 1 409 ? 27.555 -19.197 -12.325 1.00 91.12 409 ARG A O 1
ATOM 3296 N N . VAL A 1 410 ? 27.208 -21.431 -12.368 1.00 89.12 410 VAL A N 1
ATOM 3297 C CA . VAL A 1 410 ? 25.816 -21.369 -12.837 1.00 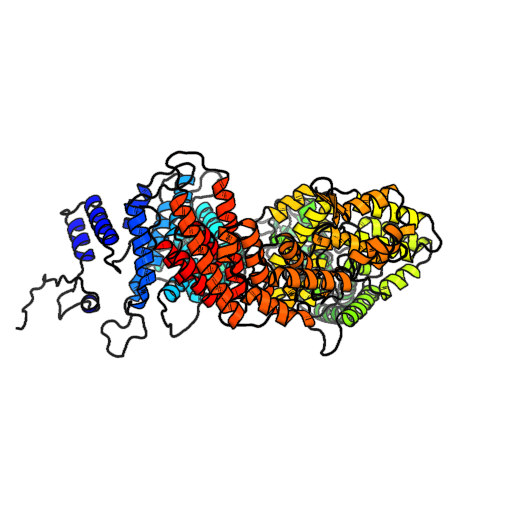89.12 410 VAL A CA 1
ATOM 3298 C C . VAL A 1 410 ? 24.925 -20.734 -11.776 1.00 89.12 410 VAL A C 1
ATOM 3300 O O . VAL A 1 410 ? 24.148 -19.843 -12.103 1.00 89.12 410 VAL A O 1
ATOM 3303 N N . GLU A 1 411 ? 25.082 -21.113 -10.507 1.00 86.19 411 GLU A N 1
ATOM 3304 C CA . GLU A 1 411 ? 24.315 -20.542 -9.393 1.00 86.19 411 GLU A CA 1
ATOM 3305 C C . GLU A 1 411 ? 24.534 -19.028 -9.258 1.00 86.19 411 GLU A C 1
ATOM 3307 O O . GLU A 1 411 ? 23.573 -18.271 -9.101 1.00 86.19 411 GLU A O 1
ATOM 3312 N N . LEU A 1 412 ? 25.783 -18.559 -9.370 1.00 90.00 412 LEU A N 1
ATOM 3313 C CA . LEU A 1 412 ? 26.093 -17.130 -9.306 1.00 90.00 412 LEU A CA 1
ATOM 3314 C C . LEU A 1 412 ? 25.516 -16.368 -10.510 1.00 90.00 412 LEU A C 1
ATOM 3316 O O . LEU A 1 412 ? 24.961 -15.280 -10.334 1.00 90.00 412 LEU A O 1
ATOM 3320 N N . ALA A 1 413 ? 25.596 -16.935 -11.716 1.00 92.25 413 ALA A N 1
ATOM 3321 C CA . ALA A 1 413 ? 25.007 -16.338 -12.914 1.00 92.25 413 ALA A CA 1
ATOM 3322 C C . ALA A 1 413 ? 23.469 -16.302 -12.860 1.00 92.25 413 ALA A C 1
ATOM 3324 O O . ALA A 1 413 ? 22.880 -15.260 -13.153 1.00 92.25 413 ALA A O 1
ATOM 3325 N N . GLU A 1 414 ? 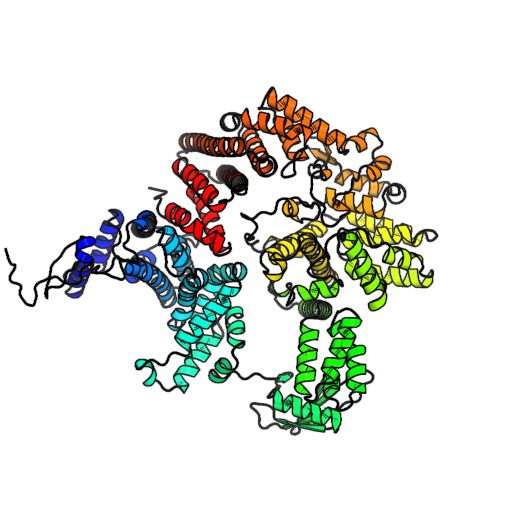22.813 -17.382 -12.420 1.00 90.00 414 GLU A N 1
ATOM 3326 C CA . GLU A 1 414 ? 21.360 -17.427 -12.199 1.00 90.00 414 GLU A CA 1
ATOM 3327 C C . GLU A 1 414 ? 20.928 -16.403 -11.148 1.00 90.00 414 GLU A C 1
ATOM 3329 O O . GLU A 1 414 ? 19.930 -15.707 -11.335 1.00 90.00 414 GLU A O 1
ATOM 3334 N N . LYS A 1 415 ? 21.694 -16.242 -10.063 1.00 90.31 415 LYS A N 1
ATOM 3335 C CA . LYS A 1 415 ? 21.414 -15.222 -9.044 1.00 90.31 415 LYS A CA 1
ATOM 3336 C C . LYS A 1 415 ? 21.379 -13.818 -9.652 1.00 90.31 415 LYS A C 1
ATOM 3338 O O . LYS A 1 415 ? 20.447 -13.059 -9.380 1.00 90.31 415 LYS A O 1
ATOM 3343 N N . TRP A 1 416 ? 22.351 -13.482 -10.502 1.00 92.88 416 TRP A N 1
ATOM 3344 C CA . TRP A 1 416 ? 22.350 -12.211 -11.230 1.00 92.88 416 TRP A CA 1
ATOM 3345 C C . TRP A 1 416 ? 21.169 -12.115 -12.199 1.00 92.88 416 TRP A C 1
ATOM 3347 O O . TRP A 1 416 ? 20.383 -11.169 -12.086 1.00 92.88 416 TRP A O 1
ATOM 3357 N N . ARG A 1 417 ? 20.973 -13.133 -13.048 1.00 92.94 417 ARG A N 1
ATOM 3358 C CA . ARG A 1 417 ? 19.887 -13.220 -14.039 1.00 92.94 417 ARG A CA 1
ATOM 3359 C C . ARG A 1 417 ? 18.507 -13.038 -13.418 1.00 92.94 417 ARG A C 1
ATOM 3361 O O . ARG A 1 417 ? 17.702 -12.278 -13.959 1.00 92.94 417 ARG A O 1
ATOM 3368 N N . ASN A 1 418 ? 18.245 -13.674 -12.279 1.00 87.81 418 ASN A N 1
ATOM 3369 C CA . ASN A 1 418 ? 16.975 -13.589 -11.554 1.00 87.81 418 ASN A CA 1
ATOM 3370 C C . ASN A 1 418 ? 16.787 -12.258 -10.816 1.00 87.81 418 ASN A C 1
ATOM 3372 O O . ASN A 1 418 ? 15.656 -11.881 -10.521 1.00 87.81 418 ASN A O 1
ATOM 3376 N N . SER A 1 419 ? 17.869 -11.515 -10.575 1.00 90.38 419 SER A N 1
ATOM 3377 C CA . SER A 1 419 ? 17.828 -10.167 -10.002 1.00 90.38 419 SER A CA 1
ATOM 3378 C C . SER A 1 419 ? 17.816 -9.042 -11.047 1.00 90.38 419 SER A C 1
ATOM 3380 O O . SER A 1 419 ? 17.811 -7.874 -10.671 1.00 90.38 419 SER A O 1
ATOM 3382 N N . SER A 1 420 ? 17.847 -9.354 -12.345 1.00 94.25 420 SER A N 1
ATOM 3383 C CA . SER A 1 420 ? 17.828 -8.357 -13.422 1.00 94.25 420 SER A CA 1
ATOM 3384 C C . SER A 1 420 ? 16.412 -7.853 -13.699 1.00 94.25 420 SER A C 1
ATOM 3386 O O . SER A 1 420 ? 15.494 -8.642 -13.934 1.00 94.25 420 SER A O 1
ATOM 3388 N N . ALA A 1 421 ? 16.241 -6.528 -13.752 1.00 95.50 421 ALA A N 1
ATOM 3389 C CA . ALA A 1 421 ? 14.963 -5.915 -14.106 1.00 95.50 421 ALA A CA 1
ATOM 3390 C C . ALA A 1 421 ? 14.554 -6.239 -15.555 1.00 95.50 421 ALA A C 1
ATOM 3392 O O . ALA A 1 421 ? 13.377 -6.466 -15.827 1.00 95.50 421 ALA A O 1
ATOM 3393 N N . VAL A 1 422 ? 15.516 -6.321 -16.484 1.00 94.81 422 VAL A N 1
ATOM 3394 C CA . VAL A 1 422 ? 15.248 -6.722 -17.878 1.00 94.81 422 VAL A CA 1
ATOM 3395 C C . VAL A 1 422 ? 14.706 -8.150 -17.939 1.00 94.81 422 VAL A C 1
ATOM 3397 O O . VAL A 1 422 ? 13.704 -8.397 -18.613 1.00 94.81 422 VAL A O 1
ATOM 3400 N N . THR A 1 423 ? 15.331 -9.086 -17.216 1.00 94.31 423 THR A N 1
ATOM 3401 C CA . THR A 1 423 ? 14.848 -10.473 -17.142 1.00 94.31 423 THR A CA 1
ATOM 3402 C C . THR A 1 423 ? 13.472 -10.540 -16.491 1.00 94.31 423 THR A C 1
ATOM 3404 O O . THR A 1 423 ? 12.603 -11.246 -16.997 1.00 94.31 423 THR A O 1
ATOM 3407 N N . PHE A 1 424 ? 13.258 -9.790 -15.407 1.00 95.62 424 PHE A N 1
ATOM 3408 C CA . PHE A 1 424 ? 11.969 -9.701 -14.726 1.00 95.62 424 PHE A CA 1
ATOM 3409 C C . PHE A 1 424 ? 10.849 -9.267 -15.683 1.00 95.62 424 PHE A C 1
ATOM 3411 O O . PHE A 1 424 ? 9.876 -10.000 -15.845 1.00 95.62 424 PHE A O 1
ATOM 3418 N N . TYR A 1 425 ? 11.006 -8.140 -16.389 1.00 95.56 425 TYR A N 1
ATOM 3419 C CA . TYR A 1 425 ? 9.979 -7.663 -17.323 1.00 95.56 425 TYR A CA 1
ATOM 3420 C C . TYR A 1 425 ? 9.746 -8.628 -18.490 1.00 95.56 425 TYR A C 1
ATOM 3422 O O . TYR A 1 425 ? 8.609 -8.768 -18.940 1.00 95.56 425 TYR A O 1
ATOM 3430 N N . LYS A 1 426 ? 10.792 -9.320 -18.965 1.00 94.19 426 LYS A N 1
ATOM 3431 C CA . LYS A 1 426 ? 10.650 -10.360 -19.993 1.00 94.19 426 LYS A CA 1
ATOM 3432 C C . LYS A 1 426 ? 9.824 -11.543 -19.479 1.00 94.19 426 LYS A C 1
ATOM 3434 O O . LYS A 1 426 ? 8.859 -11.920 -20.133 1.00 94.19 426 LYS A O 1
ATOM 3439 N N . LYS A 1 427 ? 10.156 -12.081 -18.298 1.00 92.12 427 LYS A N 1
ATOM 3440 C CA . LYS A 1 427 ? 9.401 -13.179 -17.667 1.00 92.12 427 LYS A CA 1
ATOM 3441 C C . LYS A 1 427 ? 7.943 -12.785 -17.428 1.00 92.12 427 LYS A C 1
ATOM 3443 O O . LYS A 1 427 ? 7.051 -13.568 -17.729 1.00 92.12 427 LYS A O 1
ATOM 3448 N N . LEU A 1 428 ? 7.710 -11.559 -16.958 1.00 94.31 428 LEU A N 1
ATOM 3449 C CA . LEU A 1 428 ? 6.369 -11.028 -16.746 1.00 94.31 428 LEU A CA 1
ATOM 3450 C C . LEU A 1 428 ? 5.575 -10.943 -18.058 1.00 94.31 428 LEU A C 1
ATOM 3452 O O . LEU A 1 428 ? 4.432 -11.387 -18.111 1.00 94.31 428 LEU A O 1
ATOM 3456 N N . TYR A 1 429 ? 6.175 -10.412 -19.128 1.00 94.88 429 TYR A N 1
ATOM 3457 C CA . TYR A 1 429 ? 5.545 -10.390 -20.449 1.00 94.88 429 TYR A CA 1
ATOM 3458 C C . TYR A 1 429 ? 5.199 -11.805 -20.929 1.00 94.88 429 TYR A C 1
ATOM 3460 O O . TYR A 1 429 ? 4.067 -12.047 -21.349 1.00 94.88 429 TYR A O 1
ATOM 3468 N N . ASP A 1 430 ? 6.146 -12.741 -20.826 1.00 92.25 430 ASP A N 1
ATOM 3469 C CA . ASP A 1 430 ? 5.960 -14.127 -21.258 1.00 92.25 430 ASP A CA 1
ATOM 3470 C C . ASP A 1 430 ? 4.821 -14.802 -20.473 1.00 92.25 430 ASP A C 1
ATOM 3472 O O . ASP A 1 430 ? 3.946 -15.417 -21.084 1.00 92.25 430 ASP A O 1
ATOM 3476 N N . GLN A 1 431 ? 4.770 -14.622 -19.150 1.00 91.44 431 GLN A N 1
ATOM 3477 C CA . GLN A 1 431 ? 3.701 -15.143 -18.290 1.00 91.44 431 GLN A CA 1
ATOM 3478 C C . GLN A 1 431 ? 2.329 -14.564 -18.667 1.00 91.44 431 GLN A C 1
ATOM 3480 O O . GLN A 1 431 ? 1.377 -15.305 -18.915 1.00 91.44 431 GLN A O 1
ATOM 3485 N N . LEU A 1 432 ? 2.220 -13.238 -18.793 1.00 92.12 432 LEU A N 1
ATOM 3486 C CA . LEU A 1 432 ? 0.955 -12.584 -19.140 1.00 92.12 432 LEU A CA 1
ATOM 3487 C C . LEU A 1 432 ? 0.498 -12.914 -20.568 1.00 92.12 432 LEU A C 1
ATOM 3489 O O . LEU A 1 432 ? -0.703 -13.016 -20.827 1.00 92.12 432 LEU A O 1
ATOM 3493 N N . SER A 1 433 ? 1.432 -13.131 -21.499 1.00 92.94 433 SER A N 1
ATOM 3494 C CA . SER A 1 433 ? 1.113 -13.517 -22.880 1.00 92.94 433 SER A CA 1
ATOM 3495 C C . SER A 1 433 ? 0.403 -14.874 -22.969 1.00 92.94 433 SER A C 1
ATOM 3497 O O . SER A 1 433 ? -0.423 -15.079 -23.863 1.00 92.94 433 SER A O 1
ATOM 3499 N N . ARG A 1 434 ? 0.656 -15.767 -22.002 1.00 90.69 434 ARG A N 1
ATOM 3500 C CA . ARG A 1 434 ? -0.001 -17.077 -21.867 1.00 90.69 434 ARG A CA 1
ATOM 3501 C C . ARG A 1 434 ? -1.396 -16.994 -21.245 1.00 90.69 434 ARG A C 1
ATOM 3503 O O . ARG A 1 434 ? -2.109 -17.992 -21.249 1.00 90.69 434 ARG A O 1
ATOM 3510 N N . ARG A 1 435 ? -1.812 -15.807 -20.779 1.00 85.88 435 ARG A N 1
ATOM 3511 C CA . ARG A 1 435 ? -3.112 -15.544 -20.130 1.00 85.88 435 ARG A CA 1
ATOM 3512 C C . ARG A 1 435 ? -3.363 -16.419 -18.899 1.00 85.88 435 ARG A C 1
ATOM 3514 O O . ARG A 1 435 ? -4.501 -16.791 -18.618 1.00 85.88 435 ARG A O 1
ATOM 3521 N N . GLU A 1 436 ? -2.297 -16.746 -18.182 1.00 80.94 436 GLU A N 1
ATOM 3522 C CA . GLU A 1 436 ? -2.377 -17.447 -16.905 1.00 80.94 436 GLU A CA 1
ATOM 3523 C C . GLU A 1 436 ? -3.018 -16.530 -15.840 1.00 80.94 436 GLU A C 1
ATOM 3525 O O . GLU A 1 436 ? -2.802 -15.312 -15.876 1.00 80.94 436 GLU A O 1
ATOM 3530 N N . PRO A 1 437 ? -3.813 -17.069 -14.895 1.00 80.25 437 PRO A N 1
ATOM 3531 C CA . PRO A 1 437 ? -4.268 -16.311 -13.732 1.00 80.25 437 PRO A CA 1
ATOM 3532 C C . PRO A 1 437 ? -3.081 -15.753 -12.937 1.00 80.25 437 PRO A C 1
ATOM 3534 O O . PRO A 1 437 ? -2.054 -16.417 -12.802 1.00 80.25 437 PRO A O 1
ATOM 3537 N N . PHE A 1 438 ? -3.224 -14.547 -12.390 1.00 85.38 438 PHE A N 1
ATOM 3538 C CA . PHE A 1 438 ? -2.168 -13.897 -11.616 1.00 85.38 438 PHE A CA 1
ATOM 3539 C C . PHE A 1 438 ? -2.713 -13.134 -10.406 1.00 85.38 438 PHE A C 1
ATOM 3541 O O . PHE A 1 438 ? -3.854 -12.673 -10.399 1.00 85.38 438 PHE A O 1
ATOM 3548 N N . GLU A 1 439 ? -1.849 -12.943 -9.411 1.00 83.06 439 GLU A N 1
ATOM 3549 C CA . GLU A 1 439 ? -2.043 -11.993 -8.313 1.00 83.06 439 GLU A CA 1
ATOM 3550 C C . GLU A 1 439 ? -1.213 -10.731 -8.552 1.00 83.06 439 GLU A C 1
ATOM 3552 O O . GLU A 1 439 ? -0.138 -10.809 -9.140 1.00 83.06 439 GLU A O 1
ATOM 3557 N N . LEU A 1 440 ? -1.641 -9.567 -8.052 1.00 85.25 440 LEU A N 1
ATOM 3558 C CA . LEU A 1 440 ? -0.902 -8.317 -8.291 1.00 85.25 440 LEU A CA 1
ATOM 3559 C C . LEU A 1 440 ? 0.528 -8.323 -7.716 1.00 85.25 440 LEU A C 1
ATOM 3561 O O . LEU A 1 440 ? 1.389 -7.593 -8.201 1.00 85.25 440 LEU A O 1
ATOM 3565 N N . ALA A 1 441 ? 0.819 -9.184 -6.737 1.00 81.38 441 ALA A N 1
ATOM 3566 C CA . ALA A 1 441 ? 2.157 -9.321 -6.166 1.00 81.38 441 ALA A CA 1
ATOM 3567 C C . ALA A 1 441 ? 3.231 -9.697 -7.210 1.00 81.38 441 ALA A C 1
ATOM 3569 O O . ALA A 1 441 ? 4.395 -9.344 -7.022 1.00 81.38 441 ALA A O 1
ATOM 3570 N N . ILE A 1 442 ? 2.861 -10.333 -8.336 1.00 87.50 442 ILE A N 1
ATOM 3571 C CA . ILE A 1 442 ? 3.820 -10.683 -9.403 1.00 87.50 442 ILE A CA 1
ATOM 3572 C C . ILE A 1 442 ? 4.416 -9.455 -10.106 1.00 87.50 442 ILE A C 1
ATOM 3574 O O . ILE A 1 442 ? 5.430 -9.571 -10.794 1.00 87.50 442 ILE A O 1
ATOM 3578 N N . PHE A 1 443 ? 3.787 -8.281 -9.970 1.00 92.06 443 PHE A N 1
ATOM 3579 C CA . PHE A 1 443 ? 4.277 -7.044 -10.577 1.00 92.06 443 PHE A CA 1
ATOM 3580 C C . PHE A 1 443 ? 5.446 -6.438 -9.804 1.00 92.06 443 PHE A C 1
ATOM 3582 O O . PHE A 1 443 ? 6.165 -5.619 -10.370 1.00 92.06 443 PHE A O 1
ATOM 3589 N N . ARG A 1 444 ? 5.699 -6.872 -8.563 1.00 89.62 444 ARG A N 1
ATOM 3590 C CA . ARG A 1 444 ? 6.854 -6.418 -7.790 1.00 89.62 444 ARG A CA 1
ATOM 3591 C C . ARG A 1 444 ? 8.113 -7.196 -8.208 1.00 89.62 444 ARG A C 1
ATOM 3593 O O . ARG A 1 444 ? 8.113 -8.427 -8.161 1.00 89.62 444 ARG A O 1
ATOM 3600 N N . PRO A 1 445 ? 9.211 -6.518 -8.586 1.00 88.12 445 PRO A N 1
ATOM 3601 C CA . PRO A 1 445 ? 10.474 -7.198 -8.838 1.00 88.12 445 PRO A CA 1
ATOM 3602 C C . PRO A 1 445 ? 11.068 -7.746 -7.536 1.00 88.12 445 PRO A C 1
ATOM 3604 O O . PRO A 1 445 ? 10.768 -7.267 -6.447 1.00 88.12 445 PRO A O 1
ATOM 3607 N N . ILE A 1 446 ? 11.970 -8.724 -7.650 1.00 82.31 446 ILE A N 1
ATOM 3608 C CA . ILE A 1 446 ? 12.507 -9.458 -6.491 1.00 82.31 446 ILE A CA 1
ATOM 3609 C C . ILE A 1 446 ? 13.247 -8.574 -5.472 1.00 82.31 446 ILE A C 1
ATOM 3611 O O . ILE A 1 446 ? 13.297 -8.899 -4.293 1.00 82.31 446 ILE A O 1
ATOM 3615 N N . ASN A 1 447 ? 13.847 -7.467 -5.919 1.00 87.25 447 ASN A N 1
ATOM 3616 C CA . ASN A 1 447 ? 14.457 -6.459 -5.056 1.00 87.25 447 ASN A CA 1
ATOM 3617 C C . ASN A 1 447 ? 14.423 -5.079 -5.731 1.00 87.25 447 ASN A C 1
ATOM 3619 O O . ASN A 1 447 ? 14.409 -4.971 -6.960 1.00 87.25 447 ASN A O 1
ATOM 3623 N N . ALA A 1 448 ? 14.433 -4.018 -4.924 1.00 90.75 448 ALA A N 1
ATOM 3624 C CA . ALA A 1 448 ? 14.377 -2.646 -5.426 1.00 90.75 448 ALA A CA 1
ATOM 3625 C C . ALA A 1 448 ? 15.699 -2.208 -6.090 1.00 90.75 448 ALA A C 1
ATOM 3627 O O . ALA A 1 448 ? 15.699 -1.392 -7.013 1.00 90.75 448 ALA A O 1
ATOM 3628 N N . GLU A 1 449 ? 16.822 -2.807 -5.682 1.00 91.19 449 GLU A N 1
ATOM 3629 C CA . GLU A 1 449 ? 18.149 -2.563 -6.263 1.00 91.19 449 GLU A CA 1
ATOM 3630 C C . GLU A 1 449 ? 18.189 -2.891 -7.766 1.00 91.19 449 GLU A C 1
ATOM 3632 O O . GLU A 1 449 ? 18.831 -2.184 -8.541 1.00 91.19 449 GLU A O 1
ATOM 3637 N N . ALA A 1 450 ? 17.449 -3.911 -8.213 1.00 92.56 450 ALA A N 1
ATOM 3638 C CA . ALA A 1 450 ? 17.295 -4.242 -9.627 1.00 92.56 450 ALA A CA 1
ATOM 3639 C C . ALA A 1 450 ? 16.799 -3.044 -10.450 1.00 92.56 450 ALA A C 1
ATOM 3641 O O . ALA A 1 450 ? 17.300 -2.787 -11.546 1.00 92.56 450 ALA A O 1
ATOM 3642 N N . LEU A 1 451 ? 15.842 -2.281 -9.910 1.00 94.56 451 LEU A N 1
ATOM 3643 C CA . LEU A 1 451 ? 15.283 -1.107 -10.577 1.00 94.56 451 LEU A CA 1
ATOM 3644 C C . LEU A 1 451 ? 16.261 0.075 -10.594 1.00 94.56 451 LEU A C 1
ATOM 3646 O O . LEU A 1 451 ? 16.288 0.825 -11.573 1.00 94.56 451 LEU A O 1
ATOM 3650 N N . LEU A 1 452 ? 17.082 0.231 -9.551 1.00 94.19 452 LEU A N 1
ATOM 3651 C CA . LEU A 1 452 ? 18.147 1.238 -9.516 1.00 94.19 452 LEU A CA 1
ATOM 3652 C C . LEU A 1 452 ? 19.218 0.940 -10.563 1.00 94.19 452 LEU A C 1
ATOM 3654 O O . LEU A 1 452 ? 19.528 1.808 -11.385 1.00 94.19 452 LEU A O 1
ATOM 3658 N N . ARG A 1 453 ? 19.707 -0.305 -10.609 1.00 93.31 453 ARG A N 1
ATOM 3659 C CA . ARG A 1 453 ? 20.683 -0.745 -11.616 1.00 93.31 453 ARG A CA 1
ATOM 3660 C C . ARG A 1 453 ? 20.146 -0.581 -13.033 1.00 93.31 453 ARG A C 1
ATOM 3662 O O . ARG A 1 453 ? 20.872 -0.065 -13.884 1.00 93.31 453 ARG A O 1
ATOM 3669 N N . HIS A 1 454 ? 18.866 -0.885 -13.266 1.00 95.25 454 HIS A N 1
ATOM 3670 C CA . HIS A 1 454 ? 18.205 -0.657 -14.556 1.00 95.25 454 HIS A CA 1
ATOM 3671 C C . HIS A 1 454 ? 18.334 0.794 -15.038 1.00 95.25 454 HIS A C 1
ATOM 3673 O O . HIS A 1 454 ? 18.474 1.047 -16.230 1.00 95.25 454 HIS A O 1
ATOM 3679 N N . HIS A 1 455 ? 18.345 1.765 -14.132 1.00 94.56 455 HIS A N 1
ATOM 3680 C CA . HIS A 1 455 ? 18.485 3.177 -14.485 1.00 94.56 455 HIS A CA 1
ATOM 3681 C C . HIS A 1 455 ? 19.884 3.730 -14.205 1.00 94.56 455 HIS A C 1
ATOM 3683 O O . HIS A 1 455 ? 20.069 4.940 -14.277 1.00 94.56 455 HIS A O 1
ATOM 3689 N N . ARG A 1 456 ? 20.872 2.882 -13.882 1.00 93.75 456 ARG A N 1
ATOM 3690 C CA . ARG A 1 456 ? 22.227 3.299 -13.468 1.00 93.75 456 ARG A CA 1
ATOM 3691 C C . ARG A 1 456 ? 22.207 4.327 -12.332 1.00 93.75 456 ARG A C 1
ATOM 3693 O O . ARG A 1 456 ? 23.002 5.263 -12.298 1.00 93.75 456 ARG A O 1
ATOM 3700 N N . LEU A 1 457 ? 21.261 4.162 -11.411 1.00 91.56 457 LEU A N 1
ATOM 3701 C CA . LEU A 1 457 ? 21.128 4.982 -10.214 1.00 91.56 457 LEU A CA 1
ATOM 3702 C C . LEU A 1 457 ? 21.730 4.262 -9.009 1.00 91.56 457 LEU A C 1
ATOM 3704 O O . LEU A 1 457 ? 21.863 3.041 -8.991 1.00 91.56 457 LEU A O 1
ATOM 3708 N N . ARG A 1 458 ? 22.078 5.046 -7.991 1.00 85.88 458 ARG A N 1
ATOM 3709 C CA . ARG A 1 458 ? 22.515 4.558 -6.681 1.00 85.88 458 ARG A CA 1
ATOM 3710 C C . ARG A 1 458 ? 21.489 4.949 -5.624 1.00 85.88 458 ARG A C 1
ATOM 3712 O O . ARG A 1 458 ? 20.736 5.900 -5.814 1.00 85.88 458 ARG A O 1
ATOM 3719 N N . MET A 1 459 ? 21.500 4.227 -4.506 1.00 78.62 459 MET A N 1
ATOM 3720 C CA . MET A 1 459 ? 20.598 4.456 -3.372 1.00 78.62 459 MET A CA 1
ATOM 3721 C C . MET A 1 459 ? 20.737 5.858 -2.759 1.00 78.62 459 MET A C 1
ATOM 3723 O O . MET A 1 459 ? 19.767 6.414 -2.253 1.00 78.62 459 MET A O 1
ATOM 3727 N N . SER A 1 460 ? 21.939 6.436 -2.805 1.00 74.81 460 SER A N 1
ATOM 3728 C CA . SER A 1 460 ? 22.223 7.779 -2.307 1.00 74.81 460 SER A CA 1
ATOM 3729 C C . SER A 1 460 ? 22.804 8.672 -3.397 1.00 74.81 460 SER A C 1
ATOM 3731 O O . SER A 1 460 ? 23.547 8.230 -4.278 1.00 74.81 460 SER A O 1
ATOM 3733 N N . ILE A 1 461 ? 22.469 9.957 -3.304 1.00 69.81 461 ILE A N 1
ATOM 3734 C CA . ILE A 1 461 ? 23.156 11.024 -4.026 1.00 69.81 461 ILE A CA 1
ATOM 3735 C C . ILE A 1 461 ? 24.320 11.489 -3.149 1.00 69.81 461 ILE A C 1
ATOM 3737 O O . ILE A 1 461 ? 24.146 11.678 -1.949 1.00 69.81 461 ILE A O 1
ATOM 3741 N N . GLU A 1 462 ? 25.505 11.650 -3.737 1.00 70.50 462 GLU A N 1
ATOM 3742 C CA . GLU A 1 462 ? 26.659 12.245 -3.053 1.00 70.50 462 GLU A CA 1
ATOM 3743 C C . GLU A 1 462 ? 26.324 13.664 -2.563 1.00 70.50 462 GLU A C 1
ATOM 3745 O O . GLU A 1 462 ? 25.710 14.441 -3.301 1.00 70.50 462 GLU A O 1
ATOM 3750 N N . ASP A 1 463 ? 26.751 14.012 -1.345 1.00 60.06 463 ASP A N 1
ATOM 3751 C CA . ASP A 1 463 ? 26.453 15.306 -0.722 1.00 60.06 463 ASP A CA 1
ATOM 3752 C C . ASP A 1 463 ? 26.730 16.487 -1.670 1.00 60.06 463 ASP A C 1
ATOM 3754 O O . ASP A 1 463 ? 27.828 16.652 -2.205 1.00 60.06 463 ASP A O 1
ATOM 3758 N N . GLY A 1 464 ? 25.711 17.329 -1.871 1.00 61.88 464 GLY A N 1
ATOM 3759 C CA . GLY A 1 464 ? 25.792 18.554 -2.672 1.00 61.88 464 GLY A CA 1
ATOM 3760 C C . GLY A 1 464 ? 25.491 18.411 -4.169 1.00 61.88 464 GLY A C 1
ATOM 3761 O O . GLY A 1 464 ? 25.345 19.441 -4.829 1.00 61.88 464 GLY A O 1
ATOM 3762 N N . ARG A 1 465 ? 25.342 17.194 -4.717 1.00 74.12 465 ARG A N 1
ATOM 3763 C CA . ARG A 1 465 ? 24.891 17.019 -6.113 1.00 74.12 465 ARG A CA 1
ATOM 3764 C C . ARG A 1 465 ? 23.386 17.229 -6.259 1.00 74.12 465 ARG A C 1
ATOM 3766 O O . ARG A 1 465 ? 22.597 16.784 -5.424 1.00 74.12 465 ARG A O 1
ATOM 3773 N N . ARG A 1 466 ? 22.971 17.855 -7.364 1.00 80.88 466 ARG A N 1
ATOM 3774 C CA . ARG A 1 466 ? 21.544 17.979 -7.721 1.00 80.88 466 ARG A CA 1
ATOM 3775 C C . ARG A 1 466 ? 21.040 16.705 -8.390 1.00 80.88 466 ARG A C 1
ATOM 3777 O O . ARG A 1 466 ? 21.786 16.043 -9.110 1.00 80.88 466 ARG A O 1
ATOM 3784 N N . PHE A 1 467 ? 19.754 16.392 -8.227 1.00 84.62 467 PHE A N 1
ATOM 3785 C CA . PHE A 1 467 ? 19.148 15.211 -8.850 1.00 84.62 467 PHE A CA 1
ATOM 3786 C C . PHE A 1 467 ? 19.327 15.206 -10.377 1.00 84.62 467 PHE A C 1
ATOM 3788 O O . PHE A 1 467 ? 19.725 14.195 -10.955 1.00 84.62 467 PHE A O 1
ATOM 3795 N N . GLN A 1 468 ? 19.174 16.364 -11.023 1.00 85.44 468 GLN A N 1
ATOM 3796 C CA . GLN A 1 468 ? 19.369 16.501 -12.466 1.00 85.44 468 GLN A CA 1
ATOM 3797 C C . GLN A 1 468 ? 20.794 16.158 -12.933 1.00 85.44 468 GLN A C 1
ATOM 3799 O O . GLN A 1 468 ? 20.987 15.677 -14.051 1.00 85.44 468 GLN A O 1
ATOM 3804 N N . GLU A 1 469 ? 21.816 16.372 -12.101 1.00 86.50 469 GLU A N 1
ATOM 3805 C CA . GLU A 1 469 ? 23.197 15.990 -12.425 1.00 86.50 469 GLU A CA 1
ATOM 3806 C C . GLU A 1 469 ? 23.355 14.469 -12.447 1.00 86.50 469 GLU A C 1
ATOM 3808 O O . GLU A 1 469 ? 23.994 13.937 -13.357 1.00 86.50 469 GLU A O 1
ATOM 3813 N N . VAL A 1 470 ? 22.711 13.778 -11.501 1.00 88.75 470 VAL A N 1
ATOM 3814 C CA . VAL A 1 470 ? 22.680 12.309 -11.416 1.00 88.75 470 VAL A CA 1
ATOM 3815 C C . VAL A 1 470 ? 21.945 11.709 -12.613 1.00 88.75 470 VAL A C 1
ATOM 3817 O O . VAL A 1 470 ? 22.437 10.769 -13.238 1.00 88.75 470 VAL A O 1
ATOM 3820 N N . ILE A 1 471 ? 20.802 12.285 -12.991 1.00 92.50 471 ILE A N 1
ATOM 3821 C CA . ILE A 1 471 ? 20.053 11.868 -14.183 1.00 92.50 471 ILE A CA 1
ATOM 3822 C C . ILE A 1 471 ? 20.876 12.082 -15.456 1.00 92.50 471 ILE A C 1
ATOM 3824 O O . ILE A 1 471 ? 20.941 11.206 -16.322 1.00 92.50 471 ILE A O 1
ATOM 3828 N N . ASN A 1 472 ? 21.559 13.221 -15.570 1.00 90.94 472 ASN A N 1
ATOM 3829 C CA . ASN A 1 472 ? 22.411 13.497 -16.720 1.00 90.94 472 ASN A CA 1
ATOM 3830 C C . ASN A 1 472 ? 23.594 12.522 -16.816 1.00 90.94 472 ASN A C 1
ATOM 3832 O O . ASN A 1 472 ? 23.911 12.109 -17.933 1.00 90.94 472 ASN A O 1
ATOM 3836 N N . SER A 1 473 ? 24.236 12.133 -15.705 1.00 91.25 473 SER A N 1
ATOM 3837 C CA . SER A 1 473 ? 25.284 11.100 -15.739 1.00 91.25 473 SER A CA 1
ATOM 3838 C C . SER A 1 473 ? 24.715 9.737 -16.126 1.00 91.25 473 SER A C 1
ATOM 3840 O O . SER A 1 473 ? 25.163 9.170 -17.118 1.00 91.25 473 SER A O 1
ATOM 3842 N N . SER A 1 474 ? 23.645 9.294 -15.460 1.00 93.25 474 SER A N 1
ATOM 3843 C CA . SER A 1 474 ? 22.975 8.019 -15.754 1.00 93.25 474 SER A CA 1
ATOM 3844 C C . SER A 1 474 ? 22.554 7.911 -17.228 1.00 93.25 474 SER A C 1
ATOM 3846 O O . SER A 1 474 ? 22.764 6.886 -17.874 1.00 93.25 474 SER A O 1
ATOM 3848 N N . SER A 1 475 ? 22.029 8.995 -17.809 1.00 95.19 475 SER A N 1
ATOM 3849 C CA . SER A 1 475 ? 21.624 9.014 -19.218 1.00 95.19 475 SER A CA 1
ATOM 3850 C C . SER A 1 475 ? 22.787 8.830 -20.195 1.00 95.19 475 SER A C 1
ATOM 3852 O O . SER A 1 475 ? 22.594 8.252 -21.264 1.00 95.19 475 SER A O 1
ATOM 3854 N N . LYS A 1 476 ? 23.986 9.324 -19.854 1.00 95.12 476 LYS A N 1
ATOM 3855 C CA . LYS A 1 476 ? 25.191 9.160 -20.677 1.00 95.12 476 LYS A CA 1
ATOM 3856 C C . LYS A 1 476 ? 25.706 7.732 -20.583 1.00 95.12 476 LYS A C 1
ATOM 3858 O O . LYS A 1 476 ? 26.013 7.154 -21.622 1.00 95.12 476 LYS A O 1
ATOM 3863 N N . ASP A 1 477 ? 25.718 7.177 -19.374 1.00 93.88 477 ASP A N 1
ATOM 3864 C CA . ASP A 1 477 ? 26.122 5.793 -19.131 1.00 93.88 477 ASP A CA 1
ATOM 3865 C C . ASP A 1 477 ? 25.192 4.841 -19.899 1.00 93.88 477 ASP A C 1
ATOM 3867 O O . ASP A 1 477 ? 25.646 4.046 -20.717 1.00 93.88 477 ASP A O 1
ATOM 3871 N N . LEU A 1 478 ? 23.871 5.020 -19.781 1.00 95.50 478 LEU A N 1
ATOM 3872 C CA . LEU A 1 478 ? 22.892 4.246 -20.552 1.00 95.50 478 LEU A CA 1
ATOM 3873 C C . LEU A 1 478 ? 23.045 4.436 -22.068 1.00 95.50 478 LEU A C 1
ATOM 3875 O O . LEU A 1 478 ? 22.972 3.465 -22.821 1.00 95.50 478 LEU A O 1
ATOM 3879 N N . LEU A 1 479 ? 23.273 5.663 -22.545 1.00 95.56 479 LEU A N 1
ATOM 3880 C CA . LEU A 1 479 ? 23.486 5.912 -23.973 1.00 95.56 479 LEU A CA 1
ATOM 3881 C C . LEU A 1 479 ? 24.709 5.152 -24.508 1.00 95.56 479 LEU A C 1
ATOM 3883 O O . LEU A 1 479 ? 24.647 4.624 -25.619 1.00 95.56 479 LEU A O 1
ATOM 3887 N N . GLN A 1 480 ? 25.793 5.101 -23.733 1.00 93.94 480 GLN A N 1
ATOM 3888 C CA . GLN A 1 480 ? 27.026 4.407 -24.096 1.00 93.94 480 GLN A CA 1
ATOM 3889 C C . GLN A 1 480 ? 26.875 2.881 -24.028 1.00 93.94 480 GLN A C 1
ATOM 3891 O O . GLN A 1 480 ? 27.386 2.184 -24.902 1.00 93.94 480 GLN A O 1
ATOM 3896 N N . GLU A 1 481 ? 26.186 2.368 -23.010 1.00 91.94 481 GLU A N 1
ATOM 3897 C CA . GLU A 1 481 ? 26.122 0.934 -22.709 1.00 91.94 481 GLU A CA 1
ATOM 3898 C C . GLU A 1 481 ? 25.021 0.194 -23.474 1.00 91.94 481 GLU A C 1
ATOM 3900 O O . GLU A 1 481 ? 25.256 -0.888 -24.007 1.00 91.94 481 GLU A O 1
ATOM 3905 N N . VAL A 1 482 ? 23.812 0.762 -23.536 1.00 92.31 482 VAL A N 1
ATOM 3906 C CA . VAL A 1 482 ? 22.629 0.096 -24.123 1.00 92.31 482 VAL A CA 1
ATOM 3907 C C . VAL A 1 482 ? 22.124 0.774 -25.400 1.00 92.31 482 VAL A C 1
ATOM 3909 O O . VAL A 1 482 ? 21.247 0.251 -26.093 1.00 92.31 482 VAL A O 1
ATOM 3912 N N . GLY A 1 483 ? 22.700 1.926 -25.752 1.00 94.06 483 GLY A N 1
ATOM 3913 C CA . GLY A 1 483 ? 22.376 2.675 -26.960 1.00 94.06 483 GLY A CA 1
ATOM 3914 C C . GLY A 1 483 ? 21.137 3.566 -26.836 1.00 94.06 483 GLY A C 1
ATOM 3915 O O . GLY A 1 483 ? 20.322 3.461 -25.920 1.00 94.06 483 GLY A O 1
ATOM 3916 N N . LEU A 1 484 ? 20.972 4.455 -27.822 1.00 95.62 484 LEU A N 1
ATOM 3917 C CA . LEU A 1 484 ? 19.985 5.543 -27.799 1.00 95.62 484 LEU A CA 1
ATOM 3918 C C . LEU A 1 484 ? 18.537 5.077 -27.600 1.00 95.62 484 LEU A C 1
ATOM 3920 O O . LEU A 1 484 ? 17.787 5.691 -26.846 1.00 95.62 484 LEU A O 1
ATOM 3924 N N . PHE A 1 485 ? 18.129 4.017 -28.300 1.00 94.75 485 PHE A N 1
ATOM 3925 C CA . PHE A 1 485 ? 16.748 3.540 -28.246 1.00 94.75 485 PHE A CA 1
ATOM 3926 C C . PHE A 1 485 ? 16.375 3.019 -26.857 1.00 94.75 485 PHE A C 1
ATOM 3928 O O . PHE A 1 485 ? 15.336 3.400 -26.326 1.00 94.75 485 PHE A O 1
ATOM 3935 N N . GLU A 1 486 ? 17.224 2.173 -26.273 1.00 93.31 486 GLU A N 1
ATOM 3936 C CA . GLU A 1 486 ? 16.962 1.586 -24.960 1.00 93.31 486 GLU A CA 1
ATOM 3937 C C . GLU A 1 486 ? 17.069 2.646 -23.862 1.00 93.31 486 GLU A C 1
ATOM 3939 O O . GLU A 1 486 ? 16.192 2.721 -23.006 1.00 93.31 486 GLU A O 1
ATOM 3944 N N . ALA A 1 487 ? 18.061 3.540 -23.945 1.00 95.50 487 ALA A N 1
ATOM 3945 C CA . ALA A 1 487 ? 18.170 4.672 -23.032 1.00 95.50 487 ALA A CA 1
ATOM 3946 C C . ALA A 1 487 ? 16.891 5.532 -23.049 1.00 95.50 487 ALA A C 1
ATOM 3948 O O . ALA A 1 487 ? 16.297 5.774 -22.002 1.00 95.50 487 ALA A O 1
ATOM 3949 N N . ILE A 1 488 ? 16.391 5.919 -24.230 1.00 94.62 488 ILE A N 1
ATOM 3950 C CA . ILE A 1 488 ? 15.129 6.670 -24.336 1.00 94.62 488 ILE A CA 1
ATOM 3951 C C . ILE A 1 488 ? 13.944 5.858 -23.808 1.00 94.62 488 ILE A C 1
ATOM 3953 O O . ILE A 1 488 ? 13.100 6.428 -23.125 1.00 94.62 488 ILE A O 1
ATOM 3957 N N . SER A 1 489 ? 13.886 4.548 -24.063 1.00 93.06 489 SER A N 1
ATOM 3958 C CA . SER A 1 489 ? 12.815 3.695 -23.535 1.00 93.06 489 SER A CA 1
ATOM 3959 C C . SER A 1 489 ? 12.801 3.620 -22.005 1.00 93.06 489 SER A C 1
ATOM 3961 O O . SER A 1 489 ? 11.727 3.460 -21.428 1.00 93.06 489 SER A O 1
ATOM 3963 N N . ARG A 1 490 ? 13.962 3.714 -21.345 1.00 93.44 490 ARG A N 1
ATOM 3964 C CA . ARG A 1 490 ? 14.064 3.741 -19.876 1.00 93.44 490 ARG A CA 1
ATOM 3965 C C . ARG A 1 490 ? 13.618 5.088 -19.305 1.00 93.44 490 ARG A C 1
ATOM 3967 O O . ARG A 1 490 ? 12.974 5.120 -18.264 1.00 93.44 490 ARG A O 1
ATOM 3974 N N . PHE A 1 491 ? 13.882 6.187 -20.017 1.00 94.25 491 PHE A N 1
ATOM 3975 C CA . PHE A 1 491 ? 13.481 7.531 -19.584 1.00 94.25 491 PHE A CA 1
ATOM 3976 C C . PHE A 1 491 ? 12.068 7.954 -20.019 1.00 94.25 491 PHE A C 1
ATOM 3978 O O . PHE A 1 491 ? 11.509 8.873 -19.430 1.00 94.25 491 PHE A O 1
ATOM 3985 N N . SER A 1 492 ? 11.451 7.291 -21.002 1.00 92.31 492 SER A N 1
ATOM 3986 C CA . SER A 1 492 ? 10.128 7.668 -21.536 1.00 92.31 492 SER A CA 1
ATOM 3987 C C . SER A 1 492 ? 8.962 7.456 -20.567 1.00 92.31 492 SER A C 1
ATOM 3989 O O . SER A 1 492 ? 7.832 7.828 -20.878 1.00 92.31 492 SER A O 1
ATOM 3991 N N . GLY A 1 493 ? 9.222 6.821 -19.426 1.00 92.88 493 GLY A N 1
ATOM 3992 C CA . GLY A 1 493 ? 8.256 6.596 -18.360 1.00 92.88 493 GLY A CA 1
ATOM 3993 C C . GLY A 1 493 ? 8.307 7.609 -17.226 1.00 92.88 493 GLY A C 1
ATOM 3994 O O . GLY A 1 493 ? 7.644 7.385 -16.220 1.00 92.88 493 GLY A O 1
ATOM 3995 N N . LEU A 1 494 ? 9.096 8.678 -17.343 1.00 95.88 494 LEU A N 1
ATOM 3996 C CA . LEU A 1 494 ? 9.375 9.590 -16.236 1.00 95.88 494 LEU A CA 1
ATOM 3997 C C . LEU A 1 494 ? 8.832 10.992 -16.503 1.00 95.88 494 LEU A C 1
ATOM 3999 O O . LEU A 1 494 ? 9.041 11.518 -17.588 1.00 95.88 494 LEU A O 1
ATOM 4003 N N . PRO A 1 495 ? 8.209 11.661 -15.523 1.00 96.56 495 PRO A N 1
ATOM 4004 C CA . PRO A 1 495 ? 7.673 13.006 -15.697 1.00 96.56 495 PRO A CA 1
ATOM 4005 C C . PRO A 1 495 ? 8.770 14.083 -15.635 1.00 96.56 495 PRO A C 1
ATOM 4007 O O . PRO A 1 495 ? 8.553 15.158 -15.088 1.00 96.56 495 PRO A O 1
ATOM 4010 N N . ILE A 1 496 ? 9.961 13.809 -16.165 1.00 95.69 496 ILE A N 1
ATOM 4011 C CA . ILE A 1 496 ? 11.110 14.724 -16.175 1.00 95.69 496 ILE A CA 1
ATOM 4012 C C . ILE A 1 496 ? 11.502 15.043 -17.618 1.00 95.69 496 ILE A C 1
ATOM 4014 O O . ILE A 1 496 ? 11.311 14.200 -18.498 1.00 95.69 496 ILE A O 1
ATOM 4018 N N . PRO A 1 497 ? 12.069 16.224 -17.910 1.00 94.81 497 PRO A N 1
ATOM 4019 C CA . PRO A 1 497 ? 12.561 16.509 -19.249 1.00 94.81 497 PRO A CA 1
ATOM 4020 C C . PRO A 1 497 ? 13.569 15.451 -19.714 1.00 94.81 497 PRO A C 1
ATOM 4022 O O . PRO A 1 497 ? 14.497 15.110 -18.978 1.00 94.81 497 PRO A O 1
ATOM 4025 N N . LEU A 1 498 ? 13.412 14.943 -20.946 1.00 94.69 498 LEU A N 1
ATOM 4026 C CA . LEU A 1 498 ? 14.390 14.010 -21.515 1.00 94.69 498 LEU A CA 1
ATOM 4027 C C . LEU A 1 498 ? 15.808 14.598 -21.412 1.00 94.69 498 LEU A C 1
ATOM 4029 O O . LEU A 1 498 ? 16.020 15.735 -21.851 1.00 94.69 498 LEU A O 1
ATOM 4033 N N . PRO A 1 499 ? 16.789 13.832 -20.896 1.00 95.12 499 PRO A N 1
ATOM 4034 C CA . PRO A 1 499 ? 18.160 14.299 -20.778 1.00 95.12 499 PRO A CA 1
ATOM 4035 C C . PRO A 1 499 ? 18.700 14.821 -22.110 1.00 95.12 499 PRO A C 1
ATOM 4037 O O . PRO A 1 499 ? 18.549 14.189 -23.162 1.00 95.12 499 PRO A O 1
ATOM 4040 N N . LYS A 1 500 ? 19.367 15.978 -22.062 1.00 93.38 500 LYS A N 1
ATOM 4041 C CA . LYS A 1 500 ? 19.855 16.675 -23.261 1.00 93.38 500 LYS A CA 1
ATOM 4042 C C . LYS A 1 500 ? 20.778 15.798 -24.116 1.00 93.38 500 LYS A C 1
ATOM 4044 O O . LYS A 1 500 ? 20.697 15.844 -25.338 1.00 93.38 500 LYS A O 1
ATOM 4049 N N . SER A 1 501 ? 21.594 14.958 -23.477 1.00 94.81 501 SER A N 1
ATOM 4050 C CA . SER A 1 501 ? 22.444 13.943 -24.120 1.00 94.81 501 SER A CA 1
ATOM 4051 C C . SER A 1 501 ? 21.668 13.039 -25.086 1.00 94.81 501 SER A C 1
ATOM 4053 O O . SER A 1 501 ? 22.132 12.789 -26.197 1.00 94.81 501 SER A O 1
ATOM 4055 N N . LEU A 1 502 ? 20.472 12.587 -24.698 1.00 95.88 502 LEU A N 1
ATOM 4056 C CA . LEU A 1 502 ? 19.628 11.704 -25.506 1.00 95.88 502 LEU A CA 1
ATOM 4057 C C . LEU A 1 502 ? 18.952 12.464 -26.651 1.00 95.88 502 LEU A C 1
ATOM 4059 O O . LEU A 1 502 ? 18.907 11.978 -27.782 1.00 95.88 502 LEU A O 1
ATOM 4063 N N . VAL A 1 503 ? 18.459 13.676 -26.379 1.00 94.75 503 VAL A N 1
ATOM 4064 C CA . VAL A 1 503 ? 17.835 14.528 -27.404 1.00 94.75 503 VAL A CA 1
ATOM 4065 C C . VAL A 1 503 ? 18.854 14.919 -28.481 1.00 94.75 503 VAL A C 1
ATOM 4067 O O . VAL A 1 503 ? 18.556 14.832 -29.674 1.00 94.75 503 VAL A O 1
ATOM 4070 N N . ASP A 1 504 ? 20.067 15.305 -28.085 1.00 94.94 504 ASP A N 1
ATOM 4071 C CA . ASP A 1 504 ? 21.134 15.690 -29.013 1.00 94.94 504 ASP A CA 1
ATOM 4072 C C . ASP A 1 504 ? 21.645 14.485 -29.823 1.00 94.94 504 ASP A C 1
ATOM 4074 O O . ASP A 1 504 ? 21.872 14.607 -31.032 1.00 94.94 504 ASP A O 1
ATOM 4078 N N . ALA A 1 505 ? 21.728 13.297 -29.213 1.00 95.31 505 ALA A N 1
ATOM 4079 C CA . ALA A 1 505 ? 22.031 12.057 -29.928 1.00 95.31 505 ALA A CA 1
ATOM 4080 C C . ALA A 1 505 ? 20.963 11.725 -30.989 1.00 95.31 505 ALA A C 1
ATOM 4082 O O . ALA A 1 505 ? 21.308 11.397 -32.124 1.00 95.31 505 ALA A O 1
ATOM 4083 N N . ALA A 1 506 ? 19.672 11.889 -30.675 1.00 93.94 506 ALA A N 1
ATOM 4084 C CA . ALA A 1 506 ? 18.583 11.674 -31.633 1.00 93.94 506 ALA A CA 1
ATOM 4085 C C . ALA A 1 506 ? 18.594 12.685 -32.796 1.00 93.94 506 ALA A C 1
ATOM 4087 O O . ALA A 1 506 ? 18.346 12.317 -33.948 1.00 93.94 506 ALA A O 1
ATOM 4088 N N . LYS A 1 507 ? 18.922 13.955 -32.525 1.00 92.88 507 LYS A N 1
ATOM 4089 C CA . LYS A 1 507 ? 19.081 14.988 -33.567 1.00 92.88 507 LYS A CA 1
ATOM 4090 C C . LYS A 1 507 ? 20.237 14.691 -34.518 1.00 92.88 507 LYS A C 1
ATOM 4092 O O . LYS A 1 507 ? 20.123 15.004 -35.705 1.00 92.88 507 LYS A O 1
ATOM 4097 N N . SER A 1 508 ? 21.305 14.088 -34.000 1.00 93.06 508 SER A N 1
ATOM 4098 C CA . SER A 1 508 ? 22.544 13.808 -34.735 1.00 93.06 508 SER A CA 1
ATOM 4099 C C . SER A 1 508 ? 22.454 12.595 -35.669 1.00 93.06 508 SER A C 1
ATOM 4101 O O . SER A 1 508 ? 23.340 12.406 -36.497 1.00 93.06 508 SER A O 1
ATOM 4103 N N . LEU A 1 509 ? 21.389 11.791 -35.574 1.00 93.31 509 LEU A N 1
ATOM 4104 C CA . LEU A 1 509 ? 21.138 10.673 -36.486 1.00 93.31 509 LEU A CA 1
ATOM 4105 C C . LEU A 1 509 ? 20.987 11.149 -37.944 1.00 93.31 509 LEU A C 1
ATOM 4107 O O . LEU A 1 509 ? 20.374 12.191 -38.218 1.00 93.31 509 LEU A O 1
ATOM 4111 N N . SER A 1 510 ? 21.473 10.346 -38.892 1.00 91.50 510 SER A N 1
ATOM 4112 C CA . SER A 1 510 ? 21.206 10.562 -40.320 1.00 91.50 510 SER A CA 1
ATOM 4113 C C . SER A 1 510 ? 19.707 10.396 -40.645 1.00 91.50 510 SER A C 1
ATOM 4115 O O . SER A 1 510 ? 18.980 9.767 -39.872 1.00 91.50 510 SER A O 1
ATOM 4117 N N . PRO A 1 511 ? 19.197 10.919 -41.779 1.00 89.44 511 PRO A N 1
ATOM 4118 C CA . PRO A 1 511 ? 17.775 10.798 -42.131 1.00 89.44 511 PRO A CA 1
ATOM 4119 C C . PRO A 1 511 ? 17.243 9.350 -42.136 1.00 89.44 511 PRO A C 1
ATOM 4121 O O . PRO A 1 511 ? 16.167 9.074 -41.599 1.00 89.44 511 PRO A O 1
ATOM 4124 N N . ASP A 1 512 ? 18.020 8.396 -42.657 1.00 89.56 512 ASP A N 1
ATOM 4125 C CA . ASP A 1 512 ? 17.633 6.978 -42.681 1.00 89.56 512 ASP A CA 1
ATOM 4126 C C . ASP A 1 512 ? 17.611 6.351 -41.279 1.00 89.56 512 ASP A C 1
ATOM 4128 O O . ASP A 1 512 ? 16.712 5.566 -40.946 1.00 89.56 512 ASP A O 1
ATOM 4132 N N . GLU A 1 513 ? 18.577 6.708 -40.431 1.00 92.69 513 GLU A N 1
ATOM 4133 C CA . GLU A 1 513 ? 18.620 6.269 -39.035 1.00 92.69 513 GLU A CA 1
ATOM 4134 C C . GLU A 1 513 ? 17.478 6.877 -38.224 1.00 92.69 513 GLU A C 1
ATOM 4136 O O . GLU A 1 513 ? 16.838 6.151 -37.462 1.00 92.69 513 GLU A O 1
ATOM 4141 N N . LYS A 1 514 ? 17.147 8.159 -38.442 1.00 92.06 514 LYS A N 1
ATOM 4142 C CA . LYS A 1 514 ? 15.980 8.825 -37.840 1.00 92.06 514 LYS A CA 1
ATOM 4143 C C . LYS A 1 514 ? 14.698 8.086 -38.181 1.00 92.06 514 LYS A C 1
ATOM 4145 O O . LYS A 1 514 ? 13.925 7.766 -37.280 1.00 92.06 514 LYS A O 1
ATOM 4150 N N . ARG A 1 515 ? 14.495 7.722 -39.449 1.00 90.50 515 ARG A N 1
ATOM 4151 C CA . ARG A 1 515 ? 13.303 6.972 -39.869 1.00 90.50 515 ARG A CA 1
ATOM 4152 C C . ARG A 1 515 ? 13.205 5.609 -39.177 1.00 90.50 515 ARG A C 1
ATOM 4154 O O . ARG A 1 515 ? 12.123 5.235 -38.717 1.00 90.50 515 ARG A O 1
ATOM 4161 N N . LYS A 1 516 ? 14.315 4.864 -39.087 1.00 92.75 516 LYS A N 1
ATOM 4162 C CA . LYS A 1 516 ? 14.368 3.577 -38.365 1.00 92.75 516 LYS A CA 1
ATOM 4163 C C . LYS A 1 516 ? 14.109 3.766 -36.869 1.00 92.75 516 LYS A C 1
ATOM 4165 O O . LYS A 1 516 ? 13.333 3.007 -36.291 1.00 92.75 516 LYS A O 1
ATOM 4170 N N . PHE A 1 517 ? 14.713 4.786 -36.268 1.00 93.25 517 PHE A N 1
ATOM 4171 C CA . PHE A 1 517 ? 14.559 5.139 -34.862 1.00 93.25 517 PHE A CA 1
ATOM 4172 C C . PHE A 1 517 ? 13.105 5.498 -34.525 1.00 93.25 517 PHE A C 1
ATOM 4174 O O . PHE A 1 517 ? 12.503 4.848 -33.676 1.00 93.25 517 PHE A O 1
ATOM 4181 N N . VAL A 1 518 ? 12.490 6.422 -35.271 1.00 92.94 518 VAL A N 1
ATOM 4182 C CA . VAL A 1 518 ? 11.077 6.816 -35.118 1.00 92.94 518 VAL A CA 1
ATOM 4183 C C . VAL A 1 518 ? 10.146 5.610 -35.257 1.00 92.94 518 VAL A C 1
ATOM 4185 O O . VAL A 1 518 ? 9.217 5.455 -34.464 1.00 92.94 518 VAL A O 1
ATOM 4188 N N . LYS A 1 519 ? 10.406 4.714 -36.222 1.00 91.31 519 LYS A N 1
ATOM 4189 C CA . LYS A 1 519 ? 9.612 3.487 -36.394 1.00 91.31 519 LYS A CA 1
ATOM 4190 C C . LYS A 1 519 ? 9.727 2.549 -35.189 1.00 91.31 519 LYS A C 1
ATOM 4192 O O . LYS A 1 519 ? 8.729 1.947 -34.813 1.00 91.31 519 LYS A O 1
ATOM 4197 N N . ARG A 1 520 ? 10.909 2.433 -34.574 1.00 91.00 520 ARG A N 1
ATOM 4198 C CA . ARG A 1 520 ? 11.086 1.660 -33.334 1.00 91.00 520 ARG A CA 1
ATOM 4199 C C . ARG A 1 520 ? 10.377 2.327 -32.153 1.00 91.00 520 ARG A C 1
ATOM 4201 O O . ARG A 1 520 ? 9.704 1.632 -31.402 1.00 91.00 520 ARG A O 1
ATOM 4208 N N . CYS A 1 521 ? 10.477 3.650 -32.008 1.00 89.06 521 CYS A N 1
ATOM 4209 C CA . CYS A 1 521 ? 9.821 4.397 -30.926 1.00 89.06 521 CYS A CA 1
ATOM 4210 C C . CYS A 1 521 ? 8.291 4.275 -30.961 1.00 89.06 521 CYS A C 1
ATOM 4212 O O . CYS A 1 521 ? 7.658 4.191 -29.912 1.00 89.06 521 CYS A O 1
ATOM 4214 N N . LEU A 1 522 ? 7.689 4.174 -32.150 1.00 87.00 522 LEU A N 1
ATOM 4215 C CA . LEU A 1 522 ? 6.251 3.912 -32.284 1.00 87.00 522 LEU A CA 1
ATOM 4216 C C . LEU A 1 522 ? 5.801 2.617 -31.593 1.00 87.00 522 LEU A C 1
ATOM 4218 O O . LEU A 1 522 ? 4.675 2.560 -31.118 1.00 87.00 522 LEU A O 1
ATOM 4222 N N . ASN A 1 523 ? 6.667 1.606 -31.497 1.00 77.88 523 ASN A N 1
ATOM 4223 C CA . ASN A 1 523 ? 6.315 0.322 -30.885 1.00 77.88 523 ASN A CA 1
ATOM 4224 C C . ASN A 1 523 ? 6.385 0.338 -29.349 1.00 77.88 523 ASN A C 1
ATOM 4226 O O . ASN A 1 523 ? 5.870 -0.579 -28.721 1.00 77.88 523 ASN A O 1
ATOM 4230 N N . ILE A 1 524 ? 7.023 1.347 -28.747 1.00 73.19 524 ILE A N 1
ATOM 4231 C CA . ILE A 1 524 ? 7.211 1.457 -27.286 1.00 73.19 524 ILE A CA 1
ATOM 4232 C C . ILE A 1 524 ? 6.456 2.641 -26.668 1.00 73.19 524 ILE A C 1
ATOM 4234 O O . ILE A 1 524 ? 6.480 2.835 -25.456 1.00 73.19 524 ILE A O 1
ATOM 4238 N N . THR A 1 525 ? 5.760 3.434 -27.487 1.00 76.88 525 THR A N 1
ATOM 4239 C CA . THR A 1 525 ? 4.920 4.551 -27.028 1.00 76.88 525 THR A CA 1
ATOM 4240 C C . THR A 1 525 ? 3.569 4.038 -26.546 1.00 76.88 525 THR A C 1
ATOM 4242 O O . THR A 1 525 ? 2.548 4.190 -27.214 1.00 76.88 525 THR A O 1
ATOM 4245 N N . GLY A 1 526 ? 3.585 3.368 -25.394 1.00 82.62 526 GLY A N 1
ATOM 4246 C CA . GLY A 1 526 ? 2.401 2.715 -24.840 1.00 82.62 526 GLY A CA 1
ATOM 4247 C C . GLY A 1 526 ? 1.651 3.530 -23.789 1.00 82.62 526 GLY A C 1
ATOM 4248 O O . GLY A 1 526 ? 0.441 3.391 -23.724 1.00 82.62 526 GLY A O 1
ATOM 4249 N N . SER A 1 527 ? 2.315 4.390 -23.004 1.00 92.69 527 SER A N 1
ATOM 4250 C CA . SER A 1 527 ? 1.650 5.211 -21.972 1.00 92.69 527 SER A CA 1
ATOM 4251 C C . SER A 1 527 ? 1.458 6.672 -22.400 1.00 92.69 527 SER A C 1
ATOM 4253 O O . SER A 1 527 ? 2.250 7.162 -23.220 1.00 92.69 527 SER A O 1
ATOM 4255 N N . PRO A 1 528 ? 0.496 7.411 -21.807 1.00 93.81 528 PRO A N 1
ATOM 4256 C CA . PRO A 1 528 ? 0.330 8.851 -22.035 1.00 93.81 528 PRO A CA 1
ATOM 4257 C C . PRO A 1 528 ? 1.636 9.647 -21.890 1.00 93.81 528 PRO A C 1
ATOM 4259 O O . PRO A 1 528 ? 1.974 10.468 -22.739 1.00 93.81 528 PRO A O 1
ATOM 4262 N N . LEU A 1 529 ? 2.436 9.318 -20.874 1.00 94.44 529 LEU A N 1
ATOM 4263 C CA . LEU A 1 529 ? 3.728 9.952 -20.615 1.00 94.44 529 LEU A CA 1
ATOM 4264 C C . LEU A 1 529 ? 4.740 9.747 -21.753 1.00 94.44 529 LEU A C 1
ATOM 4266 O O . LEU A 1 529 ? 5.315 10.701 -22.278 1.00 94.44 529 LEU A O 1
ATOM 4270 N N . SER A 1 530 ? 4.894 8.505 -22.217 1.00 94.81 530 SER A N 1
ATOM 4271 C CA . SER A 1 530 ? 5.802 8.194 -23.327 1.00 94.81 530 SER A CA 1
ATOM 4272 C C . SER A 1 530 ? 5.389 8.858 -24.641 1.00 94.81 530 SER A C 1
ATOM 4274 O O . SER A 1 530 ? 6.248 9.203 -25.456 1.00 94.81 530 SER A O 1
ATOM 4276 N N . LYS A 1 531 ? 4.085 9.106 -24.835 1.00 95.31 531 LYS A N 1
ATOM 4277 C CA . LYS A 1 531 ? 3.570 9.863 -25.981 1.00 95.31 531 LYS A CA 1
ATOM 4278 C C . LYS A 1 531 ? 4.020 11.328 -25.926 1.00 95.31 531 LYS A C 1
ATOM 4280 O O . LYS A 1 531 ? 4.427 11.841 -26.967 1.00 95.31 531 LYS A O 1
ATOM 4285 N N . PHE A 1 532 ? 4.047 11.975 -24.754 1.00 95.62 532 PHE A N 1
ATOM 4286 C CA . PHE A 1 532 ? 4.598 13.335 -24.613 1.00 95.62 532 PHE A CA 1
ATOM 4287 C C . PHE A 1 532 ? 6.089 13.397 -24.946 1.00 95.62 532 PHE A C 1
ATOM 4289 O O . PHE A 1 532 ? 6.501 14.240 -25.745 1.00 95.62 532 PHE A O 1
ATOM 4296 N N . HIS A 1 533 ? 6.897 12.468 -24.428 1.00 96.00 533 HIS A N 1
ATOM 4297 C CA . HIS A 1 533 ? 8.318 12.388 -24.789 1.00 96.00 533 HIS A CA 1
ATOM 4298 C C . HIS A 1 533 ? 8.532 12.148 -26.278 1.00 96.00 533 HIS A C 1
ATOM 4300 O O . HIS A 1 533 ? 9.436 12.725 -26.883 1.00 96.00 533 HIS A O 1
ATOM 4306 N N . PHE A 1 534 ? 7.686 11.330 -26.898 1.00 95.75 534 PHE A N 1
ATOM 4307 C CA . PHE A 1 534 ? 7.788 11.086 -28.325 1.00 95.75 534 PHE A CA 1
ATOM 4308 C C . PHE A 1 534 ? 7.382 12.307 -29.156 1.00 95.75 534 PHE A C 1
ATOM 4310 O O . PHE A 1 534 ? 8.071 12.619 -30.125 1.00 95.75 534 PHE A O 1
ATOM 4317 N N . ILE A 1 535 ? 6.344 13.053 -28.758 1.00 95.06 535 ILE A N 1
ATOM 4318 C CA . ILE A 1 535 ? 6.016 14.353 -29.369 1.00 95.06 535 ILE A CA 1
ATOM 4319 C C . ILE A 1 535 ? 7.200 15.316 -29.223 1.00 95.06 535 ILE A C 1
ATOM 4321 O O . ILE A 1 535 ? 7.595 15.932 -30.212 1.00 95.06 535 ILE A O 1
ATOM 4325 N N . HIS A 1 536 ? 7.806 15.395 -28.033 1.00 94.62 536 HIS A N 1
ATOM 4326 C CA . HIS A 1 536 ? 8.974 16.238 -27.780 1.00 94.62 536 HIS A CA 1
ATOM 4327 C C . HIS A 1 536 ? 10.136 15.867 -28.715 1.00 94.62 536 HIS A C 1
ATOM 4329 O O . HIS A 1 536 ? 10.702 16.743 -29.367 1.00 94.62 536 HIS A O 1
ATOM 4335 N N . LEU A 1 537 ? 10.458 14.576 -28.856 1.00 93.75 537 LEU A N 1
ATOM 4336 C CA . LEU A 1 537 ? 11.487 14.108 -29.791 1.00 93.75 537 LEU A CA 1
ATOM 4337 C C . LEU A 1 537 ? 11.145 14.467 -31.240 1.00 93.75 537 LEU A C 1
ATOM 4339 O O . LEU A 1 537 ? 11.995 15.022 -31.934 1.00 93.75 537 LEU A O 1
ATOM 4343 N N . LEU A 1 538 ? 9.909 14.204 -31.685 1.00 93.31 538 LEU A N 1
ATOM 4344 C CA . LEU A 1 538 ? 9.449 14.531 -33.037 1.00 93.31 538 LEU A CA 1
ATOM 4345 C C . LEU A 1 538 ? 9.598 16.029 -33.326 1.00 93.31 538 LEU A C 1
ATOM 4347 O O . LEU A 1 538 ? 10.158 16.372 -34.362 1.00 93.31 538 LEU A O 1
ATOM 4351 N N . ALA A 1 539 ? 9.190 16.901 -32.401 1.00 90.69 539 ALA A N 1
ATOM 4352 C CA . ALA A 1 539 ? 9.293 18.354 -32.545 1.00 90.69 539 ALA A CA 1
ATOM 4353 C C . ALA A 1 539 ? 10.745 18.870 -32.612 1.00 90.69 539 ALA A C 1
ATOM 4355 O O . ALA A 1 539 ? 11.004 19.950 -33.149 1.00 90.69 539 ALA A O 1
ATOM 4356 N N . HIS A 1 540 ? 11.698 18.105 -32.074 1.00 88.81 540 HIS A N 1
ATOM 4357 C CA . HIS A 1 540 ? 13.121 18.441 -32.069 1.00 88.81 540 HIS A CA 1
ATOM 4358 C C . HIS A 1 540 ? 13.899 17.882 -33.266 1.00 88.81 540 HIS A C 1
ATOM 4360 O O . HIS A 1 540 ? 14.951 18.431 -33.596 1.00 88.81 540 HIS A O 1
ATOM 4366 N N . ILE A 1 541 ? 13.405 16.822 -33.917 1.00 87.44 541 ILE A N 1
ATOM 4367 C CA . ILE A 1 541 ? 14.015 16.238 -35.127 1.00 87.44 541 ILE A CA 1
ATOM 4368 C C . ILE A 1 541 ? 13.305 16.656 -36.424 1.00 87.44 541 ILE A C 1
ATOM 4370 O O . ILE A 1 541 ? 13.807 16.368 -37.508 1.00 87.44 541 ILE A O 1
ATOM 4374 N N . SER A 1 542 ? 12.147 17.322 -36.339 1.00 73.38 542 SER A N 1
ATOM 4375 C CA . SER A 1 542 ? 11.289 17.681 -37.477 1.00 73.38 542 SER A CA 1
ATOM 4376 C C . SER A 1 542 ? 11.756 18.883 -38.302 1.00 73.38 542 SER A C 1
ATOM 4378 O O . SER A 1 542 ? 10.945 19.413 -39.057 1.00 73.38 542 SER A O 1
ATOM 4380 N N . THR A 1 543 ? 13.007 19.341 -38.175 1.00 64.69 543 THR A N 1
ATOM 4381 C CA . THR A 1 543 ? 13.471 20.593 -38.805 1.00 64.69 543 THR A CA 1
ATOM 4382 C C . THR A 1 543 ? 13.292 20.624 -40.326 1.00 64.69 543 THR A C 1
ATOM 4384 O O . THR A 1 543 ? 13.104 21.708 -40.861 1.00 64.69 543 THR A O 1
ATOM 4387 N N . ASP A 1 544 ? 13.233 19.462 -40.998 1.00 57.81 544 ASP A N 1
ATOM 4388 C CA . ASP A 1 544 ? 13.157 19.371 -42.467 1.00 57.81 544 ASP A CA 1
ATOM 4389 C C . ASP A 1 544 ? 12.127 18.346 -43.010 1.00 57.81 544 ASP A C 1
ATOM 4391 O O . ASP A 1 544 ? 11.977 18.190 -44.222 1.00 57.81 544 ASP A O 1
ATOM 4395 N N . GLU A 1 545 ? 11.375 17.641 -42.148 1.00 72.88 545 GLU A N 1
ATOM 4396 C CA . GLU A 1 545 ? 10.469 16.552 -42.564 1.00 72.88 545 GLU A CA 1
ATOM 4397 C C . GLU A 1 545 ? 9.008 16.752 -42.117 1.00 72.88 545 GLU A C 1
ATOM 4399 O O . GLU A 1 545 ? 8.620 16.460 -40.980 1.00 72.88 545 GLU A O 1
ATOM 4404 N N . HIS A 1 546 ? 8.132 17.116 -43.065 1.00 81.94 546 HIS A N 1
ATOM 4405 C CA . HIS A 1 546 ? 6.679 17.233 -42.842 1.00 81.94 546 HIS A CA 1
ATOM 4406 C C . HIS A 1 546 ? 6.018 15.949 -42.297 1.00 81.94 546 HIS A C 1
ATOM 4408 O O . HIS A 1 546 ? 4.928 16.001 -41.719 1.00 81.94 546 HIS A O 1
ATOM 4414 N N . ALA A 1 547 ? 6.635 14.778 -42.488 1.00 87.94 547 ALA A N 1
ATOM 4415 C CA . ALA A 1 547 ? 6.119 13.507 -41.988 1.00 87.94 547 ALA A CA 1
ATOM 4416 C C . ALA A 1 547 ? 6.118 13.437 -40.450 1.00 87.94 547 ALA A C 1
ATOM 4418 O O . ALA A 1 547 ? 5.104 13.033 -39.877 1.00 87.94 547 ALA A O 1
ATOM 4419 N N . TYR A 1 548 ? 7.195 13.879 -39.790 1.00 90.94 548 TYR A N 1
ATOM 4420 C CA . TYR A 1 548 ? 7.298 13.874 -38.325 1.00 90.94 548 TYR A CA 1
ATOM 4421 C C . TYR A 1 548 ? 6.333 14.871 -37.690 1.00 90.94 548 TYR A C 1
ATOM 4423 O O . TYR A 1 548 ? 5.649 14.530 -36.727 1.00 90.94 548 TYR A O 1
ATOM 4431 N N . HIS A 1 549 ? 6.174 16.045 -38.306 1.00 89.56 549 HIS A N 1
ATOM 4432 C CA . HIS A 1 549 ? 5.171 17.021 -37.889 1.00 89.56 549 HIS A CA 1
ATOM 4433 C C . HIS A 1 549 ? 3.750 16.434 -37.947 1.00 89.56 549 HIS A C 1
ATOM 4435 O O . HIS A 1 549 ? 3.013 16.469 -36.963 1.00 89.56 549 HIS A O 1
ATOM 4441 N N . ARG A 1 550 ? 3.361 15.808 -39.071 1.00 90.88 550 ARG A N 1
ATOM 4442 C CA . ARG A 1 550 ? 2.043 15.149 -39.197 1.00 90.88 550 ARG A CA 1
ATOM 4443 C C . ARG A 1 550 ? 1.846 14.025 -38.180 1.00 90.88 550 ARG A C 1
ATOM 4445 O O . ARG A 1 550 ? 0.742 13.871 -37.661 1.00 90.88 550 ARG A O 1
ATOM 4452 N N . LEU A 1 551 ? 2.894 13.249 -37.902 1.00 92.69 551 LEU A N 1
ATOM 4453 C CA . LEU A 1 551 ? 2.843 12.193 -36.896 1.00 92.69 551 LEU A CA 1
ATOM 4454 C C . LEU A 1 551 ? 2.605 12.767 -35.493 1.00 92.69 551 LEU A C 1
ATOM 4456 O O . LEU A 1 551 ? 1.714 12.275 -34.803 1.00 92.69 551 LEU A O 1
ATOM 4460 N N . ALA A 1 552 ? 3.320 13.830 -35.112 1.00 92.75 552 ALA A N 1
ATOM 4461 C CA . ALA A 1 552 ? 3.123 14.518 -33.838 1.00 92.75 552 ALA A CA 1
ATOM 4462 C C . ALA A 1 552 ? 1.679 15.028 -33.691 1.00 92.75 552 ALA A C 1
ATOM 4464 O O . ALA A 1 552 ? 1.022 14.709 -32.703 1.00 92.75 552 ALA A O 1
ATOM 4465 N N . ARG A 1 553 ? 1.125 15.700 -34.717 1.00 92.12 553 ARG A N 1
ATOM 4466 C CA . ARG A 1 553 ? -0.284 16.156 -34.711 1.00 92.12 553 ARG A CA 1
ATOM 4467 C C . ARG A 1 553 ? -1.278 15.013 -34.521 1.00 92.12 553 ARG A C 1
ATOM 4469 O O . ARG A 1 553 ? -2.262 15.163 -33.803 1.00 92.12 553 ARG A O 1
ATOM 4476 N N . ARG A 1 554 ? -1.028 13.860 -35.151 1.00 92.06 554 ARG A N 1
ATOM 4477 C CA . ARG A 1 554 ? -1.879 12.672 -34.989 1.00 92.06 554 ARG A CA 1
ATOM 4478 C C . ARG A 1 554 ? -1.864 12.165 -33.546 1.00 92.06 554 ARG A C 1
ATOM 4480 O O . ARG A 1 554 ? -2.921 11.821 -33.032 1.00 92.06 554 ARG A O 1
ATOM 4487 N N . ILE A 1 555 ? -0.695 12.128 -32.908 1.00 92.44 555 ILE A N 1
ATOM 4488 C CA . ILE A 1 555 ? -0.561 11.683 -31.513 1.00 92.44 555 ILE A CA 1
ATOM 4489 C C . ILE A 1 555 ? -1.246 12.678 -30.569 1.00 92.44 555 ILE A C 1
ATOM 4491 O O . ILE A 1 555 ? -2.021 12.252 -29.720 1.00 92.44 555 ILE A O 1
ATOM 4495 N N . ILE A 1 556 ? -1.039 13.985 -30.770 1.00 92.44 556 ILE A N 1
ATOM 4496 C CA . ILE A 1 556 ? -1.693 15.058 -29.998 1.00 92.44 556 ILE A CA 1
ATOM 4497 C C . ILE A 1 556 ? -3.215 14.932 -30.075 1.00 92.44 556 ILE A C 1
ATOM 4499 O O . ILE A 1 556 ? -3.893 14.896 -29.052 1.00 92.44 556 ILE A O 1
ATOM 4503 N N . ARG A 1 557 ? -3.759 14.803 -31.291 1.00 90.50 557 ARG A N 1
ATOM 4504 C CA . ARG A 1 557 ? -5.199 14.630 -31.489 1.00 90.50 557 ARG A CA 1
ATOM 4505 C C . ARG A 1 557 ? -5.719 13.377 -30.792 1.00 90.50 557 ARG A C 1
ATOM 4507 O O . ARG A 1 557 ? -6.828 13.418 -30.284 1.00 90.50 557 ARG A O 1
ATOM 4514 N N . ASN A 1 558 ? -4.959 12.283 -30.786 1.00 89.19 558 ASN A N 1
ATOM 4515 C CA . ASN A 1 558 ? -5.369 11.068 -30.090 1.00 89.19 558 ASN A CA 1
ATOM 4516 C C . ASN A 1 558 ? -5.402 11.278 -28.571 1.00 89.19 558 ASN A C 1
ATOM 4518 O O . ASN A 1 558 ? -6.424 10.963 -27.986 1.00 89.19 558 ASN A O 1
ATOM 4522 N N . LEU A 1 559 ? -4.367 11.885 -27.972 1.00 90.69 559 LEU A N 1
ATOM 4523 C CA . LEU A 1 559 ? -4.326 12.209 -26.533 1.00 90.69 559 LEU A CA 1
ATOM 4524 C C . LEU A 1 559 ? -5.498 13.103 -26.084 1.00 90.69 559 LEU A C 1
ATOM 4526 O O . LEU A 1 559 ? -6.019 12.939 -24.985 1.00 90.69 559 LEU A O 1
ATOM 4530 N N . LEU A 1 560 ? -5.917 14.030 -26.949 1.00 89.12 560 LEU A N 1
ATOM 4531 C CA . LEU A 1 560 ? -7.054 14.929 -26.721 1.00 89.12 560 LEU A CA 1
ATOM 4532 C C . LEU A 1 560 ? -8.426 14.301 -27.030 1.00 89.12 560 LEU A C 1
ATOM 4534 O O . LEU A 1 560 ? -9.447 14.877 -26.672 1.00 89.12 560 LEU A O 1
ATOM 4538 N N . LYS A 1 561 ? -8.470 13.188 -27.775 1.00 82.94 561 LYS A N 1
ATOM 4539 C CA . LYS A 1 561 ? -9.714 12.503 -28.174 1.00 82.94 561 LYS A CA 1
ATOM 4540 C C . LYS A 1 561 ? -10.084 11.335 -27.273 1.00 82.94 561 LYS A C 1
ATOM 4542 O O . LYS A 1 561 ? -11.252 10.959 -27.292 1.00 82.94 561 LYS A O 1
ATOM 4547 N N . THR A 1 562 ? -9.101 10.712 -26.629 1.00 63.00 562 THR A N 1
ATOM 4548 C CA . THR A 1 562 ? -9.315 9.588 -25.715 1.00 63.00 562 THR A CA 1
ATOM 4549 C C . THR A 1 562 ? -10.359 9.973 -24.676 1.00 63.00 562 THR A C 1
ATOM 4551 O O . THR A 1 562 ? -10.293 11.074 -24.130 1.00 63.00 562 THR A O 1
ATOM 4554 N N . ASP A 1 563 ? -11.315 9.073 -24.444 1.00 67.94 563 ASP A N 1
ATOM 4555 C CA . ASP A 1 563 ? -12.062 9.069 -23.192 1.00 67.94 563 ASP A CA 1
ATOM 4556 C C . ASP A 1 563 ? -11.068 8.972 -22.025 1.00 67.94 563 ASP A C 1
ATOM 4558 O O . ASP A 1 563 ? -9.892 8.631 -22.205 1.00 67.94 563 ASP A O 1
ATOM 4562 N N . ASP A 1 564 ? -11.518 9.318 -20.823 1.00 75.00 564 ASP A N 1
ATOM 4563 C CA . ASP A 1 564 ? -10.630 9.338 -19.660 1.00 75.00 564 ASP A CA 1
ATOM 4564 C C . ASP A 1 564 ? -10.028 7.943 -19.364 1.00 75.00 564 ASP A C 1
ATOM 4566 O O . ASP A 1 564 ? -8.986 7.870 -18.719 1.00 75.00 564 ASP A O 1
ATOM 4570 N N . SER A 1 565 ? -10.560 6.865 -19.967 1.00 86.19 565 SER A N 1
ATOM 4571 C CA . SER A 1 565 ? -10.173 5.461 -19.757 1.00 86.19 565 SER A CA 1
ATOM 4572 C C . SER A 1 565 ? -8.663 5.185 -19.811 1.00 86.19 565 SER A C 1
ATOM 4574 O O . SER A 1 565 ? -8.129 4.554 -18.901 1.00 86.19 565 SER A O 1
ATOM 4576 N N . GLU A 1 566 ? -7.921 5.669 -20.822 1.00 91.94 566 GLU A N 1
ATOM 4577 C CA . GLU A 1 566 ? -6.470 5.413 -20.913 1.00 91.94 566 GLU A CA 1
ATOM 4578 C C . GLU A 1 566 ? -5.709 6.106 -19.771 1.00 91.94 566 GLU A C 1
ATOM 4580 O O . GLU A 1 566 ? -4.752 5.550 -19.219 1.00 91.94 566 GLU A O 1
ATOM 4585 N N . PHE A 1 567 ? -6.114 7.331 -19.425 1.00 93.19 567 PHE A N 1
ATOM 4586 C CA . PHE A 1 567 ? -5.499 8.089 -18.339 1.00 93.19 567 PHE A CA 1
ATOM 4587 C C . PHE A 1 567 ? -5.867 7.491 -16.985 1.00 93.19 567 PHE A C 1
ATOM 4589 O O . PHE A 1 567 ? -4.975 7.295 -16.164 1.00 93.19 567 PHE A O 1
ATOM 4596 N N . ASP A 1 568 ? -7.132 7.136 -16.781 1.00 92.69 568 ASP A N 1
ATOM 4597 C CA . ASP A 1 568 ? -7.638 6.516 -15.560 1.00 92.69 568 ASP A CA 1
ATOM 4598 C C . ASP A 1 568 ? -6.994 5.147 -15.326 1.00 92.69 568 ASP A C 1
ATOM 4600 O O . ASP A 1 568 ? -6.547 4.857 -14.212 1.00 92.69 568 ASP A O 1
ATOM 4604 N N . ALA A 1 569 ? -6.827 4.339 -16.377 1.00 94.50 569 ALA A N 1
ATOM 4605 C CA . ALA A 1 569 ? -6.082 3.086 -16.319 1.00 94.50 569 ALA A CA 1
ATOM 4606 C C . ALA A 1 569 ? -4.616 3.316 -15.925 1.00 94.50 569 ALA A C 1
ATOM 4608 O O . ALA A 1 569 ? -4.091 2.647 -15.030 1.00 94.50 569 ALA A O 1
ATOM 4609 N N . PHE A 1 570 ? -3.945 4.286 -16.555 1.00 95.62 570 PHE A N 1
ATOM 4610 C CA . PHE A 1 570 ? -2.552 4.601 -16.237 1.00 95.62 570 PHE A CA 1
ATOM 4611 C C . PHE A 1 570 ? -2.389 5.147 -14.809 1.00 95.62 570 PHE A C 1
ATOM 4613 O O . PHE A 1 570 ? -1.485 4.714 -14.092 1.00 95.62 570 PHE A O 1
ATOM 4620 N N . PHE A 1 571 ? -3.268 6.048 -14.365 1.00 95.06 571 PHE A N 1
ATOM 4621 C CA . PHE A 1 571 ? -3.260 6.592 -13.007 1.00 95.06 571 PHE A CA 1
ATOM 4622 C C . PHE A 1 571 ? -3.616 5.535 -11.959 1.00 95.06 571 PHE A C 1
ATOM 4624 O O . PHE A 1 571 ? -3.043 5.558 -10.871 1.00 95.06 571 PHE A O 1
ATOM 4631 N N . SER A 1 572 ? -4.475 4.567 -12.289 1.00 94.12 572 SER A N 1
ATOM 4632 C CA . SER A 1 572 ? -4.779 3.432 -11.408 1.00 94.12 572 SER A CA 1
ATOM 4633 C C . SER A 1 572 ? -3.550 2.547 -11.193 1.00 94.12 572 SER A C 1
ATOM 4635 O O . SER A 1 572 ? -3.212 2.243 -10.049 1.00 94.12 572 SER A O 1
ATOM 4637 N N . VAL A 1 573 ? -2.815 2.212 -12.263 1.00 95.31 573 VAL A N 1
ATOM 4638 C CA . VAL A 1 573 ? -1.534 1.483 -12.164 1.00 95.31 573 VAL A CA 1
ATOM 4639 C C . VAL A 1 573 ? -0.507 2.286 -11.357 1.00 95.31 573 VAL A C 1
ATOM 4641 O O . VAL A 1 573 ? 0.144 1.738 -10.468 1.00 95.31 573 VAL A O 1
ATOM 4644 N N . LEU A 1 574 ? -0.387 3.588 -11.631 1.00 95.88 574 LEU A N 1
ATOM 4645 C CA . LEU A 1 574 ? 0.549 4.484 -10.950 1.00 95.88 574 LEU A CA 1
ATOM 4646 C C . LEU A 1 574 ? 0.258 4.606 -9.444 1.00 95.88 574 LEU A C 1
ATOM 4648 O O . LEU A 1 574 ? 1.175 4.539 -8.624 1.00 95.88 574 LEU A O 1
ATOM 4652 N N . SER A 1 575 ? -1.014 4.768 -9.077 1.00 92.88 575 SER A N 1
ATOM 4653 C CA . SER A 1 575 ? -1.465 4.844 -7.684 1.00 92.88 575 SER A CA 1
ATOM 4654 C C . SER A 1 575 ? -1.230 3.523 -6.951 1.00 92.88 575 SER A C 1
ATOM 4656 O O . SER A 1 575 ? -0.687 3.520 -5.843 1.00 92.88 575 SER A O 1
ATOM 4658 N N . TRP A 1 576 ? -1.548 2.395 -7.597 1.00 92.62 576 TRP A N 1
ATOM 4659 C CA . TRP A 1 576 ? -1.313 1.071 -7.029 1.00 92.62 576 TRP A CA 1
ATOM 4660 C C . TRP A 1 576 ? 0.180 0.810 -6.784 1.00 92.62 576 TRP A C 1
ATOM 4662 O O . TRP A 1 576 ? 0.544 0.447 -5.669 1.00 92.62 576 TRP A O 1
ATOM 4672 N N . ILE A 1 577 ? 1.061 1.085 -7.757 1.00 93.62 577 ILE A N 1
ATOM 4673 C CA . ILE A 1 577 ? 2.519 0.918 -7.585 1.00 93.62 577 ILE A CA 1
ATOM 4674 C C . ILE A 1 577 ? 3.059 1.829 -6.488 1.00 93.62 577 ILE A C 1
ATOM 4676 O O . ILE A 1 577 ? 3.908 1.414 -5.703 1.00 93.62 577 ILE A O 1
ATOM 4680 N N . ASN A 1 578 ? 2.564 3.065 -6.398 1.00 92.38 578 ASN A N 1
ATOM 4681 C CA . ASN A 1 578 ? 2.934 3.943 -5.298 1.00 92.38 578 ASN A CA 1
ATOM 4682 C C . ASN A 1 578 ? 2.579 3.323 -3.946 1.00 92.38 578 ASN A C 1
ATOM 4684 O O . ASN A 1 578 ? 3.429 3.290 -3.060 1.00 92.38 578 ASN A O 1
ATOM 4688 N N . ASN A 1 579 ? 1.359 2.817 -3.776 1.00 87.69 579 ASN A N 1
ATOM 4689 C CA . ASN A 1 579 ? 0.938 2.187 -2.524 1.00 87.69 579 ASN A CA 1
ATOM 4690 C C . ASN A 1 579 ? 1.717 0.888 -2.245 1.00 87.69 579 ASN A C 1
ATOM 4692 O O . ASN A 1 579 ? 2.159 0.677 -1.116 1.00 87.69 579 ASN A O 1
ATOM 4696 N N . ASP A 1 580 ? 2.003 0.085 -3.270 1.00 87.81 580 ASP A N 1
ATOM 4697 C CA . ASP A 1 580 ? 2.851 -1.106 -3.162 1.00 87.81 580 ASP A CA 1
ATOM 4698 C C . ASP A 1 580 ? 4.270 -0.758 -2.669 1.00 87.81 580 ASP A C 1
ATOM 4700 O O . ASP A 1 580 ? 4.765 -1.325 -1.692 1.00 87.81 580 ASP A O 1
ATOM 4704 N N . PHE A 1 581 ? 4.892 0.273 -3.250 1.00 89.56 581 PHE A N 1
ATOM 4705 C CA . PHE A 1 581 ? 6.208 0.781 -2.837 1.00 89.56 581 PHE A CA 1
ATOM 4706 C C . PHE A 1 581 ? 6.161 1.523 -1.487 1.00 89.56 581 PHE A C 1
ATOM 4708 O O . PHE A 1 581 ? 7.202 1.817 -0.891 1.00 89.56 581 PHE A O 1
ATOM 4715 N N . ASN A 1 582 ? 4.972 1.857 -0.983 1.00 84.94 582 ASN A N 1
ATOM 4716 C CA . ASN A 1 582 ? 4.790 2.309 0.394 1.00 84.94 582 ASN A CA 1
ATOM 4717 C C . ASN A 1 582 ? 4.841 1.156 1.394 1.00 84.94 582 ASN A C 1
ATOM 4719 O O . ASN A 1 582 ? 5.291 1.355 2.520 1.00 84.94 582 ASN A O 1
ATOM 4723 N N . LEU A 1 583 ? 4.465 -0.051 0.986 1.00 80.12 583 LEU A N 1
ATOM 4724 C CA . LEU A 1 583 ? 4.533 -1.241 1.831 1.00 80.12 583 LEU A CA 1
ATOM 4725 C C . LEU A 1 583 ? 5.865 -1.983 1.710 1.00 80.12 583 LEU A C 1
ATOM 4727 O O . LEU A 1 583 ? 6.276 -2.668 2.645 1.00 80.12 583 LEU A O 1
ATOM 4731 N N . TRP A 1 584 ? 6.590 -1.815 0.611 1.00 84.94 584 TRP A N 1
ATOM 4732 C CA . TRP A 1 584 ? 7.864 -2.491 0.391 1.00 84.94 584 TRP A CA 1
ATOM 4733 C C . TRP A 1 584 ? 9.004 -1.869 1.239 1.00 84.94 584 TRP A C 1
ATOM 4735 O O . TRP A 1 584 ? 9.322 -0.690 1.066 1.00 84.94 584 TRP A O 1
ATOM 4745 N N . PRO A 1 585 ? 9.614 -2.591 2.209 1.00 82.94 585 PRO A N 1
ATOM 4746 C CA . PRO A 1 585 ? 10.607 -2.003 3.121 1.00 82.94 585 PRO A CA 1
ATOM 4747 C C . PRO A 1 585 ? 11.820 -1.378 2.429 1.00 82.94 585 PRO A C 1
ATOM 4749 O O . PRO A 1 585 ? 12.296 -0.323 2.850 1.00 82.94 585 PRO A O 1
ATOM 4752 N N . GLU A 1 586 ? 12.296 -1.996 1.352 1.00 86.19 586 GLU A N 1
ATOM 4753 C CA . GLU A 1 586 ? 13.471 -1.566 0.597 1.00 86.19 586 GLU A CA 1
ATOM 4754 C C . GLU A 1 586 ? 13.263 -0.196 -0.051 1.00 86.19 586 GLU A C 1
ATOM 4756 O O . GLU A 1 586 ? 14.218 0.569 -0.171 1.00 86.19 586 GLU A O 1
ATOM 4761 N N . THR A 1 587 ? 12.027 0.142 -0.431 1.00 88.31 587 THR A N 1
ATOM 4762 C CA . THR A 1 587 ? 11.683 1.449 -1.005 1.00 88.31 587 THR A CA 1
ATOM 4763 C C . THR A 1 587 ? 11.311 2.486 0.050 1.00 88.31 587 THR A C 1
ATOM 4765 O O . THR A 1 587 ? 11.468 3.679 -0.205 1.00 88.31 587 THR A O 1
ATOM 4768 N N . ARG A 1 588 ? 10.859 2.075 1.245 1.00 81.94 588 ARG A N 1
ATOM 4769 C CA . ARG A 1 588 ? 10.538 2.996 2.356 1.00 81.94 588 ARG A CA 1
ATOM 4770 C C . ARG A 1 588 ? 11.755 3.768 2.863 1.00 81.94 588 ARG A C 1
ATOM 4772 O O . ARG A 1 588 ? 11.633 4.932 3.222 1.00 81.94 588 ARG A O 1
ATOM 4779 N N . ILE A 1 589 ? 12.927 3.138 2.858 1.00 84.62 589 ILE A N 1
ATOM 4780 C CA . ILE A 1 589 ? 14.183 3.773 3.288 1.00 84.62 589 ILE A CA 1
ATOM 4781 C C . ILE A 1 589 ? 14.845 4.623 2.190 1.00 84.62 589 ILE A C 1
ATOM 4783 O O . ILE A 1 589 ? 15.889 5.230 2.430 1.00 84.62 589 ILE A O 1
ATOM 4787 N N . MET A 1 590 ? 14.277 4.656 0.979 1.00 88.19 590 MET A N 1
ATOM 4788 C CA . MET A 1 590 ? 14.855 5.392 -0.143 1.00 88.19 590 MET A CA 1
ATOM 4789 C C . MET A 1 590 ? 14.653 6.904 -0.005 1.00 88.19 590 MET A C 1
ATOM 4791 O O . MET A 1 590 ? 13.601 7.357 0.455 1.00 88.19 590 MET A O 1
ATOM 4795 N N . PRO A 1 591 ? 15.592 7.718 -0.518 1.00 89.75 591 PRO A N 1
ATOM 4796 C CA . PRO A 1 591 ? 15.350 9.140 -0.708 1.00 89.75 591 PRO A CA 1
ATOM 4797 C C . PRO A 1 591 ? 14.113 9.406 -1.581 1.00 89.75 591 PRO A C 1
ATOM 4799 O O . PRO A 1 591 ? 13.866 8.716 -2.572 1.00 89.75 591 PRO A O 1
ATOM 4802 N N . LYS A 1 592 ? 13.370 10.471 -1.256 1.00 89.56 592 LYS A N 1
ATOM 4803 C CA . LYS A 1 592 ? 12.088 10.855 -1.888 1.00 89.56 592 LYS A CA 1
ATOM 4804 C C . LYS A 1 592 ? 12.135 10.878 -3.418 1.00 89.56 592 LYS A C 1
ATOM 4806 O O . LYS A 1 592 ? 11.255 10.332 -4.075 1.00 89.56 592 LYS A O 1
ATOM 4811 N N . HIS A 1 593 ? 13.180 11.486 -3.978 1.00 90.50 593 HIS A N 1
ATOM 4812 C CA . HIS A 1 593 ? 13.371 11.592 -5.424 1.00 90.50 593 HIS A CA 1
ATOM 4813 C C . HIS A 1 593 ? 13.631 10.223 -6.072 1.00 90.50 593 HIS A C 1
ATOM 4815 O O . HIS A 1 593 ? 13.084 9.943 -7.130 1.00 90.50 593 HIS A O 1
ATOM 4821 N N . ILE A 1 594 ? 14.388 9.326 -5.429 1.00 92.81 594 ILE A N 1
ATOM 4822 C CA . ILE A 1 594 ? 14.590 7.963 -5.938 1.00 92.81 594 ILE A CA 1
ATOM 4823 C C . ILE A 1 594 ? 13.271 7.191 -5.917 1.00 92.81 594 ILE A C 1
ATOM 4825 O O . ILE A 1 594 ? 12.902 6.571 -6.913 1.00 92.81 594 ILE A O 1
ATOM 4829 N N . ARG A 1 595 ? 12.527 7.276 -4.811 1.00 92.44 595 ARG A N 1
ATOM 4830 C CA . ARG A 1 595 ? 11.237 6.600 -4.661 1.00 92.44 595 ARG A CA 1
ATOM 4831 C C . ARG A 1 595 ? 10.244 7.024 -5.745 1.00 92.44 595 ARG A C 1
ATOM 4833 O O . ARG A 1 595 ? 9.731 6.164 -6.455 1.00 92.44 595 ARG A O 1
ATOM 4840 N N . LEU A 1 596 ? 10.013 8.331 -5.914 1.00 94.19 596 LEU A N 1
ATOM 4841 C CA . LEU A 1 596 ? 9.103 8.838 -6.949 1.00 94.19 596 LEU A CA 1
ATOM 4842 C C . LEU A 1 596 ? 9.582 8.466 -8.354 1.00 94.19 596 LEU A C 1
ATOM 4844 O O . LEU A 1 596 ? 8.781 8.016 -9.169 1.00 94.19 596 LEU A O 1
ATOM 4848 N N . PHE A 1 597 ? 10.881 8.589 -8.633 1.00 95.75 597 PHE A N 1
ATOM 4849 C CA . PHE A 1 597 ? 11.444 8.181 -9.918 1.00 95.75 597 PHE A CA 1
ATOM 4850 C C . PHE A 1 597 ? 11.114 6.714 -10.235 1.00 95.75 597 PHE A C 1
ATOM 4852 O O . PHE A 1 597 ? 10.632 6.410 -11.328 1.00 95.75 597 PHE A O 1
ATOM 4859 N N . LEU A 1 598 ? 11.326 5.807 -9.275 1.00 95.88 598 LEU A N 1
ATOM 4860 C CA . LEU A 1 598 ? 11.064 4.383 -9.469 1.00 95.88 598 LEU A CA 1
ATOM 4861 C C . LEU A 1 598 ? 9.570 4.075 -9.611 1.00 95.88 598 LEU A C 1
ATOM 4863 O O . LEU A 1 598 ? 9.223 3.240 -10.445 1.00 95.88 598 LEU A O 1
ATOM 4867 N N . VAL A 1 599 ? 8.695 4.762 -8.864 1.00 96.31 599 VAL A N 1
ATOM 4868 C CA . VAL A 1 599 ? 7.232 4.638 -9.006 1.00 96.31 599 VAL A CA 1
ATOM 4869 C C . VAL A 1 599 ? 6.814 4.916 -10.451 1.00 96.31 599 VAL A C 1
ATOM 4871 O O . VAL A 1 599 ? 6.148 4.085 -11.068 1.00 96.31 599 VAL A O 1
ATOM 4874 N N . TRP A 1 600 ? 7.259 6.031 -11.035 1.00 97.81 600 TRP A N 1
ATOM 4875 C CA . TRP A 1 600 ? 6.925 6.386 -12.419 1.00 97.81 600 TRP A CA 1
ATOM 4876 C C . TRP A 1 600 ? 7.531 5.427 -13.446 1.00 97.81 600 TRP A C 1
ATOM 4878 O O . TRP A 1 600 ? 6.815 4.914 -14.313 1.00 97.81 600 TRP A O 1
ATOM 4888 N N . ALA A 1 601 ? 8.829 5.135 -13.321 1.00 96.38 601 ALA A N 1
ATOM 4889 C CA . ALA A 1 601 ? 9.529 4.248 -14.244 1.00 96.38 601 ALA A CA 1
ATOM 4890 C C . ALA A 1 601 ? 8.899 2.849 -14.279 1.00 96.38 601 ALA A C 1
ATOM 4892 O O . ALA A 1 601 ? 8.633 2.307 -15.355 1.00 96.38 601 ALA A O 1
ATOM 4893 N N . HIS A 1 602 ? 8.629 2.276 -13.106 1.00 97.50 602 HIS A N 1
ATOM 4894 C CA . HIS A 1 602 ? 8.034 0.953 -12.993 1.00 97.50 602 HIS A CA 1
ATOM 4895 C C . HIS A 1 602 ? 6.587 0.943 -13.506 1.00 97.50 602 HIS A C 1
ATOM 4897 O O . HIS A 1 602 ? 6.236 0.079 -14.310 1.00 97.50 602 HIS A O 1
ATOM 4903 N N . SER A 1 603 ? 5.787 1.961 -13.169 1.00 97.06 603 SER A N 1
ATOM 4904 C CA . SER A 1 603 ? 4.402 2.091 -13.655 1.00 97.06 603 SER A CA 1
ATOM 4905 C C . SER A 1 603 ? 4.304 2.150 -15.165 1.00 97.06 603 SER A C 1
ATOM 4907 O O . SER A 1 603 ? 3.481 1.461 -15.769 1.00 97.06 603 SER A O 1
ATOM 4909 N N . HIS A 1 604 ? 5.194 2.907 -15.803 1.00 96.62 604 HIS A N 1
ATOM 4910 C CA . HIS A 1 604 ? 5.283 2.928 -17.254 1.00 96.62 604 HIS A CA 1
ATOM 4911 C C . HIS A 1 604 ? 5.592 1.541 -17.839 1.00 96.62 604 HIS A C 1
ATOM 4913 O O . HIS A 1 604 ? 4.956 1.138 -18.816 1.00 96.62 604 HIS A O 1
ATOM 4919 N N . ARG A 1 605 ? 6.532 0.787 -17.256 1.00 95.50 605 ARG A N 1
ATOM 4920 C CA . ARG A 1 605 ? 6.882 -0.558 -17.745 1.00 95.50 605 ARG A CA 1
ATOM 4921 C C . ARG A 1 605 ? 5.725 -1.545 -17.601 1.00 95.50 605 ARG A C 1
ATOM 4923 O O . ARG A 1 605 ? 5.397 -2.212 -18.578 1.00 95.50 605 ARG A O 1
ATOM 4930 N N . ILE A 1 606 ? 5.060 -1.584 -16.448 1.00 96.19 606 ILE A N 1
ATOM 4931 C CA . ILE A 1 606 ? 3.900 -2.464 -16.239 1.00 96.19 606 ILE A CA 1
ATOM 4932 C C . ILE A 1 606 ? 2.763 -2.099 -17.202 1.00 96.19 606 ILE A C 1
ATOM 4934 O O . ILE A 1 606 ? 2.258 -2.963 -17.922 1.00 96.19 606 ILE A O 1
ATOM 4938 N N . PHE A 1 607 ? 2.422 -0.812 -17.307 1.00 96.12 607 PHE A N 1
ATOM 4939 C CA . PHE A 1 607 ? 1.373 -0.350 -18.216 1.00 96.12 607 PHE A CA 1
ATOM 4940 C C . PHE A 1 607 ? 1.686 -0.691 -19.681 1.00 96.12 607 PHE A C 1
ATOM 4942 O O . PHE A 1 607 ? 0.842 -1.223 -20.398 1.00 96.12 607 PHE A O 1
ATOM 4949 N N . THR A 1 608 ? 2.916 -0.439 -20.139 1.00 94.75 608 THR A N 1
ATOM 4950 C CA . THR A 1 608 ? 3.313 -0.728 -21.528 1.00 94.75 608 THR A CA 1
ATOM 4951 C C . THR A 1 608 ? 3.305 -2.221 -21.856 1.00 94.75 608 THR A C 1
ATOM 4953 O O . THR A 1 608 ? 2.918 -2.569 -22.973 1.00 94.75 608 THR A O 1
ATOM 4956 N N . ILE A 1 609 ? 3.646 -3.102 -20.905 1.00 95.00 609 ILE A N 1
ATOM 4957 C CA . ILE A 1 609 ? 3.503 -4.559 -21.067 1.00 95.00 609 ILE A CA 1
ATOM 4958 C C . ILE A 1 609 ? 2.037 -4.906 -21.347 1.00 95.00 609 ILE A C 1
ATOM 4960 O O . ILE A 1 609 ? 1.744 -5.515 -22.378 1.00 95.00 609 ILE A O 1
ATOM 4964 N N . PHE A 1 610 ? 1.101 -4.435 -20.523 1.00 94.62 610 PHE A N 1
ATOM 4965 C CA . PHE A 1 610 ? -0.326 -4.680 -20.744 1.00 94.62 610 PHE A CA 1
ATOM 4966 C C . PHE A 1 610 ? -0.838 -4.119 -22.074 1.00 94.62 610 PHE A C 1
ATOM 4968 O O . PHE A 1 610 ? -1.533 -4.821 -22.815 1.00 94.62 610 PHE A O 1
ATOM 4975 N N . LYS A 1 611 ? -0.448 -2.889 -22.432 1.00 93.00 611 LYS A N 1
ATOM 4976 C CA . LYS A 1 611 ? -0.827 -2.295 -23.724 1.00 93.00 611 LYS A CA 1
ATOM 4977 C C . LYS A 1 611 ? -0.274 -3.091 -24.903 1.00 93.00 611 LYS A C 1
ATOM 4979 O O . LYS A 1 611 ? -0.980 -3.264 -25.894 1.00 93.00 611 LYS A O 1
ATOM 4984 N N . SER A 1 612 ? 0.945 -3.620 -24.796 1.00 92.38 612 SER A N 1
ATOM 4985 C CA . SER A 1 612 ? 1.544 -4.456 -25.845 1.00 92.38 612 SER A CA 1
ATOM 4986 C C . SER A 1 612 ? 0.839 -5.808 -26.021 1.00 92.38 612 SER A C 1
ATOM 4988 O O . SER A 1 612 ? 0.853 -6.364 -27.117 1.00 92.38 612 SER A O 1
ATOM 4990 N N . LEU A 1 613 ? 0.173 -6.297 -24.971 1.00 92.88 613 LEU A N 1
ATOM 4991 C CA . LEU A 1 613 ? -0.661 -7.502 -24.985 1.00 92.88 613 LEU A CA 1
ATOM 4992 C C . LEU A 1 613 ? -2.120 -7.225 -25.396 1.00 92.88 613 LEU A C 1
ATOM 4994 O O . LEU A 1 613 ? -2.913 -8.159 -25.509 1.00 92.88 613 LEU A O 1
ATOM 4998 N N . GLY A 1 614 ? -2.477 -5.961 -25.649 1.00 92.12 614 GLY A N 1
ATOM 4999 C CA . GLY A 1 614 ? -3.820 -5.560 -26.071 1.00 92.12 614 GLY A CA 1
ATOM 5000 C C . GLY A 1 614 ? -4.854 -5.524 -24.942 1.00 92.12 614 GLY A C 1
ATOM 5001 O O . GLY A 1 614 ? -6.041 -5.696 -25.218 1.00 92.12 614 GLY A O 1
ATOM 5002 N N . ALA A 1 615 ? -4.429 -5.322 -23.690 1.00 91.88 615 ALA A N 1
ATOM 5003 C CA . ALA A 1 615 ? -5.344 -5.187 -22.558 1.00 91.88 615 ALA A CA 1
ATOM 5004 C C . ALA A 1 615 ? -6.265 -3.949 -22.718 1.00 91.88 615 ALA A C 1
ATOM 5006 O O . ALA A 1 615 ? -5.759 -2.867 -23.046 1.00 91.88 615 ALA A O 1
ATOM 5007 N N . PRO A 1 616 ? -7.592 -4.083 -22.499 1.00 93.31 616 PRO A N 1
ATOM 5008 C CA . PRO A 1 616 ? -8.519 -2.949 -22.493 1.00 93.31 616 PRO A CA 1
ATOM 5009 C C . PRO A 1 616 ? -8.252 -1.988 -21.328 1.00 93.31 616 PRO A C 1
ATOM 5011 O O . PRO A 1 616 ? -7.937 -2.436 -20.226 1.00 93.31 616 PRO A O 1
ATOM 5014 N N . ASP A 1 617 ? -8.430 -0.686 -21.562 1.00 93.31 617 ASP A N 1
ATOM 5015 C CA . ASP A 1 617 ? -8.164 0.356 -20.561 1.00 93.31 617 ASP A CA 1
ATOM 5016 C C . ASP A 1 617 ? -9.144 0.276 -19.375 1.00 93.31 617 ASP A C 1
ATOM 5018 O O . ASP A 1 617 ? -8.690 0.169 -18.239 1.00 93.31 617 ASP A O 1
ATOM 5022 N N . ASP A 1 618 ? -10.454 0.149 -19.619 1.00 93.00 618 ASP A N 1
ATOM 5023 C CA . ASP A 1 618 ? -11.464 -0.023 -18.553 1.00 93.00 618 ASP A CA 1
ATOM 5024 C C . ASP A 1 618 ? -11.196 -1.250 -17.665 1.00 93.00 618 ASP A C 1
ATOM 5026 O O . ASP A 1 618 ? -11.446 -1.247 -16.459 1.00 93.00 618 ASP A O 1
ATOM 5030 N N . TRP A 1 619 ? -10.672 -2.329 -18.259 1.00 92.38 619 TRP A N 1
ATOM 5031 C CA . TRP A 1 619 ? -10.303 -3.526 -17.506 1.00 92.38 619 TRP A CA 1
ATOM 5032 C C . TRP A 1 619 ? -9.077 -3.270 -16.629 1.00 92.38 619 TRP A C 1
ATOM 5034 O O . TRP A 1 619 ? -9.074 -3.678 -15.472 1.00 92.38 619 TRP A O 1
ATOM 5044 N N . LEU A 1 620 ? -8.057 -2.575 -17.145 1.00 92.56 620 LEU A N 1
ATOM 5045 C CA . LEU A 1 620 ? -6.883 -2.193 -16.356 1.00 92.56 620 LEU A CA 1
ATOM 5046 C C . LEU A 1 620 ? -7.259 -1.253 -15.213 1.00 92.56 620 LEU A C 1
ATOM 5048 O O . LEU A 1 620 ? -6.841 -1.490 -14.080 1.00 92.56 620 LEU A O 1
ATOM 5052 N N . GLU A 1 621 ? -8.066 -0.227 -15.488 1.00 92.75 621 GLU A N 1
ATOM 5053 C CA . GLU A 1 621 ? -8.592 0.655 -14.448 1.00 92.75 621 GLU A CA 1
ATOM 5054 C C . GLU A 1 621 ? -9.311 -0.178 -13.387 1.00 92.75 621 GLU A C 1
ATOM 5056 O O . GLU A 1 621 ? -8.948 -0.122 -12.214 1.00 92.75 621 GLU A O 1
ATOM 5061 N N . SER A 1 622 ? -10.256 -1.030 -13.796 1.00 90.62 622 SER A N 1
ATOM 5062 C CA . SER A 1 622 ? -10.991 -1.891 -12.876 1.00 90.62 622 SER A CA 1
ATOM 5063 C C . SER A 1 622 ? -10.059 -2.779 -12.053 1.00 90.62 622 SER A C 1
ATOM 5065 O O . SER A 1 622 ? -10.176 -2.781 -10.836 1.00 90.62 622 SER A O 1
ATOM 5067 N N . VAL A 1 623 ? -9.090 -3.480 -12.642 1.00 90.19 623 VAL A N 1
ATOM 5068 C CA . VAL A 1 623 ? -8.187 -4.383 -11.902 1.00 90.19 623 VAL A CA 1
ATOM 5069 C C . VAL A 1 623 ? -7.367 -3.640 -10.847 1.00 90.19 623 VAL A C 1
ATOM 5071 O O . VAL A 1 623 ? -7.294 -4.093 -9.705 1.00 90.19 623 VAL A O 1
ATOM 5074 N N . PHE A 1 624 ? -6.782 -2.494 -11.196 1.00 89.69 624 PHE A N 1
ATOM 5075 C CA . PHE A 1 624 ? -5.904 -1.757 -10.282 1.00 89.69 624 PHE A CA 1
ATOM 5076 C C . PHE A 1 624 ? -6.667 -0.836 -9.309 1.00 89.69 624 PHE A C 1
ATOM 5078 O O . PHE A 1 624 ? -6.123 -0.476 -8.265 1.00 89.69 624 PHE A O 1
ATOM 5085 N N . LYS A 1 625 ? -7.931 -0.496 -9.600 1.00 84.88 625 LYS A N 1
ATOM 5086 C CA . LYS A 1 625 ? -8.813 0.321 -8.742 1.00 84.88 625 LYS A CA 1
ATOM 5087 C C . LYS A 1 625 ? -9.730 -0.510 -7.841 1.00 84.88 625 LYS A C 1
ATOM 5089 O O . LYS A 1 625 ? -9.965 -0.118 -6.704 1.00 84.88 625 LYS A O 1
ATOM 5094 N N . SER A 1 626 ? -10.257 -1.634 -8.340 1.00 66.00 626 SER A N 1
ATOM 5095 C CA . SER A 1 626 ? -11.185 -2.521 -7.611 1.00 66.00 626 SER A CA 1
ATOM 5096 C C . SER A 1 626 ? -10.500 -3.357 -6.539 1.00 66.00 626 SER A C 1
ATOM 5098 O O . SER A 1 626 ? -11.164 -3.808 -5.605 1.00 66.00 626 SER A O 1
ATOM 5100 N N . GLN A 1 627 ? -9.184 -3.560 -6.644 1.00 59.66 627 GLN A N 1
ATOM 5101 C CA . GLN A 1 627 ? -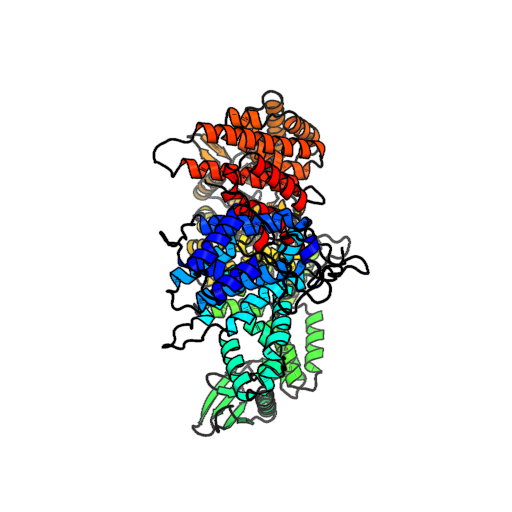8.448 -4.215 -5.580 1.00 59.66 627 GLN A CA 1
ATOM 5102 C C . GLN A 1 627 ? -8.212 -3.259 -4.419 1.00 59.66 627 GLN A C 1
ATOM 5104 O O . GLN A 1 627 ? -7.817 -2.106 -4.584 1.00 59.66 627 GLN A O 1
ATOM 5109 N N . TYR A 1 628 ? -8.483 -3.797 -3.234 1.00 59.25 628 TYR A N 1
ATOM 5110 C CA . TYR A 1 628 ? -8.223 -3.201 -1.938 1.00 59.25 628 TYR A CA 1
ATOM 5111 C C . TYR A 1 628 ? -6.917 -2.400 -1.929 1.00 59.25 628 TYR A C 1
ATOM 5113 O O . TYR A 1 628 ? -5.841 -2.946 -2.167 1.00 59.25 628 TYR A O 1
ATOM 5121 N N . GLN A 1 629 ? -7.033 -1.100 -1.660 1.00 67.62 629 GLN A N 1
ATOM 5122 C CA . GLN A 1 629 ? -5.896 -0.208 -1.476 1.00 67.62 629 GLN A CA 1
ATOM 5123 C C . GLN A 1 629 ? -5.537 -0.219 0.016 1.00 67.62 629 GLN A C 1
ATOM 5125 O O . GLN A 1 629 ? -6.306 0.327 0.822 1.00 67.62 629 GLN A O 1
ATOM 5130 N N . PRO A 1 630 ? -4.428 -0.871 0.401 1.00 68.06 630 PRO A N 1
ATOM 5131 C CA . PRO A 1 630 ? -4.032 -0.964 1.795 1.00 68.06 630 PRO A CA 1
ATOM 5132 C C . PRO A 1 630 ? -3.675 0.418 2.342 1.00 68.06 630 PRO A C 1
ATOM 5134 O O . PRO A 1 630 ? -3.126 1.277 1.641 1.00 68.06 630 PRO A O 1
ATOM 5137 N N . ILE A 1 631 ? -3.973 0.634 3.618 1.00 79.62 631 ILE A N 1
ATOM 5138 C CA . ILE A 1 631 ? -3.555 1.827 4.339 1.00 79.62 631 ILE A CA 1
ATOM 5139 C C . ILE A 1 631 ? -2.031 1.789 4.472 1.00 79.62 631 ILE A C 1
ATOM 5141 O O . ILE A 1 631 ? -1.449 0.911 5.104 1.00 79.62 631 ILE A O 1
ATOM 5145 N N . THR A 1 632 ? -1.374 2.771 3.864 1.00 75.56 632 THR A N 1
ATOM 5146 C CA . THR A 1 632 ? 0.085 2.882 3.858 1.00 75.56 632 THR A CA 1
ATOM 5147 C C . THR A 1 632 ? 0.625 3.355 5.209 1.00 75.56 632 THR A C 1
ATOM 5149 O O . THR A 1 632 ? -0.004 4.183 5.870 1.00 75.56 632 THR A O 1
ATOM 5152 N N . SER A 1 633 ? 1.845 2.934 5.563 1.00 70.75 633 SER A N 1
ATOM 5153 C CA . SER A 1 633 ? 2.554 3.357 6.787 1.00 70.75 633 SER A CA 1
ATOM 5154 C C . SER A 1 633 ? 2.667 4.873 6.964 1.00 70.75 633 SER A C 1
ATOM 5156 O O . SER A 1 633 ? 2.700 5.372 8.086 1.00 70.75 633 SER A O 1
ATOM 5158 N N . ASP A 1 634 ? 2.687 5.613 5.858 1.00 77.88 634 ASP A N 1
ATOM 5159 C CA . ASP A 1 634 ? 2.915 7.057 5.835 1.00 77.88 634 ASP A CA 1
ATOM 5160 C C . ASP A 1 634 ? 1.651 7.850 6.239 1.00 77.88 634 ASP A C 1
ATOM 5162 O O . ASP A 1 634 ? 1.629 9.074 6.137 1.00 77.88 634 ASP A O 1
ATOM 5166 N N . LEU A 1 635 ? 0.572 7.186 6.683 1.00 85.31 635 LEU A N 1
ATOM 5167 C CA . LEU A 1 635 ? -0.661 7.860 7.098 1.00 85.31 635 LEU A CA 1
ATOM 5168 C C . LEU A 1 635 ? -0.415 8.819 8.273 1.00 85.31 635 LEU A C 1
ATOM 5170 O O . LEU A 1 635 ? -0.793 9.986 8.182 1.00 85.31 635 LEU A O 1
ATOM 5174 N N . PHE A 1 636 ? 0.219 8.327 9.344 1.00 86.31 636 PHE A N 1
ATOM 5175 C CA . PHE A 1 636 ? 0.558 9.108 10.542 1.00 86.31 636 PHE A CA 1
ATOM 5176 C C . PHE A 1 636 ? 1.981 9.681 10.511 1.00 86.31 636 PHE A C 1
ATOM 5178 O O . PHE A 1 636 ? 2.260 10.647 11.212 1.00 86.31 636 PHE A O 1
ATOM 5185 N N . GLU A 1 637 ? 2.860 9.119 9.681 1.00 81.88 637 GLU A N 1
ATOM 5186 C CA . GLU A 1 637 ? 4.252 9.555 9.482 1.00 81.88 637 GLU A CA 1
ATOM 5187 C C . GLU A 1 637 ? 4.403 10.327 8.155 1.00 81.88 637 GLU A C 1
ATOM 5189 O O . GLU A 1 637 ? 5.399 10.209 7.442 1.00 81.88 637 GLU A O 1
ATOM 5194 N N . ARG A 1 638 ? 3.368 11.091 7.780 1.00 83.81 638 ARG A N 1
ATOM 5195 C CA . ARG A 1 638 ? 3.254 11.720 6.460 1.00 83.81 638 ARG A CA 1
ATOM 5196 C C . ARG A 1 638 ? 4.364 12.741 6.231 1.00 83.81 638 ARG A C 1
ATOM 5198 O O . ARG A 1 638 ? 4.361 13.827 6.806 1.00 83.81 638 ARG A O 1
ATOM 5205 N N . ASP A 1 639 ? 5.249 12.445 5.288 1.00 85.44 639 ASP A N 1
ATOM 5206 C CA . ASP A 1 639 ? 6.208 13.424 4.795 1.00 85.44 639 ASP A CA 1
ATOM 5207 C C . ASP A 1 639 ? 5.512 14.430 3.869 1.00 85.44 639 ASP A C 1
ATOM 5209 O O . ASP A 1 639 ? 5.217 14.130 2.709 1.00 85.44 639 ASP A O 1
ATOM 5213 N N . LEU A 1 640 ? 5.240 15.635 4.377 1.00 87.25 640 LEU A N 1
ATOM 5214 C CA . LEU A 1 640 ? 4.510 16.668 3.635 1.00 87.25 640 LEU A CA 1
ATOM 5215 C C . LEU A 1 640 ? 5.206 17.078 2.337 1.00 87.25 640 LEU A C 1
ATOM 5217 O O . LEU A 1 640 ? 4.525 17.407 1.368 1.00 87.25 640 LEU A O 1
ATOM 5221 N N . SER A 1 641 ? 6.542 17.038 2.275 1.00 87.19 641 SER A N 1
ATOM 5222 C CA . SER A 1 641 ? 7.224 17.399 1.035 1.00 87.19 641 SER A CA 1
ATOM 5223 C C . SER A 1 641 ? 6.979 16.335 -0.032 1.00 87.19 641 SER A C 1
ATOM 5225 O O . SER A 1 641 ? 6.747 16.695 -1.175 1.00 87.19 641 SER A O 1
ATOM 5227 N N . LEU A 1 642 ? 6.994 15.046 0.324 1.00 89.12 642 LEU A N 1
ATOM 5228 C CA . LEU A 1 642 ? 6.685 13.963 -0.615 1.00 89.12 642 LEU A CA 1
ATOM 5229 C C . LEU A 1 642 ? 5.188 13.911 -0.963 1.00 89.12 642 LEU A C 1
ATOM 5231 O O . LEU A 1 642 ? 4.829 13.652 -2.110 1.00 89.12 642 LEU A O 1
ATOM 5235 N N . TYR A 1 643 ? 4.316 14.129 0.021 1.00 88.25 643 TYR A N 1
ATOM 5236 C CA . TYR A 1 643 ? 2.861 14.081 -0.142 1.00 88.25 643 TYR A CA 1
ATOM 5237 C C . TYR A 1 643 ? 2.341 15.192 -1.064 1.00 88.25 643 TYR A C 1
ATOM 5239 O O . TYR A 1 643 ? 1.448 14.961 -1.883 1.00 88.25 643 TYR A O 1
ATOM 5247 N N . CYS A 1 644 ? 2.930 16.383 -0.950 1.00 92.00 644 CYS A N 1
ATOM 5248 C CA . CYS A 1 644 ? 2.601 17.555 -1.755 1.00 92.00 644 CYS A CA 1
ATOM 5249 C C . CYS A 1 644 ? 3.543 17.732 -2.958 1.00 92.00 644 CYS A C 1
ATOM 5251 O O . CYS A 1 644 ? 3.609 18.831 -3.497 1.00 92.00 644 CYS A O 1
ATOM 5253 N N . ASP A 1 645 ? 4.314 16.712 -3.353 1.00 95.06 645 ASP A N 1
ATOM 5254 C CA . ASP A 1 645 ? 5.176 16.792 -4.539 1.00 95.06 645 ASP A CA 1
ATOM 5255 C C . ASP A 1 645 ? 4.345 16.718 -5.828 1.00 95.06 645 ASP A C 1
ATOM 5257 O O . ASP A 1 645 ? 3.435 15.895 -5.930 1.00 95.06 645 ASP A O 1
ATOM 5261 N N . VAL A 1 646 ? 4.671 17.533 -6.834 1.00 95.25 646 VAL A N 1
ATOM 5262 C CA . VAL A 1 646 ? 3.955 17.570 -8.127 1.00 95.25 646 VAL A CA 1
ATOM 5263 C C . VAL A 1 646 ? 3.959 16.235 -8.876 1.00 95.25 646 VAL A C 1
ATOM 5265 O O . VAL A 1 646 ? 3.062 15.976 -9.677 1.00 95.25 646 VAL A O 1
ATOM 5268 N N . ALA A 1 647 ? 4.959 15.385 -8.632 1.00 95.94 647 ALA A N 1
ATOM 5269 C CA . ALA A 1 647 ? 5.063 14.054 -9.212 1.00 95.94 647 ALA A CA 1
ATOM 5270 C C . ALA A 1 647 ? 4.484 12.962 -8.297 1.00 95.94 647 ALA A C 1
ATOM 5272 O O . ALA A 1 647 ? 4.523 11.785 -8.661 1.00 95.94 647 ALA A O 1
ATOM 5273 N N . ASN A 1 648 ? 3.933 13.297 -7.128 1.00 94.12 648 ASN A N 1
ATOM 5274 C CA . ASN A 1 648 ? 3.191 12.328 -6.331 1.00 94.12 648 ASN A CA 1
ATOM 5275 C C . ASN A 1 648 ? 1.899 11.935 -7.072 1.00 94.12 648 ASN A C 1
ATOM 5277 O O . ASN A 1 648 ? 1.151 12.828 -7.473 1.00 94.12 648 ASN A O 1
ATOM 5281 N N . PRO A 1 649 ? 1.571 10.636 -7.218 1.00 93.12 649 PRO A N 1
ATOM 5282 C CA . PRO A 1 649 ? 0.370 10.211 -7.944 1.00 93.12 649 PRO A CA 1
ATOM 5283 C C . PRO A 1 649 ? -0.939 10.824 -7.434 1.00 93.12 649 PRO A C 1
ATOM 5285 O O . PRO A 1 649 ? -1.856 11.019 -8.223 1.00 93.12 649 PRO A O 1
ATOM 5288 N N . LYS A 1 650 ? -1.017 11.196 -6.148 1.00 87.50 650 LYS A N 1
ATOM 5289 C CA . LYS A 1 650 ? -2.188 11.876 -5.565 1.00 87.50 650 LYS A CA 1
ATOM 5290 C C . LYS A 1 650 ? -2.380 13.317 -6.058 1.00 87.50 650 LYS A C 1
ATOM 5292 O O . LYS A 1 650 ? -3.470 13.856 -5.903 1.00 87.50 650 LYS A O 1
ATOM 5297 N N . GLN A 1 651 ? -1.345 13.941 -6.623 1.00 88.94 651 GLN A N 1
ATOM 5298 C CA . GLN A 1 651 ? -1.392 15.309 -7.157 1.00 88.94 651 GLN A CA 1
ATOM 5299 C C . GLN A 1 651 ? -1.676 15.344 -8.667 1.00 88.94 651 GLN A C 1
ATOM 5301 O O . GLN A 1 651 ? -1.904 16.414 -9.238 1.00 88.94 651 GLN A O 1
ATOM 5306 N N . VAL A 1 652 ? -1.677 14.186 -9.332 1.00 90.38 652 VAL A N 1
ATOM 5307 C CA . VAL A 1 652 ? -1.823 14.092 -10.785 1.00 90.38 652 VAL A CA 1
ATOM 5308 C C . VAL A 1 652 ? -3.282 13.876 -11.165 1.00 90.38 652 VAL A C 1
ATOM 5310 O O . VAL A 1 652 ? -3.976 13.029 -10.616 1.00 90.38 652 VAL A O 1
ATOM 5313 N N . ASN A 1 653 ? -3.739 14.642 -12.148 1.00 89.12 653 ASN A N 1
ATOM 5314 C CA . ASN A 1 653 ? -5.041 14.490 -12.784 1.00 89.12 653 ASN A CA 1
ATOM 5315 C C . ASN A 1 653 ? -4.902 14.792 -14.277 1.00 89.12 653 ASN A C 1
ATOM 5317 O O . ASN A 1 653 ? -3.922 15.407 -14.702 1.00 89.12 653 ASN A O 1
ATOM 5321 N N . ARG A 1 654 ? -5.878 14.365 -15.081 1.00 91.69 654 ARG A N 1
ATOM 5322 C CA . ARG A 1 654 ? -5.775 14.442 -16.541 1.00 91.69 654 ARG A CA 1
ATOM 5323 C C . ARG A 1 654 ? -5.587 15.877 -17.062 1.00 91.69 654 ARG A C 1
ATOM 5325 O O . ARG A 1 654 ? -4.612 16.067 -17.791 1.00 91.69 654 ARG A O 1
ATOM 5332 N N . PRO A 1 655 ? -6.389 16.889 -16.670 1.00 90.88 655 PRO A N 1
ATOM 5333 C CA . PRO A 1 655 ? -6.200 18.243 -17.190 1.00 90.88 655 PRO A CA 1
ATOM 5334 C C . PRO A 1 655 ? -4.803 18.808 -16.909 1.00 90.88 655 PRO A C 1
ATOM 5336 O O . PRO A 1 655 ? -4.115 19.221 -17.844 1.00 90.88 655 PRO A O 1
ATOM 5339 N N . SER A 1 656 ? -4.330 18.773 -15.656 1.00 90.06 656 SER A N 1
ATOM 5340 C CA . SER A 1 656 ? -2.999 19.310 -15.330 1.00 90.06 656 SER A CA 1
ATOM 5341 C C . SER A 1 656 ? -1.885 18.519 -16.020 1.00 90.06 656 SER A C 1
ATOM 5343 O O . SER A 1 656 ? -0.972 19.108 -16.595 1.00 90.06 656 SER A O 1
ATOM 5345 N N . PHE A 1 657 ? -1.993 17.189 -16.055 1.00 93.12 657 PHE A N 1
ATOM 5346 C CA . PHE A 1 657 ? -1.015 16.313 -16.694 1.00 93.12 657 PHE A CA 1
ATOM 5347 C C . PHE A 1 657 ? -0.908 16.557 -18.207 1.00 93.12 657 PHE A C 1
ATOM 5349 O O . PHE A 1 657 ? 0.198 16.622 -18.748 1.00 93.12 657 PHE A O 1
ATOM 5356 N N . VAL A 1 658 ? -2.043 16.734 -18.894 1.00 92.50 658 VAL A N 1
ATOM 5357 C CA . VAL A 1 658 ? -2.087 17.014 -20.335 1.00 92.50 658 VAL A CA 1
ATOM 5358 C C . VAL A 1 658 ? -1.502 18.389 -20.651 1.00 92.50 658 VAL A C 1
ATOM 5360 O O . VAL A 1 658 ? -0.680 18.506 -21.566 1.00 92.50 658 VAL A O 1
ATOM 5363 N N . LEU A 1 659 ? -1.879 19.422 -19.891 1.00 91.50 659 LEU A N 1
ATOM 5364 C CA . LEU A 1 659 ? -1.372 20.779 -20.099 1.00 91.50 659 LEU A CA 1
ATOM 5365 C C . LEU A 1 659 ? 0.138 20.866 -19.841 1.00 91.50 659 LEU A C 1
ATOM 5367 O O . LEU A 1 659 ? 0.862 21.387 -20.694 1.00 91.50 659 LEU A O 1
ATOM 5371 N N . SER A 1 660 ? 0.624 20.308 -18.729 1.00 93.00 660 SER A N 1
ATOM 5372 C CA . SER A 1 660 ? 2.059 20.271 -18.418 1.00 93.00 660 SER A CA 1
ATOM 5373 C C . SER A 1 660 ? 2.841 19.434 -19.438 1.00 93.00 660 SER A C 1
ATOM 5375 O O . SER A 1 660 ? 3.918 19.835 -19.879 1.00 93.00 660 SER A O 1
ATOM 5377 N N . GLY A 1 661 ? 2.275 18.315 -19.903 1.00 94.25 661 GLY A N 1
ATOM 5378 C CA . GLY A 1 661 ? 2.860 17.501 -20.970 1.00 94.25 661 GLY A CA 1
ATOM 5379 C C . GLY A 1 661 ? 3.019 18.267 -22.289 1.00 94.25 661 GLY A C 1
ATOM 5380 O O . GLY A 1 661 ? 4.082 18.202 -22.914 1.00 94.25 661 GLY A O 1
ATOM 5381 N N . PHE A 1 662 ? 2.007 19.035 -22.710 1.00 93.12 662 PHE A N 1
ATOM 5382 C CA . PHE A 1 662 ? 2.091 19.874 -23.915 1.00 93.12 662 PHE A CA 1
ATOM 5383 C C . PHE A 1 662 ? 3.018 21.077 -23.757 1.00 93.12 662 PHE A C 1
ATOM 5385 O O . PHE A 1 662 ? 3.786 21.366 -24.681 1.00 93.12 662 PHE A O 1
ATOM 5392 N N . GLN A 1 663 ? 3.018 21.723 -22.590 1.00 93.06 663 GLN A N 1
ATOM 5393 C CA . GLN A 1 663 ? 3.993 22.761 -22.254 1.00 93.06 663 GLN A CA 1
ATOM 5394 C C . GLN A 1 663 ? 5.427 22.231 -22.417 1.00 93.06 663 GLN A C 1
ATOM 5396 O O . GLN A 1 663 ? 6.226 22.853 -23.116 1.00 93.06 663 GLN A O 1
ATOM 5401 N N . TYR A 1 664 ? 5.726 21.045 -21.880 1.00 94.56 664 TYR A N 1
ATOM 5402 C CA . TYR A 1 664 ? 7.033 20.398 -22.018 1.00 94.56 664 TYR A CA 1
ATOM 5403 C C . TYR A 1 664 ? 7.397 20.055 -23.474 1.00 94.56 664 TYR A C 1
ATOM 5405 O O . TYR A 1 664 ? 8.524 20.293 -23.927 1.00 94.56 664 TYR A O 1
ATOM 5413 N N . CYS A 1 665 ? 6.479 19.441 -24.227 1.00 92.44 665 CYS A N 1
ATOM 5414 C CA . CYS A 1 665 ? 6.828 18.928 -25.552 1.00 92.44 665 CYS A CA 1
ATOM 5415 C C . CYS A 1 665 ? 6.818 19.989 -26.662 1.00 92.44 665 CYS A C 1
ATOM 5417 O O . CYS A 1 665 ? 7.572 19.836 -27.627 1.00 92.44 665 CYS A O 1
ATOM 5419 N N . LEU A 1 666 ? 6.017 21.052 -26.532 1.00 89.94 666 LEU A N 1
ATOM 5420 C CA . LEU A 1 666 ? 5.808 22.057 -27.583 1.00 89.94 666 LEU A CA 1
ATOM 5421 C C . LEU A 1 666 ? 6.107 23.495 -27.135 1.00 89.94 666 LEU A C 1
ATOM 5423 O O . LEU A 1 666 ? 6.587 24.286 -27.952 1.00 89.94 666 LEU A O 1
ATOM 5427 N N . GLY A 1 667 ? 5.833 23.846 -25.875 1.00 87.25 667 GLY A N 1
ATOM 5428 C CA . GLY A 1 667 ? 5.992 25.207 -25.351 1.00 87.25 667 GLY A CA 1
ATOM 5429 C C . GLY A 1 667 ? 5.299 26.253 -26.233 1.00 87.25 667 GLY A C 1
ATOM 5430 O O . GLY A 1 667 ? 4.132 26.110 -26.600 1.00 87.25 667 GLY A O 1
ATOM 5431 N N . GLU A 1 668 ? 6.035 27.284 -26.652 1.00 82.56 668 GLU A N 1
ATOM 5432 C CA . GLU A 1 668 ? 5.518 28.348 -27.532 1.00 82.56 668 GLU A CA 1
ATOM 5433 C C . GLU A 1 668 ? 5.108 27.853 -28.932 1.00 82.56 668 GLU A C 1
ATOM 5435 O O . GLU A 1 668 ? 4.277 28.479 -29.590 1.00 82.56 668 GLU A O 1
ATOM 5440 N N . LYS A 1 669 ? 5.624 26.699 -29.383 1.00 85.88 669 LYS A N 1
ATOM 5441 C CA . LYS A 1 669 ? 5.291 26.117 -30.697 1.00 85.88 669 LYS A CA 1
ATOM 5442 C C . LYS A 1 669 ? 3.921 25.445 -30.721 1.00 85.88 669 LYS A C 1
ATOM 5444 O O . LYS A 1 669 ? 3.531 24.898 -31.747 1.00 85.88 669 LYS A O 1
ATOM 5449 N N . THR A 1 670 ? 3.176 25.439 -29.618 1.00 84.44 670 THR A N 1
ATOM 5450 C CA . THR A 1 670 ? 1.922 24.677 -29.507 1.00 84.44 670 THR A CA 1
ATOM 5451 C C . THR A 1 670 ? 0.916 25.017 -30.612 1.00 84.44 670 THR A C 1
ATOM 5453 O O . THR A 1 670 ? 0.305 24.114 -31.190 1.00 84.44 670 THR A O 1
ATOM 5456 N N . ASN A 1 671 ? 0.799 26.293 -30.990 1.00 83.94 671 ASN A N 1
ATOM 5457 C CA . ASN A 1 671 ? -0.116 26.722 -32.051 1.00 83.94 671 ASN A CA 1
ATOM 5458 C C . ASN A 1 671 ? 0.249 26.156 -33.443 1.00 83.94 671 ASN A C 1
ATOM 5460 O O . ASN A 1 671 ? -0.640 25.970 -34.270 1.00 83.94 671 ASN A O 1
ATOM 5464 N N . ASP A 1 672 ? 1.518 25.807 -33.688 1.00 87.00 672 ASP A N 1
ATOM 5465 C CA . ASP A 1 672 ? 1.963 25.212 -34.960 1.00 87.00 672 ASP A CA 1
ATOM 5466 C C . ASP A 1 672 ? 1.453 23.767 -35.122 1.00 87.00 672 ASP A C 1
ATOM 5468 O O . ASP A 1 672 ? 1.207 23.282 -36.233 1.00 87.00 672 ASP A O 1
ATOM 5472 N N . TYR A 1 673 ? 1.246 23.076 -33.997 1.00 88.81 673 TYR A N 1
ATOM 5473 C CA . TYR A 1 673 ? 0.853 21.669 -33.964 1.00 88.81 673 TYR A CA 1
ATOM 5474 C C . TYR A 1 673 ? -0.660 21.477 -33.779 1.00 88.81 673 TYR A C 1
ATOM 5476 O O . TYR A 1 673 ? -1.210 20.479 -34.259 1.00 88.81 673 TYR A O 1
ATOM 5484 N N . LEU A 1 674 ? -1.378 22.423 -33.170 1.00 88.25 674 LEU A N 1
ATOM 5485 C CA . LEU A 1 674 ? -2.830 22.325 -32.987 1.00 88.25 674 LEU A CA 1
ATOM 5486 C C . LEU A 1 674 ? -3.597 22.806 -34.230 1.00 88.25 674 LEU A C 1
ATOM 5488 O O . LEU A 1 674 ? -3.532 23.966 -34.618 1.00 88.25 674 LEU A O 1
ATOM 5492 N N . ASP A 1 675 ? -4.338 21.906 -34.886 1.00 87.88 675 ASP A N 1
ATOM 5493 C CA . ASP A 1 675 ? -5.386 22.325 -35.837 1.00 87.88 675 ASP A CA 1
ATOM 5494 C C . ASP A 1 675 ? -6.659 22.758 -35.101 1.00 87.88 675 ASP A C 1
ATOM 5496 O O . ASP A 1 675 ? -6.809 22.490 -33.915 1.00 87.88 675 ASP A O 1
ATOM 5500 N N . GLU A 1 676 ? -7.598 23.388 -35.809 1.00 87.25 676 GLU A N 1
ATOM 5501 C CA . GLU A 1 676 ? -8.858 23.887 -35.234 1.00 87.25 676 GLU A CA 1
ATOM 5502 C C . GLU A 1 676 ? -9.643 22.816 -34.459 1.00 87.25 676 GLU A C 1
ATOM 5504 O O . GLU A 1 676 ? -10.192 23.087 -33.394 1.00 87.25 676 GLU A O 1
ATOM 5509 N N . THR A 1 677 ? -9.638 21.564 -34.928 1.00 88.62 677 THR A N 1
ATOM 5510 C CA . THR A 1 677 ? -10.265 20.452 -34.197 1.00 88.62 677 THR A CA 1
ATOM 5511 C C . THR A 1 677 ? -9.542 20.153 -32.884 1.00 88.62 677 THR A C 1
ATOM 5513 O O . THR A 1 677 ? -10.188 19.952 -31.859 1.00 88.62 677 THR A O 1
ATOM 5516 N N . SER A 1 678 ? -8.209 20.113 -32.902 1.00 88.12 678 SER A N 1
ATOM 5517 C CA . SER A 1 678 ? -7.401 19.842 -31.708 1.00 88.12 678 SER A CA 1
ATOM 5518 C C . SER A 1 678 ? -7.454 21.010 -30.722 1.00 88.12 678 SER A C 1
ATOM 5520 O O . SER A 1 678 ? -7.500 20.768 -29.525 1.00 88.12 678 SER A O 1
ATOM 5522 N N . LYS A 1 679 ? -7.543 22.259 -31.202 1.00 88.62 679 LYS A N 1
ATOM 5523 C CA . LYS A 1 679 ? -7.797 23.436 -30.356 1.00 88.62 679 LYS A CA 1
ATOM 5524 C C . LYS A 1 679 ? -9.139 23.326 -29.639 1.00 88.62 679 LYS A C 1
ATOM 5526 O O . LYS A 1 679 ? -9.190 23.537 -28.437 1.00 88.62 679 LYS A O 1
ATOM 5531 N N . ALA A 1 680 ? -10.206 22.944 -30.342 1.00 88.12 680 ALA A N 1
ATOM 5532 C CA . ALA A 1 680 ? -11.520 22.776 -29.722 1.00 88.12 680 ALA A CA 1
ATOM 5533 C C . ALA A 1 680 ? -11.527 21.685 -28.637 1.00 88.12 680 ALA A C 1
ATOM 5535 O O . ALA A 1 680 ? -12.142 21.873 -27.593 1.00 88.12 680 ALA A O 1
ATOM 5536 N N . LEU A 1 681 ? -10.834 20.562 -28.861 1.00 88.88 681 LEU A N 1
ATOM 5537 C CA . LEU A 1 681 ? -10.677 19.516 -27.841 1.00 88.88 681 LEU A CA 1
ATOM 5538 C C . LEU A 1 681 ? -9.835 20.003 -26.660 1.00 88.88 681 LEU A C 1
ATOM 5540 O O . LEU A 1 681 ? -10.225 19.816 -25.518 1.00 88.88 681 LEU A O 1
ATOM 5544 N N . PHE A 1 682 ? -8.728 20.690 -26.936 1.00 88.44 682 PHE A N 1
ATOM 5545 C CA . PHE A 1 682 ? -7.883 21.285 -25.908 1.00 88.44 682 PHE A CA 1
ATOM 5546 C C . PHE A 1 682 ? -8.664 22.271 -25.024 1.00 88.44 682 PHE A C 1
ATOM 5548 O O . PHE A 1 682 ? -8.550 22.224 -23.807 1.00 88.44 682 PHE A O 1
ATOM 5555 N N . LEU A 1 683 ? -9.520 23.119 -25.604 1.00 88.44 683 LEU A N 1
ATOM 5556 C CA . LEU A 1 683 ? -10.354 24.050 -24.836 1.00 88.44 683 LEU A CA 1
ATOM 5557 C C . LEU A 1 683 ? -11.340 23.346 -23.894 1.00 88.44 683 LEU A C 1
ATOM 5559 O O . LEU A 1 683 ? -11.627 23.892 -22.834 1.00 88.44 683 LEU A O 1
ATOM 5563 N N . LYS A 1 684 ? -11.817 22.144 -24.242 1.00 87.44 684 LYS A N 1
ATOM 5564 C CA . LYS A 1 684 ? -12.667 21.331 -23.355 1.00 87.44 684 LYS A CA 1
ATOM 5565 C C . LYS A 1 684 ? -11.910 20.753 -22.157 1.00 87.44 684 LYS A C 1
ATOM 5567 O O . LYS A 1 684 ? -12.529 20.501 -21.135 1.00 87.44 684 LYS A O 1
ATOM 5572 N N . GLU A 1 685 ? -10.596 20.559 -22.273 1.00 87.19 685 GLU A N 1
ATOM 5573 C CA . GLU A 1 685 ? -9.746 20.173 -21.135 1.00 87.19 685 GLU A CA 1
ATOM 5574 C C . GLU A 1 685 ? -9.513 21.350 -20.182 1.00 87.19 685 GLU A C 1
ATOM 5576 O O . GLU A 1 685 ? -9.411 21.174 -18.971 1.00 87.19 685 GLU A O 1
ATOM 5581 N N . VAL A 1 686 ? -9.416 22.566 -20.732 1.00 88.50 686 VAL A N 1
ATOM 5582 C CA . VAL A 1 686 ? -9.151 23.777 -19.945 1.00 88.50 686 VAL A CA 1
ATOM 5583 C C . VAL A 1 686 ? -10.407 24.285 -19.246 1.00 88.50 686 VAL A C 1
ATOM 5585 O O . VAL A 1 686 ? -10.328 24.725 -18.098 1.00 88.50 686 VAL A O 1
ATOM 5588 N N . PHE A 1 687 ? -11.551 24.248 -19.929 1.00 87.94 687 PHE A N 1
ATOM 5589 C CA . PHE A 1 687 ? -12.796 24.838 -19.454 1.00 87.94 687 PHE A CA 1
ATOM 5590 C C . PHE A 1 687 ? -13.910 23.804 -19.316 1.00 87.94 687 PHE A C 1
ATOM 5592 O O . PHE A 1 687 ? -14.166 23.012 -20.222 1.00 87.94 687 PHE A O 1
ATOM 5599 N N . THR A 1 688 ? -14.621 23.875 -18.196 1.00 83.38 688 THR A N 1
ATOM 5600 C CA . THR A 1 688 ? -15.790 23.051 -17.891 1.00 83.38 688 THR A CA 1
ATOM 5601 C C . THR A 1 688 ? -17.037 23.929 -17.860 1.00 83.38 688 THR A C 1
ATOM 5603 O O . THR A 1 688 ? -17.014 25.035 -17.315 1.00 83.38 688 THR A O 1
ATOM 5606 N N . GLU A 1 689 ? -18.135 23.446 -18.441 1.00 78.75 689 GLU A N 1
ATOM 5607 C CA . GLU A 1 689 ? -19.442 24.095 -18.323 1.00 78.75 689 GLU A CA 1
ATOM 5608 C C . GLU A 1 689 ? -20.167 23.593 -17.070 1.00 78.75 689 GLU A C 1
ATOM 5610 O O . GLU A 1 689 ? -20.428 22.399 -16.932 1.00 78.75 689 GLU A O 1
ATOM 5615 N N . ILE A 1 690 ? -20.513 24.514 -16.170 1.00 68.62 690 ILE A N 1
ATOM 5616 C CA . ILE A 1 690 ? -21.329 24.262 -14.976 1.00 68.62 690 ILE A CA 1
ATOM 5617 C C . ILE A 1 690 ? -22.471 25.283 -14.989 1.00 68.62 690 ILE A C 1
ATOM 5619 O O . ILE A 1 690 ? -22.229 26.486 -15.087 1.00 68.62 690 ILE A O 1
ATOM 5623 N N . ASP A 1 691 ? -23.720 24.814 -14.955 1.00 66.25 691 ASP A N 1
ATOM 5624 C CA . ASP A 1 691 ? -24.933 25.653 -14.965 1.00 66.25 691 ASP A CA 1
ATOM 5625 C C . ASP A 1 691 ? -24.970 26.714 -16.086 1.00 66.25 691 ASP A C 1
ATOM 5627 O O . ASP A 1 691 ? -25.402 27.854 -15.898 1.00 66.25 691 ASP A O 1
ATOM 5631 N N . GLY A 1 692 ? -24.479 26.354 -17.277 1.00 72.19 692 GLY A N 1
ATOM 5632 C CA . GLY A 1 692 ? -24.424 27.248 -18.440 1.00 72.19 692 GLY A CA 1
ATOM 5633 C C . GLY A 1 692 ? -23.336 28.329 -18.369 1.00 72.19 692 GLY A C 1
ATOM 5634 O O . GLY A 1 692 ? -23.311 29.223 -19.218 1.00 72.19 692 GLY A O 1
ATOM 5635 N N . LYS A 1 693 ? -22.432 28.263 -17.383 1.00 73.12 693 LYS A N 1
ATOM 5636 C CA . LYS A 1 693 ? -21.233 29.104 -17.285 1.00 73.12 693 LYS A CA 1
ATOM 5637 C C . LYS A 1 693 ? -19.987 28.260 -17.531 1.00 73.12 693 LYS A C 1
ATOM 5639 O O . LYS A 1 693 ? -19.799 27.219 -16.912 1.00 73.12 693 LYS A O 1
ATOM 5644 N N . SER A 1 694 ? -19.122 28.735 -18.421 1.00 79.00 694 SER A N 1
ATOM 5645 C CA . SER A 1 694 ? -17.817 28.126 -18.679 1.00 79.00 694 SER A CA 1
ATOM 5646 C C . SER A 1 694 ? -16.785 28.703 -17.711 1.00 79.00 694 SER A C 1
ATOM 5648 O O . SER A 1 694 ? -16.574 29.917 -17.695 1.00 79.00 694 SER A O 1
ATOM 5650 N N . GLY A 1 695 ? -16.141 27.849 -16.918 1.00 81.50 695 GLY A N 1
ATOM 5651 C CA . GLY A 1 695 ? -15.062 28.219 -15.998 1.00 81.50 695 GLY A CA 1
ATOM 5652 C C . GLY A 1 695 ? -13.850 27.300 -16.160 1.00 81.50 695 GLY A C 1
ATOM 5653 O O . GLY A 1 695 ? -13.988 26.226 -16.746 1.00 81.50 695 GLY A O 1
ATOM 5654 N N . PRO A 1 696 ? -12.651 27.700 -15.699 1.00 85.75 696 PRO A N 1
ATOM 5655 C CA . PRO A 1 696 ? -11.497 26.810 -15.688 1.00 85.75 696 PRO A CA 1
ATOM 5656 C C . PRO A 1 696 ? -11.792 25.518 -14.922 1.00 85.75 696 PRO A C 1
ATOM 5658 O O . PRO A 1 696 ? -12.465 25.550 -13.890 1.00 85.75 696 PRO A O 1
ATOM 5661 N N . HIS A 1 697 ? -11.262 24.392 -15.396 1.00 86.06 697 HIS A N 1
ATOM 5662 C CA . HIS A 1 697 ? -11.364 23.125 -14.679 1.00 86.06 697 HIS A CA 1
ATOM 5663 C C . HIS A 1 697 ? -10.757 23.259 -13.267 1.00 86.06 697 HIS A C 1
ATOM 5665 O O . HIS A 1 697 ? -9.676 23.830 -13.102 1.00 86.06 697 HIS A O 1
ATOM 5671 N N . LEU A 1 698 ? -11.422 22.713 -12.238 1.00 81.06 698 LEU A N 1
ATOM 5672 C CA . LEU A 1 698 ? -11.028 22.886 -10.825 1.00 81.06 698 LEU A CA 1
ATOM 5673 C C . LEU A 1 698 ? -9.607 22.393 -10.514 1.00 81.06 698 LEU A C 1
ATOM 5675 O O . LEU A 1 698 ? -8.950 22.878 -9.599 1.00 81.06 698 LEU A O 1
ATOM 5679 N N . SER A 1 699 ? -9.098 21.434 -11.276 1.00 83.62 699 SER A N 1
ATOM 5680 C CA . SER A 1 699 ? -7.724 20.966 -11.098 1.00 83.62 699 SER A CA 1
ATOM 5681 C C . SER A 1 699 ? -6.654 21.905 -11.667 1.00 83.62 699 SER A C 1
ATOM 5683 O O . SER A 1 699 ? -5.483 21.759 -11.323 1.00 83.62 699 SER A O 1
ATOM 5685 N N . LEU A 1 700 ? -7.041 22.871 -12.508 1.00 88.88 700 LEU A N 1
ATOM 5686 C CA . LEU A 1 700 ? -6.146 23.863 -13.114 1.00 88.88 700 LEU A CA 1
ATOM 5687 C C . LEU A 1 700 ? -6.050 25.161 -12.304 1.00 88.88 700 LEU A C 1
ATOM 5689 O O . LEU A 1 700 ? -5.187 25.986 -12.593 1.00 88.88 700 LEU A O 1
ATOM 5693 N N . ILE A 1 701 ? -6.918 25.348 -11.303 1.00 89.12 701 ILE A N 1
ATOM 5694 C CA . ILE A 1 701 ? -6.849 26.492 -10.378 1.00 89.12 701 ILE A CA 1
ATOM 5695 C C . ILE A 1 701 ? -5.924 26.231 -9.180 1.00 89.12 701 ILE A C 1
ATOM 5697 O O . ILE A 1 701 ? -5.626 27.156 -8.432 1.00 89.12 701 ILE A O 1
ATOM 5701 N N . ARG A 1 702 ? -5.459 24.988 -9.002 1.00 90.88 702 ARG A N 1
ATOM 5702 C CA . ARG A 1 702 ? -4.480 24.591 -7.983 1.00 90.88 702 ARG A CA 1
ATOM 5703 C C . ARG A 1 702 ? -3.127 25.241 -8.285 1.00 90.88 702 ARG A C 1
ATOM 5705 O O . ARG A 1 702 ? -2.561 24.997 -9.350 1.00 90.88 702 ARG A O 1
ATOM 5712 N N . ASP A 1 703 ? -2.566 26.000 -7.343 1.00 91.88 703 ASP A N 1
ATOM 5713 C CA . ASP A 1 703 ? -1.250 26.620 -7.542 1.00 91.88 703 ASP A CA 1
ATOM 5714 C C . ASP A 1 703 ? -0.108 25.637 -7.239 1.00 91.88 703 ASP A C 1
ATOM 5716 O O . ASP A 1 703 ? 0.436 25.582 -6.133 1.00 91.88 703 ASP A O 1
ATOM 5720 N N . LEU A 1 704 ? 0.284 24.867 -8.256 1.00 88.88 704 LEU A N 1
ATOM 5721 C CA . LEU A 1 704 ? 1.381 23.900 -8.165 1.00 88.88 704 LEU A CA 1
ATOM 5722 C C . LEU A 1 704 ? 2.756 24.543 -7.907 1.00 88.88 704 LEU A C 1
ATOM 5724 O O . LEU A 1 704 ? 3.683 23.822 -7.552 1.00 88.88 704 LEU A O 1
ATOM 5728 N N . SER A 1 705 ? 2.913 25.872 -7.992 1.00 89.38 705 SER A N 1
ATOM 5729 C CA . SER A 1 705 ? 4.166 26.530 -7.574 1.00 89.38 705 SER A CA 1
ATOM 5730 C C . SER A 1 705 ? 4.418 26.425 -6.063 1.00 89.38 705 SER A C 1
ATOM 5732 O O . SER A 1 705 ? 5.543 26.626 -5.600 1.00 89.38 705 SER A O 1
ATOM 5734 N N . ARG A 1 706 ? 3.375 26.101 -5.285 1.00 92.62 706 ARG A N 1
ATOM 5735 C CA . ARG A 1 706 ? 3.462 25.838 -3.844 1.00 92.62 706 ARG A CA 1
ATOM 5736 C C . ARG A 1 706 ? 3.843 24.395 -3.516 1.00 92.62 706 ARG A C 1
ATOM 5738 O O . ARG A 1 706 ? 4.250 24.125 -2.388 1.00 92.62 706 ARG A O 1
ATOM 5745 N N . ALA A 1 707 ? 3.694 23.476 -4.466 1.00 93.00 707 ALA A N 1
ATOM 5746 C CA . ALA A 1 707 ? 4.060 22.076 -4.309 1.00 93.00 707 ALA A CA 1
ATOM 5747 C C . ALA A 1 707 ? 5.586 21.896 -4.321 1.00 93.00 707 ALA A C 1
ATOM 5749 O O . ALA A 1 707 ? 6.331 22.721 -4.853 1.00 93.00 707 ALA A O 1
ATOM 5750 N N . SER A 1 708 ? 6.063 20.797 -3.736 1.00 93.69 708 SER A N 1
ATOM 5751 C CA . SER A 1 708 ? 7.471 20.429 -3.891 1.00 93.69 708 SER A CA 1
ATOM 5752 C C . SER A 1 708 ? 7.701 19.807 -5.278 1.00 93.69 708 SER A C 1
ATOM 5754 O O . SER A 1 708 ? 6.759 19.350 -5.930 1.00 93.69 708 SER A O 1
ATOM 5756 N N . ASN A 1 709 ? 8.939 19.842 -5.770 1.00 93.81 709 ASN A N 1
ATOM 5757 C CA . ASN A 1 709 ? 9.285 19.268 -7.069 1.00 93.81 709 ASN A CA 1
ATOM 5758 C C . ASN A 1 709 ? 10.666 18.603 -7.022 1.00 93.81 709 ASN A C 1
ATOM 5760 O O . ASN A 1 709 ? 11.636 19.075 -7.621 1.00 93.81 709 ASN A O 1
ATOM 5764 N N . VAL A 1 710 ? 10.771 17.516 -6.257 1.00 92.06 710 VAL A N 1
ATOM 5765 C CA . VAL A 1 710 ? 12.048 16.838 -5.978 1.00 92.06 710 VAL A CA 1
ATOM 5766 C C . VAL A 1 710 ? 12.654 16.159 -7.206 1.00 92.06 710 VAL A C 1
ATOM 5768 O O . VAL A 1 710 ? 13.849 15.868 -7.204 1.00 92.06 710 VAL A O 1
ATOM 5771 N N . LEU A 1 711 ? 11.844 15.891 -8.237 1.00 92.31 711 LEU A N 1
ATOM 5772 C CA . LEU A 1 711 ? 12.298 15.317 -9.505 1.00 92.31 711 LEU A CA 1
ATOM 5773 C C . LEU A 1 711 ? 12.716 16.369 -10.538 1.00 92.31 711 LEU A C 1
ATOM 5775 O O . LEU A 1 711 ? 13.161 15.978 -11.614 1.00 92.31 711 LEU A O 1
ATOM 5779 N N . GLU A 1 712 ? 12.533 17.666 -10.259 1.00 92.50 712 GLU A N 1
ATOM 5780 C CA . GLU A 1 712 ? 12.581 18.717 -11.291 1.00 92.50 712 GLU A CA 1
ATOM 5781 C C . GLU A 1 712 ? 11.649 18.368 -12.477 1.00 92.50 712 GLU A C 1
ATOM 5783 O O . GLU A 1 712 ? 11.970 18.515 -13.656 1.00 92.50 712 GLU A O 1
ATOM 5788 N N . SER A 1 713 ? 10.474 17.836 -12.137 1.00 94.94 713 SER A N 1
ATOM 5789 C CA . SER A 1 713 ? 9.442 17.391 -13.057 1.00 94.94 713 SER A CA 1
ATOM 5790 C C . SER A 1 713 ? 8.838 18.558 -13.829 1.00 94.94 713 SER A C 1
ATOM 5792 O O . SER A 1 713 ? 8.509 19.596 -13.247 1.00 94.94 713 SER A O 1
ATOM 5794 N N . PHE A 1 714 ? 8.572 18.337 -15.119 1.00 94.62 714 PHE A N 1
ATOM 5795 C CA . PHE A 1 714 ? 7.823 19.295 -15.931 1.00 94.62 714 PHE A CA 1
ATOM 5796 C C . PHE A 1 714 ? 6.346 19.406 -15.510 1.00 94.62 714 PHE A C 1
ATOM 5798 O O . PHE A 1 714 ? 5.653 20.318 -15.949 1.00 94.62 714 PHE A O 1
ATOM 5805 N N . LEU A 1 715 ? 5.839 18.504 -14.657 1.00 94.50 715 LEU A N 1
ATOM 5806 C CA . LEU A 1 715 ? 4.474 18.584 -14.125 1.00 94.50 715 LEU A CA 1
ATOM 5807 C C . LEU A 1 715 ? 4.267 19.807 -13.226 1.00 94.50 715 LEU A C 1
ATOM 5809 O O . LEU A 1 715 ? 3.146 20.300 -13.145 1.00 94.50 715 LEU A O 1
ATOM 5813 N N . GLY A 1 716 ? 5.337 20.312 -12.604 1.00 90.25 716 GLY A N 1
ATOM 5814 C CA . GLY A 1 716 ? 5.317 21.542 -11.812 1.00 90.25 716 GLY A CA 1
ATOM 5815 C C . GLY A 1 716 ? 5.592 22.821 -12.607 1.00 90.25 716 GLY A C 1
ATOM 5816 O O . GLY A 1 716 ? 5.654 23.895 -12.013 1.00 90.25 716 GLY A O 1
ATOM 5817 N N . GLU A 1 717 ? 5.802 22.740 -13.926 1.00 89.00 717 GLU A N 1
ATOM 5818 C CA . GLU A 1 717 ? 6.045 23.926 -14.751 1.00 89.00 717 GLU A CA 1
ATOM 5819 C C . GLU A 1 717 ? 4.749 24.675 -15.085 1.00 89.00 717 GLU A C 1
ATOM 5821 O O . GLU A 1 717 ? 3.676 24.095 -15.253 1.00 89.00 717 GLU A O 1
ATOM 5826 N N . SER A 1 718 ? 4.855 25.997 -15.242 1.00 86.19 718 SER A N 1
ATOM 5827 C CA . SER A 1 718 ? 3.724 26.820 -15.663 1.00 86.19 718 SER A CA 1
ATOM 5828 C C . SER A 1 718 ? 3.387 26.584 -17.136 1.00 86.19 718 SER A C 1
ATOM 5830 O O . SER A 1 718 ? 4.204 26.821 -18.027 1.00 86.19 718 SER A O 1
ATOM 5832 N N . PHE A 1 719 ? 2.137 26.216 -17.407 1.00 87.25 719 PHE A N 1
ATOM 5833 C CA . PHE A 1 719 ? 1.598 26.073 -18.761 1.00 87.25 719 PHE A CA 1
ATOM 5834 C C . PHE A 1 719 ? 1.082 27.394 -19.370 1.00 87.25 719 PHE A C 1
ATOM 5836 O O . PHE A 1 719 ? 0.558 27.399 -20.485 1.00 87.25 719 PHE A O 1
ATOM 5843 N N . VAL A 1 720 ? 1.244 28.537 -18.685 1.00 86.38 720 VAL A N 1
ATOM 5844 C CA . VAL A 1 720 ? 0.769 29.859 -19.155 1.00 86.38 720 VAL A CA 1
ATOM 5845 C C . VAL A 1 720 ? 1.378 30.235 -20.510 1.00 86.38 720 VAL A C 1
ATOM 5847 O O . VAL A 1 720 ? 0.682 30.779 -21.369 1.00 86.38 720 VAL A O 1
ATOM 5850 N N . LEU A 1 721 ? 2.660 29.919 -20.730 1.00 82.94 721 LEU A N 1
ATOM 5851 C CA . LEU A 1 721 ? 3.350 30.215 -21.991 1.00 82.94 721 LEU A CA 1
ATOM 5852 C C . LEU A 1 721 ? 2.718 29.484 -23.181 1.00 82.94 721 LEU A C 1
ATOM 5854 O O . LEU A 1 721 ? 2.556 30.078 -24.244 1.00 82.94 721 LEU A O 1
ATOM 5858 N N . MET A 1 722 ? 2.316 28.227 -22.993 1.00 87.31 722 MET A N 1
ATOM 5859 C CA . MET A 1 722 ? 1.600 27.452 -24.005 1.00 87.31 722 MET A CA 1
ATOM 5860 C C . MET A 1 722 ? 0.156 27.938 -24.207 1.00 87.31 722 MET A C 1
ATOM 5862 O O . MET A 1 722 ? -0.326 27.940 -25.341 1.00 87.31 722 MET A O 1
ATOM 5866 N N . LEU A 1 723 ? -0.525 28.402 -23.152 1.00 87.06 723 LEU A N 1
ATOM 5867 C CA . LEU A 1 723 ? -1.897 28.913 -23.257 1.00 87.06 723 LEU A CA 1
ATOM 5868 C C . LEU A 1 723 ? -1.987 30.260 -23.977 1.00 87.06 723 LEU A C 1
ATOM 5870 O O . LEU A 1 723 ? -2.983 30.524 -24.651 1.00 87.06 723 LEU A O 1
ATOM 5874 N N . LYS A 1 724 ? -0.968 31.115 -23.854 1.00 87.19 724 LYS A N 1
ATOM 5875 C CA . LYS A 1 724 ? -0.985 32.484 -24.388 1.00 87.19 724 LYS A CA 1
ATOM 5876 C C . LYS A 1 724 ? -1.286 32.548 -25.902 1.00 87.19 724 LYS A C 1
ATOM 5878 O O . LYS A 1 724 ? -2.200 33.284 -26.274 1.00 87.19 724 LYS A O 1
ATOM 5883 N N . PRO A 1 725 ? -0.646 31.749 -26.781 1.00 84.75 725 PRO A N 1
ATOM 5884 C CA . PRO A 1 725 ? -1.002 31.687 -28.204 1.00 84.75 725 PRO A CA 1
ATOM 5885 C C . PRO A 1 725 ? -2.408 31.146 -28.520 1.00 84.75 725 PRO A C 1
ATOM 5887 O O . PRO A 1 725 ? -2.891 31.360 -29.630 1.00 84.75 725 PRO A O 1
ATOM 5890 N N . ILE A 1 726 ? -3.043 30.413 -27.596 1.00 85.94 726 ILE A N 1
ATOM 5891 C CA . ILE A 1 726 ? -4.338 29.738 -27.810 1.00 85.94 726 ILE A CA 1
ATOM 5892 C C . ILE A 1 726 ? -5.498 30.596 -27.290 1.00 85.94 726 ILE A C 1
ATOM 5894 O O . ILE A 1 726 ? -6.501 30.758 -27.981 1.00 85.94 726 ILE A O 1
ATOM 5898 N N . LEU A 1 727 ? -5.361 31.129 -26.072 1.00 86.69 727 LEU A N 1
ATOM 5899 C CA . LEU A 1 727 ? -6.406 31.853 -25.340 1.00 86.69 727 LEU A CA 1
ATOM 5900 C C . LEU A 1 727 ? -6.263 33.380 -25.414 1.00 86.69 727 LEU A C 1
ATOM 5902 O O . LEU A 1 727 ? -7.192 34.101 -25.053 1.00 86.69 727 LEU A O 1
ATOM 5906 N N . GLY A 1 728 ? -5.101 33.877 -25.844 1.00 86.81 728 GLY A N 1
ATOM 5907 C CA . GLY A 1 728 ? -4.728 35.283 -25.720 1.00 86.81 728 GLY A CA 1
ATOM 5908 C C . GLY A 1 728 ? -4.269 35.659 -24.306 1.00 86.81 728 GLY A C 1
ATOM 5909 O O . GLY A 1 728 ? -4.381 34.888 -23.349 1.00 86.81 728 GLY A O 1
ATOM 5910 N N . ASP A 1 729 ? -3.728 36.869 -24.175 1.00 85.56 729 ASP A N 1
ATOM 5911 C CA . ASP A 1 729 ? -3.065 37.344 -22.953 1.00 85.56 729 ASP A CA 1
ATOM 5912 C C . ASP A 1 729 ? -4.022 37.437 -21.757 1.00 85.56 729 ASP A C 1
ATOM 5914 O O . ASP A 1 729 ? -3.669 37.052 -20.649 1.00 85.56 729 ASP A O 1
ATOM 5918 N N . GLU A 1 730 ? -5.248 37.915 -21.963 1.00 85.12 730 GLU A N 1
ATOM 5919 C CA . GLU A 1 730 ? -6.207 38.155 -20.878 1.00 85.12 730 GLU A CA 1
ATOM 5920 C C . GLU A 1 730 ? -6.638 36.861 -20.169 1.00 85.12 730 GLU A C 1
ATOM 5922 O O . GLU A 1 730 ? -6.541 36.762 -18.946 1.00 85.12 730 GLU A O 1
ATOM 5927 N N . LEU A 1 731 ? -7.055 35.846 -20.933 1.00 84.69 731 LEU A N 1
ATOM 5928 C CA . LEU A 1 731 ? -7.514 34.565 -20.389 1.00 84.69 731 LEU A CA 1
ATOM 5929 C C . LEU A 1 731 ? -6.353 33.708 -19.872 1.00 84.69 731 LEU A C 1
ATOM 5931 O O . LEU A 1 731 ? -6.472 33.090 -18.818 1.00 84.69 731 LEU A O 1
ATOM 5935 N N . SER A 1 732 ? -5.213 33.691 -20.571 1.00 86.56 732 SER A N 1
ATOM 5936 C CA . SER A 1 732 ? -4.035 32.930 -20.119 1.00 86.56 732 SER A CA 1
ATOM 5937 C C . SER A 1 732 ? -3.440 33.481 -18.820 1.00 86.56 732 SER A C 1
ATOM 5939 O O . SER A 1 732 ? -2.970 32.705 -17.986 1.00 86.56 732 SER A O 1
ATOM 5941 N N . ASN A 1 733 ? -3.515 34.799 -18.596 1.00 87.25 733 ASN A N 1
ATOM 5942 C CA . ASN A 1 733 ? -3.037 35.415 -17.361 1.00 87.25 733 ASN A CA 1
ATOM 5943 C C . ASN A 1 733 ? -3.782 34.903 -16.119 1.00 87.25 733 ASN A C 1
ATOM 5945 O O . ASN A 1 733 ? -3.181 34.897 -15.048 1.00 87.25 733 ASN A O 1
ATOM 5949 N N . GLN A 1 734 ? -5.031 34.430 -16.225 1.00 86.31 734 GLN A N 1
ATOM 5950 C CA . GLN A 1 734 ? -5.796 33.889 -15.087 1.00 86.31 734 GLN A CA 1
ATOM 5951 C C . GLN A 1 734 ? -5.099 32.709 -14.386 1.00 86.31 734 GLN A C 1
ATOM 5953 O O . GLN A 1 734 ? -5.328 32.495 -13.203 1.00 86.31 734 GLN A O 1
ATOM 5958 N N . PHE A 1 735 ? -4.207 32.001 -15.086 1.00 88.75 735 PHE A N 1
ATOM 5959 C CA . PHE A 1 735 ? -3.467 30.842 -14.573 1.00 88.75 735 PHE A CA 1
ATOM 5960 C C . PHE A 1 735 ? -2.062 31.187 -14.048 1.00 88.75 735 PHE A C 1
ATOM 5962 O O . PHE A 1 735 ? -1.226 30.305 -13.848 1.00 88.75 735 PHE A O 1
ATOM 5969 N N . ARG A 1 736 ? -1.747 32.478 -13.885 1.00 89.06 736 ARG A N 1
ATOM 5970 C CA . ARG A 1 736 ? -0.469 32.920 -13.314 1.00 89.06 736 ARG A CA 1
ATOM 5971 C C . ARG A 1 736 ? -0.480 32.818 -11.796 1.00 89.06 736 ARG A C 1
ATOM 5973 O O . ARG A 1 736 ? -1.466 33.176 -11.160 1.00 89.06 736 ARG A O 1
ATOM 5980 N N . GLN A 1 737 ? 0.680 32.484 -11.236 1.00 89.31 737 GLN A N 1
ATOM 5981 C CA . GLN A 1 737 ? 0.923 32.475 -9.793 1.00 89.31 737 GLN A CA 1
ATOM 5982 C C . GLN A 1 737 ? 0.465 33.775 -9.109 1.00 89.31 737 GLN A C 1
ATOM 5984 O O . GLN A 1 737 ? -0.289 33.712 -8.148 1.00 89.31 737 GLN A O 1
ATOM 5989 N N . ASP A 1 738 ? 0.829 34.947 -9.645 1.00 90.75 738 ASP A N 1
ATOM 5990 C CA . ASP A 1 738 ? 0.428 36.243 -9.065 1.00 90.75 738 ASP A CA 1
ATOM 5991 C C . ASP A 1 738 ? -1.104 36.402 -8.968 1.00 90.75 738 ASP A C 1
ATOM 5993 O O . ASP A 1 738 ? -1.619 37.030 -8.044 1.00 90.75 738 ASP A O 1
ATOM 5997 N N . ASN A 1 739 ? -1.849 35.819 -9.916 1.00 91.69 739 ASN A N 1
ATOM 5998 C CA . ASN A 1 739 ? -3.310 35.845 -9.908 1.00 91.69 739 ASN A CA 1
ATOM 5999 C C . ASN A 1 739 ? -3.894 34.832 -8.918 1.00 91.69 739 ASN A C 1
ATOM 6001 O O . ASN A 1 739 ? -4.880 35.152 -8.257 1.00 91.69 739 ASN A O 1
ATOM 6005 N N . PHE A 1 740 ? -3.288 33.653 -8.763 1.00 93.81 740 PHE A N 1
ATOM 6006 C CA . PHE A 1 740 ? -3.667 32.701 -7.715 1.00 93.81 740 PHE A CA 1
ATOM 6007 C C . PHE A 1 740 ? -3.432 33.274 -6.313 1.00 93.81 740 PHE A C 1
ATOM 6009 O O . PHE A 1 740 ? -4.323 33.204 -5.463 1.00 93.81 740 PHE A O 1
ATOM 6016 N N . GLU A 1 741 ? -2.295 33.937 -6.098 1.00 95.12 741 GLU A N 1
ATOM 6017 C CA . GLU A 1 741 ? -2.001 34.630 -4.844 1.00 95.12 741 GLU A CA 1
ATOM 6018 C C . GLU A 1 741 ? -3.012 35.752 -4.581 1.00 95.12 741 GLU A C 1
ATOM 6020 O O . GLU A 1 741 ? -3.548 35.860 -3.475 1.00 95.12 741 GLU A O 1
ATOM 6025 N N . LEU A 1 742 ? -3.346 36.546 -5.606 1.00 94.56 742 LEU A N 1
ATOM 6026 C CA . LEU A 1 742 ? -4.367 37.587 -5.505 1.00 94.56 742 LEU A CA 1
ATOM 6027 C C . LEU A 1 742 ? -5.749 37.010 -5.162 1.00 94.56 742 LEU A C 1
ATOM 6029 O O . LEU A 1 742 ? -6.434 37.568 -4.303 1.00 94.56 742 LEU A O 1
ATOM 6033 N N . LEU A 1 743 ? -6.155 35.904 -5.795 1.00 93.75 743 LEU A N 1
ATOM 6034 C CA . LEU A 1 743 ? -7.426 35.223 -5.519 1.00 93.75 743 LEU A CA 1
ATOM 6035 C C . LEU A 1 743 ? -7.494 34.724 -4.074 1.00 93.75 743 LEU A C 1
ATOM 6037 O O . LEU A 1 743 ? -8.498 34.949 -3.398 1.00 93.75 743 LEU A O 1
ATOM 6041 N N . VAL A 1 744 ? -6.420 34.105 -3.578 1.00 96.00 744 VAL A N 1
ATOM 6042 C CA . VAL A 1 744 ? -6.331 33.654 -2.183 1.00 96.00 744 VAL A CA 1
ATOM 6043 C C . VAL A 1 744 ? -6.363 34.840 -1.226 1.00 96.00 744 VAL A C 1
ATOM 6045 O O . VAL A 1 744 ? -7.088 34.806 -0.234 1.00 96.00 744 VAL A O 1
ATOM 6048 N N . ASN A 1 745 ? -5.630 35.911 -1.526 1.00 96.38 745 ASN A N 1
ATOM 6049 C CA . ASN A 1 745 ? -5.624 37.115 -0.706 1.00 96.38 745 ASN A CA 1
ATOM 6050 C C . ASN A 1 745 ? -7.027 37.747 -0.614 1.00 96.38 745 ASN A C 1
ATOM 6052 O O . ASN A 1 745 ? -7.490 38.037 0.487 1.00 96.38 745 ASN A O 1
ATOM 6056 N N . GLN A 1 746 ? -7.730 37.876 -1.746 1.00 95.56 746 GLN A N 1
ATOM 6057 C CA . GLN A 1 746 ? -9.105 38.388 -1.805 1.00 95.56 746 GLN A CA 1
ATOM 6058 C C . GLN A 1 746 ? -10.108 37.472 -1.096 1.00 95.56 746 GLN A C 1
ATOM 6060 O O . GLN A 1 746 ? -11.013 37.965 -0.425 1.00 95.56 746 GLN A O 1
ATOM 6065 N N . ALA A 1 747 ? -9.956 36.151 -1.227 1.00 96.06 747 ALA A N 1
ATOM 6066 C CA . ALA A 1 747 ? -10.777 35.191 -0.500 1.00 96.06 747 ALA A CA 1
ATOM 6067 C C . ALA A 1 747 ? -10.578 35.342 1.015 1.00 96.06 747 ALA A C 1
ATOM 6069 O O . ALA A 1 747 ? -11.551 35.398 1.758 1.00 96.06 747 ALA A O 1
ATOM 6070 N N . ILE A 1 748 ? -9.334 35.498 1.480 1.00 97.00 748 ILE A N 1
ATOM 6071 C CA . ILE A 1 748 ? -9.042 35.743 2.898 1.00 97.00 748 ILE A CA 1
ATOM 6072 C C . ILE A 1 748 ? -9.614 37.092 3.361 1.00 97.00 748 ILE A C 1
ATOM 6074 O O . ILE A 1 748 ? -10.158 37.151 4.460 1.00 97.00 748 ILE A O 1
ATOM 6078 N N . ASP A 1 749 ? -9.506 38.164 2.565 1.00 95.50 749 ASP A N 1
ATOM 6079 C CA . ASP A 1 749 ? -10.124 39.467 2.873 1.00 95.50 749 ASP A CA 1
ATOM 6080 C C . ASP A 1 749 ? -11.632 39.312 3.116 1.00 95.50 749 ASP A C 1
ATOM 6082 O O . ASP A 1 749 ? -12.126 39.673 4.186 1.00 95.50 749 ASP A O 1
ATOM 6086 N N . ARG A 1 750 ? -12.340 38.687 2.167 1.00 95.19 750 ARG A N 1
ATOM 6087 C CA . ARG A 1 750 ? -13.788 38.460 2.261 1.00 95.19 750 ARG A CA 1
ATOM 6088 C C . ARG A 1 750 ? -14.158 37.582 3.445 1.00 95.19 750 ARG A C 1
ATOM 6090 O O . ARG A 1 750 ? -15.070 37.938 4.173 1.00 95.19 750 ARG A O 1
ATOM 6097 N N . LEU A 1 751 ? -13.425 36.494 3.678 1.00 96.00 751 LEU A N 1
ATOM 6098 C CA . LEU A 1 751 ? -13.715 35.562 4.770 1.00 96.00 751 LEU A CA 1
ATOM 6099 C C . LEU A 1 751 ? -13.422 36.136 6.163 1.00 96.00 751 LEU A C 1
ATOM 6101 O O . LEU A 1 751 ? -14.012 35.690 7.146 1.00 96.00 751 LEU A O 1
ATOM 6105 N N . ILE A 1 752 ? -12.514 37.113 6.272 1.00 93.44 752 ILE A N 1
ATOM 6106 C CA . ILE A 1 752 ? -12.280 37.850 7.523 1.00 93.44 752 ILE A CA 1
ATOM 6107 C C . ILE A 1 752 ? -13.437 38.815 7.814 1.00 93.44 752 ILE A C 1
ATOM 6109 O O . ILE A 1 752 ? -13.771 39.016 8.981 1.00 93.44 752 ILE A O 1
ATOM 6113 N N . GLU A 1 753 ? -14.027 39.422 6.782 1.00 90.81 753 GLU A N 1
ATOM 6114 C CA . GLU A 1 753 ? -15.195 40.302 6.923 1.00 90.81 753 GLU A CA 1
ATOM 6115 C C . GLU A 1 753 ? -16.489 39.509 7.139 1.00 90.81 753 GLU A C 1
ATOM 6117 O O . GLU A 1 753 ? -17.307 39.885 7.979 1.00 90.81 753 GLU A O 1
ATOM 6122 N N . ASN A 1 754 ? -16.654 38.411 6.399 1.00 89.38 754 ASN A N 1
ATOM 6123 C CA . ASN A 1 754 ? -17.817 37.543 6.420 1.00 89.38 754 ASN A CA 1
ATOM 6124 C C . ASN A 1 754 ? -17.432 36.080 6.129 1.00 89.38 754 ASN A C 1
ATOM 6126 O O . ASN A 1 754 ? -17.049 35.730 5.013 1.00 89.38 754 ASN A O 1
ATOM 6130 N N . ASN A 1 755 ? -17.543 35.212 7.134 1.00 88.94 755 ASN A N 1
ATOM 6131 C CA . ASN A 1 755 ? -17.063 33.831 7.055 1.00 88.94 755 ASN A CA 1
ATOM 6132 C C . ASN A 1 755 ? -18.026 32.859 6.343 1.00 88.94 755 ASN A C 1
ATOM 6134 O O . ASN A 1 755 ? -17.652 31.694 6.176 1.00 88.94 755 ASN A O 1
ATOM 6138 N N . ASP A 1 756 ? -19.205 33.324 5.911 1.00 91.00 756 ASP A N 1
ATOM 6139 C CA . ASP A 1 756 ? -20.253 32.509 5.283 1.00 91.00 756 ASP A CA 1
ATOM 6140 C C . ASP A 1 756 ? -20.157 32.402 3.737 1.00 91.00 756 ASP A C 1
ATOM 6142 O O . ASP A 1 756 ? -20.990 31.771 3.085 1.00 91.00 756 ASP A O 1
ATOM 6146 N N . ASP A 1 757 ? -19.123 32.986 3.119 1.00 92.69 757 ASP A N 1
ATOM 6147 C CA . ASP A 1 757 ? -18.990 33.015 1.657 1.00 92.69 757 ASP A CA 1
ATOM 6148 C C . ASP A 1 757 ? -18.419 31.703 1.086 1.00 92.69 757 ASP A C 1
ATOM 6150 O O . ASP A 1 757 ? -17.200 31.486 1.028 1.00 92.69 757 ASP A O 1
ATOM 6154 N N . PHE A 1 758 ? -19.313 30.842 0.593 1.00 90.56 758 PHE A N 1
ATOM 6155 C CA . PHE A 1 758 ? -18.973 29.565 -0.044 1.00 90.56 758 PHE A CA 1
ATOM 6156 C C . PHE A 1 758 ? -17.975 29.698 -1.198 1.00 90.56 758 PHE A C 1
ATOM 6158 O O . PHE A 1 758 ? -17.082 28.857 -1.341 1.00 90.56 758 PHE A O 1
ATOM 6165 N N . LEU A 1 759 ? -18.086 30.747 -2.020 1.00 90.06 759 LEU A N 1
ATOM 6166 C CA . LEU A 1 759 ? -17.183 30.926 -3.158 1.00 90.06 759 LEU A CA 1
ATOM 6167 C C . LEU A 1 759 ? -15.766 31.258 -2.694 1.00 90.06 759 LEU A C 1
ATOM 6169 O O . LEU A 1 759 ? -14.806 30.731 -3.254 1.00 90.06 759 LEU A O 1
ATOM 6173 N N . SER A 1 760 ? -15.612 32.077 -1.651 1.00 94.50 760 SER A N 1
ATOM 6174 C CA . SER A 1 760 ? -14.286 32.380 -1.100 1.00 94.50 760 SER A CA 1
ATOM 6175 C C . SER A 1 760 ? -13.645 31.163 -0.431 1.00 94.50 760 SER A C 1
ATOM 6177 O O . SER A 1 760 ? -12.453 30.927 -0.638 1.00 94.50 760 SER A O 1
ATOM 6179 N N . TRP A 1 761 ? -14.415 30.334 0.284 1.00 94.94 761 TRP A N 1
ATOM 6180 C CA . TRP A 1 761 ? -13.915 29.044 0.780 1.00 94.94 761 TRP A CA 1
ATOM 6181 C C . TRP A 1 761 ? -13.523 28.100 -0.357 1.00 94.94 761 TRP A C 1
ATOM 6183 O O . TRP A 1 761 ? -12.460 27.482 -0.301 1.00 94.94 761 TRP A O 1
ATOM 6193 N N . SER A 1 762 ? -14.326 28.049 -1.422 1.00 91.38 762 SER A N 1
ATOM 6194 C CA . SER A 1 762 ? -14.036 27.251 -2.618 1.00 91.38 762 SER A CA 1
ATOM 6195 C C . SER A 1 762 ? -12.770 27.722 -3.332 1.00 91.38 762 SER A C 1
ATOM 6197 O O . SER A 1 762 ? -11.977 26.890 -3.762 1.00 91.38 762 SER A O 1
ATOM 6199 N N . HIS A 1 763 ? -12.521 29.032 -3.424 1.00 92.12 763 HIS A N 1
ATOM 6200 C CA . HIS A 1 763 ? -11.271 29.567 -3.971 1.00 92.12 763 HIS A CA 1
ATOM 6201 C C . HIS A 1 763 ? -10.070 29.217 -3.091 1.00 92.12 763 HIS A C 1
ATOM 6203 O O . HIS A 1 763 ? -9.049 28.764 -3.606 1.00 92.12 763 HIS A O 1
ATOM 6209 N N . LEU A 1 764 ? -10.187 29.376 -1.768 1.00 94.69 764 LEU A N 1
ATOM 6210 C CA . LEU A 1 764 ? -9.112 29.024 -0.840 1.00 94.69 764 LEU A CA 1
ATOM 6211 C C . LEU A 1 764 ? -8.769 27.526 -0.933 1.00 94.69 764 LEU A C 1
ATOM 6213 O O . LEU A 1 764 ? -7.599 27.159 -1.073 1.00 94.69 764 LEU A O 1
ATOM 6217 N N . HIS A 1 765 ? -9.792 26.669 -0.933 1.00 94.19 765 HIS A N 1
ATOM 6218 C CA . HIS A 1 765 ? -9.648 25.224 -1.082 1.00 94.19 765 HIS A CA 1
ATOM 6219 C C . HIS A 1 765 ? -9.131 24.821 -2.468 1.00 94.19 765 HIS A C 1
ATOM 6221 O O . HIS A 1 765 ? -8.267 23.952 -2.578 1.00 94.19 765 HIS A O 1
ATOM 6227 N N . GLY A 1 766 ? -9.647 25.432 -3.532 1.00 91.56 766 GLY A N 1
ATOM 6228 C CA . GLY A 1 766 ? -9.310 25.116 -4.918 1.00 91.56 766 GLY A CA 1
ATOM 6229 C C . GLY A 1 766 ? -7.894 25.537 -5.301 1.00 91.56 766 GLY A C 1
ATOM 6230 O O . GLY A 1 766 ? -7.208 24.784 -5.986 1.00 91.56 766 GLY A O 1
ATOM 6231 N N . VAL A 1 767 ? -7.418 26.681 -4.794 1.00 94.38 767 VAL A N 1
ATOM 6232 C CA . VAL A 1 767 ? -6.063 27.180 -5.074 1.00 94.38 767 VAL A CA 1
ATOM 6233 C C . VAL A 1 767 ? -5.017 26.503 -4.193 1.00 94.38 767 VAL A C 1
ATOM 6235 O O . VAL A 1 767 ? -4.072 25.920 -4.721 1.00 94.38 767 VAL A O 1
ATOM 6238 N N . LEU A 1 768 ? -5.191 26.498 -2.865 1.00 93.38 768 LEU A N 1
ATOM 6239 C CA . LEU A 1 768 ? -4.190 25.949 -1.935 1.00 93.38 768 LEU A CA 1
ATOM 6240 C C . LEU A 1 768 ? -4.455 24.493 -1.568 1.00 93.38 768 LEU A C 1
ATOM 6242 O O . LEU A 1 768 ? -3.589 23.645 -1.764 1.00 93.38 768 LEU A O 1
ATOM 6246 N N . GLY A 1 769 ? -5.667 24.174 -1.104 1.00 90.81 769 GLY A N 1
ATOM 6247 C CA . GLY A 1 769 ? -6.038 22.797 -0.760 1.00 90.81 769 GLY A CA 1
ATOM 6248 C C . GLY A 1 769 ? -5.124 22.269 0.332 1.00 90.81 769 GLY A C 1
ATOM 6249 O O . GLY A 1 769 ? -5.123 22.830 1.415 1.00 90.81 769 GLY A O 1
ATOM 6250 N N . GLY A 1 770 ? -4.341 21.224 0.058 1.00 89.56 770 GLY A N 1
ATOM 6251 C CA . GLY A 1 770 ? -3.307 20.713 0.968 1.00 89.56 770 GLY A CA 1
ATOM 6252 C C . GLY A 1 770 ? -1.884 21.194 0.655 1.00 89.56 770 GLY A C 1
ATOM 6253 O O . GLY A 1 770 ? -0.936 20.567 1.106 1.00 89.56 770 GLY A O 1
ATOM 6254 N N . LEU A 1 771 ? -1.696 22.222 -0.181 1.00 93.12 771 LEU A N 1
ATOM 6255 C CA . LEU A 1 771 ? -0.372 22.769 -0.502 1.00 93.12 771 LEU A CA 1
ATOM 6256 C C . LEU A 1 771 ? 0.053 23.856 0.501 1.00 93.12 771 LEU A C 1
ATOM 6258 O O . LEU A 1 771 ? -0.810 24.544 1.050 1.00 93.12 771 LEU A O 1
ATOM 6262 N N . PRO A 1 772 ? 1.368 24.075 0.699 1.00 94.19 772 PRO A N 1
ATOM 6263 C CA . PRO A 1 772 ? 1.878 25.156 1.534 1.00 94.19 772 PRO A CA 1
ATOM 6264 C C . PRO A 1 772 ? 1.308 26.541 1.164 1.00 94.19 772 PRO A C 1
ATOM 6266 O O . PRO A 1 772 ? 1.356 26.940 -0.005 1.00 94.19 772 PRO A O 1
ATOM 6269 N N . PRO A 1 773 ? 0.844 27.336 2.140 1.00 94.75 773 PRO A N 1
ATOM 6270 C CA . PRO A 1 773 ? 0.314 28.672 1.882 1.00 94.75 773 PRO A CA 1
ATOM 6271 C C . PRO A 1 773 ? 1.411 29.650 1.444 1.00 94.75 773 PRO A C 1
ATOM 6273 O O . PRO A 1 773 ? 2.599 29.405 1.664 1.00 94.75 773 PRO A O 1
ATOM 6276 N N . TYR A 1 774 ? 1.028 30.779 0.840 1.00 95.44 774 TYR A N 1
ATOM 6277 C CA . TYR A 1 774 ? 1.960 31.870 0.526 1.00 95.44 774 TYR A CA 1
ATOM 6278 C C . TYR A 1 774 ? 2.520 32.493 1.811 1.00 95.44 774 TYR A C 1
ATOM 6280 O O . TYR A 1 774 ? 1.762 32.803 2.732 1.00 95.44 774 TYR A O 1
ATOM 6288 N N . GLU A 1 775 ? 3.839 32.702 1.869 1.00 93.75 775 GLU A N 1
ATOM 6289 C CA . GLU A 1 775 ? 4.553 33.127 3.088 1.00 93.75 775 GLU A CA 1
ATOM 6290 C C . GLU A 1 775 ? 4.005 34.436 3.679 1.00 93.75 775 GLU A C 1
ATOM 6292 O O . GLU A 1 775 ? 3.817 34.560 4.890 1.00 93.75 775 GLU A O 1
ATOM 6297 N N . ASN A 1 776 ? 3.669 35.398 2.821 1.00 94.50 776 ASN A N 1
ATOM 6298 C CA . ASN A 1 776 ? 3.072 36.683 3.193 1.00 94.50 776 ASN A CA 1
ATOM 6299 C C . ASN A 1 776 ? 1.620 36.576 3.700 1.00 94.50 776 ASN A C 1
ATOM 6301 O O . ASN A 1 776 ? 1.139 37.502 4.359 1.00 94.50 776 ASN A O 1
ATOM 6305 N N . LEU A 1 777 ? 0.919 35.472 3.426 1.00 95.31 777 LEU A N 1
ATOM 6306 C CA . LEU A 1 777 ? -0.478 35.257 3.820 1.00 95.31 777 LEU A CA 1
ATOM 6307 C C . LEU A 1 777 ? -0.637 34.329 5.034 1.00 95.31 777 LEU A C 1
ATOM 6309 O O . LEU A 1 777 ? -1.728 34.293 5.605 1.00 95.31 777 LEU A O 1
ATOM 6313 N N . VAL A 1 778 ? 0.425 33.654 5.493 1.00 95.75 778 VAL A N 1
ATOM 6314 C CA . VAL A 1 778 ? 0.406 32.715 6.640 1.00 95.75 778 VAL A CA 1
ATOM 6315 C C . VAL A 1 778 ? -0.293 33.311 7.864 1.00 95.75 778 VAL A C 1
ATOM 6317 O O . VAL A 1 778 ? -1.285 32.771 8.352 1.00 95.75 778 VAL A O 1
ATOM 6320 N N . ASN A 1 779 ? 0.155 34.481 8.331 1.00 95.69 779 ASN A N 1
ATOM 6321 C CA . ASN A 1 779 ? -0.419 35.127 9.519 1.00 95.69 779 ASN A CA 1
ATOM 6322 C C . ASN A 1 779 ? -1.896 35.501 9.333 1.00 95.69 779 ASN A C 1
ATOM 6324 O O . ASN A 1 779 ? -2.682 35.478 10.283 1.00 95.69 779 ASN A O 1
ATOM 6328 N N . ARG A 1 780 ? -2.285 35.843 8.102 1.00 95.56 780 ARG A N 1
ATOM 6329 C CA . ARG A 1 780 ? -3.667 36.191 7.772 1.00 95.56 780 ARG A CA 1
ATOM 6330 C C . ARG A 1 780 ? -4.569 34.959 7.758 1.00 95.56 780 ARG A C 1
ATOM 6332 O O . ARG A 1 780 ? -5.681 35.040 8.272 1.00 95.56 780 ARG A O 1
ATOM 6339 N N . GLN A 1 781 ? -4.088 33.831 7.239 1.00 95.50 781 GLN A N 1
ATOM 6340 C CA . GLN A 1 781 ? -4.804 32.555 7.293 1.00 95.50 781 GLN A CA 1
ATOM 6341 C C . GLN A 1 781 ? -4.950 32.049 8.727 1.00 95.50 781 GLN A C 1
ATOM 6343 O O . GLN A 1 781 ? -6.050 31.677 9.131 1.00 95.50 781 GLN A O 1
ATOM 6348 N N . ILE A 1 782 ? -3.882 32.128 9.532 1.00 96.50 782 ILE A N 1
ATOM 6349 C CA . ILE A 1 782 ? -3.948 31.809 10.964 1.00 96.50 782 ILE A CA 1
ATOM 6350 C C . ILE A 1 782 ? -5.029 32.659 11.635 1.00 96.50 782 ILE A C 1
ATOM 6352 O O . ILE A 1 782 ? -5.846 32.120 12.381 1.00 96.50 782 ILE A O 1
ATOM 6356 N N . LYS A 1 783 ? -5.081 33.969 11.348 1.00 95.44 783 LYS A N 1
ATOM 6357 C CA . LYS A 1 783 ? -6.127 34.861 11.867 1.00 95.44 783 LYS A CA 1
ATOM 6358 C C . LYS A 1 783 ? -7.526 34.423 11.419 1.00 95.44 783 LYS A C 1
ATOM 6360 O O . LYS A 1 783 ? -8.397 34.303 12.276 1.00 95.44 783 LYS A O 1
ATOM 6365 N N . LEU A 1 784 ? -7.729 34.152 10.127 1.00 96.38 784 LEU A N 1
ATOM 6366 C CA . LEU A 1 784 ? -9.004 33.682 9.576 1.00 96.38 784 LEU A CA 1
ATOM 6367 C C . LEU A 1 784 ? -9.494 32.417 10.297 1.00 96.38 784 LEU A C 1
ATOM 6369 O O . LEU A 1 784 ? -10.576 32.413 10.884 1.00 96.38 784 LEU A O 1
ATOM 6373 N N . PHE A 1 785 ? -8.673 31.365 10.333 1.00 96.12 785 PHE A N 1
ATOM 6374 C CA . PHE A 1 785 ? -9.044 30.101 10.973 1.00 96.12 785 PHE A CA 1
ATOM 6375 C C . PHE A 1 785 ? -9.219 30.256 12.494 1.00 96.12 785 PHE A C 1
ATOM 6377 O O . PHE A 1 785 ? -10.089 29.627 13.100 1.00 96.12 785 PHE A O 1
ATOM 6384 N N . SER A 1 786 ? -8.461 31.160 13.124 1.00 94.69 786 SER A N 1
ATOM 6385 C CA . SER A 1 786 ? -8.600 31.484 14.551 1.00 94.69 786 SER A CA 1
ATOM 6386 C C . SER A 1 786 ? -9.856 32.291 14.882 1.00 94.69 786 SER A C 1
ATOM 6388 O O . SER A 1 786 ? -10.322 32.215 16.017 1.00 94.69 786 SER A O 1
ATOM 6390 N N . GLN A 1 787 ? -10.460 33.002 13.930 1.00 93.00 787 GLN A N 1
ATOM 6391 C CA . GLN A 1 787 ? -11.683 33.792 14.144 1.00 93.00 787 GLN A CA 1
ATOM 6392 C C . GLN A 1 787 ? -12.958 33.080 13.672 1.00 93.00 787 GLN A C 1
ATOM 6394 O O . GLN A 1 787 ? -14.026 33.337 14.219 1.00 93.00 787 GLN A O 1
ATOM 6399 N N . CYS A 1 788 ? -12.849 32.156 12.715 1.00 94.19 788 CYS A N 1
ATOM 6400 C CA . CYS A 1 788 ? -13.986 31.395 12.199 1.00 94.19 788 CYS A CA 1
ATOM 6401 C C . CYS A 1 788 ? -14.637 30.510 13.282 1.00 94.19 788 CYS A C 1
ATOM 6403 O O . CYS A 1 788 ? -13.935 29.891 14.090 1.00 94.19 788 CYS A O 1
ATOM 6405 N N . GLN A 1 789 ? -15.971 30.466 13.297 1.00 91.75 789 GLN A N 1
ATOM 6406 C CA . GLN A 1 789 ? -16.787 29.610 14.164 1.00 91.75 789 GLN A CA 1
ATOM 6407 C C . GLN A 1 789 ? -17.372 28.484 13.302 1.00 91.75 789 GLN A C 1
ATOM 6409 O O . GLN A 1 789 ? -18.462 28.615 12.751 1.00 91.75 789 GLN A O 1
ATOM 6414 N N . PHE A 1 790 ? -16.627 27.392 13.134 1.00 94.56 790 PHE A N 1
ATOM 6415 C CA . PHE A 1 790 ? -16.962 26.350 12.155 1.00 94.56 790 PHE A CA 1
ATOM 6416 C C . PHE A 1 790 ? -18.236 25.592 12.536 1.00 94.56 790 PHE A C 1
ATOM 6418 O O . PHE A 1 790 ? -19.038 25.256 11.667 1.00 94.56 790 PHE A O 1
ATOM 6425 N N . ALA A 1 791 ? -18.459 25.376 13.835 1.00 91.31 791 ALA A N 1
ATOM 6426 C CA . ALA A 1 791 ? -19.692 24.769 14.332 1.00 91.31 791 ALA A CA 1
ATOM 6427 C C . ALA A 1 791 ? -20.946 25.576 13.947 1.00 91.31 791 ALA A C 1
ATOM 6429 O O . ALA A 1 791 ? -21.941 24.983 13.543 1.00 91.31 791 ALA A O 1
ATOM 6430 N N . HIS A 1 792 ? -20.873 26.912 14.005 1.00 92.00 792 HIS A N 1
ATOM 6431 C CA . HIS A 1 792 ? -21.968 27.795 13.590 1.00 92.00 792 HIS A CA 1
ATOM 6432 C C . HIS A 1 792 ? -22.222 27.706 12.083 1.00 92.00 792 HIS A C 1
ATOM 6434 O O . HIS A 1 792 ? -23.365 27.561 11.663 1.00 92.00 792 HIS A O 1
ATOM 6440 N N . LEU A 1 793 ? -21.157 27.701 11.270 1.00 92.81 793 LEU A N 1
ATOM 6441 C CA . LEU A 1 793 ? -21.294 27.524 9.822 1.00 92.81 793 LEU A CA 1
ATOM 6442 C C . LEU A 1 793 ? -22.016 26.216 9.479 1.00 92.81 793 LEU A C 1
ATOM 6444 O O . LEU A 1 793 ? -22.882 26.226 8.620 1.00 92.81 793 LEU A O 1
ATOM 6448 N N . ILE A 1 794 ? -21.732 25.111 10.179 1.00 90.06 794 ILE A N 1
ATOM 6449 C CA . ILE A 1 794 ? -22.433 23.827 9.974 1.00 90.06 794 ILE A CA 1
ATOM 6450 C C . ILE A 1 794 ? -23.900 23.862 10.438 1.00 90.06 794 ILE A C 1
ATOM 6452 O O . ILE A 1 794 ? -24.745 23.120 9.915 1.00 90.06 794 ILE A O 1
ATOM 6456 N N . GLU A 1 795 ? -24.232 24.681 11.437 1.00 88.81 795 GLU A N 1
ATOM 6457 C CA . GLU A 1 795 ? -25.625 24.895 11.835 1.00 88.81 795 GLU A CA 1
ATOM 6458 C C . GLU A 1 795 ? -26.421 25.569 10.711 1.00 88.81 795 GLU A C 1
ATOM 6460 O O . GLU A 1 795 ? -27.515 25.083 10.407 1.00 88.81 795 GLU A O 1
ATOM 6465 N N . GLU A 1 796 ? -25.846 26.597 10.076 1.00 89.94 796 GLU A N 1
ATOM 6466 C CA . GLU A 1 796 ? -26.464 27.398 9.007 1.00 89.94 796 GLU A CA 1
ATOM 6467 C C . GLU A 1 796 ? -26.443 26.714 7.631 1.00 89.94 796 GLU A C 1
ATOM 6469 O O . GLU A 1 796 ? -27.493 26.551 7.008 1.00 89.94 796 GLU A O 1
ATOM 6474 N N . ASP A 1 797 ? -25.266 26.284 7.173 1.00 89.62 797 ASP A N 1
ATOM 6475 C CA . ASP A 1 797 ? -25.044 25.571 5.915 1.00 89.62 797 ASP A CA 1
ATOM 6476 C C . ASP A 1 797 ? -23.991 24.470 6.113 1.00 89.62 797 ASP A C 1
ATOM 6478 O O . ASP A 1 797 ? -22.780 24.686 6.214 1.00 89.62 797 ASP A O 1
ATOM 6482 N N . MET A 1 798 ? -24.480 23.235 6.132 1.00 87.81 798 MET A N 1
ATOM 6483 C CA . MET A 1 798 ? -23.671 22.048 6.372 1.00 87.81 798 MET A CA 1
ATOM 6484 C C . MET A 1 798 ? -22.553 21.866 5.336 1.00 87.81 798 MET A C 1
ATOM 6486 O O . MET A 1 798 ? -21.437 21.519 5.716 1.00 87.81 798 MET A O 1
ATOM 6490 N N . ASN A 1 799 ? -22.810 22.129 4.052 1.00 87.44 799 ASN A N 1
ATOM 6491 C CA . ASN A 1 799 ? -21.809 21.931 2.998 1.00 87.44 799 ASN A CA 1
ATOM 6492 C C . ASN A 1 799 ? -20.687 22.964 3.111 1.00 87.44 799 ASN A C 1
ATOM 6494 O O . ASN A 1 799 ? -19.506 22.627 3.007 1.00 87.44 799 ASN A O 1
ATOM 6498 N N . LEU A 1 800 ? -21.062 24.217 3.370 1.00 92.06 800 LEU A N 1
ATOM 6499 C CA . LEU A 1 800 ? -20.129 25.309 3.615 1.00 92.06 800 LEU A CA 1
ATOM 6500 C C . LEU A 1 800 ? -19.247 25.040 4.835 1.00 92.06 800 LEU A C 1
ATOM 6502 O O . LEU A 1 800 ? -18.021 25.128 4.746 1.00 92.06 800 LEU A O 1
ATOM 6506 N N . GLY A 1 801 ? -19.859 24.707 5.973 1.00 92.69 801 GLY A N 1
ATOM 6507 C CA . GLY A 1 801 ? -19.127 24.479 7.211 1.00 92.69 801 GLY A CA 1
ATOM 6508 C C . GLY A 1 801 ? -18.172 23.284 7.117 1.00 92.69 801 GLY A C 1
ATOM 6509 O O . GLY A 1 801 ? -17.054 23.356 7.631 1.00 92.69 801 GLY A O 1
ATOM 6510 N N . ILE A 1 802 ? -18.564 22.231 6.389 1.00 91.00 802 ILE A N 1
ATOM 6511 C CA . ILE A 1 802 ? -17.719 21.065 6.104 1.00 91.00 802 ILE A CA 1
ATOM 6512 C C . ILE A 1 802 ? -16.545 21.423 5.184 1.00 91.00 802 ILE A C 1
ATOM 6514 O O . ILE A 1 802 ? -15.403 21.090 5.503 1.00 91.00 802 ILE A O 1
ATOM 6518 N N . LEU A 1 803 ? -16.784 22.166 4.097 1.00 93.31 803 LEU A N 1
ATOM 6519 C CA . LEU A 1 803 ? -15.712 22.678 3.235 1.00 93.31 803 LEU A CA 1
ATOM 6520 C C . LEU A 1 803 ? -14.722 23.541 4.033 1.00 93.31 803 LEU A C 1
ATOM 6522 O O . LEU A 1 803 ? -13.506 23.402 3.878 1.00 93.31 803 LEU A O 1
ATOM 6526 N N . ALA A 1 804 ? -15.235 24.412 4.904 1.00 95.69 804 ALA A N 1
ATOM 6527 C CA . ALA A 1 804 ? -14.435 25.319 5.715 1.00 95.69 804 ALA A CA 1
ATOM 6528 C C . ALA A 1 804 ? -13.545 24.570 6.721 1.00 95.69 804 ALA A C 1
ATOM 6530 O O . ALA A 1 804 ? -12.332 24.804 6.752 1.00 95.69 804 ALA A O 1
ATOM 6531 N N . ILE A 1 805 ? -14.111 23.648 7.517 1.00 95.44 805 ILE A N 1
ATOM 6532 C CA . ILE A 1 805 ? -13.327 22.887 8.506 1.00 95.44 805 ILE A CA 1
ATOM 6533 C C . ILE A 1 805 ? -12.335 21.944 7.828 1.00 95.44 805 ILE A C 1
ATOM 6535 O O . ILE A 1 805 ? -11.192 21.841 8.280 1.00 95.44 805 ILE A O 1
ATOM 6539 N N . HIS A 1 806 ? -12.723 21.322 6.708 1.00 95.50 806 HIS A N 1
ATOM 6540 C CA . HIS A 1 806 ? -11.824 20.473 5.934 1.00 95.50 806 HIS A CA 1
ATOM 6541 C C . HIS A 1 806 ? -10.630 21.283 5.431 1.00 95.50 806 HIS A C 1
ATOM 6543 O O . HIS A 1 806 ? -9.491 20.932 5.742 1.00 95.50 806 HIS A O 1
ATOM 6549 N N . THR A 1 807 ? -10.888 22.429 4.792 1.00 95.88 807 THR A N 1
ATOM 6550 C CA . THR A 1 807 ? -9.860 23.356 4.286 1.00 95.88 807 THR A CA 1
ATOM 6551 C C . THR A 1 807 ? -8.920 23.841 5.385 1.00 95.88 807 THR A C 1
ATOM 6553 O O . THR A 1 807 ? -7.705 23.857 5.195 1.00 95.88 807 THR A O 1
ATOM 6556 N N . ALA A 1 808 ? -9.449 24.198 6.557 1.00 96.12 808 ALA A N 1
ATOM 6557 C CA . ALA A 1 808 ? -8.611 24.574 7.691 1.00 96.12 808 ALA A CA 1
ATOM 6558 C C . ALA A 1 808 ? -7.751 23.390 8.169 1.00 96.12 808 ALA A C 1
ATOM 6560 O O . ALA A 1 808 ? -6.548 23.548 8.372 1.00 96.12 808 ALA A O 1
ATOM 6561 N N . SER A 1 809 ? -8.338 22.195 8.300 1.00 95.38 809 SER A N 1
ATOM 6562 C CA . SER A 1 809 ? -7.640 21.007 8.808 1.00 95.38 809 SER A CA 1
ATOM 6563 C C . SER A 1 809 ? -6.479 20.553 7.917 1.00 95.38 809 SER A C 1
ATOM 6565 O O . SER A 1 809 ? -5.423 20.215 8.445 1.00 95.38 809 SER A O 1
ATOM 6567 N N . ILE A 1 810 ? -6.626 20.615 6.587 1.00 93.31 810 ILE A N 1
ATOM 6568 C CA . ILE A 1 810 ? -5.568 20.240 5.631 1.00 93.31 810 ILE A CA 1
ATOM 6569 C C . ILE A 1 810 ? -4.450 21.290 5.526 1.00 93.31 810 ILE A C 1
ATOM 6571 O O . ILE A 1 810 ? -3.342 20.952 5.122 1.00 93.31 810 ILE A O 1
ATOM 6575 N N . GLN A 1 811 ? -4.713 22.549 5.898 1.00 94.00 811 GLN A N 1
ATOM 6576 C CA . GLN A 1 811 ? -3.719 23.630 5.881 1.00 94.00 811 GLN A CA 1
ATOM 6577 C C . GLN A 1 811 ? -2.873 23.693 7.160 1.00 94.00 811 GLN A C 1
ATOM 6579 O O . GLN A 1 811 ? -1.706 24.077 7.103 1.00 94.00 811 GLN A O 1
ATOM 6584 N N . VAL A 1 812 ? -3.424 23.295 8.312 1.00 92.81 812 VAL A N 1
ATOM 6585 C CA . VAL A 1 812 ? -2.732 23.327 9.618 1.00 92.81 812 VAL A CA 1
ATOM 6586 C C . VAL A 1 812 ? -1.339 22.692 9.609 1.00 92.81 812 VAL A C 1
ATOM 6588 O O . VAL A 1 812 ? -0.443 23.309 10.191 1.00 92.81 812 VAL A O 1
ATOM 6591 N N . PRO A 1 813 ? -1.095 21.545 8.939 1.00 91.06 813 PRO A N 1
ATOM 6592 C CA . PRO A 1 813 ? 0.243 20.962 8.860 1.00 91.06 813 PRO A CA 1
ATOM 6593 C C . PRO A 1 813 ? 1.324 21.868 8.273 1.00 91.06 813 PRO A C 1
ATOM 6595 O O . PRO A 1 813 ? 2.501 21.658 8.547 1.00 91.06 813 PRO A O 1
ATOM 6598 N N . HIS A 1 814 ? 0.943 22.895 7.515 1.00 92.31 814 HIS A N 1
ATOM 6599 C CA . HIS A 1 814 ? 1.869 23.858 6.921 1.00 92.31 814 HIS A CA 1
ATOM 6600 C C . HIS A 1 814 ? 2.007 25.164 7.717 1.00 92.31 814 HIS A C 1
ATOM 6602 O O . HIS A 1 814 ? 2.843 25.994 7.368 1.00 92.31 814 HIS A O 1
ATOM 6608 N N . LEU A 1 815 ? 1.185 25.377 8.750 1.00 91.69 815 LEU A N 1
ATOM 6609 C CA . LEU A 1 815 ? 1.118 26.642 9.494 1.00 91.69 815 LEU A CA 1
ATOM 6610 C C . LEU A 1 815 ? 1.932 26.648 10.794 1.00 91.69 815 LEU A C 1
ATOM 6612 O O . LEU A 1 815 ? 2.070 27.715 11.387 1.00 91.69 815 LEU A O 1
ATOM 6616 N N . ASP A 1 816 ? 2.418 25.484 11.240 1.00 85.25 816 ASP A N 1
ATOM 6617 C CA . ASP A 1 816 ? 3.227 25.295 12.458 1.00 85.25 816 ASP A CA 1
ATOM 6618 C C . ASP A 1 816 ? 2.697 26.089 13.673 1.00 85.25 816 ASP A C 1
ATOM 6620 O O . ASP A 1 816 ? 3.379 26.913 14.284 1.00 85.25 816 ASP A O 1
ATOM 6624 N N . ASN A 1 817 ? 1.402 25.917 13.975 1.00 91.00 817 ASN A N 1
ATOM 6625 C CA . ASN A 1 817 ? 0.712 26.686 15.010 1.00 91.00 817 ASN A CA 1
ATOM 6626 C C . ASN A 1 817 ? -0.118 25.791 15.942 1.00 91.00 817 ASN A C 1
ATOM 6628 O O . ASN A 1 817 ? -1.282 25.474 15.674 1.00 91.00 817 ASN A O 1
ATOM 6632 N N . ASP A 1 818 ? 0.469 25.445 17.088 1.00 89.69 818 ASP A N 1
ATOM 6633 C CA . ASP A 1 818 ? -0.144 24.582 18.105 1.00 89.69 818 ASP A CA 1
ATOM 6634 C C . ASP A 1 818 ? -1.441 25.152 18.706 1.00 89.69 818 ASP A C 1
ATOM 6636 O O . ASP A 1 818 ? -2.367 24.398 19.028 1.00 89.69 818 ASP A O 1
ATOM 6640 N N . ASN A 1 819 ? -1.540 26.480 18.843 1.00 92.50 819 ASN A N 1
ATOM 6641 C CA . ASN A 1 819 ? -2.743 27.136 19.368 1.00 92.50 819 ASN A CA 1
ATOM 6642 C C . ASN A 1 819 ? -3.912 26.989 18.391 1.00 92.50 819 ASN A C 1
ATOM 6644 O O . ASN A 1 819 ? -5.024 26.644 18.795 1.00 92.50 819 ASN A O 1
ATOM 6648 N N . LEU A 1 820 ? -3.654 27.210 17.100 1.00 94.38 820 LEU A N 1
ATOM 6649 C CA . LEU A 1 820 ? -4.639 27.019 16.043 1.00 94.38 820 LEU A CA 1
ATOM 6650 C C . LEU A 1 820 ? -5.061 25.550 15.952 1.00 94.38 820 LEU A C 1
ATOM 6652 O O . LEU A 1 820 ? -6.258 25.271 15.902 1.00 94.38 820 LEU A O 1
ATOM 6656 N N . ARG A 1 821 ? -4.104 24.615 16.000 1.00 93.00 821 ARG A N 1
ATOM 6657 C CA . ARG A 1 821 ? -4.399 23.176 16.048 1.00 93.00 821 ARG A CA 1
ATOM 6658 C C . ARG A 1 821 ? -5.339 22.841 17.204 1.00 93.00 821 ARG A C 1
ATOM 6660 O O . ARG A 1 821 ? -6.371 22.215 16.986 1.00 93.00 821 ARG A O 1
ATOM 6667 N N . SER A 1 822 ? -5.019 23.298 18.414 1.00 92.12 822 SER A N 1
ATOM 6668 C CA . SER A 1 822 ? -5.832 23.051 19.616 1.00 92.12 822 SER A CA 1
ATOM 6669 C C . SER A 1 822 ? -7.235 23.662 19.504 1.00 92.12 822 SER A C 1
ATOM 6671 O O . SER A 1 822 ? -8.225 23.054 19.926 1.00 92.12 822 SER A O 1
ATOM 6673 N N . LYS A 1 823 ? -7.343 24.847 18.885 1.00 94.19 823 LYS A N 1
ATOM 6674 C CA . LYS A 1 823 ? -8.635 25.470 18.578 1.00 94.19 823 LYS A CA 1
ATOM 6675 C C . LYS A 1 823 ? -9.445 24.599 17.614 1.00 94.19 823 LYS A C 1
ATOM 6677 O O . LYS A 1 823 ? -10.598 24.303 17.904 1.00 94.19 823 LYS A O 1
ATOM 6682 N N . LEU A 1 824 ? -8.857 24.161 16.502 1.00 95.00 824 LEU A N 1
ATOM 6683 C CA . LEU A 1 824 ? -9.557 23.356 15.496 1.00 95.00 824 LEU A CA 1
ATOM 6684 C C . LEU A 1 824 ? -9.953 21.973 16.022 1.00 95.00 824 LEU A C 1
ATOM 6686 O O . LEU A 1 824 ? -11.040 21.501 15.707 1.00 95.00 824 LEU A O 1
ATOM 6690 N N . GLN A 1 825 ? -9.143 21.367 16.896 1.00 94.06 825 GLN A N 1
ATOM 6691 C CA . GLN A 1 825 ? -9.543 20.159 17.626 1.00 94.06 825 GLN A CA 1
ATOM 6692 C C . GLN A 1 825 ? -10.813 20.408 18.452 1.00 94.06 825 GLN A C 1
ATOM 6694 O O . GLN A 1 825 ? -11.724 19.585 18.448 1.00 94.06 825 GLN A O 1
ATOM 6699 N N . SER A 1 826 ? -10.897 21.558 19.129 1.00 93.75 826 SER A N 1
ATOM 6700 C CA . SER A 1 826 ? -12.089 21.952 19.893 1.00 93.75 826 SER A CA 1
ATOM 6701 C C . SER A 1 826 ? -13.295 22.223 18.986 1.00 93.75 826 SER A C 1
ATOM 6703 O O . SER A 1 826 ? -14.413 21.850 19.328 1.00 93.75 826 SER A O 1
ATOM 6705 N N . GLU A 1 827 ? -13.084 22.811 17.807 1.00 94.75 827 GLU A N 1
ATOM 6706 C CA . GLU A 1 827 ? -14.149 23.047 16.824 1.00 94.75 827 GLU A CA 1
ATOM 6707 C C . GLU A 1 827 ? -14.707 21.741 16.247 1.00 94.75 827 GLU A C 1
ATOM 6709 O O . GLU A 1 827 ? -15.921 21.596 16.188 1.00 94.75 827 GLU A O 1
ATOM 6714 N N . ILE A 1 828 ? -13.870 20.752 15.915 1.00 94.62 828 ILE A N 1
ATOM 6715 C CA . ILE A 1 828 ? -14.335 19.423 15.464 1.00 94.62 828 ILE A CA 1
ATOM 6716 C C . ILE A 1 828 ? -15.228 18.750 16.523 1.00 94.62 828 ILE A C 1
ATOM 6718 O O . ILE A 1 828 ? -16.263 18.169 16.200 1.00 94.62 828 ILE A O 1
ATOM 6722 N N . ILE A 1 829 ? -14.869 18.882 17.801 1.00 93.94 829 ILE A N 1
ATOM 6723 C CA . ILE A 1 829 ? -15.656 18.388 18.943 1.00 93.94 829 ILE A CA 1
ATOM 6724 C C . ILE A 1 829 ? -17.001 19.135 19.055 1.00 93.94 829 ILE A C 1
ATOM 6726 O O . ILE A 1 829 ? -18.049 18.520 19.283 1.00 93.94 829 ILE A O 1
ATOM 6730 N N . ASN A 1 830 ? -16.999 20.456 18.860 1.00 93.81 830 ASN A N 1
ATOM 6731 C CA . ASN A 1 830 ? -18.223 21.262 18.843 1.00 93.81 830 ASN A CA 1
ATOM 6732 C C . ASN A 1 830 ? -19.132 20.883 17.663 1.00 93.81 830 ASN A C 1
ATOM 6734 O O . ASN A 1 830 ? -20.340 20.754 17.846 1.00 93.81 830 ASN A O 1
ATOM 6738 N N . ILE A 1 831 ? -18.560 20.639 16.482 1.00 92.75 831 ILE A N 1
ATOM 6739 C CA . ILE A 1 831 ? -19.286 20.172 15.294 1.00 92.75 831 ILE A CA 1
ATOM 6740 C C . ILE A 1 831 ? -19.965 18.829 15.575 1.00 92.75 831 ILE A C 1
ATOM 6742 O O . ILE A 1 831 ? -21.157 18.684 15.318 1.00 92.75 831 ILE A O 1
ATOM 6746 N N . ALA A 1 832 ? -19.259 17.869 16.178 1.00 91.56 832 ALA A N 1
ATOM 6747 C CA . ALA A 1 832 ? -19.868 16.597 16.568 1.00 91.56 832 ALA A CA 1
ATOM 6748 C C . ALA A 1 832 ? -21.041 16.787 17.545 1.00 91.56 832 ALA A C 1
ATOM 6750 O O . ALA A 1 832 ? -22.045 16.086 17.451 1.00 91.56 832 ALA A O 1
ATOM 6751 N N . SER A 1 833 ? -20.959 17.785 18.434 1.00 91.38 833 SER A N 1
ATOM 6752 C CA . SER A 1 833 ? -22.053 18.130 19.355 1.00 91.38 833 SER A CA 1
ATOM 6753 C C . SER A 1 833 ? -23.273 18.708 18.629 1.00 91.38 833 SER A C 1
ATOM 6755 O O . SER A 1 833 ? -24.408 18.467 19.040 1.00 91.38 833 SER A O 1
ATOM 6757 N N . VAL A 1 834 ? -23.054 19.489 17.568 1.00 90.06 834 VAL A N 1
ATOM 6758 C CA . VAL A 1 834 ? -24.115 20.029 16.700 1.00 90.06 834 VAL A CA 1
ATOM 6759 C C . VAL A 1 834 ? -24.808 18.896 15.945 1.00 90.06 834 VAL A C 1
ATOM 6761 O O . VAL A 1 834 ? -26.038 18.830 15.935 1.00 90.06 834 VAL A O 1
ATOM 6764 N N . LEU A 1 835 ? -24.027 17.986 15.356 1.00 87.38 835 LEU A N 1
ATOM 6765 C CA . LEU A 1 835 ? -24.545 16.837 14.611 1.00 87.38 835 LEU A CA 1
ATOM 6766 C C . LEU A 1 835 ? -25.348 15.901 15.520 1.00 87.38 835 LEU A C 1
ATOM 6768 O O . LEU A 1 835 ? -26.500 15.617 15.212 1.00 87.38 835 LEU A O 1
ATOM 6772 N N . ALA A 1 836 ? -24.834 15.571 16.711 1.00 86.44 836 ALA A N 1
ATOM 6773 C CA . ALA A 1 836 ? -25.558 14.760 17.692 1.00 86.44 836 ALA A CA 1
ATOM 6774 C C . ALA A 1 836 ? -26.942 15.343 18.043 1.00 86.44 836 ALA A C 1
ATOM 6776 O O . ALA A 1 836 ? -27.925 14.614 18.181 1.00 86.44 836 ALA A O 1
ATOM 6777 N N . LYS A 1 837 ? -27.058 16.676 18.165 1.00 84.81 837 LYS A N 1
ATOM 6778 C CA . LYS A 1 837 ? -28.356 17.339 18.392 1.00 84.81 837 LYS A CA 1
ATOM 6779 C C . LYS A 1 837 ? -29.291 17.202 17.187 1.00 84.81 837 LYS A C 1
ATOM 6781 O O . LYS A 1 837 ? -30.489 17.006 17.393 1.00 84.81 837 LYS A O 1
ATOM 6786 N N . LYS A 1 838 ? -28.770 17.310 15.958 1.00 76.38 838 LYS A N 1
ATOM 6787 C CA . LYS A 1 838 ? -29.548 17.133 14.719 1.00 76.38 838 LYS A CA 1
ATOM 6788 C C . LYS A 1 838 ? -30.029 15.680 14.568 1.00 76.38 838 LYS A C 1
ATOM 6790 O O . LYS A 1 838 ? -31.213 15.495 14.291 1.00 76.38 838 LYS A O 1
ATOM 6795 N N . ASP A 1 839 ? -29.200 14.681 14.883 1.00 67.94 839 ASP A N 1
ATOM 6796 C CA . ASP A 1 839 ? -29.567 13.250 14.863 1.00 67.94 839 ASP A CA 1
ATOM 6797 C C . ASP A 1 839 ? -30.726 12.939 15.822 1.00 67.94 839 ASP A C 1
ATOM 6799 O O . ASP A 1 839 ? -31.671 12.218 15.487 1.00 67.94 839 ASP A O 1
ATOM 6803 N N . ILE A 1 840 ? -30.695 13.533 17.021 1.00 59.00 840 ILE A N 1
ATOM 6804 C CA . ILE A 1 840 ? -31.767 13.399 18.021 1.00 59.00 840 ILE A CA 1
ATOM 6805 C C . ILE A 1 840 ? -33.082 14.015 17.514 1.00 59.00 840 ILE A C 1
ATOM 6807 O O . ILE A 1 840 ? -34.158 13.501 17.824 1.00 59.00 840 ILE A O 1
ATOM 6811 N N . MET A 1 841 ? -33.013 15.101 16.738 1.00 54.12 841 MET A N 1
ATOM 6812 C CA . MET A 1 841 ? -34.188 15.796 16.201 1.00 54.12 841 MET A CA 1
ATOM 6813 C C . MET A 1 841 ? -34.747 15.168 14.915 1.00 54.12 841 MET A C 1
ATOM 6815 O O . MET A 1 841 ? -35.923 15.380 14.620 1.00 54.12 841 MET A O 1
ATOM 6819 N N . GLN A 1 842 ? -33.943 14.412 14.158 1.00 53.41 842 GLN A N 1
ATOM 6820 C CA . GLN A 1 842 ? -34.315 13.902 12.833 1.00 53.41 842 GLN A CA 1
ATOM 6821 C C . GLN A 1 842 ? -34.745 12.432 12.775 1.00 53.41 842 GLN A C 1
ATOM 6823 O O . GLN A 1 842 ? -35.207 12.043 11.710 1.00 53.41 842 GLN A O 1
ATOM 6828 N N . LYS A 1 843 ? -34.682 11.624 13.851 1.00 44.72 843 LYS A N 1
ATOM 6829 C CA . LYS A 1 843 ? -35.208 10.236 13.830 1.00 44.72 843 LYS A CA 1
ATOM 6830 C C . LYS A 1 843 ? -36.704 10.205 13.446 1.00 44.72 843 LYS A C 1
ATOM 6832 O O . LYS A 1 843 ? -37.541 10.516 14.302 1.00 44.72 843 LYS A O 1
ATOM 6837 N N . PRO A 1 844 ? -37.089 9.801 12.217 1.00 41.12 844 PRO A N 1
ATOM 6838 C CA . PRO A 1 844 ? -38.486 9.616 11.858 1.00 41.12 844 PRO A CA 1
ATOM 6839 C C . PRO A 1 844 ? -38.956 8.267 12.406 1.00 41.12 844 PRO A C 1
ATOM 6841 O O . PRO A 1 844 ? -38.184 7.318 12.522 1.00 41.12 844 PRO A O 1
ATOM 6844 N N . LYS A 1 845 ? -40.242 8.180 12.748 1.00 41.28 845 LYS A N 1
ATOM 6845 C CA . LYS A 1 845 ? -40.866 6.950 13.244 1.00 41.28 845 LYS A CA 1
ATOM 6846 C C . LYS A 1 845 ? -41.213 5.926 12.163 1.00 41.28 845 LYS A C 1
ATOM 6848 O O . LYS A 1 845 ? -41.641 4.852 12.550 1.00 41.28 845 LYS A O 1
ATOM 6853 N N . ASP A 1 846 ? -41.020 6.209 10.877 1.00 39.38 846 ASP A N 1
ATOM 6854 C CA . ASP A 1 846 ? -41.399 5.286 9.805 1.00 39.38 846 ASP A CA 1
ATOM 6855 C C . ASP A 1 846 ? -40.439 5.357 8.605 1.00 39.38 846 ASP A C 1
ATOM 6857 O O . ASP A 1 846 ? -39.861 6.398 8.287 1.00 39.38 846 ASP A O 1
ATOM 6861 N N . GLU A 1 847 ? -40.279 4.190 7.990 1.00 47.50 847 GLU A N 1
ATOM 6862 C CA . GLU A 1 847 ? -39.318 3.747 6.979 1.00 47.50 847 GLU A CA 1
ATOM 6863 C C . GLU A 1 847 ? -39.236 4.619 5.709 1.00 47.50 847 GLU A C 1
ATOM 6865 O O . GLU A 1 847 ? -40.232 4.803 5.014 1.00 47.50 847 GLU A O 1
ATOM 6870 N N . GLN A 1 848 ? -38.017 5.066 5.364 1.00 40.12 848 GLN A N 1
ATOM 6871 C CA . GLN A 1 848 ? -37.470 5.201 3.996 1.00 40.12 848 GLN A CA 1
ATOM 6872 C C . GLN A 1 848 ? -35.988 5.645 4.083 1.00 40.12 848 GLN A C 1
ATOM 6874 O O . GLN A 1 848 ? -35.651 6.817 3.931 1.00 40.12 848 GLN A O 1
ATOM 6879 N N . HIS A 1 849 ? -35.088 4.698 4.373 1.00 43.78 849 HIS A N 1
ATOM 6880 C CA . HIS A 1 849 ? -33.639 4.918 4.489 1.00 43.78 849 HIS A CA 1
ATOM 6881 C C . HIS A 1 849 ? -32.912 4.460 3.215 1.00 43.78 849 HIS A C 1
ATOM 6883 O O . HIS A 1 849 ? -32.930 3.279 2.885 1.00 43.78 849 HIS A O 1
ATOM 6889 N N . SER A 1 850 ? -32.296 5.390 2.477 1.00 47.28 850 SER A N 1
ATOM 6890 C CA . SER A 1 850 ? -31.145 5.076 1.602 1.00 47.28 850 SER A CA 1
ATOM 6891 C C . SER A 1 850 ? -30.345 6.317 1.185 1.00 47.28 850 SER A C 1
ATOM 6893 O O . SER A 1 850 ? -29.129 6.238 1.069 1.00 47.28 850 SER A O 1
ATOM 6895 N N . THR A 1 851 ? -30.974 7.488 1.008 1.00 42.28 851 THR A N 1
ATOM 6896 C CA . THR A 1 851 ? -30.261 8.692 0.527 1.00 42.28 851 THR A CA 1
ATOM 6897 C C . THR A 1 851 ? -29.651 9.557 1.634 1.00 42.28 851 THR A C 1
ATOM 6899 O O . THR A 1 851 ? -28.570 10.100 1.434 1.00 42.28 851 THR A O 1
ATOM 6902 N N . ASN A 1 852 ? -30.290 9.675 2.806 1.00 47.66 852 ASN A N 1
ATOM 6903 C CA . ASN A 1 852 ? -29.770 10.505 3.909 1.00 47.66 852 ASN A CA 1
ATOM 6904 C C . ASN A 1 852 ? -28.586 9.856 4.647 1.00 47.66 852 ASN A C 1
ATOM 6906 O O . ASN A 1 852 ? -27.676 10.558 5.074 1.00 47.66 852 ASN A O 1
ATOM 6910 N N . GLU A 1 853 ? -28.564 8.524 4.728 1.00 53.81 853 GLU A N 1
ATOM 6911 C CA . GLU A 1 853 ? -27.505 7.748 5.392 1.00 53.81 853 GLU A CA 1
ATOM 6912 C C . GLU A 1 853 ? -26.146 7.923 4.682 1.00 53.81 853 GLU A C 1
ATOM 6914 O O . GLU A 1 853 ? -25.105 8.037 5.324 1.00 53.81 853 GLU A O 1
ATOM 6919 N N . SER A 1 854 ? -26.165 8.081 3.351 1.00 62.69 854 SER A N 1
ATOM 6920 C CA . SER A 1 854 ? -24.962 8.329 2.547 1.00 62.69 854 SER A CA 1
ATOM 6921 C C . SER A 1 854 ? -24.330 9.706 2.787 1.00 62.69 854 SER A C 1
ATOM 6923 O O . SER A 1 854 ? -23.120 9.836 2.625 1.00 62.69 854 SER A O 1
ATOM 6925 N N . VAL A 1 855 ? -25.113 10.738 3.124 1.00 68.94 855 VAL A N 1
ATOM 6926 C CA . VAL A 1 855 ? -24.595 12.105 3.343 1.00 68.94 855 VAL A CA 1
ATOM 6927 C C . VAL A 1 855 ? -24.017 12.239 4.751 1.00 68.94 855 VAL A C 1
ATOM 6929 O O . VAL A 1 855 ? -22.946 12.814 4.934 1.00 68.94 855 VAL A O 1
ATOM 6932 N N . GLU A 1 856 ? -24.694 11.665 5.745 1.00 72.44 856 GLU A N 1
ATOM 6933 C CA . GLU A 1 856 ? -24.224 11.637 7.133 1.00 72.44 856 GLU A CA 1
ATOM 6934 C C . GLU A 1 856 ? -22.893 10.879 7.258 1.00 72.44 856 GLU A C 1
ATOM 6936 O O . GLU A 1 856 ? -21.947 11.360 7.886 1.00 72.44 856 GLU A O 1
ATOM 6941 N N . GLN A 1 857 ? -22.769 9.746 6.561 1.00 77.06 857 GLN A N 1
ATOM 6942 C CA . GLN A 1 857 ? -21.523 8.990 6.511 1.00 77.06 857 GLN A CA 1
ATOM 6943 C C . GLN A 1 857 ? -20.363 9.809 5.918 1.00 77.06 857 GLN A C 1
ATOM 6945 O O . GLN A 1 857 ? -19.277 9.823 6.499 1.00 77.06 857 GLN A O 1
ATOM 6950 N N . GLN A 1 858 ? -20.586 10.537 4.817 1.00 78.62 858 GLN A N 1
ATOM 6951 C CA . GLN A 1 858 ? -19.561 11.402 4.210 1.00 78.62 858 GLN A CA 1
ATOM 6952 C C . GLN A 1 858 ? -19.080 12.490 5.178 1.00 78.62 858 GLN A C 1
ATOM 6954 O O . GLN A 1 858 ? -17.891 12.803 5.235 1.00 78.62 858 GLN A O 1
ATOM 6959 N N . ILE A 1 859 ? -19.987 13.049 5.978 1.00 83.69 859 ILE A N 1
ATOM 6960 C CA . ILE A 1 859 ? -19.641 14.045 6.997 1.00 83.69 859 ILE A CA 1
ATOM 6961 C C . ILE A 1 859 ? -18.750 13.427 8.074 1.00 83.69 859 ILE A C 1
ATOM 6963 O O . ILE A 1 859 ? -17.735 14.020 8.446 1.00 83.69 859 ILE A O 1
ATOM 6967 N N . TYR A 1 860 ? -19.090 12.231 8.557 1.00 88.06 860 TYR A N 1
ATOM 6968 C CA . TYR A 1 860 ? -18.261 11.524 9.531 1.00 88.06 860 TYR A CA 1
ATOM 6969 C C . TYR A 1 860 ? -16.882 11.190 8.969 1.00 88.06 860 TYR A C 1
ATOM 6971 O O . TYR A 1 860 ? -15.890 11.400 9.664 1.00 88.06 860 TYR A O 1
ATOM 6979 N N . GLU A 1 861 ? -16.789 10.768 7.711 1.00 86.69 861 GLU A N 1
ATOM 6980 C CA . GLU A 1 861 ? -15.509 10.535 7.034 1.00 86.69 861 GLU A CA 1
ATOM 6981 C C . GLU A 1 861 ? -14.651 11.808 6.966 1.00 86.69 861 GLU A C 1
ATOM 6983 O O . GLU A 1 861 ? -13.459 11.758 7.280 1.00 86.69 861 GLU A O 1
ATOM 6988 N N . ILE A 1 862 ? -15.248 12.967 6.664 1.00 88.88 862 ILE A N 1
ATOM 6989 C CA . ILE A 1 862 ? -14.524 14.247 6.643 1.00 88.88 862 ILE A CA 1
ATOM 6990 C C . ILE A 1 862 ? -14.054 14.650 8.045 1.00 88.88 862 ILE A C 1
ATOM 6992 O O . ILE A 1 862 ? -12.920 15.099 8.197 1.00 88.88 862 ILE A O 1
ATOM 6996 N N . LEU A 1 863 ? -14.869 14.454 9.088 1.00 91.25 863 LEU A N 1
ATOM 6997 C CA . LEU A 1 863 ? -14.438 14.722 10.466 1.00 91.25 863 LEU A CA 1
ATOM 6998 C C . LEU A 1 863 ? -13.278 13.818 10.897 1.00 91.25 863 LEU A C 1
ATOM 7000 O O . LEU A 1 863 ? -12.399 14.264 11.638 1.00 91.25 863 LEU A O 1
ATOM 7004 N N . LEU A 1 864 ? -13.254 12.571 10.423 1.00 91.81 864 LEU A N 1
ATOM 7005 C CA . LEU A 1 864 ? -12.165 11.634 10.684 1.00 91.81 864 LEU A CA 1
ATOM 7006 C C . LEU A 1 864 ? -10.883 12.028 9.944 1.00 91.81 864 LEU A C 1
ATOM 7008 O O . LEU A 1 864 ? -9.812 12.018 10.556 1.00 91.81 864 LEU A O 1
ATOM 7012 N N . ASP A 1 865 ? -10.984 12.447 8.680 1.00 90.88 865 ASP A N 1
ATOM 7013 C CA . ASP A 1 865 ? -9.847 12.998 7.931 1.00 90.88 865 ASP A CA 1
ATOM 7014 C C . ASP A 1 865 ? -9.325 14.287 8.586 1.00 90.88 865 ASP A C 1
ATOM 7016 O O . ASP A 1 865 ? -8.122 14.445 8.802 1.00 90.88 865 ASP A O 1
ATOM 7020 N N . SER A 1 866 ? -10.215 15.185 9.018 1.00 94.06 866 SER A N 1
ATOM 7021 C CA . SER A 1 866 ? -9.829 16.386 9.760 1.00 94.06 866 SER A CA 1
ATOM 7022 C C . SER A 1 866 ? -9.148 16.054 11.091 1.00 94.06 866 SER A C 1
ATOM 7024 O O . SER A 1 866 ? -8.134 16.673 11.416 1.00 94.06 866 SER A O 1
ATOM 7026 N N . ALA A 1 867 ? -9.637 15.061 11.842 1.00 94.25 867 ALA A N 1
ATOM 7027 C CA . ALA A 1 867 ? -8.973 14.589 13.057 1.00 94.25 867 ALA A CA 1
ATOM 7028 C C . ALA A 1 867 ? -7.557 14.075 12.756 1.00 94.25 867 ALA A C 1
ATOM 7030 O O . ALA A 1 867 ? -6.609 14.468 13.435 1.00 94.25 867 ALA A O 1
ATOM 7031 N N . LEU A 1 868 ? -7.395 13.271 11.702 1.00 92.62 868 LEU A N 1
ATOM 7032 C CA . LEU A 1 868 ? -6.095 12.776 11.254 1.00 92.62 868 LEU A CA 1
ATOM 7033 C C . LEU A 1 868 ? -5.141 13.921 10.872 1.00 92.62 868 LEU A C 1
ATOM 7035 O O . LEU A 1 868 ? -4.003 13.952 11.345 1.00 92.62 868 LEU A O 1
ATOM 7039 N N . ASN A 1 869 ? -5.591 14.876 10.053 1.00 91.94 869 ASN A N 1
ATOM 7040 C CA . ASN A 1 869 ? -4.760 15.996 9.601 1.00 91.94 869 ASN A CA 1
ATOM 7041 C C . ASN A 1 869 ? -4.282 16.866 10.776 1.00 91.94 869 ASN A C 1
ATOM 7043 O O . ASN A 1 869 ? -3.123 17.285 10.804 1.00 91.94 869 ASN A O 1
ATOM 7047 N N . LEU A 1 870 ? -5.129 17.079 11.790 1.00 92.50 870 LEU A N 1
ATOM 7048 C CA . LEU A 1 870 ? -4.729 17.785 13.010 1.00 92.50 870 LEU A CA 1
ATOM 7049 C C . LEU A 1 870 ? -3.719 16.986 13.843 1.00 92.50 870 LEU A C 1
ATOM 7051 O O . LEU A 1 870 ? -2.859 17.583 14.488 1.00 92.50 870 LEU A O 1
ATOM 7055 N N . SER A 1 871 ? -3.793 15.659 13.819 1.00 91.94 871 SER A N 1
ATOM 7056 C CA . SER A 1 871 ? -2.914 14.779 14.587 1.00 91.94 871 SER A CA 1
ATOM 7057 C C . SER A 1 871 ? -1.508 14.628 14.004 1.00 91.94 871 SER A C 1
ATOM 7059 O O . SER A 1 871 ? -0.551 14.596 14.770 1.00 91.94 871 SER A O 1
ATOM 7061 N N . ILE A 1 872 ? -1.349 14.582 12.677 1.00 88.00 872 ILE A N 1
ATOM 7062 C CA . ILE A 1 872 ? -0.051 14.331 12.001 1.00 88.00 872 ILE A CA 1
ATOM 7063 C C . ILE A 1 872 ? 1.036 15.355 12.376 1.00 88.00 872 ILE A C 1
ATOM 7065 O O . ILE A 1 872 ? 2.223 15.055 12.343 1.00 88.00 872 ILE A O 1
ATOM 7069 N N . THR A 1 873 ? 0.642 16.562 12.773 1.00 75.12 873 THR A N 1
ATOM 7070 C CA . THR A 1 873 ? 1.570 17.637 13.176 1.00 75.12 873 THR A CA 1
ATOM 7071 C C . THR A 1 873 ? 2.204 17.443 14.554 1.00 75.12 873 THR A C 1
ATOM 7073 O O . THR A 1 873 ? 3.053 18.230 14.966 1.00 75.12 873 THR A O 1
ATOM 7076 N N . SER A 1 874 ? 1.752 16.444 15.306 1.00 77.88 874 SER A N 1
ATOM 7077 C CA . SER A 1 874 ? 2.224 16.161 16.653 1.00 77.88 874 SER A CA 1
ATOM 7078 C C . SER A 1 874 ? 3.300 15.085 16.653 1.00 77.88 874 SER A C 1
ATOM 7080 O O . SER A 1 874 ? 3.200 14.085 15.947 1.00 77.88 874 SER A O 1
ATOM 7082 N N . ASN A 1 875 ? 4.264 15.213 17.568 1.00 76.25 875 ASN A N 1
ATOM 7083 C CA . ASN A 1 875 ? 5.229 14.149 17.865 1.00 76.25 875 ASN A CA 1
ATOM 7084 C C . ASN A 1 875 ? 4.558 12.855 18.381 1.00 76.25 875 ASN A C 1
ATOM 7086 O O . ASN A 1 875 ? 5.204 11.812 18.432 1.00 76.25 875 ASN A O 1
ATOM 7090 N N . HIS A 1 876 ? 3.275 12.912 18.764 1.00 84.38 876 HIS A N 1
ATOM 7091 C CA . HIS A 1 876 ? 2.474 11.777 19.229 1.00 84.38 876 HIS A CA 1
ATOM 7092 C C . HIS A 1 876 ? 1.209 11.589 18.377 1.00 84.38 876 HIS A C 1
ATOM 7094 O O . HIS A 1 876 ? 0.135 11.328 18.920 1.00 84.38 876 HIS A O 1
ATOM 7100 N N . ALA A 1 877 ? 1.323 11.718 17.050 1.00 89.25 877 ALA A N 1
ATOM 7101 C CA . ALA A 1 877 ? 0.191 11.760 16.121 1.00 89.25 877 ALA A CA 1
ATOM 7102 C C . ALA A 1 877 ? -0.909 10.716 16.394 1.00 89.25 877 ALA A C 1
ATOM 7104 O O . ALA A 1 877 ? -2.081 11.064 16.515 1.00 89.25 877 ALA A O 1
ATOM 7105 N N . ILE A 1 878 ? -0.551 9.443 16.572 1.00 89.25 878 ILE A N 1
ATOM 7106 C CA . ILE A 1 878 ? -1.539 8.375 16.807 1.00 89.25 878 ILE A CA 1
ATOM 7107 C C . ILE A 1 878 ? -2.235 8.529 18.167 1.00 89.25 878 ILE A C 1
ATOM 7109 O O . ILE A 1 878 ? -3.437 8.294 18.283 1.00 89.25 878 ILE A O 1
ATOM 7113 N N . GLY A 1 879 ? -1.495 8.953 19.195 1.00 87.19 879 GLY A N 1
ATOM 7114 C CA . GLY A 1 879 ? -2.052 9.224 20.519 1.00 87.19 879 GLY A CA 1
ATOM 7115 C C . GLY A 1 879 ? -3.043 10.385 20.485 1.00 87.19 879 GLY A C 1
ATOM 7116 O O . GLY A 1 879 ? -4.160 10.256 20.987 1.00 87.19 879 GLY A O 1
ATOM 7117 N N . ASP A 1 880 ? -2.677 11.482 19.820 1.00 89.44 880 ASP A N 1
ATOM 7118 C CA . ASP A 1 880 ? -3.543 12.655 19.669 1.00 89.44 880 ASP A CA 1
ATOM 7119 C C . ASP A 1 880 ? -4.789 12.335 18.845 1.00 89.44 880 ASP A C 1
ATOM 7121 O O . ASP A 1 880 ? -5.892 12.747 19.209 1.00 89.44 880 ASP A O 1
ATOM 7125 N N . PHE A 1 881 ? -4.634 11.546 17.779 1.00 93.56 881 PHE A N 1
ATOM 7126 C CA . PHE A 1 881 ? -5.763 11.019 17.014 1.00 93.56 881 PHE A CA 1
ATOM 7127 C C . PHE A 1 881 ? -6.700 10.234 17.929 1.00 93.56 881 PHE A C 1
ATOM 7129 O O . PHE A 1 881 ? -7.893 10.521 17.991 1.00 93.56 881 PHE A O 1
ATOM 7136 N N . GLY A 1 882 ? -6.152 9.329 18.741 1.00 91.25 882 GLY A N 1
ATOM 7137 C CA . GLY A 1 882 ? -6.920 8.590 19.732 1.00 91.25 882 GLY A CA 1
ATOM 7138 C C . GLY A 1 882 ? -7.677 9.467 20.723 1.00 91.25 882 GLY A C 1
ATOM 7139 O O . GLY A 1 882 ? -8.831 9.177 21.037 1.00 91.25 882 GLY A O 1
ATOM 7140 N N . VAL A 1 883 ? -7.077 10.559 21.198 1.00 91.38 883 VAL A N 1
ATOM 7141 C CA . VAL A 1 883 ? -7.746 11.516 22.095 1.00 91.38 883 VAL A CA 1
ATOM 7142 C C . VAL A 1 883 ? -8.920 12.206 21.400 1.00 91.38 883 VAL A C 1
ATOM 7144 O O . VAL A 1 883 ? -9.986 12.330 22.008 1.00 91.38 883 VAL A O 1
ATOM 7147 N N . ILE A 1 884 ? -8.755 12.637 20.145 1.00 93.56 884 ILE A N 1
ATOM 7148 C CA . ILE A 1 884 ? -9.831 13.279 19.373 1.00 93.56 884 ILE A CA 1
ATOM 7149 C C . ILE A 1 884 ? -10.972 12.285 19.135 1.00 93.56 884 ILE A C 1
ATOM 7151 O O . ILE A 1 884 ? -12.120 12.595 19.451 1.00 93.56 884 ILE A O 1
ATOM 7155 N N . ILE A 1 885 ? -10.656 11.075 18.666 1.00 93.81 885 ILE A N 1
ATOM 7156 C CA . ILE A 1 885 ? -11.640 10.016 18.406 1.00 93.81 885 ILE A CA 1
ATOM 7157 C C . ILE A 1 885 ? -12.437 9.671 19.666 1.00 93.81 885 ILE A C 1
ATOM 7159 O O . ILE A 1 885 ? -13.662 9.603 19.618 1.00 93.81 885 ILE A O 1
ATOM 7163 N N . ASN A 1 886 ? -11.764 9.517 20.808 1.00 91.38 886 ASN A N 1
ATOM 7164 C CA . ASN A 1 886 ? -12.427 9.257 22.084 1.00 91.38 886 ASN A CA 1
ATOM 7165 C C . ASN A 1 886 ? -13.474 10.331 22.418 1.00 91.38 886 ASN A C 1
ATOM 7167 O O . ASN A 1 886 ? -14.602 9.989 22.763 1.00 91.38 886 ASN A O 1
ATOM 7171 N N . LYS A 1 887 ? -13.126 11.614 22.258 1.00 93.31 887 LYS A N 1
ATOM 7172 C CA . LYS A 1 887 ? -14.048 12.730 22.520 1.00 93.31 887 LYS A CA 1
ATOM 7173 C C . LYS A 1 887 ? -15.204 12.790 21.522 1.00 93.31 887 LYS A C 1
ATOM 7175 O O . LYS A 1 887 ? -16.317 13.117 21.920 1.00 93.31 887 LYS A O 1
ATOM 7180 N N . LEU A 1 888 ? -14.950 12.481 20.250 1.00 92.19 888 LEU A N 1
ATOM 7181 C CA . LEU A 1 888 ? -15.995 12.403 19.227 1.00 92.19 888 LEU A CA 1
ATOM 7182 C C . LEU A 1 888 ? -17.037 11.342 19.586 1.00 92.19 888 LEU A C 1
ATOM 7184 O O . LEU A 1 888 ? -18.228 11.630 19.555 1.00 92.19 888 LEU A O 1
ATOM 7188 N N . ILE A 1 889 ? -16.587 10.159 20.008 1.00 90.31 889 ILE A N 1
ATOM 7189 C CA . ILE A 1 889 ? -17.465 9.060 20.429 1.00 90.31 889 ILE A CA 1
ATOM 7190 C C . ILE A 1 889 ? -18.240 9.415 21.706 1.00 90.31 889 ILE A C 1
ATOM 7192 O O . ILE A 1 889 ? -19.432 9.130 21.788 1.00 90.31 889 ILE A O 1
ATOM 7196 N N . ASP A 1 890 ? -17.585 10.051 22.688 1.00 89.94 890 ASP A N 1
ATOM 7197 C CA . ASP A 1 890 ? -18.229 10.510 23.932 1.00 89.94 890 ASP A CA 1
ATOM 7198 C C . ASP A 1 890 ? -19.404 11.466 23.665 1.00 89.94 890 ASP A C 1
ATOM 7200 O O . ASP A 1 890 ? -20.386 11.475 24.407 1.00 89.94 890 ASP A O 1
ATOM 7204 N N . ILE A 1 891 ? -19.294 12.282 22.615 1.00 91.06 891 ILE A N 1
ATOM 7205 C CA . ILE A 1 891 ? -20.277 13.311 22.264 1.00 91.06 891 ILE A CA 1
ATOM 7206 C C . ILE A 1 891 ? -21.342 12.781 21.313 1.00 91.06 891 ILE A C 1
ATOM 7208 O O . ILE A 1 891 ? -22.524 13.060 21.519 1.00 91.06 891 ILE A O 1
ATOM 7212 N N . ASN A 1 892 ? -20.932 12.046 20.278 1.00 89.31 892 ASN A N 1
ATOM 7213 C CA . ASN A 1 892 ? -21.832 11.511 19.269 1.00 89.31 892 ASN A CA 1
ATOM 7214 C C . ASN A 1 892 ? -21.633 9.998 19.056 1.00 89.31 892 ASN A C 1
ATOM 7216 O O . ASN A 1 892 ? -20.923 9.579 18.136 1.00 89.31 892 ASN A O 1
ATOM 7220 N N . PRO A 1 893 ? -22.288 9.149 19.870 1.00 87.31 893 PRO A N 1
ATOM 7221 C CA . PRO A 1 893 ? -22.194 7.697 19.733 1.00 87.31 893 PRO A CA 1
ATOM 7222 C C . PRO A 1 893 ? -22.697 7.142 18.389 1.00 87.31 893 PRO A C 1
ATOM 7224 O O . PRO A 1 893 ? -22.340 6.014 18.047 1.00 87.31 893 PRO A O 1
ATOM 7227 N N . SER A 1 894 ? -23.487 7.895 17.604 1.00 84.81 894 SER A N 1
ATOM 7228 C CA . SER A 1 894 ? -23.923 7.462 16.261 1.00 84.81 894 SER A CA 1
ATOM 7229 C C . SER A 1 894 ? -22.749 7.282 15.291 1.00 84.81 894 SER A C 1
ATOM 7231 O O . SER A 1 894 ? -22.852 6.499 14.353 1.00 84.81 894 SER A O 1
ATOM 7233 N N . MET A 1 895 ? -21.595 7.903 15.568 1.00 86.81 895 MET A N 1
ATOM 7234 C CA . MET A 1 895 ? -20.377 7.760 14.764 1.00 86.81 895 MET A CA 1
ATOM 7235 C C . MET A 1 895 ? -19.653 6.418 14.977 1.00 86.81 895 MET A C 1
ATOM 7237 O O . MET A 1 895 ? -18.785 6.059 14.176 1.00 86.81 895 MET A O 1
ATOM 7241 N N . ILE A 1 896 ? -19.972 5.666 16.041 1.00 87.75 896 ILE A N 1
ATOM 7242 C CA . ILE A 1 896 ? -19.252 4.436 16.420 1.00 87.75 896 ILE A CA 1
ATOM 7243 C C . ILE A 1 896 ? -19.139 3.423 15.266 1.00 87.75 896 ILE A C 1
ATOM 7245 O O . ILE A 1 896 ? -18.033 2.919 15.081 1.00 87.75 896 ILE A O 1
ATOM 7249 N N . PRO A 1 897 ? -20.182 3.115 14.466 1.00 84.75 897 PRO A N 1
ATOM 7250 C CA . PRO A 1 897 ? -20.066 2.155 13.366 1.00 84.75 897 PRO A CA 1
ATOM 7251 C C . PRO A 1 897 ? -19.005 2.551 12.325 1.00 84.75 897 PRO A C 1
ATOM 7253 O O . PRO A 1 897 ? -18.153 1.729 11.979 1.00 84.75 897 PRO A O 1
ATOM 7256 N N . VAL A 1 898 ? -19.001 3.820 11.896 1.00 85.50 898 VAL A N 1
ATOM 7257 C CA . VAL A 1 898 ? -18.046 4.356 10.907 1.00 85.50 898 VAL A CA 1
ATOM 7258 C C . VAL A 1 898 ? -16.629 4.379 11.485 1.00 85.50 898 VAL A C 1
ATOM 7260 O O . VAL A 1 898 ? -15.687 3.865 10.875 1.00 85.50 898 VAL A O 1
ATOM 7263 N N . ILE A 1 899 ? -16.475 4.898 12.708 1.00 90.25 899 ILE A N 1
ATOM 7264 C CA . ILE A 1 899 ? -15.175 4.976 13.387 1.00 90.25 899 ILE A CA 1
ATOM 7265 C C . ILE A 1 899 ? -14.613 3.576 13.645 1.00 90.25 899 ILE A C 1
ATOM 7267 O O . ILE A 1 899 ? -13.427 3.340 13.424 1.00 90.25 899 ILE A O 1
ATOM 7271 N N . ARG A 1 900 ? -15.444 2.630 14.093 1.00 89.50 900 ARG A N 1
ATOM 7272 C CA . ARG A 1 900 ? -15.031 1.251 14.375 1.00 89.50 900 ARG A CA 1
ATOM 7273 C C . ARG A 1 900 ? -14.495 0.564 13.135 1.00 89.50 900 ARG A C 1
ATOM 7275 O O . ARG A 1 900 ? -13.446 -0.071 13.231 1.00 89.50 900 ARG A O 1
ATOM 7282 N N . TYR A 1 901 ? -15.181 0.693 12.002 1.00 87.19 901 TYR A N 1
ATOM 7283 C CA . TYR A 1 901 ? -14.708 0.128 10.742 1.00 87.19 901 TYR A CA 1
ATOM 7284 C C . TYR A 1 901 ? -13.319 0.672 10.380 1.00 87.19 901 TYR A C 1
ATOM 7286 O O . TYR A 1 901 ? -12.390 -0.101 10.144 1.00 87.19 901 TYR A O 1
ATOM 7294 N N . MET A 1 902 ? -13.144 1.993 10.434 1.00 88.00 902 MET A N 1
ATOM 7295 C CA . MET A 1 902 ? -11.865 2.628 10.122 1.00 88.00 902 MET A CA 1
ATOM 7296 C C . MET A 1 902 ? -10.757 2.247 11.119 1.00 88.00 902 MET A C 1
ATOM 7298 O O . MET A 1 902 ? -9.665 1.879 10.699 1.00 88.00 902 MET A O 1
ATOM 7302 N N . VAL A 1 903 ? -11.013 2.287 12.431 1.00 91.44 903 VAL A N 1
ATOM 7303 C CA . VAL A 1 903 ? -10.016 1.933 13.460 1.00 91.44 903 VAL A CA 1
ATOM 7304 C C . VAL A 1 903 ? -9.626 0.456 13.376 1.00 91.44 903 VAL A C 1
ATOM 7306 O O . VAL A 1 903 ? -8.452 0.138 13.551 1.00 91.44 903 VAL A O 1
ATOM 7309 N N . GLN A 1 904 ? -10.567 -0.440 13.062 1.00 90.44 904 GLN A N 1
ATOM 7310 C CA . GLN A 1 904 ? -10.262 -1.852 12.813 1.00 90.44 904 GLN A CA 1
ATOM 7311 C C . GLN A 1 904 ? -9.316 -2.002 11.616 1.00 90.44 904 GLN A C 1
ATOM 7313 O O . GLN A 1 904 ? -8.299 -2.680 11.733 1.00 90.44 904 GLN A O 1
ATOM 7318 N N . ARG A 1 905 ? -9.604 -1.322 10.498 1.00 88.62 905 ARG A N 1
ATOM 7319 C CA . ARG A 1 905 ? -8.716 -1.313 9.327 1.00 88.62 905 ARG A CA 1
ATOM 7320 C C . ARG A 1 905 ? -7.327 -0.775 9.658 1.00 88.62 905 ARG A C 1
ATOM 7322 O O . ARG A 1 905 ? -6.334 -1.412 9.330 1.00 88.62 905 ARG A O 1
ATOM 7329 N N . LEU A 1 906 ? -7.247 0.352 10.368 1.00 91.25 906 LEU A N 1
ATOM 7330 C CA . LEU A 1 906 ? -5.975 0.930 10.806 1.00 91.25 906 LEU A CA 1
ATOM 7331 C C . LEU A 1 906 ? -5.187 -0.038 11.702 1.00 91.25 906 LEU A C 1
ATOM 7333 O O . LEU A 1 906 ? -3.976 -0.164 11.557 1.00 91.25 906 LEU A O 1
ATOM 7337 N N . TYR A 1 907 ? -5.860 -0.747 12.609 1.00 91.56 907 TYR A N 1
ATOM 7338 C CA . TYR A 1 907 ? -5.225 -1.751 13.460 1.00 91.56 907 TYR A CA 1
ATOM 7339 C C . TYR A 1 907 ? -4.715 -2.961 12.662 1.00 91.56 907 TYR A C 1
ATOM 7341 O O . TYR A 1 907 ? -3.650 -3.502 12.971 1.00 91.56 907 TYR A O 1
ATOM 7349 N N . ASP A 1 908 ? -5.451 -3.395 11.639 1.00 88.56 908 ASP A N 1
ATOM 7350 C CA . ASP A 1 908 ? -5.105 -4.570 10.837 1.00 88.56 908 ASP A CA 1
ATOM 7351 C C . ASP A 1 908 ? -4.006 -4.293 9.800 1.00 88.56 908 ASP A C 1
ATOM 7353 O O . ASP A 1 908 ? -3.168 -5.165 9.568 1.00 88.56 908 ASP A O 1
ATOM 7357 N N . GLU A 1 909 ? -3.977 -3.087 9.229 1.00 88.38 909 GLU A N 1
ATOM 7358 C CA . GLU A 1 909 ? -3.157 -2.735 8.059 1.00 88.38 909 GLU A CA 1
ATOM 7359 C C . GLU A 1 909 ? -1.897 -1.924 8.389 1.00 88.38 909 GLU A C 1
ATOM 7361 O O . GLU A 1 909 ? -0.956 -1.917 7.599 1.00 88.38 909 GLU A O 1
ATOM 7366 N N . LEU A 1 910 ? -1.843 -1.231 9.533 1.00 89.31 910 LEU A N 1
ATOM 7367 C CA . LEU A 1 910 ? -0.669 -0.424 9.871 1.00 89.31 910 LEU A CA 1
ATOM 7368 C C . LEU A 1 910 ? 0.489 -1.269 10.433 1.00 89.31 910 LEU A C 1
ATOM 7370 O O . LEU A 1 910 ? 0.279 -2.330 11.035 1.00 89.31 910 LEU A O 1
ATOM 7374 N N . PRO A 1 911 ? 1.739 -0.781 10.309 1.00 89.12 911 PRO A N 1
ATOM 7375 C CA . PRO A 1 911 ? 2.886 -1.395 10.967 1.00 89.12 911 PRO A CA 1
ATOM 7376 C C . PRO A 1 911 ? 2.714 -1.489 12.493 1.00 89.12 911 PRO A C 1
ATOM 7378 O O . PRO A 1 911 ? 2.038 -0.662 13.111 1.00 89.12 911 PRO A O 1
ATOM 7381 N N . ILE A 1 912 ? 3.362 -2.477 13.120 1.00 91.12 912 ILE A N 1
ATOM 7382 C CA . ILE A 1 912 ? 3.225 -2.809 14.552 1.00 91.12 912 ILE A CA 1
ATOM 7383 C C . ILE A 1 912 ? 3.419 -1.589 15.464 1.00 91.12 912 ILE A C 1
ATOM 7385 O O . ILE A 1 912 ? 2.647 -1.392 16.402 1.00 91.12 912 ILE A O 1
ATOM 7389 N N . ASN A 1 913 ? 4.429 -0.757 15.190 1.00 87.12 913 ASN A N 1
ATOM 7390 C CA . ASN A 1 913 ? 4.738 0.438 15.982 1.00 87.12 913 ASN A CA 1
ATOM 7391 C C . ASN A 1 913 ? 3.591 1.462 15.997 1.00 87.12 913 ASN A C 1
ATOM 7393 O O . ASN A 1 913 ? 3.467 2.207 16.970 1.00 87.12 913 ASN A O 1
ATOM 7397 N N . GLN A 1 914 ? 2.753 1.474 14.958 1.00 89.06 914 GLN A N 1
ATOM 7398 C CA . GLN A 1 914 ? 1.596 2.350 14.837 1.00 89.06 914 GLN A CA 1
ATOM 7399 C C . GLN A 1 914 ? 0.316 1.669 15.337 1.00 89.06 914 GLN A C 1
ATOM 7401 O O . GLN A 1 914 ? -0.357 2.195 16.228 1.00 89.06 914 GLN A O 1
ATOM 7406 N N . ALA A 1 915 ? 0.018 0.472 14.817 1.00 91.25 915 ALA A N 1
ATOM 7407 C CA . ALA A 1 915 ? -1.213 -0.270 15.087 1.00 91.25 915 ALA A CA 1
ATOM 7408 C C . ALA A 1 915 ? -1.434 -0.531 16.583 1.00 91.25 915 ALA A C 1
ATOM 7410 O O . ALA A 1 915 ? -2.552 -0.405 17.082 1.00 91.25 915 ALA A O 1
ATOM 7411 N N . LYS A 1 916 ? -0.364 -0.833 17.327 1.00 90.56 916 LYS A N 1
ATOM 7412 C CA . LYS A 1 916 ? -0.447 -1.191 18.749 1.00 90.56 916 LYS A CA 1
ATOM 7413 C C . LYS A 1 916 ? -1.106 -0.102 19.613 1.00 90.56 916 LYS A C 1
ATOM 7415 O O . LYS A 1 916 ? -1.842 -0.420 20.548 1.00 90.56 916 LYS A O 1
ATOM 7420 N N . ASN A 1 917 ? -0.941 1.169 19.235 1.00 88.50 917 ASN A N 1
ATOM 7421 C CA . ASN A 1 917 ? -1.503 2.321 19.948 1.00 88.50 917 ASN A CA 1
ATOM 7422 C C . ASN A 1 917 ? -3.017 2.498 19.717 1.00 88.50 917 ASN A C 1
ATOM 7424 O O . ASN A 1 917 ? -3.663 3.258 20.436 1.00 88.50 917 ASN A O 1
ATOM 7428 N N . LEU A 1 918 ? -3.597 1.797 18.737 1.00 91.88 918 LEU A N 1
ATOM 7429 C CA . LEU A 1 918 ? -5.030 1.847 18.426 1.00 91.88 918 LEU A CA 1
ATOM 7430 C C . LEU A 1 918 ? -5.851 0.824 19.223 1.00 91.88 918 LEU A C 1
ATOM 7432 O O . LEU A 1 918 ? -7.079 0.913 19.260 1.00 91.88 918 LEU A O 1
ATOM 7436 N N . SER A 1 919 ? -5.192 -0.125 19.894 1.00 91.56 919 SER A N 1
ATOM 7437 C CA . SER A 1 919 ? -5.839 -1.239 20.599 1.00 91.56 919 SER A CA 1
ATOM 7438 C C . SER A 1 919 ? -6.835 -0.773 21.663 1.00 91.56 919 SER A C 1
ATOM 7440 O O . SER A 1 919 ? -7.932 -1.314 21.769 1.00 91.56 919 SER A O 1
ATOM 7442 N N . SER A 1 920 ? -6.487 0.265 22.431 1.00 88.62 920 SER A N 1
ATOM 7443 C CA . SER A 1 920 ? -7.350 0.816 23.485 1.00 88.62 920 SER A CA 1
ATOM 7444 C C . SER A 1 920 ? -8.632 1.441 22.922 1.00 88.62 920 SER A C 1
ATOM 7446 O O . SER A 1 920 ? -9.718 1.214 23.458 1.00 88.62 920 SER A O 1
ATOM 7448 N N . ILE A 1 921 ? -8.520 2.169 21.806 1.00 91.12 921 ILE A N 1
ATOM 7449 C CA . ILE A 1 921 ? -9.648 2.781 21.091 1.00 91.12 921 ILE A CA 1
ATOM 7450 C C . ILE A 1 921 ? -10.538 1.687 20.500 1.00 91.12 921 ILE A C 1
ATOM 7452 O O . ILE A 1 921 ? -11.757 1.737 20.646 1.00 91.12 921 ILE A O 1
ATOM 7456 N N . LEU A 1 922 ? -9.938 0.669 19.878 1.00 91.56 922 LEU A N 1
ATOM 7457 C CA . LEU A 1 922 ? -10.674 -0.447 19.288 1.00 91.56 922 LEU A CA 1
ATOM 7458 C C . LEU A 1 922 ? -11.468 -1.226 20.344 1.00 91.56 922 LEU A C 1
ATOM 7460 O O . LEU A 1 922 ? -12.640 -1.539 20.139 1.00 91.56 922 LEU A O 1
ATOM 7464 N N . VAL A 1 923 ? -10.849 -1.509 21.491 1.00 91.44 923 VAL A N 1
ATOM 7465 C CA . VAL A 1 923 ? -11.514 -2.169 22.619 1.00 91.44 923 VAL A CA 1
ATOM 7466 C C . VAL A 1 923 ? -12.658 -1.309 23.157 1.00 91.44 923 VAL A C 1
ATOM 7468 O O . VAL A 1 923 ? -13.742 -1.835 23.402 1.00 91.44 923 VAL A O 1
ATOM 7471 N N . ARG A 1 924 ? -12.465 0.008 23.288 1.00 89.56 924 ARG A N 1
ATOM 7472 C CA . ARG A 1 924 ? -13.528 0.933 23.700 1.00 89.56 924 ARG A CA 1
ATOM 7473 C C . ARG A 1 924 ? -14.720 0.898 22.736 1.00 89.56 924 ARG A C 1
ATOM 7475 O O . ARG A 1 924 ? -15.845 0.687 23.176 1.00 89.56 924 ARG A O 1
ATOM 7482 N N . LEU A 1 925 ? -14.461 1.005 21.432 1.00 89.00 925 LEU A N 1
ATOM 7483 C CA . LEU A 1 925 ? -15.476 0.946 20.371 1.00 89.00 925 LEU A CA 1
ATOM 7484 C C . LEU A 1 925 ? -16.276 -0.368 20.367 1.00 89.00 925 LEU A C 1
ATOM 7486 O O . LEU A 1 925 ? -17.399 -0.405 19.873 1.00 89.00 925 LEU A O 1
ATOM 7490 N N . ARG A 1 926 ? -15.706 -1.454 20.905 1.00 87.12 926 ARG A N 1
ATOM 7491 C CA . ARG A 1 926 ? -16.387 -2.748 21.087 1.00 87.12 926 ARG A CA 1
ATOM 7492 C C . ARG A 1 926 ? -17.130 -2.858 22.426 1.00 87.12 926 ARG A C 1
ATOM 7494 O O . ARG A 1 926 ? -18.015 -3.703 22.551 1.00 87.12 926 ARG A O 1
ATOM 7501 N N . ALA A 1 927 ? -16.757 -2.059 23.428 1.00 81.75 927 ALA A N 1
ATOM 7502 C CA . ALA A 1 927 ? -17.368 -2.065 24.757 1.00 81.75 927 ALA A CA 1
ATOM 7503 C C . ALA A 1 927 ? -18.696 -1.301 24.788 1.00 81.75 927 ALA A C 1
ATOM 7505 O O . ALA A 1 927 ? -19.609 -1.704 25.517 1.00 81.75 927 ALA A O 1
ATOM 7506 N N . ASP A 1 928 ? -18.802 -0.231 23.998 1.00 69.50 928 ASP A N 1
ATOM 7507 C CA . ASP A 1 928 ? -19.997 0.604 23.939 1.00 69.50 928 ASP A CA 1
ATOM 7508 C C . ASP A 1 928 ? -21.192 -0.201 23.404 1.00 69.50 928 ASP A C 1
ATOM 7510 O O . ASP A 1 928 ? -21.184 -0.743 22.296 1.00 69.50 928 ASP A O 1
ATOM 7514 N N . ARG A 1 929 ? -22.239 -0.306 24.232 1.00 62.00 929 ARG A N 1
ATOM 7515 C CA . ARG A 1 929 ? -23.515 -0.943 23.882 1.00 62.00 929 ARG A CA 1
ATOM 7516 C C . ARG A 1 929 ? -24.302 0.003 22.980 1.00 62.00 929 ARG A C 1
ATOM 7518 O O . ARG A 1 929 ? -25.232 0.664 23.434 1.00 62.00 929 ARG A O 1
ATOM 7525 N N . VAL A 1 930 ? -23.900 0.131 21.723 1.00 43.28 930 VAL A N 1
ATOM 7526 C CA . VAL A 1 930 ? -24.710 0.870 20.753 1.00 43.28 930 VAL A CA 1
ATOM 7527 C C . VAL A 1 930 ? -25.856 -0.045 20.324 1.00 43.28 930 VAL A C 1
ATOM 7529 O O . VAL A 1 930 ? -25.610 -1.139 19.824 1.00 43.28 930 VAL A O 1
ATOM 7532 N N . TYR A 1 931 ? -27.080 0.434 20.562 1.00 30.97 931 TYR A N 1
ATOM 7533 C CA . TYR A 1 931 ? -28.389 -0.221 20.417 1.00 30.97 931 TYR A CA 1
ATOM 7534 C C . TYR A 1 931 ? -28.810 -1.139 21.577 1.00 30.97 931 TYR A C 1
ATOM 7536 O O . TYR A 1 931 ? -28.642 -2.356 21.554 1.00 30.97 931 TYR A O 1
ATOM 7544 N N . SER A 1 932 ? -29.435 -0.511 22.579 1.00 26.22 932 SER A N 1
ATOM 7545 C CA . SER A 1 932 ? -30.631 -1.047 23.242 1.00 26.22 932 SER A CA 1
ATOM 7546 C C . SER A 1 932 ? -31.863 -0.335 22.706 1.00 26.22 932 SER A C 1
ATOM 7548 O O . SER A 1 932 ? -31.801 0.920 22.703 1.00 26.22 932 SER A O 1
#

Foldseek 3Di:
DDDDDDPPDEAEDDDQLVQLAQDDPNHGYDYPVVVLVVCVVVPVDPPVRSLVVVLVCLQVLSALDADALCSLLVQLVPFDDDPLATDDDSSNLSVLLSLLVNLQQLLPWDDPPDPPPRSRNHTSCVSLVRQLLRLLVNLLVLLQDPDDPSSSLNSSLCSCQRRHDFSLLSCLLNVPDDPDPPLLLSRLVSLLSNLLVLLPRDQDDDDPDGGSSLSSQVSCCVVFVVLQCLQPVVNLLSNLVVCCVPQVVDDDPVCVVPDLVVSLQSVLVSLVSHDPVSNVSNVVPQVSCVSSVDADWDDDPNFTFHVVQVLVQLLCCLAVQWGWGATPPDNWIWIWGWDDDVPWTKIWTATPPPRDTDIDTDRLSLLSYPDLVSQLVSLVVCVQLQLAFPVVSVVLSVVLSPDPDSVVSSVSSNVRNLLAPSNLLVVVLVVVLVVDDDDPVSLDRPAPVNLCRNQVHDLDDDPPDALLVRNLVSLVRCCVPVNLLSSLLLPLLFLAFDHPVSLVVLLPDDPVRVVVSLVSLVLSCQAPSSLLNLLLSLVSNVPPPPVSLVVSLVSLLCLLPDDCLRVLLLLLLLLLLLLSLLSDPNSVPGDLLSNLRSSRSSSSSVRSSCVSSVHGSNVSSCVSVVDDRADGQCLLVPDLQSVQALSNSVLDDSLLSSLLSCCSRQQLNLVVSDDPSSLVSNVCSQWDDDPNDIDGDLSLLAQLCLHHHSNNGSSSPQSLRVCCVNPNDPVSCCSDPVNLLVLLVVLLVVCLVPVLDQVSLSSLCSHDNLGADDPVCLVSLLVSLVPDQLLVSCVVPVVSSLSNLLSQLSHVLNNLDPVSLVVSLVSLLSNLLSVQVVVVVPDDPDDDDDPVVVVVLVSLVSSLVSLQSSLSSDPRSLLSSLVSLVSSCVRHVVSLVSVLVVLSSCLSNHHSVRNSVSSNVNSVSSNDPDDD

Radius of gyration: 33.79 Å; chains: 1; bounding box: 79×87×109 Å

Secondary structure (DSSP, 8-state):
-PPPPPTT--EE---HHHHTSSEETTEEEE-HHHHHHHHHHTTSS-HHHHHHHHHHHHHTT-TTPPP-HHHHHHHHHH--EETTEE---HHHHHHHHHHHHHHHTGGGS--SSPPTT-S-TTTTHHHHHHHHHHHHHHHHHHHHSS--HHHHHHHHHHHHHHT---HHHHHHHTT---SS--HHHHHHHHHHHHHHHGGGS-----TTSPPHHHHHHHHHIIIIIHHHHHH-TTHHHHHHHHHIIIIIS---TTGGGS-HHHHHHHHHHHHHTS-HHHHHHHHT-HHHHHHTT----EEETTEEE-HHHHHHHHHHHHHHSEEEEEPTTS--EEEEEEEE-SSSEEEEEEETTT--EEEEE-GGGGGGSS-HHHHHHHHHH-GGGT---HHHHHHHHHHHHH-S-HHHHHHHHHHHHHT-HHHHHHHHHHHHHTT----GGGGS-S-HHHHHHHTT--SSPPTT--HHHHHHHHHHHHHHHTHHHHHHHHHTTSSSPPPHHHHHHHHHS-HHHHHHHHHHHHTT--SHHHHHHHHHHHHHHTTS-HHHHHHHHHHHHHHHHS-THHHHHHHHHHHHHHHHHHH-HHHHTS-HHHHHHHHHHHHHHHHHHHHHTT--HHHHHHHHHHS--PPPGGGTS--HHHHTBTTSGGG--HHHHHHHHHHHHHGGGHHHH--HHHHHHHHHHHEEEETTEEEE-GGGSS-GGGSB-TT--GGGS-THHHHHHHHHHHHHHTTSHHHHHHHHHHHHHHHHH-TT-HHHHHHHHHHTTTSPPPGGGHHHHHHHHHH--HHHHHHH-HHHHHHHHHHHHHHGGGT--HHHHHHHHHHHHHHHHHHHHHHHHH--SS---SHHHHHHHHHHHHHHHHHHHHHHTSTTHHHHHHHHHHHHHHH-GGGHHHHHHHHHHHHHHS-HHHHGGGHHHHHHHHHS----

pLDDT: mean 87.38, std 9.92, range [26.22, 97.81]